Protein 5OJR (pdb70)

Nearest PDB structures (foldseek):
  5ojr-assembly3_C  TM=1.003E+00  e=9.804E-60  Thermosynechococcus vestitus
  5ojr-assembly4_D  TM=1.002E+00  e=8.645E-57  Thermosynechococcus vestitus
  5ojp-assembly2_B  TM=9.975E-01  e=1.237E-54  Thermosynechococcus vestitus
  5ojr-assembly2_B  TM=9.931E-01  e=8.410E-54  Thermosynechococcus vestitus
  5ojp-assembly3_C  TM=9.902E-01  e=1.138E-52  Thermosynechococcus vestitus

Secondary structure (DSSP, 8-state):
-----TTSSPBPS---EEEEE-SS-SPEEEEEESSSS-EEEEETTTEEEEESSTTSS-EE-----S-S--EEEEEEEETTEEEEEEETTEEEEESSTTSS-EE-PPPTT--S-EEEEEEEETTEEEEEETT--EEEESSTTSEEEES--EEES-EEEEEE-TTS-EEEEETTSSEEEEE-TT-SB-EEEE-SSSSPEEEEEE-TTS-EEEEETTTEEEEEETTEEEEE-PPB-TT---EEEEEESSSS-EEEEESTT-EEEESSTTSS-EE--GGGGS-S---EEEEEETTEEEEE-STTEEEEE---/------TTSSPBPS---EEEEE-SS-SPEEEEEESSSS-EEEEETTTEEEEESSTTSS-EE-----S-S--EEEEEEEETTEEEEEEETTEEEEESSTTSS-EE-PPPTT--S-EEEEEEEETTEEEEEETT--EEEESSTTSEEEES--EEES-EEEEEE-TTS-EEEEETTSSEEEEE-TT-SB-EEEE-SSSSPEEEEEE-TTS-EEEEETTTEEEEEETTEEEEE-PPB-TT---PPEEEEEESSSS-EEEEESTT-EEEESSTTSS-EE-GGGGGS-S---EEEEEETTEEEEE-STTEEEEE--/--PBPS---EEEEE-S--SPEEEEEESSSS-EEEEETTTEEEEESSTTSS-EE-----S-S--EEEEEEEETTEEEEEEETTEEEEESSTTSS-EE----TT-SS-EEEEEEEETTEEEEEETT--EEEESSTTSS-EEEE-S----EEEEEE-TTS-EEEEETTSSEEEEE-TT-SS-EEEE-SSSSPEEEEEE-TTS-EEEEETTTEEEEEETTEEEEE---B-TT----EEEEEESSSS-EEEEESTT-EEEESSTTSS-EE--GGGGS-S---EEEEEETTEEEEE-STTEEEEE--/-PPBPS---EEEEE-S--SPEEEEEESSSS-EEEEETTTEEEEESSTTSS-EE-----S-S--EEEEEEEETTEEEEEEETTEEEEESSTTSS-EE----TT-SS-EEEEEEEETTEEEEEETT--EEEESSTTS--EEEESS----EEEEEE-TTS-EEEEETTSSEEEEE-TT-SS-EEEE-SSSSPEEEEEE-TTS-EEEEETTTEEEEEETTEEEEE---B-TTS-SSSPEEEEEESSSS-EEEEESTT-EEEESSSSSS-EE-GGGGGS-S---EEEEEETTEEEEE-STTEEEEE--/-EEE--SEEE-PPPEE--/-EEE--SEEEGGGG---

Foldseek 3Di:
DQDDDPPWAAADPDDQKDKDFAPFQFFWAEKEAQDQAWIWTAAAQGWIWITRGNPPHIHTDDDDDPGRGWGFQEWEDHHLWIWIATPPTWIWITNGNPPDIDTDDDDPPDPAGWHYKYDPDDQWIWTAHQQGWIWMTRHNRPDTDTQAADEDAGWDAWEADPQGKIKTAHPFQQWIWIDDGPYNYIHIAGDDDPFGWQYKYAAPPGEMKTFGPPQWIWIADPVDNNHIDDIDRAGCAGWADKDDLDNQWIWIFHAQQWIWIGRGNPPHIHTPSVSSPPGWGFHDWDHPHSAWIWTTTGRRMIMTRHRD/DFQDDDPPWAAADPDDQWDKDFAPFQFFWAEKEAQDQAWIWTFFAQGWIWITRGRPPHIHTDDDDDPGRRWGFQEKEDHHLWIWIATPPTWIWITNGNVPDIDTQDDDPPPPAGWHYKYDPDQQWIWTAHQQGWIWITRHNRPDTDTQAAEEDAGWPQWEADPQGKIKTAHPFQQWIWIDDGPYNYIHIDGDPDPFGWQHKYAAPVGWMKTFTAFQWIWIADPVDRNHIDDIHHQRVGHWGWADKDDLDNQWIWIFTFQQWIWIGRGNPPHIHTHSVSNRPGWGFHDKDHPHSQWIWTTTGRRMIITRND/DAAADPDDQWDKDFAPFQFFWAEKEAQDQAWIWTFFFQGFIWIGRGNPPYIDTDHDDDPDRRWTWQEKEDHHLWIWIATPPTWIWITNHNSPDIDTQDDDPPPDAHWHYKYDPDDQKIWTAHQQGWIWMTRHNRPDIDTLEDDGHAGFLEWEADPQGKMKTAHDFQQWIWIDHPPDHYTHIAGDPDPFGWQYKYDAPQQWIKTFGPPQWIWIADNVHNRHIDDIDHAVVPWGWADKDDLDNQWIWTFFQQQWIWIGRGNPHYIHTHVVSSVPHWGFHDKDDPHSAWIWTTTGRRMMIIRHD/DFAADPDDQKDKDFAPFQFFWAEKEALDQQWIWTFFFQGFIWIGRGRPPYIDTPHDDDPDRRWTWQEWEDHHLWIWIATPPTWIWITNHNSPDIDTADDDPPPDAHWHYKYDPDPQKIWTAHQQGWIWITRHNRPDIDTQEPDGRAGFLEKEADPQGKMKTAHDFQQWIWIDHPPDHHIDIAGDPDPFGWRYKYDAPQQWIKTFGQQQWIWIADNVDRRHIDDIDHAVVGSPWGWADKDDLDNQWIWIFTPQQWIWIGRGNPPHIHTHVVSSPPRWGFHDKAHPHSAWIWTTTGRRMMIIRHD/DDDDDDPDDDDDDDDDDD/DDDDDDPDDDPCVVVDD

Solvent-accessible surface area: 52480 Å² total; per-residue (Å²): 185,24,166,48,102,246,76,50,22,98,57,16,150,65,42,0,5,76,59,31,116,5,91,38,106,12,35,3,32,14,5,12,21,36,77,64,117,33,0,0,0,0,0,28,98,18,19,5,3,11,1,89,46,11,0,84,91,16,115,83,36,113,30,80,34,117,74,72,108,13,117,0,20,5,5,13,13,98,36,64,14,0,0,0,0,0,58,66,71,2,0,0,16,3,83,38,2,0,28,31,2,32,43,8,51,28,13,138,118,18,22,36,10,0,80,31,5,76,2,31,6,103,3,2,0,9,0,0,0,23,18,0,0,0,0,22,0,57,40,44,0,133,62,2,85,22,39,2,74,84,5,85,18,60,3,68,66,23,44,63,5,37,23,6,14,1,0,0,0,8,60,152,0,30,49,5,3,24,5,58,34,52,50,88,34,13,67,74,26,121,60,80,25,103,94,96,0,59,7,1,1,44,6,21,52,36,52,13,9,0,0,1,73,36,6,42,0,2,21,2,30,109,132,70,58,95,76,25,39,122,61,34,14,8,50,206,105,39,2,61,14,5,17,31,55,41,94,88,14,0,0,0,0,0,18,67,0,2,0,0,0,0,96,49,22,2,138,86,16,42,12,2,46,69,5,57,108,24,113,4,44,0,90,60,6,33,39,70,43,58,79,30,0,1,0,1,1,48,128,0,19,0,1,41,13,32,86,110,138,119,23,152,47,103,245,76,46,23,96,58,13,143,87,47,14,8,63,57,27,119,4,84,41,102,15,44,0,41,14,6,13,20,31,77,107,98,23,0,0,0,0,0,39,95,19,17,4,2,22,1,144,41,12,0,43,53,15,109,84,18,82,27,42,39,120,71,75,109,14,91,0,18,6,4,11,13,92,37,58,16,0,0,1,0,0,35,71,67,2,0,5,15,2,79,20,2,0,50,30,35,65,97,24,45,27,6,101,97,20,22,36,14,0,63,31,5,72,1,35,7,101,4,3,0,10,0,0,0,24,20,0,0,0,0,20,0,55,22,32,0,110,71,6,89,23,40,4,74,78,3,80,15,61,2,102,52,24,44,63,6,38,10,7,21,1,0,0,0,7,61,191,4,34,44,4,4,25,5,80,33,54,40,98,32,12,67,68,24,131,68,93,29,107,97,111,1,57,6,0,1,44,7,24,50,31,52,11,9,1,0,1,75,31,1,34,0,1,24,2,33,108,133,78,66,94,74,27,43,160,53,57,27,4,7,180,158,119,31,36,2,64,15,5,17,30,55,41,100,89,12,0,0,0,0,0,19,69,0,1,0,0,0,0,97,67,22,1,137,80,13,37,12,1,46,66,4,57,114,21,104,4,60,0,54,55,7,33,41,70,38,65,42,13,0,0,0,0,1,62,129,0,19,0,1,13,24,62,88,148,34,90,52,17,82,64,52,9,8,77,57,23,117,4,86,39,112,12,45,4,33,16,6,13,22,34,76,174,88,22,0,1,0,0,0,28,104,9,16,4,5,6,2,140,50,11,0,95,83,12,96,79,77,104,52,154,39,115,74,80,115,10,97,2,19,5,4,9,13,99,36,66,18,0,0,0,0,0,64,68,68,2,0,2,13,3,88,46,1,7,137,67,38,68,87,19,123,34,97,139,85,27,38,32,23,0,56,31,5,70,2,38,6,104,4,3,0,12,5,0,0,39,28,0,0,0,24,22,2,66,25,37,5,166,100,67,99,41,44,3,120,149,59,41,51,71,14,89,41,19,42,68,6,36,18,2,24,0,2,2,2,14,61,187,0,41,79,1,2,5,2,45,40,40,56,117,52,16,61,100,20,120,45,94,17,103,79,97,0,47,8,1,1,38,5,24,50,26,50,11,7,2,0,0,80,38,7,54,0,2,16,4,28,84,119,89,62,92,82,21,42,160,62,52,54,7,34,110,151,43,38,1,52,11,6,16,29,53,36,95,82,6,0,0,0,0,0,19,88,0,5,0,0,0,1,63,66,15,0,108,91,15,60,23,1,67,86,5,114,158,10,94,5,47,1,87,60,6,38,39,68,43,53,89,24,0,0,0,2,1,36,131,0,18,0,0,37,20,53,132,169,35,84,52,18,120,80,56,11,8,70,62,25,117,3,81,34,112,8,50,6,49,17,5,13,22,30,76,168,89,15,0,3,0,0,0,38,109,11,12,3,6,10,1,140,47,12,0,93,87,12,92,74,82,101,54,154,41,114,72,86,118,10,109,2,25,5,5,8,13,90,36,62,18,0,0,0,0,0,41,64,64,2,0,2,16,2,91,47,1,7,137,67,40,66,88,17,122,34,96,132,178,27,52,32,23,0,65,30,4,69,1,37,7,106,4,3,0,2,3,0,0,42,27,0,5,0,40,24,1,70,21,38,5,154,98,67,112,39,39,6,146,149,58,52,34,79,14,84,43,15,42,66,6,35,15,3,25,0,1,2,1,13,62,184,0,44,74,2,3,6,2,50,25,45,55,116,48,15,62,101,17,128,49,88,19,101,75,100,0,45,7,1,1,38,6,25,42,34,49,13,8,2,0,1,75,12,0,29,0,2,21,5,39,86,132,77,70,106,75,22,45,157,66,54,44,8,30,84,44,75,100,42,33,2,54,12,5,17,28,55,40,95,91,14,0,0,0,0,0,19,89,0,4,0,0,0,1,92,52,17,1,130,91,17,45,23,2,65,76,4,111,172,22,110,5,42,0,96,61,7,36,41,69,44,54,92,23,0,0,0,2,3,43,135,1,19,0,1,40,17,60,122,142,90,58,109,5,38,99,90,6,58,9,71,163,52,52,62,5,19,144,84,56,96,7,39,101,92,5,17,15,76,100,42,82,75,196

Organism: Thermosynechococcus vestitus (strain NIES-2133 / IAM M-273 / BP-1) (NCBI:txid197221)

Radius of gyration: 33.88 Å; Cα contacts (8 Å, |Δi|>4): 3562; chains: 6; bounding box: 84×61×96 Å

Structure (mmCIF, N/CA/C/O backbone):
data_5OJR
#
_entry.id   5OJR
#
_cell.length_a   97.320
_cell.length_b   60.460
_cell.length_c   103.460
_cell.angle_alpha   90.00
_cell.angle_beta   96.78
_cell.angle_gamma   90.00
#
_symmetry.space_group_name_H-M   'P 1 21 1'
#
loop_
_entity.id
_entity.type
_entity.pdbx_description
1 polymer 'Ycf48-like protein'
2 polymer 'Photosystem II protein D1 3'
3 water water
#
loop_
_atom_site.group_PDB
_atom_site.id
_atom_site.type_symbol
_atom_site.label_atom_id
_atom_site.label_alt_id
_atom_site.label_comp_id
_atom_site.label_asym_id
_atom_site.label_entity_id
_atom_site.label_seq_id
_atom_site.pdbx_PDB_ins_code
_atom_site.Cartn_x
_atom_site.Cartn_y
_atom_site.Cartn_z
_atom_site.occupancy
_atom_site.B_iso_or_equiv
_atom_site.auth_seq_id
_atom_site.auth_comp_id
_atom_site.auth_asym_id
_atom_site.auth_atom_id
_atom_site.pdbx_PDB_model_num
ATOM 1 N N . HIS A 1 10 ? 80.316 -12.531 9.875 1.00 46.05 31 HIS A N 1
ATOM 2 C CA . HIS A 1 10 ? 81.364 -11.963 9.031 1.00 47.65 31 HIS A CA 1
ATOM 3 C C . HIS A 1 10 ? 81.863 -12.950 7.966 1.00 42.09 31 HIS A C 1
ATOM 4 O O . HIS A 1 10 ? 81.963 -14.154 8.218 1.00 40.04 31 HIS A O 1
ATOM 11 N N . GLY A 1 11 ? 82.152 -12.433 6.775 1.00 38.00 32 GLY A N 1
ATOM 12 C CA . GLY A 1 11 ? 82.743 -13.229 5.711 1.00 36.03 32 GLY A CA 1
ATOM 13 C C . GLY A 1 11 ? 81.874 -14.284 5.057 1.00 35.67 32 GLY A C 1
ATOM 14 O O . GLY A 1 11 ? 82.371 -15.361 4.731 1.00 36.53 32 GLY A O 1
ATOM 15 N N . LEU A 1 12 ? 80.590 -14.005 4.846 1.00 33.30 33 LEU A N 1
ATOM 16 C CA . LEU A 1 12 ? 79.721 -14.928 4.124 1.00 32.10 33 LEU A CA 1
ATOM 17 C C . LEU A 1 12 ? 79.903 -14.769 2.617 1.00 31.98 33 LEU A C 1
ATOM 18 O O . LEU A 1 12 ? 79.703 -13.677 2.069 1.00 31.23 33 LEU A O 1
ATOM 23 N N . VAL A 1 13 ? 80.228 -15.864 1.947 1.00 29.93 34 VAL A N 1
ATOM 24 C CA . VAL A 1 13 ? 80.546 -15.860 0.522 1.00 29.64 34 VAL A CA 1
ATOM 25 C C . VAL A 1 13 ? 79.354 -16.444 -0.234 1.00 33.52 34 VAL A C 1
ATOM 26 O O . VAL A 1 13 ? 78.890 -17.535 0.113 1.00 35.18 34 VAL A O 1
ATOM 30 N N . PRO A 1 14 ? 78.819 -15.747 -1.228 1.00 35.61 35 PRO A N 1
ATOM 31 C CA . PRO A 1 14 ? 77.608 -16.219 -1.908 1.00 36.70 35 PRO A CA 1
ATOM 32 C C . PRO A 1 14 ? 77.873 -17.361 -2.885 1.00 33.69 35 PRO A C 1
ATOM 33 O O . PRO A 1 14 ? 79.001 -17.599 -3.324 1.00 29.37 35 PRO A O 1
ATOM 37 N N . ARG A 1 15 ? 76.779 -18.056 -3.232 1.00 33.34 36 ARG A N 1
ATOM 38 C CA . ARG A 1 15 ? 76.822 -19.093 -4.258 1.00 33.11 36 ARG A CA 1
ATOM 39 C C . ARG A 1 15 ? 77.333 -18.518 -5.578 1.00 33.06 36 ARG A C 1
ATOM 40 O O . ARG A 1 15 ? 77.043 -17.371 -5.931 1.00 31.94 36 ARG A O 1
ATOM 48 N N . GLY A 1 16 ? 78.098 -19.333 -6.315 1.00 30.67 37 GLY A N 1
ATOM 49 C CA . GLY A 1 16 ? 78.603 -18.983 -7.626 1.00 27.47 37 GLY A CA 1
ATOM 50 C C . GLY A 1 16 ? 80.029 -18.501 -7.611 1.00 28.92 37 GLY A C 1
ATOM 51 O O . GLY A 1 16 ? 80.598 -18.240 -8.676 1.00 28.85 37 GLY A O 1
ATOM 52 N N . SER A 1 17 ? 80.599 -18.353 -6.426 1.00 28.72 38 SER A N 1
ATOM 53 C CA . SER A 1 17 ? 81.995 -18.024 -6.220 1.00 29.28 38 SER A CA 1
ATOM 54 C C . SER A 1 17 ? 82.854 -19.164 -6.742 1.00 26.52 38 SER A C 1
ATOM 55 O O . SER A 1 17 ? 82.327 -20.218 -7.121 1.00 26.09 38 SER A O 1
ATOM 58 N N . ILE A 1 18 ? 84.166 -19.013 -6.658 1.00 25.33 39 ILE A N 1
ATOM 59 C CA . ILE A 1 18 ? 85.071 -20.065 -7.106 1.00 27.99 39 ILE A CA 1
ATOM 60 C C . ILE A 1 18 ? 84.993 -21.163 -6.054 1.00 26.83 39 ILE A C 1
ATOM 61 O O . ILE A 1 18 ? 84.541 -20.903 -4.924 1.00 25.26 39 ILE A O 1
ATOM 66 N N . PRO A 1 19 ? 85.307 -22.408 -6.396 1.00 27.51 40 PRO A N 1
ATOM 67 C CA . PRO A 1 19 ? 85.200 -23.480 -5.396 1.00 27.53 40 PRO A CA 1
ATOM 68 C C . PRO A 1 19 ? 85.995 -23.156 -4.130 1.00 29.21 40 PRO A C 1
ATOM 69 O O . PRO A 1 19 ? 87.040 -22.498 -4.169 1.00 29.95 40 PRO A O 1
ATOM 73 N N . ALA A 1 20 ? 85.454 -23.588 -2.994 1.00 29.30 41 ALA A N 1
ATOM 74 C CA . ALA A 1 20 ? 86.061 -23.355 -1.690 1.00 30.09 41 ALA A CA 1
ATOM 75 C C . ALA A 1 20 ? 86.960 -24.516 -1.276 1.00 32.11 41 ALA A C 1
ATOM 76 O O . ALA A 1 20 ? 86.705 -25.681 -1.593 1.00 33.82 41 ALA A O 1
ATOM 78 N N . LEU A 1 21 ? 88.031 -24.175 -0.575 1.00 30.71 42 LEU A N 1
ATOM 79 C CA . LEU A 1 21 ? 88.916 -25.160 0.028 1.00 33.41 42 LEU A CA 1
ATOM 80 C C . LEU A 1 21 ? 88.193 -25.917 1.140 1.00 35.53 42 LEU A C 1
ATOM 81 O O . LEU A 1 21 ? 87.497 -25.304 1.956 1.00 33.78 42 LEU A O 1
ATOM 86 N N . ASP A 1 22 ? 88.368 -27.260 1.202 1.00 40.46 43 ASP A N 1
ATOM 87 C CA . ASP A 1 22 ? 87.625 -28.006 2.232 1.00 45.78 43 ASP A CA 1
ATOM 88 C C . ASP A 1 22 ? 88.115 -27.666 3.623 1.00 42.88 43 ASP A C 1
ATOM 89 O O . ASP A 1 22 ? 87.386 -27.888 4.594 1.00 43.05 43 ASP A O 1
ATOM 94 N N . TYR A 1 23 ? 89.329 -27.136 3.745 1.00 39.43 44 TYR A N 1
ATOM 95 C CA . TYR A 1 23 ? 89.967 -27.033 5.043 1.00 39.77 44 TYR A CA 1
ATOM 96 C C . TYR A 1 23 ? 90.583 -25.655 5.157 1.00 38.19 44 TYR A C 1
ATOM 97 O O . TYR A 1 23 ? 90.982 -25.063 4.154 1.00 40.84 44 TYR A O 1
ATOM 106 N N . ASN A 1 24 ? 90.626 -25.138 6.373 1.00 34.06 45 ASN A N 1
ATOM 107 C CA . ASN A 1 24 ? 91.356 -23.904 6.604 1.00 33.09 45 ASN A CA 1
ATOM 108 C C . ASN A 1 24 ? 92.541 -24.192 7.508 1.00 33.29 45 ASN A C 1
ATOM 109 O O . ASN A 1 24 ? 92.348 -24.493 8.695 1.00 33.51 45 ASN A O 1
ATOM 114 N N . PRO A 1 25 ? 93.773 -24.127 7.006 1.00 29.46 46 PRO A N 1
ATOM 115 C CA . PRO A 1 25 ? 94.936 -24.356 7.866 1.00 27.66 46 PRO A CA 1
ATOM 116 C C . PRO A 1 25 ? 95.468 -23.112 8.566 1.00 28.62 46 PRO A C 1
ATOM 117 O O . PRO A 1 25 ? 96.498 -23.207 9.227 1.00 30.28 46 PRO A O 1
ATOM 121 N N . TRP A 1 26 ? 94.808 -21.964 8.453 1.00 27.29 47 TRP A N 1
ATOM 122 C CA . TRP A 1 26 ? 95.296 -20.699 8.977 1.00 26.32 47 TRP A CA 1
ATOM 123 C C . TRP A 1 26 ? 94.488 -20.279 10.198 1.00 28.80 47 TRP A C 1
ATOM 124 O O . TRP A 1 26 ? 93.255 -20.374 10.193 1.00 30.76 47 TRP A O 1
ATOM 135 N N . GLU A 1 27 ? 95.184 -19.889 11.264 1.00 27.87 48 GLU A N 1
ATOM 136 C CA . GLU A 1 27 ? 94.564 -19.346 12.465 1.00 30.97 48 GLU A CA 1
ATOM 137 C C . GLU A 1 27 ? 94.968 -17.891 12.630 1.00 29.04 48 GLU A C 1
ATOM 138 O O . GLU A 1 27 ? 96.152 -17.557 12.538 1.00 29.15 48 GLU A O 1
ATOM 144 N N . ALA A 1 28 ? 93.986 -17.035 12.873 1.00 28.63 49 ALA A N 1
ATOM 145 C CA . ALA A 1 28 ? 94.256 -15.621 13.063 1.00 28.76 49 ALA A CA 1
ATOM 146 C C . ALA A 1 28 ? 94.771 -15.375 14.475 1.00 32.52 49 ALA A C 1
ATOM 147 O O . ALA A 1 28 ? 94.259 -15.937 15.445 1.00 33.98 49 ALA A O 1
ATOM 149 N N . ILE A 1 29 ? 95.803 -14.546 14.580 1.00 32.26 50 ILE A N 1
ATOM 150 C CA . ILE A 1 29 ? 96.383 -14.150 15.854 1.00 34.33 50 ILE A CA 1
ATOM 151 C C . ILE A 1 29 ? 96.336 -12.636 15.917 1.00 34.19 50 ILE A C 1
ATOM 152 O O . ILE A 1 29 ? 96.621 -11.960 14.924 1.00 32.70 50 ILE A O 1
ATOM 157 N N . GLN A 1 30 ? 95.960 -12.109 17.079 1.00 35.84 51 GLN A N 1
ATOM 158 C CA . GLN A 1 30 ? 96.035 -10.685 17.379 1.00 34.99 51 GLN A CA 1
ATOM 159 C C . GLN A 1 30 ? 97.290 -10.439 18.213 1.00 32.78 51 GLN A C 1
ATOM 160 O O . GLN A 1 30 ? 97.423 -10.987 19.311 1.00 32.07 51 GLN A O 1
ATOM 166 N N . LEU A 1 31 ? 98.236 -9.682 17.662 1.00 31.42 52 LEU A N 1
ATOM 167 C CA . LEU A 1 31 ? 99.411 -9.281 18.417 1.00 30.97 52 LEU A CA 1
ATOM 168 C C . LEU A 1 31 ? 99.041 -8.215 19.440 1.00 33.40 52 LEU A C 1
ATOM 169 O O . LEU A 1 31 ? 98.047 -7.514 19.277 1.00 31.87 52 LEU A O 1
ATOM 174 N N . PRO A 1 32 ? 99.852 -8.051 20.520 1.00 36.08 53 PRO A N 1
ATOM 175 C CA . PRO A 1 32 ? 99.584 -6.999 21.510 1.00 37.98 53 PRO A CA 1
ATOM 176 C C . PRO A 1 32 ? 99.967 -5.608 21.012 1.00 40.16 53 PRO A C 1
ATOM 177 O O . PRO A 1 32 ? 100.677 -4.861 21.683 1.00 43.80 53 PRO A O 1
ATOM 181 N N . THR A 1 33 ? 99.513 -5.270 19.812 1.00 38.55 54 THR A N 1
ATOM 182 C CA . THR A 1 33 ? 99.819 -3.998 19.169 1.00 36.56 54 THR A CA 1
ATOM 183 C C . THR A 1 33 ? 98.854 -3.799 18.016 1.00 36.46 54 THR A C 1
ATOM 184 O O . THR A 1 33 ? 98.326 -4.765 17.458 1.00 37.41 54 THR A O 1
ATOM 188 N N . THR A 1 34 ? 98.666 -2.541 17.631 1.00 36.10 55 THR A N 1
ATOM 189 C CA . THR A 1 34 ? 97.997 -2.231 16.373 1.00 35.92 55 THR A CA 1
ATOM 190 C C . THR A 1 34 ? 98.992 -1.855 15.280 1.00 32.37 55 THR A C 1
ATOM 191 O O . THR A 1 34 ? 98.584 -1.366 14.220 1.00 32.60 55 THR A O 1
ATOM 195 N N . ALA A 1 35 ? 100.288 -2.024 15.529 1.00 29.05 56 ALA A N 1
ATOM 196 C CA . ALA A 1 35 ? 101.268 -1.693 14.506 1.00 27.63 56 ALA A CA 1
ATOM 197 C C . ALA A 1 35 ? 101.175 -2.700 13.365 1.00 26.80 56 ALA A C 1
ATOM 198 O O . ALA A 1 35 ? 100.964 -3.895 13.592 1.00 27.13 56 ALA A O 1
ATOM 200 N N . THR A 1 36 ? 101.342 -2.215 12.132 1.00 25.68 57 THR A N 1
ATOM 201 C CA . THR A 1 36 ? 101.453 -3.104 10.981 1.00 25.15 57 THR A CA 1
ATOM 202 C C . THR A 1 36 ? 102.791 -3.834 11.025 1.00 23.45 57 THR A C 1
ATOM 203 O O . THR A 1 36 ? 103.838 -3.217 11.250 1.00 21.91 57 THR A O 1
ATOM 207 N N . ILE A 1 37 ? 102.749 -5.141 10.836 1.00 21.46 58 ILE A N 1
ATOM 208 C CA . ILE A 1 37 ? 103.947 -5.973 10.820 1.00 21.47 58 ILE A CA 1
ATOM 209 C C . ILE A 1 37 ? 104.452 -6.085 9.394 1.00 21.23 58 ILE A C 1
ATOM 210 O O . ILE A 1 37 ? 103.649 -6.253 8.465 1.00 21.51 58 ILE A O 1
ATOM 215 N N . LEU A 1 38 ? 105.783 -5.967 9.210 1.00 17.70 59 LEU A N 1
ATOM 216 C CA . LEU A 1 38 ? 106.362 -5.924 7.869 1.00 18.19 59 LEU A CA 1
ATOM 217 C C . LEU A 1 38 ? 107.239 -7.122 7.516 1.00 17.83 59 LEU A C 1
ATOM 218 O O . LEU A 1 38 ? 107.363 -7.442 6.330 1.00 18.70 59 LEU A O 1
ATOM 223 N N . ASP A 1 39 ? 107.821 -7.815 8.485 1.00 15.94 60 ASP A N 1
ATOM 224 C CA . ASP A 1 39 ? 108.678 -8.941 8.140 1.00 16.59 60 ASP A CA 1
ATOM 225 C C . ASP A 1 39 ? 108.839 -9.822 9.373 1.00 15.86 60 ASP A C 1
ATOM 226 O O . ASP A 1 39 ? 108.502 -9.433 10.495 1.00 16.79 60 ASP A O 1
ATOM 231 N N . MET A 1 40 ? 109.334 -11.026 9.134 1.00 15.82 61 MET A N 1
ATOM 232 C CA . MET A 1 40 ? 109.496 -12.041 10.162 1.00 17.71 61 MET A CA 1
ATOM 233 C C . MET A 1 40 ? 110.643 -12.941 9.726 1.00 15.98 61 MET A C 1
ATOM 234 O O . MET A 1 40 ? 110.881 -13.102 8.526 1.00 18.28 61 MET A O 1
ATOM 239 N N . SER A 1 41 ? 111.373 -13.497 10.703 1.00 16.19 62 SER A N 1
ATOM 240 C CA . SER A 1 41 ? 112.427 -14.465 10.423 1.00 18.26 62 SER A CA 1
ATOM 241 C C . SER A 1 41 ? 112.598 -15.395 11.620 1.00 20.69 62 SER A C 1
ATOM 242 O O . SER A 1 41 ? 112.426 -14.977 12.771 1.00 22.38 62 SER A O 1
ATOM 245 N N . PHE A 1 42 ? 112.954 -16.655 11.355 1.00 20.46 63 PHE A N 1
ATOM 246 C CA . PHE A 1 42 ? 113.118 -17.649 12.415 1.00 21.75 63 PHE A CA 1
ATOM 247 C C . PHE A 1 42 ? 114.572 -18.089 12.557 1.00 23.17 63 PHE A C 1
ATOM 248 O O . PHE A 1 42 ? 115.319 -18.135 11.576 1.00 24.57 63 PHE A O 1
ATOM 256 N N . ILE A 1 43 ? 114.994 -18.331 13.797 1.00 23.52 64 ILE A N 1
ATOM 257 C CA . ILE A 1 43 ? 116.297 -18.952 14.054 1.00 24.65 64 ILE A CA 1
ATOM 258 C C . ILE A 1 43 ? 116.224 -20.462 13.860 1.00 28.08 64 ILE A C 1
ATOM 259 O O . ILE A 1 43 ? 117.117 -21.075 13.261 1.00 28.80 64 ILE A O 1
ATOM 264 N N . ASP A 1 44 ? 115.208 -21.087 14.442 1.00 27.77 65 ASP A N 1
ATOM 265 C CA . ASP A 1 44 ? 114.958 -22.514 14.321 1.00 26.75 65 ASP A CA 1
ATOM 266 C C . ASP A 1 44 ? 113.442 -22.694 14.286 1.00 25.99 65 ASP A C 1
ATOM 267 O O . ASP A 1 44 ? 112.704 -21.733 14.055 1.00 23.32 65 ASP A O 1
ATOM 272 N N . ARG A 1 45 ? 112.961 -23.906 14.563 1.00 27.61 66 ARG A N 1
ATOM 273 C CA . ARG A 1 45 ? 111.524 -24.127 14.441 1.00 30.92 66 ARG A CA 1
ATOM 274 C C . ARG A 1 45 ? 110.729 -23.351 15.493 1.00 31.72 66 ARG A C 1
ATOM 275 O O . ARG A 1 45 ? 109.571 -23.023 15.243 1.00 30.91 66 ARG A O 1
ATOM 277 N N . HIS A 1 46 ? 111.327 -23.015 16.641 1.00 31.35 67 HIS A N 1
ATOM 278 C CA . HIS A 1 46 ? 110.578 -22.395 17.732 1.00 33.36 67 HIS A CA 1
ATOM 279 C C . HIS A 1 46 ? 110.872 -20.921 17.973 1.00 28.37 67 HIS A C 1
ATOM 280 O O . HIS A 1 46 ? 109.979 -20.198 18.429 1.00 27.77 67 HIS A O 1
ATOM 287 N N . HIS A 1 47 ? 112.093 -20.471 17.724 1.00 22.96 68 HIS A N 1
ATOM 288 C CA . HIS A 1 47 ? 112.561 -19.157 18.150 1.00 22.59 68 HIS A CA 1
ATOM 289 C C . HIS A 1 47 ? 112.605 -18.255 16.934 1.00 21.50 68 HIS A C 1
ATOM 290 O O . HIS A 1 47 ? 113.390 -18.501 16.008 1.00 20.36 68 HIS A O 1
ATOM 297 N N . GLY A 1 48 ? 111.795 -17.193 16.958 1.00 21.21 69 GLY A N 1
ATOM 298 C CA . GLY A 1 48 ? 111.683 -16.300 15.822 1.00 20.70 69 GLY A CA 1
ATOM 299 C C . GLY A 1 48 ? 111.424 -14.866 16.239 1.00 19.92 69 GLY A C 1
ATOM 300 O O . GLY A 1 48 ? 111.204 -14.561 17.417 1.00 22.57 69 GLY A O 1
ATOM 301 N N . TRP A 1 49 ? 111.465 -13.977 15.243 1.00 19.90 70 TRP A N 1
ATOM 302 C CA . TRP A 1 49 ? 111.354 -12.544 15.462 1.00 19.25 70 TRP A CA 1
ATOM 303 C C . TRP A 1 49 ? 110.498 -11.916 14.369 1.00 18.88 70 TRP A C 1
ATOM 304 O O . TRP A 1 49 ? 110.533 -12.343 13.214 1.00 19.72 70 TRP A O 1
ATOM 315 N N . LEU A 1 50 ? 109.772 -10.861 14.726 1.00 18.80 71 LEU A N 1
ATOM 316 C CA . LEU A 1 50 ? 109.010 -10.106 13.740 1.00 16.79 71 LEU A CA 1
ATOM 317 C C . LEU A 1 50 ? 109.240 -8.618 13.966 1.00 16.78 71 LEU A C 1
ATOM 318 O O . LEU A 1 50 ? 109.529 -8.193 15.084 1.00 17.87 71 LEU A O 1
ATOM 323 N N . VAL A 1 51 ? 109.095 -7.818 12.899 1.00 19.42 72 VAL A N 1
ATOM 324 C CA . VAL A 1 51 ? 109.359 -6.384 12.961 1.00 19.40 72 VAL A CA 1
ATOM 325 C C . VAL A 1 51 ? 108.259 -5.649 12.214 1.00 16.63 72 VAL A C 1
ATOM 326 O O . VAL A 1 51 ? 107.602 -6.200 11.320 1.00 18.76 72 VAL A O 1
ATOM 330 N N . GLY A 1 52 ? 108.085 -4.387 12.555 1.00 16.89 73 GLY A N 1
ATOM 331 C CA . GLY A 1 52 ? 107.113 -3.598 11.835 1.00 21.42 73 GLY A CA 1
ATOM 332 C C . GLY A 1 52 ? 107.227 -2.111 12.015 1.00 21.48 73 GLY A C 1
ATOM 333 O O . GLY A 1 52 ? 108.289 -1.579 12.365 1.00 19.65 73 GLY A O 1
ATOM 334 N N . VAL A 1 53 ? 106.096 -1.428 11.771 1.00 21.36 74 VAL A N 1
ATOM 335 C CA . VAL A 1 53 ? 106.097 0.034 11.848 1.00 22.84 74 VAL A CA 1
ATOM 336 C C . VAL A 1 53 ? 106.233 0.484 13.301 1.00 22.30 74 VAL A C 1
ATOM 337 O O . VAL A 1 53 ? 105.986 -0.275 14.251 1.00 20.81 74 VAL A O 1
ATOM 341 N N . ASN A 1 54 ? 106.617 1.753 13.468 1.00 23.39 75 ASN A N 1
ATOM 342 C CA . ASN A 1 54 ? 106.867 2.349 14.791 1.00 27.46 75 ASN A CA 1
ATOM 343 C C . ASN A 1 54 ? 107.861 1.520 15.598 1.00 25.26 75 ASN A C 1
ATOM 344 O O . ASN A 1 54 ? 107.716 1.342 16.808 1.00 22.76 75 ASN A O 1
ATOM 349 N N . ALA A 1 55 ? 108.900 1.039 14.918 1.00 24.28 76 ALA A N 1
ATOM 350 C CA . ALA A 1 55 ? 110.007 0.314 15.553 1.00 22.75 76 ALA A CA 1
ATOM 351 C C . ALA A 1 55 ? 109.500 -0.875 16.368 1.00 23.17 76 ALA A C 1
ATOM 352 O O . ALA A 1 55 ? 110.051 -1.212 17.423 1.00 22.99 76 ALA A O 1
ATOM 354 N N . THR A 1 56 ? 108.456 -1.530 15.861 1.00 21.24 77 THR A N 1
ATOM 355 C CA . THR A 1 56 ? 107.914 -2.704 16.531 1.00 21.26 77 THR A CA 1
ATOM 356 C C . THR A 1 56 ? 108.881 -3.883 16.379 1.00 21.88 77 THR A C 1
ATOM 357 O O . THR A 1 56 ? 109.374 -4.176 15.285 1.00 22.62 77 THR A O 1
ATOM 361 N N . LEU A 1 57 ? 109.168 -4.544 17.489 1.00 20.23 78 LEU A N 1
ATOM 362 C CA . LEU A 1 57 ? 110.054 -5.695 17.520 1.00 19.05 78 LEU A CA 1
ATOM 363 C C . LEU A 1 57 ? 109.493 -6.690 18.520 1.00 19.57 78 LEU A C 1
ATOM 364 O O . LEU A 1 57 ? 109.274 -6.343 19.684 1.00 23.47 78 LEU A O 1
ATOM 369 N N . MET A 1 58 ? 109.207 -7.906 18.070 1.00 18.52 79 MET A N 1
ATOM 370 C CA . MET A 1 58 ? 108.627 -8.902 18.957 1.00 20.43 79 MET A CA 1
ATOM 371 C C . MET A 1 58 ? 109.304 -10.250 18.759 1.00 20.65 79 MET A C 1
ATOM 372 O O . MET A 1 58 ? 109.788 -10.576 17.667 1.00 19.07 79 MET A O 1
ATOM 377 N N . GLU A 1 59 ? 109.311 -11.041 19.833 1.00 19.72 80 GLU A N 1
ATOM 378 C CA . GLU A 1 59 ? 110.012 -12.316 19.860 1.00 19.73 80 GLU A CA 1
ATOM 379 C C . GLU A 1 59 ? 109.048 -13.449 20.177 1.00 21.17 80 GLU A C 1
ATOM 380 O O . GLU A 1 59 ? 108.208 -13.318 21.071 1.00 24.07 80 GLU A O 1
ATOM 386 N N . THR A 1 60 ? 109.200 -14.579 19.477 1.00 20.25 81 THR A N 1
ATOM 387 C CA . THR A 1 60 ? 108.523 -15.809 19.857 1.00 22.25 81 THR A CA 1
ATOM 388 C C . THR A 1 60 ? 109.533 -16.900 20.235 1.00 24.49 81 THR A C 1
ATOM 389 O O . THR A 1 60 ? 110.648 -16.975 19.704 1.00 23.69 81 THR A O 1
ATOM 393 N N . ARG A 1 61 ? 109.125 -17.755 21.166 1.00 26.66 82 ARG A N 1
ATOM 394 C CA . ARG A 1 61 ? 109.905 -18.937 21.512 1.00 28.26 82 ARG A CA 1
ATOM 395 C C . ARG A 1 61 ? 109.058 -20.208 21.459 1.00 27.90 82 ARG A C 1
ATOM 396 O O . ARG A 1 61 ? 109.556 -21.287 21.800 1.00 29.75 82 ARG A O 1
ATOM 404 N N . ASP A 1 62 ? 107.799 -20.115 21.024 1.00 25.54 83 ASP A N 1
ATOM 405 C CA . ASP A 1 62 ? 106.948 -21.285 20.833 1.00 28.73 83 ASP A CA 1
ATOM 406 C C . ASP A 1 62 ? 106.519 -21.433 19.367 1.00 29.42 83 ASP A C 1
ATOM 407 O O . ASP A 1 62 ? 105.416 -21.879 19.080 1.00 31.45 83 ASP A O 1
ATOM 412 N N . GLY A 1 63 ? 107.375 -21.052 18.425 1.00 29.35 84 GLY A N 1
ATOM 413 C CA . GLY A 1 63 ? 107.020 -21.197 17.032 1.00 29.16 84 GLY A CA 1
ATOM 414 C C . GLY A 1 63 ? 106.013 -20.197 16.505 1.00 31.28 84 GLY A C 1
ATOM 415 O O . GLY A 1 63 ? 105.399 -20.450 15.468 1.00 33.46 84 GLY A O 1
ATOM 416 N N . GLY A 1 64 ? 105.798 -19.078 17.196 1.00 30.60 85 GLY A N 1
ATOM 417 C CA . GLY A 1 64 ? 104.879 -18.057 16.717 1.00 30.49 85 GLY A CA 1
ATOM 418 C C . GLY A 1 64 ? 103.459 -18.166 17.232 1.00 31.14 85 GLY A C 1
ATOM 419 O O . GLY A 1 64 ? 102.578 -17.459 16.729 1.00 26.90 85 GLY A O 1
ATOM 420 N N . GLN A 1 65 ? 103.196 -19.063 18.189 1.00 32.72 86 GLN A N 1
ATOM 421 C CA . GLN A 1 65 ? 101.890 -19.064 18.831 1.00 34.20 86 GLN A CA 1
ATOM 422 C C . GLN A 1 65 ? 101.735 -17.828 19.713 1.00 33.45 86 GLN A C 1
ATOM 423 O O . GLN A 1 65 ? 100.662 -17.215 19.747 1.00 32.89 86 GLN A O 1
ATOM 429 N N . THR A 1 66 ? 102.801 -17.426 20.423 1.00 32.83 87 THR A N 1
ATOM 430 C CA . THR A 1 66 ? 102.752 -16.232 21.260 1.00 32.24 87 THR A CA 1
ATOM 431 C C . THR A 1 66 ? 103.974 -15.368 20.989 1.00 30.06 87 THR A C 1
ATOM 432 O O . THR A 1 66 ? 105.054 -15.872 20.657 1.00 29.98 87 THR A O 1
ATOM 436 N N . TRP A 1 67 ? 103.784 -14.053 21.107 1.00 28.86 88 TRP A N 1
ATOM 437 C CA . TRP A 1 67 ? 104.832 -13.095 20.800 1.00 28.48 88 TRP A CA 1
ATOM 438 C C . TRP A 1 67 ? 105.003 -12.102 21.932 1.00 31.20 88 TRP A C 1
ATOM 439 O O . TRP A 1 67 ? 104.005 -11.655 22.500 1.00 31.74 88 TRP A O 1
ATOM 450 N N . GLU A 1 68 ? 106.258 -11.760 22.282 1.00 32.19 89 GLU A N 1
ATOM 451 C CA . GLU A 1 68 ? 106.431 -10.707 23.304 1.00 36.24 89 GLU A CA 1
ATOM 452 C C . GLU A 1 68 ? 107.246 -9.538 22.752 1.00 32.44 89 GLU A C 1
ATOM 453 O O . GLU A 1 68 ? 108.294 -9.738 22.129 1.00 30.78 89 GLU A O 1
ATOM 459 N N . PRO A 1 69 ? 106.803 -8.326 23.022 1.00 32.96 90 PRO A N 1
ATOM 460 C CA . PRO A 1 69 ? 107.554 -7.132 22.628 1.00 31.29 90 PRO A CA 1
ATOM 461 C C . PRO A 1 69 ? 108.905 -7.134 23.306 1.00 30.00 90 PRO A C 1
ATOM 462 O O . PRO A 1 69 ? 109.046 -7.631 24.427 1.00 30.10 90 PRO A O 1
ATOM 466 N N . ARG A 1 70 ? 109.900 -6.612 22.598 1.00 26.40 91 ARG A N 1
ATOM 467 C CA . ARG A 1 70 ? 111.231 -6.408 23.135 1.00 27.70 91 ARG A CA 1
ATOM 468 C C . ARG A 1 70 ? 111.552 -4.921 23.075 1.00 31.08 91 ARG A C 1
ATOM 469 O O . ARG A 1 70 ? 111.330 -4.270 22.049 1.00 29.99 91 ARG A O 1
ATOM 477 N N . THR A 1 71 ? 112.061 -4.391 24.187 1.00 33.99 92 THR A N 1
ATOM 478 C CA . THR A 1 71 ? 112.376 -2.976 24.324 1.00 34.19 92 THR A CA 1
ATOM 479 C C . THR A 1 71 ? 113.670 -2.635 23.604 1.00 32.33 92 THR A C 1
ATOM 480 O O . THR A 1 71 ? 114.681 -3.322 23.777 1.00 32.46 92 THR A O 1
ATOM 484 N N . LEU A 1 72 ? 113.643 -1.571 22.801 1.00 30.94 93 LEU A N 1
ATOM 485 C CA . LEU A 1 72 ? 114.846 -1.002 22.219 1.00 29.32 93 LEU A CA 1
ATOM 486 C C . LEU A 1 72 ? 114.955 0.449 22.651 1.00 30.33 93 LEU A C 1
ATOM 487 O O . LEU A 1 72 ? 113.947 1.152 22.772 1.00 31.59 93 LEU A O 1
ATOM 492 N N . VAL A 1 73 ? 116.180 0.904 22.860 1.00 27.89 94 VAL A N 1
ATOM 493 C CA . VAL A 1 73 ? 116.441 2.290 23.202 1.00 27.99 94 VAL A CA 1
ATOM 494 C C . VAL A 1 73 ? 116.987 2.961 21.955 1.00 25.93 94 VAL A C 1
ATOM 495 O O . VAL A 1 73 ? 118.173 2.849 21.653 1.00 22.84 94 VAL A O 1
ATOM 499 N N . LEU A 1 74 ? 116.138 3.647 21.209 1.00 27.13 95 LEU A N 1
ATOM 500 C CA . LEU A 1 74 ? 116.598 4.317 20.004 1.00 27.27 95 LEU A CA 1
ATOM 501 C C . LEU A 1 74 ? 116.446 5.811 20.211 1.00 30.99 95 LEU A C 1
ATOM 502 O O . LEU A 1 74 ? 115.823 6.246 21.174 1.00 32.02 95 LEU A O 1
ATOM 507 N N . ASP A 1 75 ? 116.936 6.591 19.248 1.00 31.90 96 ASP A N 1
ATOM 508 C CA . ASP A 1 75 ? 116.795 8.036 19.357 1.00 35.09 96 ASP A CA 1
ATOM 509 C C . ASP A 1 75 ? 115.360 8.493 19.082 1.00 35.67 96 ASP A C 1
ATOM 510 O O . ASP A 1 75 ? 114.976 9.584 19.520 1.00 36.06 96 ASP A O 1
ATOM 515 N N . HIS A 1 76 ? 114.569 7.694 18.369 1.00 34.79 97 HIS A N 1
ATOM 516 C CA . HIS A 1 76 ? 113.131 7.916 18.283 1.00 35.76 97 HIS A CA 1
ATOM 517 C C . HIS A 1 76 ? 112.465 6.602 17.903 1.00 33.90 97 HIS A C 1
ATOM 518 O O . HIS A 1 76 ? 113.123 5.620 17.570 1.00 32.89 97 HIS A O 1
ATOM 525 N N . SER A 1 77 ? 111.140 6.596 17.949 1.00 36.42 98 SER A N 1
ATOM 526 C CA . SER A 1 77 ? 110.385 5.375 17.714 1.00 37.47 98 SER A CA 1
ATOM 527 C C . SER A 1 77 ? 109.600 5.425 16.417 1.00 36.14 98 SER A C 1
ATOM 528 O O . SER A 1 77 ? 108.658 4.647 16.251 1.00 36.40 98 SER A O 1
ATOM 531 N N . ASP A 1 78 ? 109.951 6.335 15.507 1.00 35.92 99 ASP A N 1
ATOM 532 C CA . ASP A 1 78 ? 109.232 6.479 14.246 1.00 36.36 99 ASP A CA 1
ATOM 533 C C . ASP A 1 78 ? 109.748 5.578 13.136 1.00 32.67 99 ASP A C 1
ATOM 534 O O . ASP A 1 78 ? 109.239 5.656 12.014 1.00 32.53 99 ASP A O 1
ATOM 539 N N . TYR A 1 79 ? 110.702 4.701 13.418 1.00 27.35 100 TYR A N 1
ATOM 540 C CA . TYR A 1 79 ? 111.289 3.894 12.362 1.00 22.44 100 TYR A CA 1
ATOM 541 C C . TYR A 1 79 ? 110.314 2.853 11.820 1.00 21.02 100 TYR A C 1
ATOM 542 O O . TYR A 1 79 ? 109.566 2.205 12.557 1.00 22.78 100 TYR A O 1
ATOM 551 N N . ARG A 1 80 ? 110.343 2.674 10.515 1.00 19.44 101 ARG A N 1
ATOM 552 C CA . ARG A 1 80 ? 109.642 1.582 9.872 1.00 22.09 101 ARG A CA 1
ATOM 553 C C . ARG A 1 80 ? 110.648 0.446 9.657 1.00 22.29 101 ARG A C 1
ATOM 554 O O . ARG A 1 80 ? 111.529 0.548 8.793 1.00 21.71 101 ARG A O 1
ATOM 562 N N . PHE A 1 81 ? 110.545 -0.623 10.456 1.00 18.38 102 PHE A N 1
ATOM 563 C CA . PHE A 1 81 ? 111.443 -1.763 10.290 1.00 16.68 102 PHE A CA 1
ATOM 564 C C . PHE A 1 81 ? 110.938 -2.607 9.121 1.00 20.69 102 PHE A C 1
ATOM 565 O O . PHE A 1 81 ? 109.921 -3.299 9.247 1.00 23.24 102 PHE A O 1
ATOM 573 N N . ASN A 1 82 ? 111.681 -2.588 8.013 1.00 21.22 103 ASN A N 1
ATOM 574 C CA . ASN A 1 82 ? 111.301 -3.169 6.725 1.00 25.90 103 ASN A CA 1
ATOM 575 C C . ASN A 1 82 ? 111.612 -4.653 6.592 1.00 24.96 103 ASN A C 1
ATOM 576 O O . ASN A 1 82 ? 110.917 -5.376 5.864 1.00 15.58 103 ASN A O 1
ATOM 581 N N . SER A 1 83 ? 112.676 -5.120 7.240 1.00 21.68 104 SER A N 1
ATOM 582 C CA . SER A 1 83 ? 113.188 -6.438 6.939 1.00 18.76 104 SER A CA 1
ATOM 583 C C . SER A 1 83 ? 113.990 -6.936 8.133 1.00 18.96 104 SER A C 1
ATOM 584 O O . SER A 1 83 ? 114.737 -6.170 8.762 1.00 15.36 104 SER A O 1
ATOM 587 N N . VAL A 1 84 ? 113.795 -8.211 8.460 1.00 17.57 105 VAL A N 1
ATOM 588 C CA . VAL A 1 84 ? 114.558 -8.896 9.496 1.00 15.46 105 VAL A CA 1
ATOM 589 C C . VAL A 1 84 ? 114.985 -10.256 8.957 1.00 18.04 105 VAL A C 1
ATOM 590 O O . VAL A 1 84 ? 114.238 -10.924 8.224 1.00 17.45 105 VAL A O 1
ATOM 594 N N . SER A 1 85 ? 116.202 -10.658 9.297 1.00 15.65 106 SER A N 1
ATOM 595 C CA . SER A 1 85 ? 116.742 -11.894 8.758 1.00 19.30 106 SER A CA 1
ATOM 596 C C . SER A 1 85 ? 117.691 -12.501 9.778 1.00 18.94 106 SER A C 1
ATOM 597 O O . SER A 1 85 ? 118.604 -11.812 10.260 1.00 21.76 106 SER A O 1
ATOM 600 N N . PHE A 1 86 ? 117.478 -13.777 10.121 1.00 18.15 107 PHE A N 1
ATOM 601 C CA . PHE A 1 86 ? 118.407 -14.509 10.976 1.00 18.42 107 PHE A CA 1
ATOM 602 C C . PHE A 1 86 ? 119.003 -15.690 10.233 1.00 22.23 107 PHE A C 1
ATOM 603 O O . PHE A 1 86 ? 118.296 -16.416 9.523 1.00 22.87 107 PHE A O 1
ATOM 611 N N . GLN A 1 87 ? 120.292 -15.918 10.450 1.00 17.50 108 GLN A N 1
ATOM 612 C CA . GLN A 1 87 ? 120.938 -17.161 10.046 1.00 18.66 108 GLN A CA 1
ATOM 613 C C . GLN A 1 87 ? 121.622 -17.690 11.296 1.00 23.55 108 GLN A C 1
ATOM 614 O O . GLN A 1 87 ? 122.622 -17.116 11.737 1.00 26.73 108 GLN A O 1
ATOM 620 N N . GLY A 1 88 ? 121.059 -18.735 11.895 1.00 24.16 109 GLY A N 1
ATOM 621 C CA . GLY A 1 88 ? 121.528 -19.132 13.212 1.00 26.59 109 GLY A CA 1
ATOM 622 C C . GLY A 1 88 ? 121.235 -18.030 14.206 1.00 25.97 109 GLY A C 1
ATOM 623 O O . GLY A 1 88 ? 120.185 -17.381 14.144 1.00 21.93 109 GLY A O 1
ATOM 624 N N . ASN A 1 89 ? 122.188 -17.789 15.119 1.00 25.68 110 ASN A N 1
ATOM 625 C CA . ASN A 1 89 ? 122.034 -16.771 16.158 1.00 25.94 110 ASN A CA 1
ATOM 626 C C . ASN A 1 89 ? 122.347 -15.353 15.678 1.00 25.26 110 ASN A C 1
ATOM 627 O O . ASN A 1 89 ? 122.193 -14.389 16.447 1.00 24.90 110 ASN A O 1
ATOM 632 N N . GLU A 1 90 ? 122.765 -15.180 14.436 1.00 23.56 111 GLU A N 1
ATOM 633 C CA . GLU A 1 90 ? 123.078 -13.853 13.938 1.00 22.59 111 GLU A CA 1
ATOM 634 C C . GLU A 1 90 ? 121.853 -13.273 13.236 1.00 21.84 111 GLU A C 1
ATOM 635 O O . GLU A 1 90 ? 121.307 -13.880 12.306 1.00 22.29 111 GLU A O 1
ATOM 641 N N . GLY A 1 91 ? 121.414 -12.110 13.686 1.00 19.43 112 GLY A N 1
ATOM 642 C CA . GLY A 1 91 ? 120.226 -11.491 13.135 1.00 16.73 112 GLY A CA 1
ATOM 643 C C . GLY A 1 91 ? 120.495 -10.042 12.793 1.00 16.42 112 GLY A C 1
ATOM 644 O O . GLY A 1 91 ? 121.334 -9.383 13.406 1.00 18.26 112 GLY A O 1
ATOM 645 N N . TRP A 1 92 ? 119.749 -9.552 11.807 1.00 16.10 113 TRP A N 1
ATOM 646 C CA . TRP A 1 92 ? 119.883 -8.206 11.254 1.00 23.12 113 TRP A CA 1
ATOM 647 C C . TRP A 1 92 ? 118.491 -7.636 11.038 1.00 22.97 113 TRP A C 1
ATOM 648 O O . TRP A 1 92 ? 117.573 -8.379 10.666 1.00 21.93 113 TRP A O 1
ATOM 659 N N . ILE A 1 93 ? 118.346 -6.334 11.259 1.00 15.63 114 ILE A N 1
ATOM 660 C CA . ILE A 1 93 ? 117.125 -5.586 10.950 1.00 15.54 114 ILE A CA 1
ATOM 661 C C . ILE A 1 93 ? 117.524 -4.314 10.198 1.00 18.89 114 ILE A C 1
ATOM 662 O O . ILE A 1 93 ? 118.497 -3.645 10.573 1.00 20.32 114 ILE A O 1
ATOM 667 N N . VAL A 1 94 ? 116.790 -3.980 9.122 1.00 17.01 115 VAL A N 1
ATOM 668 C CA . VAL A 1 94 ? 116.956 -2.677 8.500 1.00 15.54 115 VAL A CA 1
ATOM 669 C C . VAL A 1 94 ? 115.611 -1.989 8.406 1.00 17.92 115 VAL A C 1
ATOM 670 O O . VAL A 1 94 ? 114.544 -2.617 8.397 1.00 17.60 115 VAL A O 1
ATOM 674 N N . GLY A 1 95 ? 115.681 -0.673 8.330 1.00 18.91 116 GLY A N 1
ATOM 675 C CA . GLY A 1 95 ? 114.465 0.110 8.332 1.00 22.70 116 GLY A CA 1
ATOM 676 C C . GLY A 1 95 ? 114.707 1.488 7.757 1.00 24.48 116 GLY A C 1
ATOM 677 O O . GLY A 1 95 ? 115.815 1.824 7.329 1.00 16.38 116 GLY A O 1
ATOM 678 N N . GLU A 1 96 ? 113.631 2.281 7.751 1.00 24.10 117 GLU A N 1
ATOM 679 C CA . GLU A 1 96 ? 113.627 3.625 7.205 1.00 24.51 117 GLU A CA 1
ATOM 680 C C . GLU A 1 96 ? 112.988 4.573 8.212 1.00 22.07 117 GLU A C 1
ATOM 681 O O . GLU A 1 96 ? 112.005 4.200 8.860 1.00 20.69 117 GLU A O 1
ATOM 687 N N . PRO A 1 97 ? 113.545 5.792 8.408 1.00 21.64 118 PRO A N 1
ATOM 688 C CA . PRO A 1 97 ? 114.800 6.321 7.833 1.00 22.16 118 PRO A CA 1
ATOM 689 C C . PRO A 1 97 ? 115.990 5.428 8.229 1.00 22.78 118 PRO A C 1
ATOM 690 O O . PRO A 1 97 ? 115.844 4.665 9.194 1.00 19.07 118 PRO A O 1
ATOM 694 N N . PRO A 1 98 ? 117.102 5.482 7.467 1.00 23.01 119 PRO A N 1
ATOM 695 C CA . PRO A 1 98 ? 118.091 4.400 7.524 1.00 22.53 119 PRO A CA 1
ATOM 696 C C . PRO A 1 98 ? 118.449 3.977 8.924 1.00 22.18 119 PRO A C 1
ATOM 697 O O . PRO A 1 98 ? 118.943 4.777 9.714 1.00 22.44 119 PRO A O 1
ATOM 701 N N . ILE A 1 99 ? 118.209 2.703 9.238 1.00 21.38 120 ILE A N 1
ATOM 702 C CA . ILE A 1 99 ? 118.633 2.145 10.517 1.00 19.28 120 ILE A CA 1
ATOM 703 C C . ILE A 1 99 ? 119.018 0.689 10.296 1.00 17.08 120 ILE A C 1
ATOM 704 O O . ILE A 1 99 ? 118.450 -0.011 9.438 1.00 16.41 120 ILE A O 1
ATOM 709 N N . MET A 1 100 ? 120.021 0.244 11.042 1.00 16.40 121 MET A N 1
ATOM 710 C CA . MET A 1 100 ? 120.425 -1.150 11.019 1.00 17.63 121 MET A CA 1
ATOM 711 C C . MET A 1 100 ? 120.754 -1.614 12.427 1.00 17.83 121 MET A C 1
ATOM 712 O O . MET A 1 100 ? 121.551 -0.990 13.133 1.00 19.01 121 MET A O 1
ATOM 717 N N . LEU A 1 101 ? 120.159 -2.734 12.807 1.00 15.94 122 LEU A N 1
ATOM 718 C CA . LEU A 1 101 ? 120.378 -3.380 14.081 1.00 16.14 122 LEU A CA 1
ATOM 719 C C . LEU A 1 101 ? 120.923 -4.777 13.822 1.00 17.00 122 LEU A C 1
ATOM 720 O O . LEU A 1 101 ? 120.635 -5.399 12.790 1.00 16.59 122 LEU A O 1
ATOM 725 N N . HIS A 1 102 ? 121.721 -5.247 14.763 1.00 16.41 123 HIS A N 1
ATOM 726 C CA . HIS A 1 102 ? 122.461 -6.487 14.610 1.00 18.23 123 HIS A CA 1
ATOM 727 C C . HIS A 1 102 ? 122.564 -7.201 15.952 1.00 22.37 123 HIS A C 1
ATOM 728 O O . HIS A 1 102 ? 122.736 -6.558 16.998 1.00 24.10 123 HIS A O 1
ATOM 735 N N . THR A 1 103 ? 122.442 -8.530 15.916 1.00 23.07 124 THR A N 1
ATOM 736 C CA . THR A 1 103 ? 122.636 -9.368 17.089 1.00 22.36 124 THR A CA 1
ATOM 737 C C . THR A 1 103 ? 123.466 -10.580 16.693 1.00 21.85 124 THR A C 1
ATOM 738 O O . THR A 1 103 ? 123.434 -11.042 15.541 1.00 20.58 124 THR A O 1
ATOM 742 N N . THR A 1 104 ? 124.249 -11.074 17.647 1.00 23.52 125 THR A N 1
ATOM 743 C CA . THR A 1 104 ? 124.995 -12.305 17.449 1.00 22.88 125 THR A CA 1
ATOM 744 C C . THR A 1 104 ? 124.627 -13.361 18.468 1.00 24.32 125 THR A C 1
ATOM 745 O O . THR A 1 104 ? 125.272 -14.415 18.498 1.00 23.08 125 THR A O 1
ATOM 749 N N . ASP A 1 105 ? 123.628 -13.100 19.317 1.00 23.41 126 ASP A N 1
ATOM 750 C CA . ASP A 1 105 ? 123.268 -14.036 20.380 1.00 24.79 126 ASP A CA 1
ATOM 751 C C . ASP A 1 105 ? 121.778 -14.388 20.336 1.00 25.28 126 ASP A C 1
ATOM 752 O O . ASP A 1 105 ? 121.142 -14.620 21.380 1.00 24.76 126 ASP A O 1
ATOM 757 N N . GLY A 1 106 ? 121.211 -14.449 19.131 1.00 22.54 127 GLY A N 1
ATOM 758 C CA . GLY A 1 106 ? 119.820 -14.805 18.982 1.00 21.36 127 GLY A CA 1
ATOM 759 C C . GLY A 1 106 ? 118.851 -13.704 19.356 1.00 21.93 127 GLY A C 1
ATOM 760 O O . GLY A 1 106 ? 117.670 -13.982 19.554 1.00 24.68 127 GLY A O 1
ATOM 761 N N . GLY A 1 107 ? 119.307 -12.457 19.442 1.00 20.34 128 GLY A N 1
ATOM 762 C CA . GLY A 1 107 ? 118.433 -11.377 19.842 1.00 20.90 128 GLY A CA 1
ATOM 763 C C . GLY A 1 107 ? 118.369 -11.103 21.331 1.00 23.51 128 GLY A C 1
ATOM 764 O O . GLY A 1 107 ? 117.496 -10.340 21.761 1.00 20.74 128 GLY A O 1
ATOM 765 N N . GLN A 1 108 ? 119.254 -11.703 22.136 1.00 19.90 129 GLN A N 1
ATOM 766 C CA . GLN A 1 108 ? 119.345 -11.311 23.538 1.00 21.85 129 GLN A CA 1
ATOM 767 C C . GLN A 1 108 ? 119.757 -9.852 23.655 1.00 23.67 129 GLN A C 1
ATOM 768 O O . GLN A 1 108 ? 119.125 -9.068 24.371 1.00 24.97 129 GLN A O 1
ATOM 774 N N . SER A 1 109 ? 120.828 -9.478 22.962 1.00 23.17 130 SER A N 1
ATOM 775 C CA . SER A 1 109 ? 121.328 -8.117 22.930 1.00 24.86 130 SER A CA 1
ATOM 776 C C . SER A 1 109 ? 121.385 -7.647 21.486 1.00 25.34 130 SER A C 1
ATOM 777 O O . SER A 1 109 ? 121.623 -8.441 20.570 1.00 25.00 130 SER A O 1
ATOM 780 N N . TRP A 1 110 ? 121.127 -6.356 21.288 1.00 24.22 131 TRP A N 1
ATOM 781 C CA . TRP A 1 110 ? 121.120 -5.740 19.966 1.00 22.17 131 TRP A CA 1
ATOM 782 C C . TRP A 1 110 ? 122.008 -4.504 19.970 1.00 22.82 131 TRP A C 1
ATOM 783 O O . TRP A 1 110 ? 122.022 -3.737 20.935 1.00 23.63 131 TRP A O 1
ATOM 794 N N . SER A 1 111 ? 122.672 -4.271 18.853 1.00 24.54 132 SER A N 1
ATOM 795 C CA . SER A 1 111 ? 123.475 -3.086 18.628 1.00 24.47 132 SER A CA 1
ATOM 796 C C . SER A 1 111 ? 122.968 -2.377 17.392 1.00 22.62 132 SER A C 1
ATOM 797 O O . 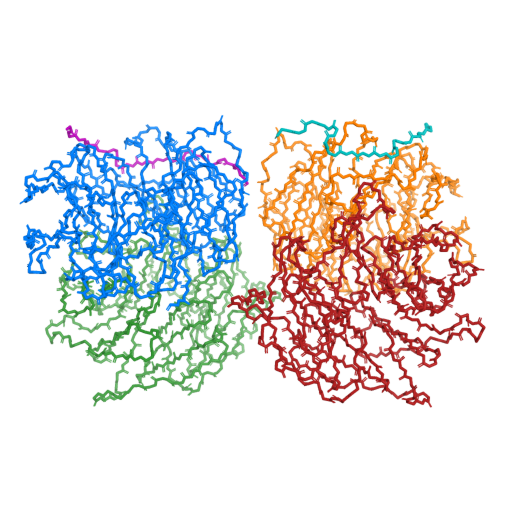SER A 1 111 ? 122.504 -3.029 16.445 1.00 19.01 132 SER A O 1
ATOM 800 N N . GLN A 1 112 ? 123.050 -1.045 17.407 1.00 17.13 133 GLN A N 1
ATOM 801 C CA . GLN A 1 112 ? 122.788 -0.264 16.210 1.00 22.14 133 GLN A CA 1
ATOM 802 C C . GLN A 1 112 ? 124.096 -0.090 15.473 1.00 23.54 133 GLN A C 1
ATOM 803 O O . GLN A 1 112 ? 125.098 0.304 16.074 1.00 25.38 133 GLN A O 1
ATOM 809 N N . ILE A 1 113 ? 124.089 -0.395 14.185 1.00 20.50 134 ILE A N 1
ATOM 810 C CA . ILE A 1 113 ? 125.251 -0.170 13.335 1.00 19.44 134 ILE A CA 1
ATOM 811 C C . ILE A 1 113 ? 124.969 1.124 12.579 1.00 22.00 134 ILE A C 1
ATOM 812 O O . ILE A 1 113 ? 124.057 1.144 11.743 1.00 21.10 134 ILE A O 1
ATOM 817 N N . PRO A 1 114 ? 125.665 2.222 12.876 1.00 23.07 135 PRO A N 1
ATOM 818 C CA . PRO A 1 114 ? 125.421 3.453 12.123 1.00 23.28 135 PRO A CA 1
ATOM 819 C C . PRO A 1 114 ? 125.732 3.189 10.669 1.00 23.36 135 PRO A C 1
ATOM 820 O O . PRO A 1 114 ? 126.787 2.643 10.328 1.00 25.55 135 PRO A O 1
ATOM 824 N N . LEU A 1 115 ? 124.828 3.607 9.809 1.00 22.48 136 LEU A N 1
ATOM 825 C CA . LEU A 1 115 ? 125.005 3.373 8.395 1.00 24.81 136 LEU A CA 1
ATOM 826 C C . LEU A 1 115 ? 125.743 4.553 7.791 1.00 26.65 136 LEU A C 1
ATOM 827 O O . LEU A 1 115 ? 125.447 5.713 8.095 1.00 27.16 136 LEU A O 1
ATOM 832 N N . ASP A 1 116 ? 126.714 4.230 6.950 1.00 23.46 137 ASP A N 1
ATOM 833 C CA . ASP A 1 116 ? 127.510 5.226 6.256 1.00 23.87 137 ASP A CA 1
ATOM 834 C C . ASP A 1 116 ? 126.582 6.260 5.616 1.00 24.16 137 ASP A C 1
ATOM 835 O O . ASP A 1 116 ? 125.603 5.885 4.947 1.00 21.10 137 ASP A O 1
ATOM 840 N N . PRO A 1 117 ? 126.812 7.555 5.839 1.00 26.67 138 PRO A N 1
ATOM 841 C CA . PRO A 1 117 ? 125.921 8.555 5.250 1.00 26.11 138 PRO A CA 1
ATOM 842 C C . PRO A 1 117 ? 125.947 8.555 3.732 1.00 26.69 138 PRO A C 1
ATOM 843 O O . PRO A 1 117 ? 125.037 9.150 3.138 1.00 26.06 138 PRO A O 1
ATOM 847 N N . LYS A 1 118 ? 126.934 7.893 3.096 1.00 24.22 139 LYS A N 1
ATOM 848 C CA . LYS A 1 118 ? 126.961 7.708 1.644 1.00 23.57 139 LYS A CA 1
ATOM 849 C C . LYS A 1 118 ? 125.996 6.627 1.151 1.00 20.83 139 LYS A C 1
ATOM 850 O O . LYS A 1 118 ? 125.857 6.448 -0.067 1.00 20.12 139 LYS A O 1
ATOM 856 N N . LEU A 1 119 ? 125.391 5.859 2.040 1.00 20.88 140 LEU A N 1
ATOM 857 C CA . LEU A 1 119 ? 124.437 4.842 1.609 1.00 22.06 140 LEU A CA 1
ATOM 858 C C . LEU A 1 119 ? 123.434 5.445 0.630 1.00 22.40 140 LEU A C 1
ATOM 859 O O . LEU A 1 119 ? 122.843 6.491 0.932 1.00 24.38 140 LEU A O 1
ATOM 864 N N . PRO A 1 120 ? 123.253 4.852 -0.567 1.00 21.84 141 PRO A N 1
ATOM 865 C CA . PRO A 1 120 ? 122.298 5.374 -1.557 1.00 23.81 141 PRO A CA 1
ATOM 866 C C . PRO A 1 120 ? 120.884 4.874 -1.284 1.00 21.61 141 PRO A C 1
ATOM 867 O O . PRO A 1 120 ? 120.603 3.684 -1.413 1.00 19.67 141 PRO A O 1
ATOM 871 N N . GLY A 1 121 ? 119.995 5.783 -0.939 1.00 24.35 142 GLY A N 1
ATOM 872 C CA . GLY A 1 121 ? 118.612 5.383 -0.712 1.00 26.01 142 GLY A CA 1
ATOM 873 C C . GLY A 1 121 ? 118.404 4.761 0.657 1.00 24.05 142 GLY A C 1
ATOM 874 O O . GLY A 1 121 ? 119.254 4.823 1.550 1.00 23.26 142 GLY A O 1
ATOM 875 N N . SER A 1 122 ? 117.245 4.180 0.828 1.00 24.41 143 SER A N 1
ATOM 876 C CA . SER A 1 122 ? 117.067 3.637 2.166 1.00 25.69 143 SER A CA 1
ATOM 877 C C . SER A 1 122 ? 116.963 2.112 2.132 1.00 22.30 143 SER A C 1
ATOM 878 O O . SER A 1 122 ? 116.549 1.532 1.119 1.00 19.75 143 SER A O 1
ATOM 881 N N . PRO A 1 123 ? 117.382 1.437 3.205 1.00 21.65 144 PRO A N 1
ATOM 882 C CA . PRO A 1 123 ? 117.403 -0.029 3.188 1.00 22.72 144 PRO A CA 1
ATOM 883 C C . PRO A 1 123 ? 116.001 -0.589 3.045 1.00 25.34 144 PRO A C 1
ATOM 884 O O . PRO A 1 123 ? 115.051 -0.097 3.662 1.00 28.05 144 PRO A O 1
ATOM 888 N N . ARG A 1 124 ? 115.864 -1.591 2.181 1.00 21.99 145 ARG A N 1
ATOM 889 C CA . ARG A 1 124 ? 114.587 -2.276 2.028 1.00 21.08 145 ARG A CA 1
ATOM 890 C C . ARG A 1 124 ? 114.653 -3.739 2.391 1.00 19.84 145 ARG A C 1
ATOM 891 O O . ARG A 1 124 ? 113.629 -4.314 2.755 1.00 20.72 145 ARG A O 1
ATOM 899 N N . LEU A 1 125 ? 115.821 -4.362 2.309 1.00 16.83 146 LEU A N 1
ATOM 900 C CA . LEU A 1 125 ? 115.909 -5.785 2.555 1.00 18.95 146 LEU A CA 1
ATOM 901 C C . LEU A 1 125 ? 117.294 -6.067 3.107 1.00 17.28 146 LEU A C 1
ATOM 902 O O . LEU A 1 125 ? 118.275 -5.507 2.614 1.00 18.57 146 LEU A O 1
ATOM 907 N N . ILE A 1 126 ? 117.376 -6.933 4.105 1.00 16.91 147 ILE A N 1
ATOM 908 C CA . ILE A 1 126 ? 118.659 -7.475 4.544 1.00 17.75 147 ILE A CA 1
ATOM 909 C C . ILE A 1 126 ? 118.533 -8.992 4.569 1.00 18.23 147 ILE A C 1
ATOM 910 O O . ILE A 1 126 ? 117.450 -9.536 4.834 1.00 18.67 147 ILE A O 1
ATOM 915 N N . LYS A 1 127 ? 119.613 -9.669 4.184 1.00 16.01 148 LYS A N 1
ATOM 916 C CA . LYS A 1 127 ? 119.672 -11.120 4.129 1.00 16.21 148 LYS A CA 1
ATOM 917 C C . LYS A 1 127 ? 120.864 -11.595 4.955 1.00 18.24 148 LYS A C 1
ATOM 918 O O . LYS A 1 127 ? 122.013 -11.309 4.613 1.00 17.18 148 LYS A O 1
ATOM 924 N N . ALA A 1 128 ? 120.588 -12.322 6.030 1.00 17.43 149 ALA A N 1
ATOM 925 C CA . ALA A 1 128 ? 121.646 -12.882 6.856 1.00 17.86 149 ALA A CA 1
ATOM 926 C C . ALA A 1 128 ? 122.262 -14.081 6.134 1.00 20.01 149 ALA A C 1
ATOM 927 O O . ALA A 1 128 ? 121.544 -14.964 5.656 1.00 20.37 149 ALA A O 1
ATOM 929 N N . LEU A 1 129 ? 123.587 -14.085 5.986 1.00 22.33 150 LEU A N 1
ATOM 930 C CA . LEU A 1 129 ? 124.274 -15.241 5.400 1.00 22.62 150 LEU A CA 1
ATOM 931 C C . LEU A 1 129 ? 124.978 -16.097 6.446 1.00 23.03 150 LEU A C 1
ATOM 932 O O . LEU A 1 129 ? 125.567 -17.123 6.101 1.00 23.12 150 LEU A O 1
ATOM 937 N N . GLY A 1 130 ? 124.961 -15.684 7.702 1.00 24.60 151 GLY A N 1
ATOM 938 C CA . GLY A 1 130 ? 125.633 -16.421 8.751 1.00 26.13 151 GLY A CA 1
ATOM 939 C C . GLY A 1 130 ? 127.102 -16.048 8.891 1.00 25.95 151 GLY A C 1
ATOM 940 O O . GLY A 1 130 ? 127.744 -15.547 7.967 1.00 24.15 151 GLY A O 1
ATOM 941 N N . ASN A 1 131 ? 127.627 -16.312 10.093 1.00 24.66 152 ASN A N 1
ATOM 942 C CA . ASN A 1 131 ? 129.047 -16.194 10.403 1.00 27.62 152 ASN A CA 1
ATOM 943 C C . ASN A 1 131 ? 129.645 -14.856 9.940 1.00 25.32 152 ASN A C 1
ATOM 944 O O . ASN A 1 131 ? 130.721 -14.805 9.342 1.00 26.31 152 ASN A O 1
ATOM 949 N N . GLY A 1 132 ? 128.932 -13.758 10.228 1.00 23.04 153 GLY A N 1
ATOM 950 C CA . GLY A 1 132 ? 129.428 -12.415 9.972 1.00 22.01 153 GLY A CA 1
ATOM 951 C C . GLY A 1 132 ? 129.127 -11.820 8.607 1.00 23.54 153 GLY A C 1
ATOM 952 O O . GLY A 1 132 ? 129.489 -10.662 8.363 1.00 20.77 153 GLY A O 1
ATOM 953 N N . SER A 1 133 ? 128.473 -12.554 7.708 1.00 18.79 154 SER A N 1
ATOM 954 C CA . SER A 1 133 ? 128.170 -12.019 6.389 1.00 18.61 154 SER A CA 1
ATOM 955 C C . SER A 1 133 ? 126.675 -11.753 6.236 1.00 20.06 154 SER A C 1
ATOM 956 O O . SER A 1 133 ? 125.839 -12.424 6.847 1.00 21.99 154 SER A O 1
ATOM 959 N N . ALA A 1 134 ? 126.365 -10.754 5.413 1.00 17.74 155 ALA A N 1
ATOM 960 C CA . ALA A 1 134 ? 125.002 -10.344 5.087 1.00 17.69 155 ALA A CA 1
ATOM 961 C C . ALA A 1 134 ? 125.039 -9.500 3.821 1.00 20.07 155 ALA A C 1
ATOM 962 O O . ALA A 1 134 ? 126.063 -8.886 3.490 1.00 21.59 155 ALA A O 1
ATOM 964 N N . GLU A 1 135 ? 123.906 -9.433 3.126 1.00 18.82 156 GLU A N 1
ATOM 965 C CA . GLU A 1 135 ? 123.772 -8.458 2.060 1.00 21.12 156 GLU A CA 1
ATOM 966 C C . GLU A 1 135 ? 122.502 -7.634 2.250 1.00 19.86 156 GLU A C 1
ATOM 967 O O . GLU A 1 135 ? 121.471 -8.111 2.749 1.00 19.50 156 GLU A O 1
ATOM 973 N N . MET A 1 136 ? 122.593 -6.392 1.835 1.00 19.21 157 MET A N 1
ATOM 974 C CA . MET A 1 136 ? 121.546 -5.411 2.039 1.00 20.18 157 MET A CA 1
ATOM 975 C C . MET A 1 136 ? 121.229 -4.762 0.700 1.00 19.52 157 MET A C 1
ATOM 976 O O . MET A 1 136 ? 122.129 -4.546 -0.117 1.00 18.76 157 MET A O 1
ATOM 981 N N . ILE A 1 137 ? 119.943 -4.486 0.453 1.00 18.60 158 ILE A N 1
ATOM 982 C CA . ILE A 1 137 ? 119.508 -3.810 -0.766 1.00 18.51 158 ILE A CA 1
ATOM 983 C C . ILE A 1 137 ? 118.698 -2.589 -0.382 1.00 19.72 158 ILE A C 1
ATOM 984 O O . ILE A 1 137 ? 117.875 -2.655 0.536 1.00 19.95 158 ILE A O 1
ATOM 989 N N . THR A 1 138 ? 118.926 -1.484 -1.084 1.00 17.33 159 THR A N 1
ATOM 990 C CA . THR A 1 138 ? 118.169 -0.252 -0.876 1.00 18.81 159 THR A CA 1
ATOM 991 C C . THR A 1 138 ? 117.065 -0.069 -1.920 1.00 17.76 159 THR A C 1
ATOM 992 O O . THR A 1 138 ? 117.002 -0.772 -2.929 1.00 17.98 159 THR A O 1
ATOM 996 N N . ASN A 1 139 ? 116.220 0.940 -1.690 1.00 17.89 160 ASN A N 1
ATOM 997 C CA . ASN A 1 139 ? 115.063 1.126 -2.570 1.00 18.26 160 ASN A CA 1
ATOM 998 C C . ASN A 1 139 ? 115.478 1.565 -3.965 1.00 23.11 160 ASN A C 1
ATOM 999 O O . ASN A 1 139 ? 114.690 1.401 -4.910 1.00 24.59 160 ASN A O 1
ATOM 1004 N N . VAL A 1 140 ? 116.708 2.064 -4.139 1.00 19.20 161 VAL A N 1
ATOM 1005 C CA . VAL A 1 140 ? 117.188 2.412 -5.473 1.00 19.95 161 VAL A CA 1
ATOM 1006 C C . VAL A 1 140 ? 118.038 1.296 -6.076 1.00 20.76 161 VAL A C 1
ATOM 1007 O O . VAL A 1 140 ? 118.662 1.489 -7.121 1.00 22.07 161 VAL A O 1
ATOM 1011 N N . GLY A 1 141 ? 118.024 0.111 -5.470 1.00 21.09 162 GLY A N 1
ATOM 1012 C CA . GLY A 1 141 ? 118.658 -1.045 -6.073 1.00 19.50 162 GLY A CA 1
ATOM 1013 C C . GLY A 1 141 ? 120.135 -1.197 -5.786 1.00 19.54 162 GLY A C 1
ATOM 1014 O O . GLY A 1 141 ? 120.805 -1.955 -6.507 1.00 19.92 162 GLY A O 1
ATOM 1015 N N . ALA A 1 142 ? 120.685 -0.416 -4.849 1.00 19.31 163 ALA A N 1
ATOM 1016 C CA . ALA A 1 142 ? 122.065 -0.606 -4.419 1.00 19.31 163 ALA A CA 1
ATOM 1017 C C . ALA A 1 142 ? 122.144 -1.867 -3.579 1.00 22.34 163 ALA A C 1
ATOM 1018 O O . ALA A 1 142 ? 121.279 -2.106 -2.730 1.00 20.62 163 ALA A O 1
ATOM 1020 N N . ILE A 1 143 ? 123.191 -2.665 -3.808 1.00 19.00 164 ILE A N 1
ATOM 1021 C CA . ILE A 1 143 ? 123.378 -3.949 -3.144 1.00 20.55 164 ILE A CA 1
ATOM 1022 C C . ILE A 1 143 ? 124.759 -3.938 -2.510 1.00 21.59 164 ILE A C 1
ATOM 1023 O O . ILE A 1 143 ? 125.757 -3.667 -3.194 1.00 19.36 164 ILE A O 1
ATOM 1028 N N . TYR A 1 144 ? 124.817 -4.215 -1.210 1.00 19.37 165 TYR A N 1
ATOM 1029 C CA . TYR A 1 144 ? 126.057 -4.204 -0.450 1.00 19.37 165 TYR A CA 1
ATOM 1030 C C . TYR A 1 144 ? 126.173 -5.494 0.342 1.00 21.84 165 TYR A C 1
ATOM 1031 O O . TYR A 1 144 ? 125.183 -5.983 0.898 1.00 20.49 165 TYR A O 1
ATOM 1040 N N . ARG A 1 145 ? 127.389 -6.042 0.372 1.00 21.26 166 ARG A N 1
ATOM 1041 C CA . ARG A 1 145 ? 127.703 -7.220 1.161 1.00 22.26 166 ARG A CA 1
ATOM 1042 C C . ARG A 1 145 ? 128.710 -6.893 2.250 1.00 20.36 166 ARG A C 1
ATOM 1043 O O . ARG A 1 145 ? 129.709 -6.208 1.990 1.00 20.56 166 ARG A O 1
ATOM 1051 N N . THR A 1 146 ? 128.481 -7.412 3.455 1.00 18.23 167 THR A N 1
ATOM 1052 C CA . THR A 1 146 ? 129.504 -7.368 4.492 1.00 19.65 167 THR A CA 1
ATOM 1053 C C . THR A 1 146 ? 129.973 -8.785 4.798 1.00 20.87 167 THR A C 1
ATOM 1054 O O . THR A 1 146 ? 129.212 -9.749 4.680 1.00 19.76 167 THR A O 1
ATOM 1058 N N . LYS A 1 147 ? 131.247 -8.903 5.183 1.00 21.33 168 LYS A N 1
ATOM 1059 C CA . LYS A 1 147 ? 131.777 -10.162 5.691 1.00 19.90 168 LYS A CA 1
ATOM 1060 C C . LYS A 1 147 ? 132.308 -10.056 7.113 1.00 20.86 168 LYS A C 1
ATOM 1061 O O . LYS A 1 147 ? 132.807 -11.052 7.648 1.00 22.88 168 LYS A O 1
ATOM 1067 N N . ASP A 1 148 ? 132.253 -8.883 7.724 1.00 23.08 169 ASP A N 1
ATOM 1068 C CA . ASP A 1 148 ? 132.845 -8.651 9.039 1.00 22.95 169 ASP A CA 1
ATOM 1069 C C . ASP A 1 148 ? 131.827 -7.985 9.957 1.00 22.01 169 ASP A C 1
ATOM 1070 O O . ASP A 1 148 ? 132.089 -6.978 10.619 1.00 22.02 169 ASP A O 1
ATOM 1075 N N . SER A 1 149 ? 130.635 -8.575 9.998 1.00 19.68 170 SER A N 1
ATOM 1076 C CA . SER A 1 149 ? 129.578 -8.203 10.927 1.00 21.62 170 SER A CA 1
ATOM 1077 C C . SER A 1 149 ? 129.172 -6.742 10.764 1.00 21.30 170 SER A C 1
ATOM 1078 O O . SER A 1 149 ? 128.772 -6.081 11.719 1.00 22.00 170 SER A O 1
ATOM 1081 N N . GLY A 1 150 ? 129.261 -6.237 9.545 1.00 22.22 171 GLY A N 1
ATOM 1082 C CA . GLY A 1 150 ? 128.727 -4.939 9.218 1.00 20.53 171 GLY A CA 1
ATOM 1083 C C . GLY A 1 150 ? 129.671 -3.780 9.388 1.00 21.97 171 GLY A C 1
ATOM 1084 O O . GLY A 1 150 ? 129.232 -2.633 9.243 1.00 21.00 171 GLY A O 1
ATOM 1085 N N . LYS A 1 151 ? 130.949 -4.031 9.685 1.00 22.75 172 LYS A N 1
ATOM 1086 C CA . LYS A 1 151 ? 131.899 -2.928 9.785 1.00 23.41 172 LYS A CA 1
ATOM 1087 C C . LYS A 1 151 ? 132.196 -2.342 8.410 1.00 23.95 172 LYS A C 1
ATOM 1088 O O . LYS A 1 151 ? 132.268 -1.119 8.254 1.00 25.04 172 LYS A O 1
ATOM 1094 N N . ASN A 1 152 ? 132.383 -3.194 7.405 1.00 18.54 173 ASN A N 1
ATOM 1095 C CA . ASN A 1 152 ? 132.657 -2.763 6.043 1.00 22.13 173 ASN A CA 1
ATOM 1096 C C . ASN A 1 152 ? 131.661 -3.390 5.062 1.00 21.49 173 ASN A C 1
ATOM 1097 O O . ASN A 1 152 ? 131.269 -4.559 5.199 1.00 20.83 173 ASN A O 1
ATOM 1102 N N . TRP A 1 153 ? 131.268 -2.612 4.058 1.00 19.85 174 TRP A N 1
ATOM 1103 C CA . TRP A 1 153 ? 130.352 -3.079 3.020 1.00 20.00 174 TRP A CA 1
ATOM 1104 C C . TRP A 1 153 ? 130.975 -2.837 1.653 1.00 20.19 174 TRP A C 1
ATOM 1105 O O . TRP A 1 153 ? 131.583 -1.788 1.427 1.00 21.08 174 TRP A O 1
ATOM 1116 N N . GLN A 1 154 ? 130.801 -3.787 0.737 1.00 19.57 175 GLN A N 1
ATOM 1117 C CA . GLN A 1 154 ? 131.262 -3.658 -0.644 1.00 27.28 175 GLN A CA 1
ATOM 1118 C C . GLN A 1 154 ? 130.076 -3.687 -1.595 1.00 24.23 175 GLN A C 1
ATOM 1119 O O . GLN A 1 154 ? 129.145 -4.482 -1.413 1.00 19.77 175 GLN A O 1
ATOM 1125 N N . ALA A 1 155 ? 130.108 -2.829 -2.611 1.00 22.24 176 ALA A N 1
ATOM 1126 C CA . ALA A 1 155 ? 129.023 -2.831 -3.582 1.00 23.36 176 ALA A CA 1
ATOM 1127 C C . ALA A 1 155 ? 129.117 -4.060 -4.482 1.00 27.54 176 ALA A C 1
ATOM 1128 O O . ALA A 1 155 ? 130.202 -4.439 -4.942 1.00 21.89 176 ALA A O 1
ATOM 1130 N N . LEU A 1 156 ? 127.977 -4.727 -4.665 1.00 20.83 177 LEU A N 1
ATOM 1131 C CA . LEU A 1 156 ? 127.844 -5.848 -5.581 1.00 21.30 177 LEU A CA 1
ATOM 1132 C C . LEU A 1 156 ? 127.267 -5.426 -6.923 1.00 21.81 177 LEU A C 1
ATOM 1133 O O . LEU A 1 156 ? 127.281 -6.223 -7.871 1.00 22.41 177 LEU A O 1
ATOM 1138 N N . VAL A 1 157 ? 126.702 -4.225 -7.006 1.00 22.67 178 VAL A N 1
ATOM 1139 C CA . VAL A 1 157 ? 126.212 -3.678 -8.260 1.00 22.94 178 VAL A CA 1
ATOM 1140 C C . VAL A 1 157 ? 126.592 -2.206 -8.234 1.00 23.34 178 VAL A C 1
ATOM 1141 O O . VAL A 1 157 ? 126.648 -1.590 -7.169 1.00 23.06 178 VAL A O 1
ATOM 1145 N N . GLN A 1 158 ? 126.829 -1.640 -9.410 1.00 24.17 179 GLN A N 1
ATOM 1146 C CA . GLN A 1 158 ? 127.302 -0.269 -9.532 1.00 29.59 179 GLN A CA 1
ATOM 1147 C C . GLN A 1 158 ? 126.255 0.734 -10.002 1.00 28.71 179 GLN A C 1
ATOM 1148 O O . GLN A 1 158 ? 126.440 1.938 -9.779 1.00 28.91 179 GLN A O 1
ATOM 1154 N N . GLU A 1 159 ? 125.188 0.283 -10.656 1.00 25.97 180 GLU A N 1
ATOM 1155 C CA . GLU A 1 159 ? 124.307 1.164 -11.412 1.00 29.93 180 GLU A CA 1
ATOM 1156 C C . GLU A 1 159 ? 122.886 0.628 -11.422 1.00 28.46 180 GLU A C 1
ATOM 1157 O O . GLU A 1 159 ? 122.675 -0.589 -11.449 1.00 31.92 180 GLU A O 1
ATOM 1163 N N . ALA A 1 160 ? 121.916 1.532 -11.334 1.00 26.27 181 ALA A N 1
ATOM 1164 C CA . ALA A 1 160 ? 120.518 1.132 -11.444 1.00 27.14 181 ALA A CA 1
ATOM 1165 C C . ALA A 1 160 ? 119.706 2.328 -11.920 1.00 31.28 181 ALA A C 1
ATOM 1166 O O . ALA A 1 160 ? 120.208 3.457 -11.985 1.00 32.38 181 ALA A O 1
ATOM 1168 N N . ILE A 1 161 ? 118.438 2.064 -12.249 1.00 32.45 182 ILE A N 1
ATOM 1169 C CA . ILE A 1 161 ? 117.506 3.077 -12.741 1.00 33.29 182 ILE A CA 1
ATOM 1170 C C . ILE A 1 161 ? 116.271 3.089 -11.853 1.00 31.86 182 ILE A C 1
ATOM 1171 O O . ILE A 1 161 ? 115.630 2.051 -11.662 1.00 34.05 182 ILE A O 1
ATOM 1176 N N . GLY A 1 162 ? 115.922 4.262 -11.328 1.00 31.66 183 GLY A N 1
ATOM 1177 C CA . GLY A 1 162 ? 114.632 4.431 -10.692 1.00 33.62 183 GLY A CA 1
ATOM 1178 C C . GLY A 1 162 ? 114.537 3.751 -9.342 1.00 32.24 183 GLY A C 1
ATOM 1179 O O . GLY A 1 162 ? 115.500 3.212 -8.802 1.00 32.91 183 GLY A O 1
ATOM 1180 N N . VAL A 1 163 ? 113.368 3.898 -8.745 1.00 29.62 184 VAL A N 1
ATOM 1181 C CA . VAL A 1 163 ? 113.051 3.324 -7.445 1.00 31.61 184 VAL A CA 1
ATOM 1182 C C . VAL A 1 163 ? 112.441 1.940 -7.639 1.00 34.95 184 VAL A C 1
ATOM 1183 O O . VAL A 1 163 ? 111.534 1.771 -8.464 1.00 35.23 184 VAL A O 1
ATOM 1187 N N . MET A 1 164 ? 112.923 0.967 -6.868 1.00 37.88 185 MET A N 1
ATOM 1188 C CA . MET A 1 164 ? 112.482 -0.424 -6.895 1.00 42.21 185 MET A CA 1
ATOM 1189 C C . MET A 1 164 ? 111.382 -0.645 -5.862 1.00 44.70 185 MET A C 1
ATOM 1190 O O . MET A 1 164 ? 111.295 0.043 -4.841 1.00 46.02 185 MET A O 1
ATOM 1195 N N . ARG A 1 165 ? 110.576 -1.665 -6.108 1.00 44.16 186 ARG A N 1
ATOM 1196 C CA . ARG A 1 165 ? 109.494 -2.013 -5.207 1.00 41.82 186 ARG A CA 1
ATOM 1197 C C . ARG A 1 165 ? 109.381 -3.532 -5.110 1.00 35.87 186 ARG A C 1
ATOM 1198 O O . ARG A 1 165 ? 109.683 -4.261 -6.058 1.00 35.21 186 ARG A O 1
ATOM 1206 N N . ASN A 1 166 ? 108.997 -4.009 -3.932 1.00 32.82 187 ASN A N 1
ATOM 1207 C CA . ASN A 1 166 ? 108.708 -5.423 -3.728 1.00 33.54 187 ASN A CA 1
ATOM 1208 C C . ASN A 1 166 ? 109.901 -6.320 -4.102 1.00 31.56 187 ASN A C 1
ATOM 1209 O O . ASN A 1 166 ? 109.760 -7.318 -4.807 1.00 33.36 187 ASN A O 1
ATOM 1214 N N . LEU A 1 167 ? 111.083 -5.959 -3.620 1.00 31.20 188 LEU A N 1
ATOM 1215 C CA . LEU A 1 167 ? 112.282 -6.760 -3.873 1.00 31.25 188 LEU A CA 1
ATOM 1216 C C . LEU A 1 167 ? 112.059 -8.214 -3.478 1.00 29.24 188 LEU A C 1
ATOM 1217 O O . LEU A 1 167 ? 111.421 -8.505 -2.463 1.00 29.61 188 LEU A O 1
ATOM 1222 N N . ASN A 1 168 ? 112.539 -9.130 -4.318 1.00 26.26 189 ASN A N 1
ATOM 1223 C CA . ASN A 1 168 ? 112.513 -10.552 -3.987 1.00 24.04 189 ASN A CA 1
ATOM 1224 C C . ASN A 1 168 ? 113.850 -11.182 -4.368 1.00 22.21 189 ASN A C 1
ATOM 1225 O O . ASN A 1 168 ? 114.431 -10.853 -5.404 1.00 18.62 189 ASN A O 1
ATOM 1230 N N . ARG A 1 169 ? 114.310 -12.120 -3.545 1.00 20.49 190 ARG A N 1
ATOM 1231 C CA . ARG A 1 169 ? 115.604 -12.764 -3.724 1.00 21.14 190 ARG A CA 1
ATOM 1232 C C . ARG A 1 169 ? 115.387 -14.233 -4.057 1.00 24.02 190 ARG A C 1
ATOM 1233 O O . ARG A 1 169 ? 114.506 -14.882 -3.487 1.00 24.80 190 ARG A O 1
ATOM 1241 N N . SER A 1 170 ? 116.166 -14.748 -4.992 1.00 20.11 191 SER A N 1
ATOM 1242 C CA . SER A 1 170 ? 116.106 -16.161 -5.351 1.00 22.04 191 SER A CA 1
ATOM 1243 C C . SER A 1 170 ? 116.990 -16.981 -4.427 1.00 23.86 191 SER A C 1
ATOM 1244 O O . SER A 1 170 ? 117.809 -16.435 -3.688 1.00 25.44 191 SER A O 1
ATOM 1247 N N . PRO A 1 171 ? 116.844 -18.316 -4.442 1.00 25.20 192 PRO A N 1
ATOM 1248 C CA . PRO A 1 171 ? 117.762 -19.158 -3.645 1.00 26.06 192 PRO A CA 1
ATOM 1249 C C . PRO A 1 171 ? 119.228 -18.989 -4.026 1.00 26.70 192 PRO A C 1
ATOM 1250 O O . PRO A 1 171 ? 120.101 -19.098 -3.164 1.00 24.87 192 PRO A O 1
ATOM 1254 N N . SER A 1 172 ? 119.539 -18.691 -5.287 1.00 25.91 193 SER A N 1
ATOM 1255 C CA . SER A 1 172 ? 120.933 -18.502 -5.651 1.00 28.37 193 SER A CA 1
ATOM 1256 C C . SER A 1 172 ? 121.388 -17.035 -5.560 1.00 27.41 193 SER A C 1
ATOM 1257 O O . SER A 1 172 ? 122.426 -16.684 -6.129 1.00 29.94 193 SER A O 1
ATOM 1260 N N . GLY A 1 173 ? 120.632 -16.171 -4.888 1.00 23.41 194 GLY A N 1
ATOM 1261 C CA . GLY A 1 173 ? 121.109 -14.821 -4.660 1.00 24.89 194 GLY A CA 1
ATOM 1262 C C . GLY A 1 173 ? 120.804 -13.846 -5.776 1.00 27.02 194 GLY A C 1
ATOM 1263 O O . GLY A 1 173 ? 121.448 -12.794 -5.851 1.00 27.51 194 GLY A O 1
ATOM 1264 N N . GLU A 1 174 ? 119.886 -14.184 -6.678 1.00 21.59 195 GLU A N 1
ATOM 1265 C CA . GLU A 1 174 ? 119.410 -13.256 -7.691 1.00 23.60 195 GLU A CA 1
ATOM 1266 C C . GLU A 1 174 ? 118.321 -12.350 -7.109 1.00 20.25 195 GLU A C 1
ATOM 1267 O O . GLU A 1 174 ? 117.662 -12.685 -6.129 1.00 19.89 195 GLU A O 1
ATOM 1273 N N . TYR A 1 175 ? 118.119 -11.193 -7.731 1.00 20.03 196 TYR A N 1
ATOM 1274 C CA . TYR A 1 175 ? 117.048 -10.311 -7.294 1.00 21.87 196 TYR A CA 1
ATOM 1275 C C . TYR A 1 175 ? 116.165 -9.949 -8.469 1.00 21.85 196 TYR A C 1
ATOM 1276 O O . TYR A 1 175 ? 116.634 -9.843 -9.605 1.00 20.22 196 TYR A O 1
ATOM 1285 N N . VAL A 1 176 ? 114.880 -9.751 -8.175 1.00 21.13 197 VAL A N 1
ATOM 1286 C CA . VAL A 1 176 ? 113.923 -9.193 -9.120 1.00 19.67 197 VAL A CA 1
ATOM 1287 C C . VAL A 1 176 ? 113.150 -8.101 -8.387 1.00 25.41 197 VAL A C 1
ATOM 1288 O O . VAL A 1 176 ? 112.939 -8.185 -7.167 1.00 18.99 197 VAL A O 1
ATOM 1292 N N . ALA A 1 177 ? 112.864 -7.011 -9.101 1.00 26.17 198 ALA A N 1
ATOM 1293 C CA . ALA A 1 177 ? 112.159 -5.874 -8.528 1.00 26.42 198 ALA A CA 1
ATOM 1294 C C . ALA A 1 177 ? 111.249 -5.238 -9.565 1.00 24.07 198 ALA A C 1
ATOM 1295 O O . ALA A 1 177 ? 111.613 -5.157 -10.743 1.00 23.71 198 ALA A O 1
ATOM 1297 N N . VAL A 1 178 ? 110.045 -4.841 -9.122 1.00 21.22 199 VAL A N 1
ATOM 1298 C CA . VAL A 1 178 ? 109.102 -4.075 -9.931 1.00 25.22 199 VAL A CA 1
ATOM 1299 C C . VAL A 1 178 ? 109.401 -2.591 -9.743 1.00 27.93 199 VAL A C 1
ATOM 1300 O O . VAL A 1 178 ? 109.747 -2.166 -8.636 1.00 22.59 199 VAL A O 1
ATOM 1304 N N . SER A 1 179 ? 109.319 -1.798 -10.817 1.00 29.29 200 SER A N 1
ATOM 1305 C CA . SER A 1 179 ? 109.542 -0.360 -10.659 1.00 31.72 200 SER A CA 1
ATOM 1306 C C . SER A 1 179 ? 108.431 0.293 -9.826 1.00 30.94 200 SER A C 1
ATOM 1307 O O . SER A 1 179 ? 107.336 -0.256 -9.649 1.00 28.37 200 SER A O 1
ATOM 1310 N N . SER A 1 180 ? 108.734 1.492 -9.306 1.00 32.30 201 SER A N 1
ATOM 1311 C CA . SER A 1 180 ? 107.843 2.181 -8.369 1.00 32.40 201 SER A CA 1
ATOM 1312 C C . SER A 1 180 ? 106.468 2.482 -8.964 1.00 31.75 201 SER A C 1
ATOM 1313 O O . SER A 1 180 ? 105.511 2.699 -8.216 1.00 32.86 201 SER A O 1
ATOM 1316 N N . ARG A 1 181 ? 106.351 2.518 -10.279 1.00 32.22 202 ARG A N 1
ATOM 1317 C CA . ARG A 1 181 ? 105.071 2.747 -10.926 1.00 37.69 202 ARG A CA 1
ATOM 1318 C C . ARG A 1 181 ? 104.561 1.511 -11.645 1.00 38.54 202 ARG A C 1
ATOM 1319 O O . ARG A 1 181 ? 103.553 1.596 -12.363 1.00 42.65 202 ARG A O 1
ATOM 1327 N N . GLY A 1 182 ? 105.230 0.368 -11.470 1.00 34.42 203 GLY A N 1
ATOM 1328 C CA . GLY A 1 182 ? 104.837 -0.873 -12.113 1.00 34.06 203 GLY A CA 1
ATOM 1329 C C . GLY A 1 182 ? 104.915 -0.863 -13.622 1.00 35.12 203 GLY A C 1
ATOM 1330 O O . GLY A 1 182 ? 104.295 -1.709 -14.271 1.00 36.47 203 GLY A O 1
ATOM 1331 N N . SER A 1 183 ? 105.663 0.074 -14.211 1.00 34.61 204 SER A N 1
ATOM 1332 C CA . SER A 1 183 ? 105.720 0.155 -15.665 1.00 36.91 204 SER A CA 1
ATOM 1333 C C . SER A 1 183 ? 106.671 -0.863 -16.272 1.00 33.00 204 SER A C 1
ATOM 1334 O O . SER A 1 183 ? 106.527 -1.204 -17.451 1.00 33.00 204 SER A O 1
ATOM 1337 N N . PHE A 1 184 ? 107.634 -1.345 -15.500 1.00 28.88 205 PHE A N 1
ATOM 1338 C CA . PHE A 1 184 ? 108.605 -2.328 -15.950 1.00 31.32 205 PHE A CA 1
ATOM 1339 C C . PHE A 1 184 ? 109.171 -3.033 -14.710 1.00 28.35 205 PHE A C 1
ATOM 1340 O O . PHE A 1 184 ? 108.782 -2.742 -13.576 1.00 29.10 205 PHE A O 1
ATOM 1348 N N . TYR A 1 185 ? 110.075 -3.982 -14.927 1.00 25.58 206 TYR A N 1
ATOM 1349 C CA . TYR A 1 185 ? 110.729 -4.652 -13.812 1.00 25.93 206 TYR A CA 1
ATOM 1350 C C . TYR A 1 185 ? 112.217 -4.817 -14.131 1.00 25.66 206 TYR A C 1
ATOM 1351 O O . TYR A 1 185 ? 112.623 -4.717 -15.287 1.00 26.09 206 TYR A O 1
ATOM 1360 N N . SER A 1 186 ? 113.032 -5.103 -13.104 1.00 24.13 207 SER A N 1
ATOM 1361 C CA . SER A 1 186 ? 114.471 -5.295 -13.311 1.00 24.45 207 SER A CA 1
ATOM 1362 C C . SER A 1 186 ? 114.976 -6.545 -12.599 1.00 22.03 207 SER A C 1
ATOM 1363 O O . SER A 1 186 ? 114.436 -6.961 -11.573 1.00 23.85 207 SER A O 1
ATOM 1366 N N . THR A 1 187 ? 116.041 -7.125 -13.147 1.00 23.80 208 THR A N 1
ATOM 1367 C CA . THR A 1 187 ? 116.691 -8.303 -12.591 1.00 21.99 208 THR A CA 1
ATOM 1368 C C . THR A 1 187 ? 118.174 -8.039 -12.403 1.00 24.79 208 THR A C 1
ATOM 1369 O O . THR A 1 187 ? 118.784 -7.247 -13.129 1.00 25.06 208 THR A O 1
ATOM 1373 N N . TRP A 1 188 ? 118.753 -8.756 -11.451 1.00 23.54 209 TRP A N 1
ATOM 1374 C CA . TRP A 1 188 ? 120.183 -8.689 -11.196 1.00 21.95 209 TRP A CA 1
ATOM 1375 C C . TRP A 1 188 ? 120.655 -10.038 -10.687 1.00 22.05 209 TRP A C 1
ATOM 1376 O O . TRP A 1 188 ? 119.962 -10.705 -9.916 1.00 21.51 209 TRP A O 1
ATOM 1387 N N . GLU A 1 189 ? 121.855 -10.417 -11.087 1.00 26.84 210 GLU A N 1
ATOM 1388 C CA . GLU A 1 189 ? 122.467 -11.607 -10.523 1.00 30.55 210 GLU A CA 1
ATOM 1389 C C . GLU A 1 189 ? 123.947 -11.333 -10.325 1.00 30.32 210 GLU A C 1
ATOM 1390 O O . GLU A 1 189 ? 124.507 -10.435 -10.964 1.00 24.33 210 GLU A O 1
ATOM 1396 N N . PRO A 1 190 ? 124.602 -12.064 -9.425 1.00 30.96 211 PRO A N 1
ATOM 1397 C CA . PRO A 1 190 ? 126.004 -11.758 -9.117 1.00 29.59 211 PRO A CA 1
ATOM 1398 C C . PRO A 1 190 ? 126.862 -11.680 -10.378 1.00 28.32 211 PRO A C 1
ATOM 1399 O O . PRO A 1 190 ? 126.696 -12.460 -11.320 1.00 27.31 211 PRO A O 1
ATOM 1403 N N . GLY A 1 191 ? 127.763 -10.683 -10.406 1.00 27.33 212 GLY A N 1
ATOM 1404 C CA . GLY A 1 191 ? 128.622 -10.428 -11.544 1.00 28.89 212 GLY A CA 1
ATOM 1405 C C . GLY A 1 191 ? 128.124 -9.350 -12.485 1.00 31.19 212 GLY A C 1
ATOM 1406 O O . GLY A 1 191 ? 128.881 -8.932 -13.378 1.00 33.07 212 GLY A O 1
ATOM 1407 N N . GLN A 1 192 ? 126.886 -8.889 -12.319 1.00 26.31 213 GLN A N 1
ATOM 1408 C CA . GLN A 1 192 ? 126.346 -7.843 -13.172 1.00 30.61 213 GLN A CA 1
ATOM 1409 C C . GLN A 1 192 ? 126.694 -6.478 -12.585 1.00 28.58 213 GLN A C 1
ATOM 1410 O O . GLN A 1 192 ? 126.507 -6.242 -11.386 1.00 26.90 213 GLN A O 1
ATOM 1416 N N . THR A 1 193 ? 127.188 -5.579 -13.432 1.00 27.36 214 THR A N 1
ATOM 1417 C CA . THR A 1 193 ? 127.549 -4.262 -12.933 1.00 29.23 214 THR A CA 1
ATOM 1418 C C . THR A 1 193 ? 126.329 -3.369 -12.816 1.00 27.69 214 THR A C 1
ATOM 1419 O O . THR A 1 193 ? 126.368 -2.388 -12.070 1.00 27.62 214 THR A O 1
ATOM 1423 N N . ALA A 1 194 ? 125.230 -3.739 -13.476 1.00 25.77 215 ALA A N 1
ATOM 1424 C CA . ALA A 1 194 ? 124.009 -2.962 -13.447 1.00 27.77 215 ALA A CA 1
ATOM 1425 C C . ALA A 1 194 ? 122.829 -3.919 -13.413 1.00 30.16 215 ALA A C 1
ATOM 1426 O O . ALA A 1 194 ? 122.909 -5.052 -13.903 1.00 24.94 215 ALA A O 1
ATOM 1428 N N . TRP A 1 195 ? 121.740 -3.463 -12.812 1.00 23.94 216 TRP A N 1
ATOM 1429 C CA . TRP A 1 195 ? 120.476 -4.149 -13.017 1.00 24.75 216 TRP A CA 1
ATOM 1430 C C . TRP A 1 195 ? 120.144 -4.130 -14.502 1.00 26.11 216 TRP A C 1
ATOM 1431 O O . TRP A 1 195 ? 120.561 -3.231 -15.238 1.00 27.32 216 TRP A O 1
ATOM 1442 N N . GLU A 1 196 ? 119.431 -5.145 -14.956 1.00 27.53 217 GLU A N 1
ATOM 1443 C CA . GLU A 1 196 ? 118.917 -5.128 -16.326 1.00 34.06 217 GLU A CA 1
ATOM 1444 C C . GLU A 1 196 ? 117.409 -4.923 -16.317 1.00 33.84 217 GLU A C 1
ATOM 1445 O O . GLU A 1 196 ? 116.672 -5.777 -15.803 1.00 32.15 217 GLU A O 1
ATOM 1451 N N . PRO A 1 197 ? 116.914 -3.813 -16.843 1.00 35.72 218 PRO A N 1
ATOM 1452 C CA . PRO A 1 197 ? 115.472 -3.602 -16.892 1.00 36.46 218 PRO A CA 1
ATOM 1453 C C . PRO A 1 197 ? 114.811 -4.411 -17.997 1.00 36.09 218 PRO A C 1
ATOM 1454 O O . PRO A 1 197 ? 115.403 -4.710 -19.037 1.00 34.50 218 PRO A O 1
ATOM 1458 N N . HIS A 1 198 ? 113.564 -4.798 -17.736 1.00 35.97 219 HIS A N 1
ATOM 1459 C CA . HIS A 1 198 ? 112.760 -5.547 -18.684 1.00 37.18 219 HIS A CA 1
ATOM 1460 C C . HIS A 1 198 ? 111.439 -4.819 -18.843 1.00 39.26 219 HIS A C 1
ATOM 1461 O O . HIS A 1 198 ? 110.890 -4.299 -17.867 1.00 39.28 219 HIS A O 1
ATOM 1468 N N . ASN A 1 199 ? 110.947 -4.746 -20.072 1.00 38.83 220 ASN A N 1
ATOM 1469 C CA . ASN A 1 199 ? 109.622 -4.194 -20.285 1.00 40.24 220 ASN A CA 1
ATOM 1470 C C . ASN A 1 199 ? 108.590 -5.222 -19.836 1.00 36.40 220 ASN A C 1
ATOM 1471 O O . ASN A 1 199 ? 108.808 -6.429 -19.958 1.00 33.19 220 ASN A O 1
ATOM 1476 N N . ARG A 1 200 ? 107.498 -4.747 -19.241 1.00 37.45 221 ARG A N 1
ATOM 1477 C CA . ARG A 1 200 ? 106.373 -5.631 -18.942 1.00 34.53 221 ARG A CA 1
ATOM 1478 C C . ARG A 1 200 ? 105.655 -6.070 -20.212 1.00 35.24 221 ARG A C 1
ATOM 1479 O O . ARG A 1 200 ? 105.744 -5.427 -21.262 1.00 34.90 221 ARG A O 1
ATOM 1487 N N . THR A 1 201 ? 104.975 -7.218 -20.110 1.00 36.78 222 THR A N 1
ATOM 1488 C CA . THR A 1 201 ? 104.282 -7.870 -21.216 1.00 40.18 222 THR A CA 1
ATOM 1489 C C . THR A 1 201 ? 102.752 -7.735 -21.179 1.00 41.61 222 THR A C 1
ATOM 1490 O O . THR A 1 201 ? 102.085 -8.333 -22.029 1.00 44.51 222 THR A O 1
ATOM 1494 N N . THR A 1 202 ? 102.174 -7.093 -20.153 1.00 40.67 223 THR A N 1
ATOM 1495 C CA . THR A 1 202 ? 100.745 -6.768 -20.062 1.00 40.59 223 THR A CA 1
ATOM 1496 C C . THR A 1 202 ? 100.535 -5.255 -20.007 1.00 39.14 223 THR A C 1
ATOM 1497 O O . THR A 1 202 ? 101.399 -4.514 -19.513 1.00 35.36 223 THR A O 1
ATOM 1501 N N . SER A 1 203 ? 99.368 -4.799 -20.497 1.00 41.30 224 SER A N 1
ATOM 1502 C CA . SER A 1 203 ? 98.954 -3.406 -20.294 1.00 43.91 224 SER A CA 1
ATOM 1503 C C . SER A 1 203 ? 98.832 -3.076 -18.837 1.00 39.41 224 SER A C 1
ATOM 1504 O O . SER A 1 203 ? 99.179 -1.972 -18.403 1.00 38.98 224 SER A O 1
ATOM 1507 N N . ARG A 1 204 ? 98.428 -4.061 -18.068 1.00 35.76 225 ARG A N 1
ATOM 1508 C CA . ARG A 1 204 ? 98.184 -3.838 -16.667 1.00 34.73 225 ARG A CA 1
ATOM 1509 C C . ARG A 1 204 ? 99.511 -3.644 -15.969 1.00 33.02 225 ARG A C 1
ATOM 1510 O O . ARG A 1 204 ? 100.474 -4.358 -16.256 1.00 34.03 225 ARG A O 1
ATOM 1518 N N . ARG A 1 205 ? 99.535 -2.698 -15.031 1.00 32.99 226 ARG A N 1
ATOM 1519 C CA . ARG A 1 205 ? 100.739 -2.361 -14.284 1.00 33.63 226 ARG A CA 1
ATOM 1520 C C . ARG A 1 205 ? 101.141 -3.533 -13.406 1.00 29.96 226 ARG A C 1
ATOM 1521 O O . ARG A 1 205 ? 100.292 -4.282 -12.900 1.00 29.28 226 ARG A O 1
ATOM 1529 N N . LEU A 1 206 ? 102.454 -3.691 -13.238 1.00 27.92 227 LEU A N 1
ATOM 1530 C CA . LEU A 1 206 ? 103.002 -4.747 -12.395 1.00 30.47 227 LEU A CA 1
ATOM 1531 C C . LEU A 1 206 ? 102.887 -4.357 -10.927 1.00 26.55 227 LEU A C 1
ATOM 1532 O O . LEU A 1 206 ? 103.229 -3.233 -10.558 1.00 28.24 227 LEU A O 1
ATOM 1537 N N . HIS A 1 207 ? 102.421 -5.278 -10.092 1.00 24.11 228 HIS A N 1
ATOM 1538 C CA . HIS A 1 207 ? 102.368 -5.028 -8.652 1.00 24.90 228 HIS A CA 1
ATOM 1539 C C . HIS A 1 207 ? 103.429 -5.779 -7.854 1.00 24.28 228 HIS A C 1
ATOM 1540 O O . HIS A 1 207 ? 103.985 -5.218 -6.900 1.00 23.63 228 HIS A O 1
ATOM 1547 N N . ASN A 1 208 ? 103.739 -7.025 -8.210 1.00 20.23 229 ASN A N 1
ATOM 1548 C CA . ASN A 1 208 ? 104.738 -7.800 -7.481 1.00 19.28 229 ASN A CA 1
ATOM 1549 C C . ASN A 1 208 ? 105.295 -8.893 -8.390 1.00 22.20 229 ASN A C 1
ATOM 1550 O O . ASN A 1 208 ? 104.617 -9.351 -9.318 1.00 21.61 229 ASN A O 1
ATOM 1555 N N . MET A 1 209 ? 106.538 -9.304 -8.119 1.00 20.73 230 MET A N 1
ATOM 1556 C CA . MET A 1 209 ? 107.164 -10.423 -8.822 1.00 20.61 230 MET A CA 1
ATOM 1557 C C . MET A 1 209 ? 108.093 -11.174 -7.881 1.00 21.42 230 MET A C 1
ATOM 1558 O O . MET A 1 209 ? 108.689 -10.586 -6.980 1.00 21.00 230 MET A O 1
ATOM 1563 N N . GLY A 1 210 ? 108.223 -12.475 -8.122 1.00 18.80 231 GLY A N 1
ATOM 1564 C CA . GLY A 1 210 ? 109.147 -13.315 -7.384 1.00 18.02 231 GLY A CA 1
ATOM 1565 C C . GLY A 1 210 ? 109.473 -14.582 -8.151 1.00 19.07 231 GLY A C 1
ATOM 1566 O O . GLY A 1 210 ? 109.172 -14.710 -9.343 1.00 21.88 231 GLY A O 1
ATOM 1567 N N . PHE A 1 211 ? 110.107 -15.521 -7.444 1.00 18.09 232 PHE A N 1
ATOM 1568 C CA . PHE A 1 211 ? 110.656 -16.733 -8.030 1.00 18.41 232 PHE A CA 1
ATOM 1569 C C . PHE A 1 211 ? 109.824 -17.958 -7.657 1.00 19.34 232 PHE A C 1
ATOM 1570 O O . PHE A 1 211 ? 109.264 -18.036 -6.558 1.00 21.43 232 PHE A O 1
ATOM 1578 N N . THR A 1 212 ? 109.721 -18.897 -8.574 1.00 20.56 233 THR A N 1
ATOM 1579 C CA . THR A 1 212 ? 109.082 -20.177 -8.286 1.00 21.36 233 THR A CA 1
ATOM 1580 C C . THR A 1 212 ? 110.118 -21.160 -7.761 1.00 23.99 233 THR A C 1
ATOM 1581 O O . THR A 1 212 ? 111.319 -20.925 -7.865 1.00 27.18 233 THR A O 1
ATOM 1585 N N . PRO A 1 213 ? 109.696 -22.307 -7.194 1.00 25.25 234 PRO A N 1
ATOM 1586 C CA . PRO A 1 213 ? 110.692 -23.299 -6.755 1.00 27.94 234 PRO A CA 1
ATOM 1587 C C . PRO A 1 213 ? 111.307 -24.075 -7.899 1.00 27.56 234 PRO A C 1
ATOM 1588 O O . PRO A 1 213 ? 112.059 -25.014 -7.642 1.00 27.46 234 PRO A O 1
ATOM 1592 N N . ASP A 1 214 ? 111.065 -23.670 -9.147 1.00 27.77 235 ASP A N 1
ATOM 1593 C CA . ASP A 1 214 ? 111.582 -24.420 -10.287 1.00 31.23 235 ASP A CA 1
ATOM 1594 C C . ASP A 1 214 ? 112.289 -23.521 -11.296 1.00 31.06 235 ASP A C 1
ATOM 1595 O O . ASP A 1 214 ? 112.390 -23.884 -12.472 1.00 34.39 235 ASP A O 1
ATOM 1600 N N . GLY A 1 215 ? 112.745 -22.344 -10.878 1.00 28.95 236 GLY A N 1
ATOM 1601 C CA . GLY A 1 215 ? 113.581 -21.514 -11.724 1.00 30.10 236 GLY A CA 1
ATOM 1602 C C . GLY A 1 215 ? 112.849 -20.548 -12.627 1.00 31.86 236 GLY A C 1
ATOM 1603 O O . GLY A 1 215 ? 113.469 -20.005 -13.551 1.00 37.51 236 GLY A O 1
ATOM 1604 N N . ARG A 1 216 ? 111.564 -20.314 -12.395 1.00 27.30 237 ARG A N 1
ATOM 1605 C CA . ARG A 1 216 ? 110.780 -19.362 -13.174 1.00 28.23 237 ARG A CA 1
ATOM 1606 C C . ARG A 1 216 ? 110.486 -18.118 -12.336 1.00 25.41 237 ARG A C 1
ATOM 1607 O O . ARG A 1 216 ? 110.801 -18.052 -11.143 1.00 24.19 237 ARG A O 1
ATOM 1615 N N . LEU A 1 217 ? 109.923 -17.103 -12.985 1.00 23.80 238 LEU A N 1
ATOM 1616 C CA . LEU A 1 217 ? 109.379 -15.952 -12.279 1.00 22.75 238 LEU A CA 1
ATOM 1617 C C . LEU A 1 217 ? 107.856 -16.034 -12.263 1.00 21.79 238 LEU A C 1
ATOM 1618 O O . LEU A 1 217 ? 107.241 -16.590 -13.178 1.00 23.08 238 LEU A O 1
ATOM 1623 N N . TRP A 1 218 ? 107.251 -15.468 -11.224 1.00 20.22 239 TRP A N 1
ATOM 1624 C CA . TRP A 1 218 ? 105.810 -15.238 -11.202 1.00 21.06 239 TRP A CA 1
ATOM 1625 C C . TRP A 1 218 ? 105.590 -13.732 -11.121 1.00 20.82 239 TRP A C 1
ATOM 1626 O O . TRP A 1 218 ? 106.468 -12.987 -10.677 1.00 19.32 239 TRP A O 1
ATOM 1637 N N . MET A 1 219 ? 104.422 -13.278 -11.577 1.00 18.09 240 MET A N 1
ATOM 1638 C CA . MET A 1 219 ? 104.075 -11.866 -11.471 1.00 20.49 240 MET A CA 1
ATOM 1639 C C . MET A 1 219 ? 102.597 -11.703 -11.141 1.00 21.03 240 MET A C 1
ATOM 1640 O O . MET A 1 219 ? 101.752 -12.490 -11.589 1.00 20.00 240 MET A O 1
ATOM 1645 N N . ILE A 1 220 ? 102.320 -10.706 -10.303 1.00 20.68 241 ILE A N 1
ATOM 1646 C CA . ILE A 1 220 ? 100.976 -10.221 -10.020 1.00 19.52 241 ILE A CA 1
ATOM 1647 C C . ILE A 1 220 ? 100.828 -8.888 -10.726 1.00 21.33 241 ILE A C 1
ATOM 1648 O O . ILE A 1 220 ? 101.666 -8.000 -10.555 1.00 23.23 241 ILE A O 1
ATOM 1653 N N . VAL A 1 221 ? 99.762 -8.741 -11.515 1.00 24.56 242 VAL A N 1
ATOM 1654 C CA . VAL A 1 221 ? 99.512 -7.498 -12.224 1.00 25.07 242 VAL A CA 1
ATOM 1655 C C . VAL A 1 221 ? 98.153 -6.980 -11.767 1.00 26.73 242 VAL A C 1
ATOM 1656 O O . VAL A 1 221 ? 97.329 -7.715 -11.211 1.00 26.61 242 VAL A O 1
ATOM 1660 N N . ASN A 1 222 ? 97.929 -5.694 -12.033 1.00 29.77 243 ASN A N 1
ATOM 1661 C CA . ASN A 1 222 ? 96.721 -4.993 -11.633 1.00 33.68 243 ASN A CA 1
ATOM 1662 C C . ASN A 1 222 ? 95.469 -5.670 -12.168 1.00 32.96 243 ASN A C 1
ATOM 1663 O O . ASN A 1 222 ? 95.406 -6.087 -13.329 1.00 32.03 243 ASN A O 1
ATOM 1668 N N . GLY A 1 223 ? 94.444 -5.722 -11.331 1.00 34.58 244 GLY A N 1
ATOM 1669 C CA . GLY A 1 223 ? 93.191 -6.318 -11.744 1.00 35.96 244 GLY A CA 1
ATOM 1670 C C . GLY A 1 223 ? 93.054 -7.779 -11.400 1.00 33.95 244 GLY A C 1
ATOM 1671 O O . GLY A 1 223 ? 92.245 -8.476 -12.024 1.00 34.46 244 GLY A O 1
ATOM 1672 N N . GLY A 1 224 ? 93.837 -8.272 -10.448 1.00 30.31 245 GLY A N 1
ATOM 1673 C CA . GLY A 1 224 ? 93.678 -9.636 -9.979 1.00 31.07 245 GLY A CA 1
ATOM 1674 C C . GLY A 1 224 ? 94.159 -10.684 -10.955 1.00 30.78 245 GLY A C 1
ATOM 1675 O O . GLY A 1 224 ? 93.542 -11.755 -11.064 1.00 33.31 245 GLY A O 1
ATOM 1676 N N . LYS A 1 225 ? 95.240 -10.410 -11.675 1.00 25.65 246 LYS A N 1
ATOM 1677 C CA . LYS A 1 225 ? 95.737 -11.356 -12.656 1.00 24.64 246 LYS A CA 1
ATOM 1678 C C . LYS A 1 225 ? 97.176 -11.732 -12.313 1.00 22.55 246 LYS A C 1
ATOM 1679 O O . LYS A 1 225 ? 97.914 -10.950 -11.709 1.00 21.71 246 LYS A O 1
ATOM 1685 N N . ILE A 1 226 ? 97.556 -12.951 -12.685 1.00 22.12 247 ILE A N 1
ATOM 1686 C CA . ILE A 1 226 ? 98.891 -13.480 -12.464 1.00 23.97 247 ILE A CA 1
ATOM 1687 C C . ILE A 1 226 ? 99.352 -14.164 -13.735 1.00 22.92 247 ILE A C 1
ATOM 1688 O O . ILE A 1 226 ? 98.569 -14.423 -14.655 1.00 26.81 247 ILE A O 1
ATOM 1693 N N . ALA A 1 227 ? 100.648 -14.446 -13.775 1.00 20.94 248 ALA A N 1
ATOM 1694 C CA . ALA A 1 227 ? 101.261 -15.138 -14.893 1.00 26.19 248 ALA A CA 1
ATOM 1695 C C . ALA A 1 227 ? 102.588 -15.717 -14.422 1.00 26.69 248 ALA A C 1
ATOM 1696 O O . ALA A 1 227 ? 103.142 -15.300 -13.398 1.00 23.37 248 ALA A O 1
ATOM 1698 N N . PHE A 1 228 ? 103.080 -16.696 -15.177 1.00 27.75 249 PHE A N 1
ATOM 1699 C CA . PHE A 1 228 ? 104.340 -17.363 -14.891 1.00 27.61 249 PHE A CA 1
ATOM 1700 C C . PHE A 1 228 ? 105.229 -17.317 -16.124 1.00 31.21 249 PHE A C 1
ATOM 1701 O O . PHE A 1 228 ? 104.733 -17.392 -17.248 1.00 33.40 249 PHE A O 1
ATOM 1709 N N . SER A 1 229 ? 106.545 -17.198 -15.917 1.00 31.48 250 SER A N 1
ATOM 1710 C CA . SER A 1 229 ? 107.444 -17.107 -17.061 1.00 34.21 250 SER A CA 1
ATOM 1711 C C . SER A 1 229 ? 107.671 -18.493 -17.674 1.00 38.49 250 SER A C 1
ATOM 1712 O O . SER A 1 229 ? 107.423 -19.531 -17.055 1.00 36.39 250 SER A O 1
ATOM 1715 N N . ASP A 1 230 ? 108.150 -18.491 -18.904 1.00 46.34 251 ASP A N 1
ATOM 1716 C CA . ASP A 1 230 ? 108.420 -19.712 -19.668 1.00 52.98 251 ASP A CA 1
ATOM 1717 C C . ASP A 1 230 ? 109.687 -20.396 -19.156 1.00 56.63 251 ASP A C 1
ATOM 1718 O O . ASP A 1 230 ? 110.718 -19.734 -18.991 1.00 55.46 251 ASP A O 1
ATOM 1723 N N . PRO A 1 231 ? 109.635 -21.698 -18.841 1.00 62.68 252 PRO A N 1
ATOM 1724 C CA . PRO A 1 231 ? 110.871 -22.405 -18.466 1.00 66.66 252 PRO A CA 1
ATOM 1725 C C . PRO A 1 231 ? 111.922 -22.381 -19.562 1.00 75.46 252 PRO A C 1
ATOM 1726 O O . PRO A 1 231 ? 113.119 -22.441 -19.254 1.00 77.42 252 PRO A O 1
ATOM 1730 N N . ASP A 1 232 ? 111.520 -22.266 -20.835 1.00 82.80 253 ASP A N 1
ATOM 1731 C CA . ASP A 1 232 ? 112.505 -22.218 -21.910 1.00 88.98 253 ASP A CA 1
ATOM 1732 C C . ASP A 1 232 ? 113.232 -20.885 -21.925 1.00 88.12 253 ASP A C 1
ATOM 1733 O O . ASP A 1 232 ? 114.363 -20.803 -22.419 1.00 92.03 253 ASP A O 1
ATOM 1738 N N . ASN A 1 233 ? 112.601 -19.849 -21.373 1.00 81.26 254 ASN A N 1
ATOM 1739 C CA . ASN A 1 233 ? 112.992 -18.471 -21.638 1.00 77.85 254 ASN A CA 1
ATOM 1740 C C . ASN A 1 233 ? 112.374 -17.637 -20.520 1.00 72.83 254 ASN A C 1
ATOM 1741 O O . ASN A 1 233 ? 111.164 -17.388 -20.529 1.00 70.51 254 ASN A O 1
ATOM 1746 N N . SER A 1 234 ? 113.201 -17.235 -19.562 1.00 71.10 255 SER A N 1
ATOM 1747 C CA . SER A 1 234 ? 112.692 -16.493 -18.420 1.00 68.16 255 SER A CA 1
ATOM 1748 C C . SER A 1 234 ? 112.133 -15.141 -18.840 1.00 68.57 255 SER A C 1
ATOM 1749 O O . SER A 1 234 ? 111.635 -14.396 -17.991 1.00 66.68 255 SER A O 1
ATOM 1752 N N . GLU A 1 235 ? 112.206 -14.790 -20.131 1.00 71.72 256 GLU A N 1
ATOM 1753 C CA . GLU A 1 235 ? 111.722 -13.475 -20.516 1.00 72.51 256 GLU A CA 1
ATOM 1754 C C . GLU A 1 235 ? 110.430 -13.571 -21.339 1.00 71.03 256 GLU A C 1
ATOM 1755 O O . GLU A 1 235 ? 109.870 -12.535 -21.730 1.00 70.38 256 GLU A O 1
ATOM 1761 N N . ASN A 1 236 ? 109.963 -14.793 -21.624 1.00 69.57 257 ASN A N 1
ATOM 1762 C CA . ASN A 1 236 ? 108.654 -15.051 -22.201 1.00 66.94 257 ASN A CA 1
ATOM 1763 C C . ASN A 1 236 ? 107.702 -15.435 -21.085 1.00 59.48 257 ASN A C 1
ATOM 1764 O O . ASN A 1 236 ? 108.054 -16.219 -20.199 1.00 55.44 257 ASN A O 1
ATOM 1769 N N . TRP A 1 237 ? 106.483 -14.914 -21.156 1.00 56.64 258 TRP A N 1
ATOM 1770 C CA . TRP A 1 237 ? 105.498 -15.074 -20.102 1.00 50.96 258 TRP A CA 1
ATOM 1771 C C . TRP A 1 237 ? 104.295 -15.817 -20.652 1.00 52.07 258 TRP A C 1
ATOM 1772 O O . TRP A 1 237 ? 103.853 -15.552 -21.772 1.00 55.91 258 TRP A O 1
ATOM 1783 N N . GLY A 1 238 ? 103.759 -16.727 -19.851 1.00 51.03 259 GLY A N 1
ATOM 1784 C CA . GLY A 1 238 ? 102.555 -17.442 -20.207 1.00 52.52 259 GLY A CA 1
ATOM 1785 C C . GLY A 1 238 ? 101.333 -16.553 -20.188 1.00 53.81 259 GLY A C 1
ATOM 1786 O O . GLY A 1 238 ? 101.386 -15.347 -19.942 1.00 54.89 259 GLY A O 1
ATOM 1787 N N . GLU A 1 239 ? 100.198 -17.179 -20.470 1.00 55.96 260 GLU A N 1
ATOM 1788 C CA . GLU A 1 239 ? 98.942 -16.450 -20.553 1.00 56.85 260 GLU A CA 1
ATOM 1789 C C . GLU A 1 239 ? 98.555 -15.902 -19.185 1.00 45.93 260 GLU A C 1
ATOM 1790 O O . GLU A 1 239 ? 98.847 -16.491 -18.145 1.00 41.53 260 GLU A O 1
ATOM 1796 N N . LEU A 1 240 ? 97.920 -14.739 -19.195 1.00 42.90 261 LEU A N 1
ATOM 1797 C CA . LEU A 1 240 ? 97.417 -14.160 -17.963 1.00 39.09 261 LEU A CA 1
ATOM 1798 C C . LEU A 1 240 ? 96.327 -15.043 -17.360 1.00 39.35 261 LEU A C 1
ATOM 1799 O O . LEU A 1 240 ? 95.356 -15.397 -18.036 1.00 41.70 261 LEU A O 1
ATOM 1804 N N . LEU A 1 241 ? 96.458 -15.362 -16.074 1.00 35.80 262 LEU A N 1
ATOM 1805 C CA . LEU A 1 241 ? 95.442 -16.142 -15.380 1.00 35.63 262 LEU A CA 1
ATOM 1806 C C . LEU A 1 241 ? 94.596 -15.249 -14.496 1.00 32.34 262 LEU A C 1
ATOM 1807 O O . LEU A 1 241 ? 95.043 -14.195 -14.037 1.00 32.58 262 LEU A O 1
ATOM 1812 N N . SER A 1 242 ? 93.366 -15.687 -14.257 1.00 31.22 263 SER A N 1
ATOM 1813 C CA . SER A 1 242 ? 92.400 -14.921 -13.481 1.00 29.38 263 SER A CA 1
ATOM 1814 C C . SER A 1 242 ? 91.891 -15.835 -12.370 1.00 30.42 263 SER A C 1
ATOM 1815 O O . SER A 1 242 ? 90.830 -16.456 -12.497 1.00 31.35 263 SER A O 1
ATOM 1818 N N . PRO A 1 243 ? 92.618 -15.920 -11.250 1.00 28.60 264 PRO A N 1
ATOM 1819 C CA . PRO A 1 243 ? 92.262 -16.915 -10.209 1.00 29.76 264 PRO A CA 1
ATOM 1820 C C . PRO A 1 243 ? 90.857 -16.759 -9.645 1.00 32.02 264 PRO A C 1
ATOM 1821 O O . PRO A 1 243 ? 90.168 -17.762 -9.382 1.00 32.75 264 PRO A O 1
ATOM 1825 N N . LEU A 1 244 ? 90.397 -15.525 -9.469 1.00 32.96 265 LEU A N 1
ATOM 1826 C CA . LEU A 1 244 ? 89.073 -15.255 -8.926 1.00 39.71 265 LEU A CA 1
ATOM 1827 C C . LEU A 1 244 ? 88.025 -14.966 -9.991 1.00 47.13 265 LEU A C 1
ATOM 1828 O O . LEU A 1 244 ? 86.879 -14.685 -9.633 1.00 53.76 265 LEU A O 1
ATOM 1833 N N . ARG A 1 245 ? 88.355 -15.105 -11.275 1.00 49.30 266 ARG A N 1
ATOM 1834 C CA . ARG A 1 245 ? 87.433 -14.750 -12.371 1.00 57.35 266 ARG A CA 1
ATOM 1835 C C . ARG A 1 245 ? 87.118 -13.247 -12.381 1.00 59.01 266 ARG A C 1
ATOM 1836 O O . ARG A 1 245 ? 86.029 -12.827 -12.795 1.00 63.28 266 ARG A O 1
ATOM 1844 N N . VAL A 1 249 ? 89.228 -7.971 -7.494 1.00 55.34 270 VAL A N 1
ATOM 1845 C CA . VAL A 1 249 ? 90.096 -8.065 -6.324 1.00 52.15 270 VAL A CA 1
ATOM 1846 C C . VAL A 1 249 ? 91.574 -7.956 -6.711 1.00 45.00 270 VAL A C 1
ATOM 1847 O O . VAL A 1 249 ? 92.020 -8.594 -7.660 1.00 44.45 270 VAL A O 1
ATOM 1851 N N . GLY A 1 250 ? 92.340 -7.177 -5.950 1.00 37.91 271 GLY A N 1
ATOM 1852 C CA . GLY A 1 250 ? 93.773 -7.075 -6.168 1.00 35.85 271 GLY A CA 1
ATOM 1853 C C . GLY A 1 250 ? 94.561 -8.017 -5.266 1.00 33.43 271 GLY A C 1
ATOM 1854 O O . GLY A 1 250 ? 94.284 -8.135 -4.071 1.00 33.44 271 GLY A O 1
ATOM 1855 N N . PHE A 1 251 ? 95.546 -8.690 -5.853 1.00 29.73 272 PHE A N 1
ATOM 1856 C CA . PHE A 1 251 ? 96.409 -9.566 -5.077 1.00 26.72 272 PHE A CA 1
ATOM 1857 C C . PHE A 1 251 ? 97.705 -8.865 -4.690 1.00 27.72 272 PHE A C 1
ATOM 1858 O O . PHE A 1 251 ? 98.229 -8.010 -5.410 1.00 21.98 272 PHE A O 1
ATOM 1866 N N . LEU A 1 252 ? 98.247 -9.296 -3.572 1.00 21.63 273 LEU A N 1
ATOM 1867 C CA . LEU A 1 252 ? 99.342 -8.601 -2.943 1.00 23.99 273 LEU A CA 1
ATOM 1868 C C . LEU A 1 252 ? 100.591 -9.452 -2.823 1.00 22.86 273 LEU A C 1
ATOM 1869 O O . LEU A 1 252 ? 101.696 -8.911 -2.927 1.00 20.25 273 LEU A O 1
ATOM 1874 N N . ASP A 1 253 ? 100.455 -10.768 -2.640 1.00 22.27 274 ASP A N 1
ATOM 1875 C CA . ASP A 1 253 ? 101.628 -11.626 -2.566 1.00 20.82 274 ASP A CA 1
ATOM 1876 C C . ASP A 1 253 ? 101.247 -13.030 -3.005 1.00 19.66 274 ASP A C 1
ATOM 1877 O O . ASP A 1 253 ? 100.079 -13.417 -2.972 1.00 19.63 274 ASP A O 1
ATOM 1882 N N . LEU A 1 254 ? 102.260 -13.794 -3.401 1.00 18.10 275 LEU A N 1
ATOM 1883 C CA . LEU A 1 254 ? 102.119 -15.184 -3.815 1.00 16.12 275 LEU A CA 1
ATOM 1884 C C . LEU A 1 254 ? 103.294 -15.919 -3.196 1.00 18.66 275 LEU A C 1
ATOM 1885 O O . LEU A 1 254 ? 104.400 -15.377 -3.156 1.00 18.62 275 LEU A O 1
ATOM 1890 N N . ALA A 1 255 ? 103.047 -17.111 -2.653 1.00 19.19 276 ALA A N 1
ATOM 1891 C CA . ALA A 1 255 ? 104.133 -17.886 -2.067 1.00 19.09 276 ALA A CA 1
ATOM 1892 C C . ALA A 1 255 ? 103.804 -19.367 -2.144 1.00 22.78 276 ALA A C 1
ATOM 1893 O O . ALA A 1 255 ? 102.643 -19.768 -1.969 1.00 24.79 276 ALA A O 1
ATOM 1895 N N . TYR A 1 256 ? 104.847 -20.165 -2.392 1.00 20.18 277 TYR A N 1
ATOM 1896 C CA . TYR A 1 256 ? 104.766 -21.613 -2.478 1.00 21.63 277 TYR A CA 1
ATOM 1897 C C . TYR A 1 256 ? 104.991 -22.231 -1.110 1.00 24.13 277 TYR A C 1
ATOM 1898 O O . TYR A 1 256 ? 105.900 -21.837 -0.380 1.00 23.53 277 TYR A O 1
ATOM 1907 N N . ARG A 1 257 ? 104.159 -23.200 -0.761 1.00 20.27 278 ARG A N 1
ATOM 1908 C CA . ARG A 1 257 ? 104.452 -24.024 0.405 1.00 22.72 278 ARG A CA 1
ATOM 1909 C C . ARG A 1 257 ? 105.214 -25.296 0.028 1.00 24.91 278 ARG A C 1
ATOM 1910 O O . ARG A 1 257 ? 106.030 -25.790 0.815 1.00 22.87 278 ARG A O 1
ATOM 1918 N N . THR A 1 258 ? 104.909 -25.866 -1.144 1.00 23.95 279 THR A N 1
ATOM 1919 C CA . THR A 1 258 ? 105.523 -27.050 -1.734 1.00 24.53 279 THR A CA 1
ATOM 1920 C C . THR A 1 258 ? 105.686 -26.772 -3.226 1.00 26.27 279 THR A C 1
ATOM 1921 O O . THR A 1 258 ? 105.214 -25.732 -3.700 1.00 25.35 279 THR A O 1
ATOM 1925 N N . PRO A 1 259 ? 106.303 -27.658 -4.011 1.00 28.10 280 PRO A N 1
ATOM 1926 C CA . PRO A 1 259 ? 106.382 -27.385 -5.453 1.00 28.71 280 PRO A CA 1
ATOM 1927 C C . PRO A 1 259 ? 105.029 -27.154 -6.100 1.00 28.63 280 PRO A C 1
ATOM 1928 O O . PRO A 1 259 ? 104.942 -26.404 -7.080 1.00 28.20 280 PRO A O 1
ATOM 1932 N N . ASN A 1 260 ? 103.959 -27.766 -5.587 1.00 26.79 281 ASN A N 1
ATOM 1933 C CA . ASN A 1 260 ? 102.662 -27.655 -6.240 1.00 27.06 281 ASN A CA 1
ATOM 1934 C C . ASN A 1 260 ? 101.624 -26.850 -5.476 1.00 26.32 281 ASN A C 1
ATOM 1935 O O . ASN A 1 260 ? 100.605 -26.485 -6.069 1.00 28.42 281 ASN A O 1
ATOM 1940 N N . GLU A 1 261 ? 101.818 -26.572 -4.196 1.00 24.96 282 GLU A N 1
ATOM 1941 C CA . GLU A 1 261 ? 100.809 -25.846 -3.440 1.00 25.76 282 GLU A CA 1
ATOM 1942 C C . GLU A 1 261 ? 101.218 -24.382 -3.326 1.00 24.40 282 GLU A C 1
ATOM 1943 O O . GLU A 1 261 ? 102.253 -24.066 -2.718 1.00 22.25 282 GLU A O 1
ATOM 1949 N N . VAL A 1 262 ? 100.383 -23.497 -3.882 1.00 21.19 283 VAL A N 1
ATOM 1950 C CA . VAL A 1 262 ? 100.639 -22.063 -3.970 1.00 18.62 283 VAL A CA 1
ATOM 1951 C C . VAL A 1 262 ? 99.509 -21.325 -3.260 1.00 18.88 283 VAL A C 1
ATOM 1952 O O . VAL A 1 262 ? 98.325 -21.635 -3.468 1.00 16.59 283 VAL A O 1
ATOM 1956 N N . TRP A 1 263 ? 99.870 -20.303 -2.488 1.00 18.96 284 TRP A N 1
ATOM 1957 C CA . TRP A 1 263 ? 98.920 -19.445 -1.796 1.00 18.95 284 TRP A CA 1
ATOM 1958 C C . TRP A 1 263 ? 98.980 -18.044 -2.377 1.00 19.93 284 TRP A C 1
ATOM 1959 O O . TRP A 1 263 ? 100.045 -17.564 -2.764 1.00 20.70 284 TRP A O 1
ATOM 1970 N N . LEU A 1 264 ? 97.826 -17.402 -2.471 1.00 19.94 285 LEU A N 1
ATOM 1971 C CA . LEU A 1 264 ? 97.726 -16.100 -3.108 1.00 20.07 285 LEU A CA 1
ATOM 1972 C C . LEU A 1 264 ? 96.878 -15.211 -2.210 1.00 21.79 285 LEU A C 1
ATOM 1973 O O . LEU A 1 264 ? 95.690 -15.486 -2.001 1.00 23.04 285 LEU A O 1
ATOM 1978 N N . ALA A 1 265 ? 97.492 -14.151 -1.685 1.00 19.35 286 ALA A N 1
ATOM 1979 C CA . ALA A 1 265 ? 96.887 -13.290 -0.686 1.00 22.96 286 ALA A CA 1
ATOM 1980 C C . ALA A 1 265 ? 96.570 -11.947 -1.320 1.00 24.77 286 ALA A C 1
ATOM 1981 O O . ALA A 1 265 ? 97.327 -11.463 -2.162 1.00 26.35 286 ALA A O 1
ATOM 1983 N N . GLY A 1 266 ? 95.447 -11.363 -0.921 1.00 24.63 287 GLY A N 1
ATOM 1984 C CA . GLY A 1 266 ? 94.989 -10.104 -1.481 1.00 27.33 287 GLY A CA 1
ATOM 1985 C C . GLY A 1 266 ? 94.213 -9.255 -0.491 1.00 27.98 287 GLY A C 1
ATOM 1986 O O . GLY A 1 266 ? 94.300 -9.447 0.727 1.00 26.03 287 GLY A O 1
ATOM 1987 N N . GLY A 1 267 ? 93.488 -8.284 -0.991 1.00 31.64 288 GLY A N 1
ATOM 1988 C CA . GLY A 1 267 ? 92.805 -7.370 -0.112 1.00 37.09 288 GLY A CA 1
ATOM 1989 C C . GLY A 1 267 ? 91.560 -7.972 0.509 1.00 39.49 288 GLY A C 1
ATOM 1990 O O . GLY A 1 267 ? 90.960 -8.919 -0.018 1.00 37.12 288 GLY A O 1
ATOM 1991 N N . ALA A 1 268 ? 91.181 -7.401 1.660 1.00 40.20 289 ALA A N 1
ATOM 1992 C CA . ALA A 1 268 ? 89.880 -7.677 2.273 1.00 38.64 289 ALA A CA 1
ATOM 1993 C C . ALA A 1 268 ? 89.671 -9.175 2.499 1.00 35.09 289 ALA A C 1
ATOM 1994 O O . ALA A 1 268 ? 88.658 -9.748 2.098 1.00 32.81 289 ALA A O 1
ATOM 1996 N N . GLY A 1 269 ? 90.648 -9.811 3.140 1.00 32.69 290 GLY A N 1
ATOM 1997 C CA . GLY A 1 269 ? 90.494 -11.200 3.503 1.00 30.80 290 GLY A CA 1
ATOM 1998 C C . GLY A 1 269 ? 90.582 -12.184 2.361 1.00 29.88 290 GLY A C 1
ATOM 1999 O O . GLY A 1 269 ? 90.289 -13.366 2.560 1.00 28.37 290 GLY A O 1
ATOM 2000 N N . ALA A 1 270 ? 90.993 -11.748 1.176 1.00 30.57 291 ALA A N 1
ATOM 2001 C CA . ALA A 1 270 ? 91.113 -12.658 0.045 1.00 27.07 291 ALA A CA 1
ATOM 2002 C C . ALA A 1 270 ? 92.334 -13.567 0.231 1.00 25.70 291 ALA A C 1
ATOM 2003 O O . ALA A 1 270 ? 93.460 -13.098 0.413 1.00 21.91 291 ALA A O 1
ATOM 2005 N N . LEU A 1 271 ? 92.109 -14.876 0.217 1.00 20.84 292 LEU A N 1
ATOM 2006 C CA . LEU A 1 271 ? 93.206 -15.823 0.283 1.00 19.08 292 LEU A CA 1
ATOM 2007 C C . LEU A 1 271 ? 92.839 -17.075 -0.491 1.00 19.02 292 LEU A C 1
ATOM 2008 O O . LEU A 1 271 ? 91.867 -17.759 -0.158 1.00 20.01 292 LEU A O 1
ATOM 2013 N N . LEU A 1 272 ? 93.617 -17.364 -1.526 1.00 19.79 293 LEU A N 1
ATOM 2014 C CA . LEU A 1 272 ? 93.373 -18.487 -2.410 1.00 18.80 293 LEU A CA 1
ATOM 2015 C C . LEU A 1 272 ? 94.542 -19.459 -2.314 1.00 17.66 293 LEU A C 1
ATOM 2016 O O . LEU A 1 272 ? 95.667 -19.082 -1.960 1.00 16.07 293 LEU A O 1
ATOM 2021 N N . CYS A 1 273 ? 94.253 -20.719 -2.628 1.00 17.28 294 CYS A N 1
ATOM 2022 C CA . CYS A 1 273 ? 95.239 -21.783 -2.651 1.00 18.12 294 CYS A CA 1
ATOM 2023 C C . CYS A 1 273 ? 95.064 -22.564 -3.935 1.00 22.00 294 CYS A C 1
ATOM 2024 O O . CYS A 1 273 ? 93.935 -22.896 -4.338 1.00 22.61 294 CYS A O 1
ATOM 2027 N N . SER A 1 274 ? 96.184 -22.896 -4.559 1.00 21.37 295 SER A N 1
ATOM 2028 C CA . SER A 1 274 ? 96.178 -23.783 -5.709 1.00 21.43 295 SER A CA 1
ATOM 2029 C C . SER A 1 274 ? 96.991 -25.016 -5.355 1.00 22.50 295 SER A C 1
ATOM 2030 O O . SER A 1 274 ? 98.103 -24.898 -4.820 1.00 20.75 295 SER A O 1
ATOM 2033 N N . GLN A 1 275 ? 96.439 -26.196 -5.654 1.00 21.26 296 GLN A N 1
ATOM 2034 C CA . GLN A 1 275 ? 97.134 -27.446 -5.381 1.00 25.71 296 GLN A CA 1
ATOM 2035 C C . GLN A 1 275 ? 97.717 -28.060 -6.642 1.00 25.99 296 GLN A C 1
ATOM 2036 O O . GLN A 1 275 ? 98.231 -29.179 -6.590 1.00 27.49 296 GLN A O 1
ATOM 2042 N N . ASP A 1 276 ? 97.661 -27.350 -7.771 1.00 24.49 297 ASP A N 1
ATOM 2043 C CA . ASP A 1 276 ? 98.176 -27.860 -9.028 1.00 28.28 297 ASP A CA 1
ATOM 2044 C C . ASP A 1 276 ? 99.164 -26.880 -9.631 1.00 29.88 297 ASP A C 1
ATOM 2045 O O . ASP A 1 276 ? 99.168 -26.635 -10.842 1.00 32.00 297 ASP A O 1
ATOM 2050 N N . GLY A 1 277 ? 99.976 -26.256 -8.773 1.00 28.16 298 GLY A N 1
ATOM 2051 C CA . GLY A 1 277 ? 101.043 -25.415 -9.253 1.00 31.60 298 GLY A CA 1
ATOM 2052 C C . GLY A 1 277 ? 100.588 -24.103 -9.840 1.00 35.02 298 GLY A C 1
ATOM 2053 O O . GLY A 1 277 ? 101.360 -23.453 -10.559 1.00 36.24 298 GLY A O 1
ATOM 2054 N N . GLY A 1 278 ? 99.367 -23.681 -9.536 1.00 34.07 299 GLY A N 1
ATOM 2055 C CA . GLY A 1 278 ? 98.832 -22.441 -10.049 1.00 35.73 299 GLY A CA 1
ATOM 2056 C C . GLY A 1 278 ? 97.827 -22.578 -11.173 1.00 38.95 299 GLY A C 1
ATOM 2057 O O . GLY A 1 278 ? 97.415 -21.557 -11.728 1.00 41.87 299 GLY A O 1
ATOM 2058 N N . GLN A 1 279 ? 97.408 -23.798 -11.518 1.00 39.46 300 GLN A N 1
ATOM 2059 C CA . GLN A 1 279 ? 96.479 -23.965 -12.628 1.00 43.25 300 GLN A CA 1
ATOM 2060 C C . GLN A 1 279 ? 95.070 -23.564 -12.226 1.00 41.46 300 GLN A C 1
ATOM 2061 O O . GLN A 1 279 ? 94.423 -22.759 -12.905 1.00 44.56 300 GLN A O 1
ATOM 2067 N N . THR A 1 280 ? 94.550 -24.167 -11.163 1.00 35.76 301 THR A N 1
ATOM 2068 C CA . THR A 1 280 ? 93.209 -23.882 -10.670 1.00 33.90 301 THR A CA 1
ATOM 2069 C C . THR A 1 280 ? 93.309 -23.395 -9.232 1.00 29.60 301 THR A C 1
ATOM 2070 O O . THR A 1 280 ? 94.216 -23.767 -8.494 1.00 27.08 301 THR A O 1
ATOM 2074 N N . TRP A 1 281 ? 92.376 -22.561 -8.832 1.00 28.97 302 TRP A N 1
ATOM 2075 C CA . TRP A 1 281 ? 92.466 -21.918 -7.537 1.00 24.32 302 TRP A CA 1
ATOM 2076 C C . TRP A 1 281 ? 91.203 -22.181 -6.741 1.00 24.23 302 TRP A C 1
ATOM 2077 O O . TRP A 1 281 ? 90.108 -22.257 -7.287 1.00 25.39 302 TRP A O 1
ATOM 2088 N N . GLN A 1 282 ? 91.381 -22.318 -5.433 1.00 25.30 303 GLN A N 1
ATOM 2089 C CA . GLN A 1 282 ? 90.297 -22.435 -4.475 1.00 26.25 303 GLN A CA 1
ATOM 2090 C C . GLN A 1 282 ? 90.442 -21.351 -3.414 1.00 26.04 303 GLN A C 1
ATOM 2091 O O . GLN A 1 282 ? 91.555 -20.936 -3.082 1.00 24.53 303 GLN A O 1
ATOM 2097 N N . GLN A 1 283 ? 89.307 -20.899 -2.880 1.00 26.28 304 GLN A N 1
ATOM 2098 C CA . GLN A 1 283 ? 89.272 -19.812 -1.908 1.00 25.73 304 GLN A CA 1
ATOM 2099 C C . GLN A 1 283 ? 89.231 -20.382 -0.498 1.00 26.75 304 GLN A C 1
ATOM 2100 O O . GLN A 1 283 ? 88.401 -21.253 -0.198 1.00 27.16 304 GLN A O 1
ATOM 2106 N N . ASP A 1 284 ? 90.093 -19.864 0.375 1.00 24.62 305 ASP A N 1
ATOM 2107 C CA . ASP A 1 284 ? 90.005 -20.181 1.795 1.00 21.12 305 ASP A CA 1
ATOM 2108 C C . ASP A 1 284 ? 88.931 -19.235 2.328 1.00 24.77 305 ASP A C 1
ATOM 2109 O O . ASP A 1 284 ? 89.172 -18.045 2.574 1.00 23.01 305 ASP A O 1
ATOM 2114 N N . VAL A 1 285 ? 87.719 -19.763 2.463 1.00 24.68 306 VAL A N 1
ATOM 2115 C CA . VAL A 1 285 ? 86.577 -18.916 2.772 1.00 29.58 306 VAL A CA 1
ATOM 2116 C C . VAL A 1 285 ? 86.611 -18.539 4.250 1.00 32.37 306 VAL A C 1
ATOM 2117 O O . VAL A 1 285 ? 86.201 -17.434 4.635 1.00 29.29 306 VAL A O 1
ATOM 2121 N N . ASP A 1 286 ? 87.189 -19.416 5.080 1.00 28.77 307 ASP A N 1
ATOM 2122 C CA . ASP A 1 286 ? 87.160 -19.225 6.523 1.00 31.57 307 ASP A CA 1
ATOM 2123 C C . ASP A 1 286 ? 87.894 -17.945 6.935 1.00 30.71 307 ASP A C 1
ATOM 2124 O O . ASP A 1 286 ? 87.465 -17.265 7.866 1.00 34.74 307 ASP A O 1
ATOM 2129 N N . VAL A 1 287 ? 88.968 -17.567 6.230 1.00 28.41 308 VAL A N 1
ATOM 2130 C CA . VAL A 1 287 ? 89.714 -16.372 6.629 1.00 30.86 308 VAL A CA 1
ATOM 2131 C C . VAL A 1 287 ? 89.071 -15.092 6.124 1.00 33.83 308 VAL A C 1
ATOM 2132 O O . VAL A 1 287 ? 89.552 -13.998 6.454 1.00 35.83 308 VAL A O 1
ATOM 2136 N N . LYS A 1 288 ? 87.981 -15.186 5.357 1.00 33.14 309 LYS A N 1
ATOM 2137 C CA . LYS A 1 288 ? 87.291 -13.977 4.919 1.00 37.52 309 LYS A CA 1
ATOM 2138 C C . LYS A 1 288 ? 86.672 -13.226 6.088 1.00 39.38 309 LYS A C 1
ATOM 2139 O O . LYS A 1 288 ? 86.429 -12.025 5.970 1.00 41.90 309 LYS A O 1
ATOM 2145 N N . LYS A 1 289 ? 86.439 -13.904 7.214 1.00 40.43 310 LYS A N 1
ATOM 2146 C CA . LYS A 1 289 ? 85.962 -13.230 8.418 1.00 47.47 310 LYS A CA 1
ATOM 2147 C C . LYS A 1 289 ? 86.928 -12.140 8.880 1.00 48.31 310 LYS A C 1
ATOM 2148 O O . LYS A 1 289 ? 86.504 -11.107 9.414 1.00 51.17 310 LYS A O 1
ATOM 2154 N N . VAL A 1 290 ? 88.225 -12.357 8.697 1.00 45.17 311 VAL A N 1
ATOM 2155 C CA . VAL A 1 290 ? 89.235 -11.493 9.298 1.00 44.92 311 VAL A CA 1
ATOM 2156 C C . VAL A 1 290 ? 89.290 -10.187 8.516 1.00 46.17 311 VAL A C 1
ATOM 2157 O O . VAL A 1 290 ? 89.486 -10.201 7.294 1.00 42.79 311 VAL A O 1
ATOM 2161 N N . PRO A 1 291 ? 89.062 -9.048 9.171 1.00 52.87 312 PRO A N 1
ATOM 2162 C CA . PRO A 1 291 ? 89.007 -7.728 8.513 1.00 55.61 312 PRO A CA 1
ATOM 2163 C C . PRO A 1 291 ? 90.391 -7.118 8.302 1.00 55.62 312 PRO A C 1
ATOM 2164 O O . PRO A 1 291 ? 90.843 -6.217 9.020 1.00 58.97 312 PRO A O 1
ATOM 2168 N N . SER A 1 292 ? 91.098 -7.623 7.292 1.00 50.74 313 SER A N 1
ATOM 2169 C CA . SER A 1 292 ? 92.463 -7.183 7.044 1.00 47.46 313 SER A CA 1
ATOM 2170 C C . SER A 1 292 ? 92.848 -7.539 5.616 1.00 42.83 313 SER A C 1
ATOM 2171 O O . SER A 1 292 ? 92.483 -8.608 5.115 1.00 40.35 313 SER A O 1
ATOM 2174 N N . ASN A 1 293 ? 93.615 -6.658 4.980 1.00 40.89 314 ASN A N 1
ATOM 2175 C CA . ASN A 1 293 ? 94.363 -7.074 3.803 1.00 37.56 314 ASN A CA 1
ATOM 2176 C C . ASN A 1 293 ? 95.474 -8.042 4.205 1.00 34.08 314 ASN A C 1
ATOM 2177 O O . ASN A 1 293 ? 96.005 -7.997 5.320 1.00 35.15 314 ASN A O 1
ATOM 2182 N N . PHE A 1 294 ? 95.808 -8.937 3.297 1.00 30.28 315 PHE A N 1
ATOM 2183 C CA . PHE A 1 294 ? 96.864 -9.919 3.523 1.00 28.11 315 PHE A CA 1
ATOM 2184 C C . PHE A 1 294 ? 98.019 -9.519 2.614 1.00 27.60 315 PHE A C 1
ATOM 2185 O O . PHE A 1 294 ? 97.967 -9.706 1.394 1.00 28.88 315 PHE A O 1
ATOM 2193 N N . TYR A 1 295 ? 99.050 -8.949 3.214 1.00 27.83 316 TYR A N 1
ATOM 2194 C CA . TYR A 1 295 ? 100.097 -8.271 2.469 1.00 30.76 316 TYR A CA 1
ATOM 2195 C C . TYR A 1 295 ? 101.214 -9.191 2.037 1.00 27.62 316 TYR A C 1
ATOM 2196 O O . TYR A 1 295 ? 101.835 -8.957 0.993 1.00 26.57 316 TYR A O 1
ATOM 2205 N N . LYS A 1 296 ? 101.489 -10.227 2.822 1.00 24.81 317 LYS A N 1
ATOM 2206 C CA . LYS A 1 296 ? 102.740 -10.945 2.693 1.00 25.11 317 LYS A CA 1
ATOM 2207 C C . LYS A 1 296 ? 102.540 -12.334 3.254 1.00 23.97 317 LYS A C 1
ATOM 2208 O O . LYS A 1 296 ? 101.968 -12.481 4.339 1.00 23.61 317 LYS A O 1
ATOM 2214 N N . ILE A 1 297 ? 102.983 -13.329 2.492 1.00 20.56 318 ILE A N 1
ATOM 2215 C CA . ILE A 1 297 ? 102.983 -14.730 2.878 1.00 20.87 318 ILE A CA 1
ATOM 2216 C C . ILE A 1 297 ? 104.436 -15.145 3.061 1.00 22.30 318 ILE A C 1
ATOM 2217 O O . ILE A 1 297 ? 105.260 -14.940 2.159 1.00 22.76 318 ILE A O 1
ATOM 2222 N N . LEU A 1 298 ? 104.743 -15.758 4.203 1.00 20.96 319 LEU A N 1
ATOM 2223 C CA . LEU A 1 298 ? 106.087 -16.253 4.496 1.00 22.78 319 LEU A CA 1
ATOM 2224 C C . LEU A 1 298 ? 105.965 -17.700 4.924 1.00 22.50 319 LEU A C 1
ATOM 2225 O O . LEU A 1 298 ? 105.366 -17.987 5.963 1.00 22.86 319 LEU A O 1
ATOM 2230 N N . PHE A 1 299 ? 106.541 -18.606 4.148 1.00 23.01 320 PHE A N 1
ATOM 2231 C CA . PHE A 1 299 ? 106.652 -19.993 4.554 1.00 21.75 320 PHE A CA 1
ATOM 2232 C C . PHE A 1 299 ? 108.100 -20.235 4.944 1.00 24.78 320 PHE A C 1
ATOM 2233 O O . PHE A 1 299 ? 109.008 -19.980 4.146 1.00 28.39 320 PHE A O 1
ATOM 2241 N N . PHE A 1 300 ? 108.320 -20.718 6.165 1.00 23.76 321 PHE A N 1
ATOM 2242 C CA . PHE A 1 300 ? 109.679 -21.013 6.601 1.00 24.67 321 PHE A CA 1
ATOM 2243 C C . PHE A 1 300 ? 110.008 -22.487 6.462 1.00 25.11 321 PHE A C 1
ATOM 2244 O O . PHE A 1 300 ? 111.181 -22.854 6.455 1.00 28.68 321 PHE A O 1
ATOM 2252 N N . SER A 1 301 ? 108.986 -23.308 6.301 1.00 24.24 322 SER A N 1
ATOM 2253 C CA . SER A 1 301 ? 109.088 -24.735 6.040 1.00 26.02 322 SER A CA 1
ATOM 2254 C C . SER A 1 301 ? 107.731 -25.165 5.515 1.00 28.02 322 SER A C 1
ATOM 2255 O O . SER A 1 301 ? 106.788 -24.362 5.524 1.00 27.39 322 SER A O 1
ATOM 2258 N N . PRO A 1 302 ? 107.588 -26.414 5.050 1.00 29.51 323 PRO A N 1
ATOM 2259 C CA . PRO A 1 302 ? 106.253 -26.872 4.612 1.00 30.04 323 PRO A CA 1
ATOM 2260 C C . PRO A 1 302 ? 105.210 -26.839 5.727 1.00 30.28 323 PRO A C 1
ATOM 2261 O O . PRO A 1 302 ? 104.008 -26.928 5.440 1.00 29.87 323 PRO A O 1
ATOM 2265 N N . ASP A 1 303 ? 105.645 -26.726 6.984 1.00 31.49 324 ASP A N 1
ATOM 2266 C CA . ASP A 1 303 ? 104.815 -26.835 8.176 1.00 36.21 324 ASP A CA 1
ATOM 2267 C C . ASP A 1 303 ? 104.610 -25.524 8.916 1.00 33.11 324 ASP A C 1
ATOM 2268 O O . ASP A 1 303 ? 103.773 -25.475 9.827 1.00 33.04 324 ASP A O 1
ATOM 2273 N N . GLN A 1 304 ? 105.375 -24.485 8.584 1.00 29.05 325 GLN A N 1
ATOM 2274 C CA . GLN A 1 304 ? 105.501 -23.283 9.402 1.00 27.08 325 GLN A CA 1
ATOM 2275 C C . GLN A 1 304 ? 105.400 -22.085 8.478 1.00 26.86 325 GLN A C 1
ATOM 2276 O O . GLN A 1 304 ? 106.214 -21.942 7.559 1.00 25.07 325 GLN A O 1
ATOM 2282 N N . GLY A 1 305 ? 104.381 -21.254 8.692 1.00 26.12 326 GLY A N 1
ATOM 2283 C CA . GLY A 1 305 ? 104.103 -20.159 7.785 1.00 23.00 326 GLY A CA 1
ATOM 2284 C C . GLY A 1 305 ? 103.269 -19.111 8.473 1.00 20.84 326 GLY A C 1
ATOM 2285 O O . GLY A 1 305 ? 102.536 -19.404 9.423 1.00 21.30 326 GLY A O 1
ATOM 2286 N N . PHE A 1 306 ? 103.385 -17.875 7.991 1.00 19.87 327 PHE A N 1
ATOM 2287 C CA . PHE A 1 306 ? 102.643 -16.740 8.526 1.00 18.43 327 PHE A CA 1
ATOM 2288 C C . PHE A 1 306 ? 102.195 -15.855 7.389 1.00 23.09 327 PHE A C 1
ATOM 2289 O O . PHE A 1 306 ? 102.892 -15.713 6.384 1.00 23.55 327 PHE A O 1
ATOM 2297 N N . ILE A 1 307 ? 101.066 -15.190 7.597 1.00 18.65 328 ILE A N 1
ATOM 2298 C CA . ILE A 1 307 ? 100.584 -14.175 6.686 1.00 18.89 328 ILE A CA 1
ATOM 2299 C C . ILE A 1 307 ? 100.475 -12.883 7.472 1.00 20.69 328 ILE A C 1
ATOM 2300 O O . ILE A 1 307 ? 99.924 -12.862 8.579 1.00 24.41 328 ILE A O 1
ATOM 2305 N N . LEU A 1 308 ? 101.038 -11.814 6.927 1.00 22.84 329 LEU A N 1
ATOM 2306 C CA . LEU A 1 308 ? 101.047 -10.530 7.610 1.00 26.24 329 LEU A CA 1
ATOM 2307 C C . LEU A 1 308 ? 99.820 -9.717 7.208 1.00 31.60 329 LEU A C 1
ATOM 2308 O O . LEU A 1 308 ? 99.554 -9.523 6.015 1.00 33.39 329 LEU A O 1
ATOM 2313 N N . GLY A 1 309 ? 99.039 -9.298 8.209 1.00 33.15 330 GLY A N 1
ATOM 2314 C CA . GLY A 1 309 ? 97.908 -8.429 8.022 1.00 34.83 330 GLY A CA 1
ATOM 2315 C C . GLY A 1 309 ? 98.163 -7.037 8.572 1.00 38.10 330 GLY A C 1
ATOM 2316 O O . GLY A 1 309 ? 99.310 -6.607 8.749 1.00 39.20 330 GLY A O 1
ATOM 2317 N N . GLN A 1 310 ? 97.073 -6.313 8.828 1.00 40.95 331 GLN A N 1
ATOM 2318 C CA . GLN A 1 310 ? 97.123 -4.975 9.406 1.00 44.67 331 GLN A CA 1
ATOM 2319 C C . GLN A 1 310 ? 96.668 -5.005 10.859 1.00 44.56 331 GLN A C 1
ATOM 2320 O O . GLN A 1 310 ? 96.026 -5.952 11.311 1.00 44.39 331 GLN A O 1
ATOM 2326 N N . LYS A 1 311 ? 96.983 -3.939 11.586 1.00 49.20 332 LYS A N 1
ATOM 2327 C CA . LYS A 1 311 ? 96.458 -3.738 12.933 1.00 53.01 332 LYS A CA 1
ATOM 2328 C C . LYS A 1 311 ? 96.948 -4.827 13.882 1.00 49.60 332 LYS A C 1
ATOM 2329 O O . LYS A 1 311 ? 96.224 -5.237 14.796 1.00 50.83 332 LYS A O 1
ATOM 2335 N N . GLY A 1 312 ? 98.148 -5.354 13.646 1.00 45.26 333 GLY A N 1
ATOM 2336 C CA . GLY A 1 312 ? 98.667 -6.387 14.518 1.00 42.07 333 GLY A CA 1
ATOM 2337 C C . GLY A 1 312 ? 98.087 -7.763 14.293 1.00 39.39 333 GLY A C 1
ATOM 2338 O O . GLY A 1 312 ? 98.248 -8.636 15.151 1.00 39.52 333 GLY A O 1
ATOM 2339 N N . ILE A 1 313 ? 97.424 -7.985 13.159 1.00 36.85 334 ILE A N 1
ATOM 2340 C CA . ILE A 1 313 ? 96.818 -9.269 12.822 1.00 34.55 334 ILE A CA 1
ATOM 2341 C C . ILE A 1 313 ? 97.824 -10.101 12.048 1.00 31.43 334 ILE A C 1
ATOM 2342 O O . ILE A 1 313 ? 98.469 -9.604 11.123 1.00 31.50 334 ILE A O 1
ATOM 2347 N N . LEU A 1 314 ? 97.983 -11.357 12.444 1.00 30.33 335 LEU A N 1
ATOM 2348 C CA . LEU A 1 314 ? 98.746 -12.345 11.696 1.00 26.42 335 LEU A CA 1
ATOM 2349 C C . LEU A 1 314 ? 97.858 -13.562 11.491 1.00 26.75 335 LEU A C 1
ATOM 2350 O O . LEU A 1 314 ? 97.041 -13.893 12.349 1.00 30.60 335 LEU A O 1
ATOM 2355 N N . LEU A 1 315 ? 98.067 -14.271 10.397 1.00 24.04 336 LEU A N 1
ATOM 2356 C CA . LEU A 1 315 ? 97.586 -15.639 10.279 1.00 24.26 336 LEU A CA 1
ATOM 2357 C C . LEU A 1 315 ? 98.753 -16.595 10.474 1.00 26.67 336 LEU A C 1
ATOM 2358 O O . LEU A 1 315 ? 99.850 -16.368 9.952 1.00 24.42 336 LEU A O 1
ATOM 2363 N N . ARG A 1 316 ? 98.511 -17.668 11.222 1.00 27.38 337 ARG A N 1
ATOM 2364 C CA . ARG A 1 316 ? 99.534 -18.673 11.478 1.00 26.56 337 ARG A CA 1
ATOM 2365 C C . ARG A 1 316 ? 99.094 -20.011 10.894 1.00 28.88 337 ARG A C 1
ATOM 2366 O O . ARG A 1 316 ? 97.976 -20.484 11.168 1.00 21.53 337 ARG A O 1
ATOM 2374 N N . TYR A 1 317 ? 99.981 -20.612 10.101 1.00 27.57 338 TYR A N 1
ATOM 2375 C CA . TYR A 1 317 ? 99.733 -21.931 9.543 1.00 27.29 338 TYR A CA 1
ATOM 2376 C C . TYR A 1 317 ? 99.804 -22.959 10.654 1.00 29.79 338 TYR A C 1
ATOM 2377 O O . TYR A 1 317 ? 100.801 -23.036 11.381 1.00 27.55 338 TYR A O 1
ATOM 2386 N N . VAL A 1 318 ? 98.734 -23.716 10.829 1.00 36.63 339 VAL A N 1
ATOM 2387 C CA . VAL A 1 318 ? 98.739 -24.849 11.744 1.00 45.15 339 VAL A CA 1
ATOM 2388 C C . VAL A 1 318 ? 98.846 -26.091 10.876 1.00 54.62 339 VAL A C 1
ATOM 2389 O O . VAL A 1 318 ? 98.124 -26.215 9.876 1.00 56.93 339 VAL A O 1
ATOM 2393 N N . THR A 1 319 ? 99.769 -26.986 11.211 1.00 61.70 340 THR A N 1
ATOM 2394 C CA . THR A 1 319 ? 99.937 -28.162 10.362 1.00 69.10 340 THR A CA 1
ATOM 2395 C C . THR A 1 319 ? 98.695 -29.048 10.392 1.00 75.63 340 THR A C 1
ATOM 2396 O O . THR A 1 319 ? 98.449 -29.755 11.377 1.00 79.36 340 THR A O 1
ATOM 2400 N N . ASP A 1 320 ? 97.893 -28.982 9.327 1.00 77.79 341 ASP A N 1
ATOM 2401 C CA . ASP A 1 320 ? 96.727 -29.849 9.144 1.00 81.80 341 ASP A CA 1
ATOM 2402 C C . ASP A 1 320 ? 96.191 -29.726 7.714 1.00 81.38 341 ASP A C 1
ATOM 2403 O O . ASP A 1 320 ? 95.986 -30.730 7.023 1.00 82.63 341 ASP A O 1
ATOM 2408 N N . HIS B 1 9 ? 159.047 -15.906 40.417 1.00 52.07 30 HIS B N 1
ATOM 2409 C CA . HIS B 1 9 ? 158.615 -14.508 40.335 1.00 51.74 30 HIS B CA 1
ATOM 2410 C C . HIS B 1 9 ? 157.886 -14.043 41.610 1.00 46.82 30 HIS B C 1
ATOM 2411 O O . HIS B 1 9 ? 158.536 -13.609 42.556 1.00 45.45 30 HIS B O 1
ATOM 2413 N N . HIS B 1 10 ? 156.561 -14.144 41.648 1.00 42.81 31 HIS B N 1
ATOM 2414 C CA . HIS B 1 10 ? 155.761 -13.615 42.745 1.00 41.78 31 HIS B CA 1
ATOM 2415 C C . HIS B 1 10 ? 155.456 -14.686 43.797 1.00 35.22 31 HIS B C 1
ATOM 2416 O O . HIS B 1 10 ? 155.451 -15.887 43.520 1.00 32.99 31 HIS B O 1
ATOM 2423 N N . GLY B 1 11 ? 155.183 -14.226 45.015 1.00 30.19 32 GLY B N 1
ATOM 2424 C CA . GLY B 1 11 ? 154.607 -15.091 46.035 1.00 28.37 32 GLY B CA 1
ATOM 2425 C C . GLY B 1 11 ? 155.524 -16.116 46.673 1.00 29.62 32 GLY B C 1
ATOM 2426 O O . GLY B 1 11 ? 155.089 -17.240 46.964 1.00 33.37 32 GLY B O 1
ATOM 2427 N N . LEU B 1 12 ? 156.777 -15.766 46.907 1.00 24.33 33 LEU B N 1
ATOM 2428 C CA . LEU B 1 12 ? 157.690 -16.642 47.635 1.00 25.23 33 LEU B CA 1
ATOM 2429 C C . LEU B 1 12 ? 157.482 -16.438 49.136 1.00 24.55 33 LEU B C 1
ATOM 2430 O O . LEU B 1 12 ? 157.618 -15.320 49.643 1.00 25.11 33 LEU B O 1
ATOM 2435 N N . VAL B 1 13 ? 157.164 -17.512 49.841 1.00 23.79 34 VAL B N 1
ATOM 2436 C CA . VAL B 1 13 ? 156.859 -17.491 51.271 1.00 23.30 34 VAL B CA 1
ATOM 2437 C C . VAL B 1 13 ? 158.059 -18.058 52.032 1.00 25.62 34 VAL B C 1
ATOM 2438 O O . VAL B 1 13 ? 158.590 -19.106 51.645 1.00 22.99 34 VAL B O 1
ATOM 2442 N N . PRO B 1 14 ? 158.567 -17.370 53.054 1.00 27.15 35 PRO B N 1
ATOM 2443 C CA . PRO B 1 14 ? 159.773 -17.851 53.741 1.00 28.16 35 PRO B CA 1
ATOM 2444 C C . PRO B 1 14 ? 159.497 -19.052 54.641 1.00 26.40 35 PRO B C 1
ATOM 2445 O O . PRO B 1 14 ? 158.367 -19.311 55.070 1.00 22.41 35 PRO B O 1
ATOM 2449 N N . ARG B 1 15 ? 160.576 -19.779 54.946 1.00 25.05 36 ARG B N 1
ATOM 2450 C CA . ARG B 1 15 ? 160.523 -20.794 55.995 1.00 27.48 36 ARG B CA 1
ATOM 2451 C C . ARG B 1 15 ? 159.995 -20.199 57.304 1.00 28.28 36 ARG B C 1
ATOM 2452 O O . ARG B 1 15 ? 160.267 -19.044 57.635 1.00 27.22 36 ARG B O 1
ATOM 2460 N N . GLY B 1 16 ? 159.231 -21.006 58.051 1.00 29.81 37 GLY B N 1
ATOM 2461 C CA . GLY B 1 16 ? 158.733 -20.644 59.365 1.00 26.51 37 GLY B CA 1
ATOM 2462 C C . GLY B 1 16 ? 157.280 -20.215 59.390 1.00 23.37 37 GLY B C 1
ATOM 2463 O O . GLY B 1 16 ? 156.735 -19.987 60.479 1.00 20.70 37 GLY B O 1
ATOM 2464 N N . SER B 1 17 ? 156.658 -20.055 58.231 1.00 23.22 38 SER B N 1
ATOM 2465 C CA . SER B 1 17 ? 155.230 -19.795 58.143 1.00 26.53 38 SER B CA 1
ATOM 2466 C C . SER B 1 17 ? 154.428 -20.954 58.731 1.00 24.58 38 SER B C 1
ATOM 2467 O O . SER B 1 17 ? 154.964 -22.022 59.048 1.00 23.78 38 SER B O 1
ATOM 2470 N N . ILE B 1 18 ? 153.110 -20.778 58.734 1.00 23.11 39 ILE B N 1
ATOM 2471 C CA . ILE B 1 18 ? 152.180 -21.794 59.227 1.00 23.12 39 ILE B CA 1
ATOM 2472 C C . ILE B 1 18 ? 152.225 -22.921 58.200 1.00 22.88 39 ILE B C 1
ATOM 2473 O O . ILE B 1 18 ? 152.654 -22.693 57.055 1.00 22.56 39 ILE B O 1
ATOM 2478 N N . PRO B 1 19 ? 151.877 -24.151 58.559 1.00 23.03 40 PRO B N 1
ATOM 2479 C CA . PRO B 1 19 ? 151.940 -25.232 57.570 1.00 21.25 40 PRO B CA 1
ATOM 2480 C C . PRO B 1 19 ? 151.156 -24.876 56.312 1.00 21.71 40 PRO B C 1
ATOM 2481 O O . PRO B 1 19 ? 150.134 -24.194 56.366 1.00 20.22 40 PRO B O 1
ATOM 2485 N N . ALA B 1 20 ? 151.660 -25.339 55.171 1.00 20.57 41 ALA B N 1
ATOM 2486 C CA . ALA B 1 20 ? 151.036 -25.106 53.873 1.00 21.39 41 ALA B CA 1
ATOM 2487 C C . ALA B 1 20 ? 150.058 -26.214 53.500 1.00 19.57 41 ALA B C 1
ATOM 2488 O O . ALA B 1 20 ? 150.259 -27.382 53.837 1.00 21.52 41 ALA B O 1
ATOM 2490 N N . LEU B 1 21 ? 148.989 -25.830 52.801 1.00 16.70 42 LEU B N 1
ATOM 2491 C CA . LEU B 1 21 ? 148.115 -26.811 52.159 1.00 20.37 42 LEU B CA 1
ATOM 2492 C C . LEU B 1 21 ? 148.918 -27.493 51.063 1.00 20.36 42 LEU B C 1
ATOM 2493 O O . LEU B 1 21 ? 149.552 -26.810 50.252 1.00 21.56 42 LEU B O 1
ATOM 2498 N N . ASP B 1 22 ? 148.880 -28.831 51.008 1.00 20.23 43 ASP B N 1
ATOM 2499 C CA . ASP B 1 22 ? 149.752 -29.518 50.052 1.00 22.31 43 ASP B CA 1
ATOM 2500 C C . ASP B 1 22 ? 149.268 -29.431 48.608 1.00 23.29 43 ASP B C 1
ATOM 2501 O O . ASP B 1 22 ? 149.982 -29.897 47.703 1.00 24.88 43 ASP B O 1
ATOM 2506 N N . TYR B 1 23 ? 148.063 -28.904 48.380 1.00 21.05 44 TYR B N 1
ATOM 2507 C CA . TYR B 1 23 ? 147.448 -28.839 47.061 1.00 22.55 44 TYR B CA 1
ATOM 2508 C C . TYR B 1 23 ? 146.820 -27.460 46.937 1.00 23.94 44 TYR B C 1
ATOM 2509 O O . TYR B 1 23 ? 146.492 -26.840 47.950 1.00 28.15 44 TYR B O 1
ATOM 2518 N N . ASN B 1 24 ? 146.737 -26.948 45.710 1.00 21.78 45 ASN B N 1
ATOM 2519 C CA . ASN B 1 24 ? 145.988 -25.719 45.431 1.00 22.70 45 ASN B CA 1
ATOM 2520 C C . ASN B 1 24 ? 144.831 -26.003 44.471 1.00 22.93 45 ASN B C 1
ATOM 2521 O O . ASN B 1 24 ? 145.067 -26.277 43.277 1.00 19.75 45 ASN B O 1
ATOM 2526 N N . PRO B 1 25 ? 143.580 -25.942 44.928 1.00 21.42 46 PRO B N 1
ATOM 2527 C CA . PRO B 1 25 ? 142.430 -26.183 44.048 1.00 21.12 46 PRO B CA 1
ATOM 2528 C C . PRO B 1 25 ? 141.899 -24.950 43.329 1.00 22.59 46 PRO B C 1
ATOM 2529 O O . PRO B 1 25 ? 140.858 -25.047 42.664 1.00 22.32 46 PRO B O 1
ATOM 2533 N N . TRP B 1 26 ? 142.566 -23.807 43.450 1.00 20.79 47 TRP B N 1
ATOM 2534 C CA . TRP B 1 26 ? 142.071 -22.533 42.947 1.00 22.06 47 TRP B CA 1
ATOM 2535 C C . TRP B 1 26 ? 142.862 -22.125 41.716 1.00 25.79 47 TRP B C 1
ATOM 2536 O O . TRP B 1 26 ? 144.102 -22.152 41.734 1.00 25.84 47 TRP B O 1
ATOM 2547 N N . GLU B 1 27 ? 142.156 -21.758 40.654 1.00 24.75 48 GLU B N 1
ATOM 2548 C CA . GLU B 1 27 ? 142.787 -21.352 39.408 1.00 29.11 48 GLU B CA 1
ATOM 2549 C C . GLU B 1 27 ? 142.480 -19.880 39.160 1.00 27.48 48 GLU B C 1
ATOM 2550 O O . GLU B 1 27 ? 141.312 -19.478 39.207 1.00 23.86 48 GLU B O 1
ATOM 2556 N N . ALA B 1 28 ? 143.507 -19.079 38.878 1.00 26.89 49 ALA B N 1
ATOM 2557 C CA . ALA B 1 28 ? 143.282 -17.655 38.650 1.00 28.59 49 ALA B CA 1
ATOM 2558 C C . ALA B 1 28 ? 142.753 -17.413 37.239 1.00 29.93 49 ALA B C 1
ATOM 2559 O O . ALA B 1 28 ? 143.230 -18.015 36.274 1.00 29.86 49 ALA B O 1
ATOM 2561 N N . ILE B 1 29 ? 141.740 -16.549 37.135 1.00 30.10 50 ILE B N 1
ATOM 2562 C CA . ILE B 1 29 ? 141.122 -16.161 35.871 1.00 30.55 50 ILE B CA 1
ATOM 2563 C C . ILE B 1 29 ? 141.173 -14.648 35.737 1.00 28.28 50 ILE B C 1
ATOM 2564 O O . ILE B 1 29 ? 140.874 -13.926 36.691 1.00 25.71 50 ILE B O 1
ATOM 2569 N N . GLN B 1 30 ? 141.532 -14.167 34.540 1.00 29.59 51 GLN B N 1
ATOM 2570 C CA . GLN B 1 30 ? 141.470 -12.748 34.200 1.00 29.12 51 GLN B CA 1
ATOM 2571 C C . GLN B 1 30 ? 140.196 -12.495 33.399 1.00 25.95 51 GLN B C 1
ATOM 2572 O O . GLN B 1 30 ? 140.057 -12.986 32.275 1.00 25.33 51 GLN B O 1
ATOM 2578 N N . LEU B 1 31 ? 139.268 -11.734 33.974 1.00 23.56 52 LEU B N 1
ATOM 2579 C CA . LEU B 1 31 ? 138.066 -11.360 33.243 1.00 22.49 52 LEU B CA 1
ATOM 2580 C C . LEU B 1 31 ? 138.420 -10.359 32.150 1.00 25.01 52 LEU B C 1
ATOM 2581 O O . LEU B 1 31 ? 139.426 -9.647 32.252 1.00 25.66 52 LEU B O 1
ATOM 2586 N N . PRO B 1 32 ? 137.587 -10.269 31.071 1.00 28.56 53 PRO B N 1
ATOM 2587 C CA . PRO B 1 32 ? 137.809 -9.262 30.021 1.00 32.70 53 PRO B CA 1
ATOM 2588 C C . PRO B 1 32 ? 137.371 -7.854 30.436 1.00 36.14 53 PRO B C 1
ATOM 2589 O O . PRO B 1 32 ? 136.639 -7.169 29.723 1.00 40.96 53 PRO B O 1
ATOM 2593 N N . THR B 1 33 ? 137.793 -7.439 31.620 1.00 35.00 54 THR B N 1
ATOM 2594 C CA . THR B 1 33 ? 137.513 -6.149 32.234 1.00 33.15 54 THR B CA 1
ATOM 2595 C C . THR B 1 33 ? 138.489 -5.999 33.382 1.00 31.33 54 THR B C 1
ATOM 2596 O O . THR B 1 33 ? 138.990 -6.992 33.910 1.00 31.94 54 THR B O 1
ATOM 2600 N N . THR B 1 34 ? 138.741 -4.758 33.776 1.00 29.95 55 THR B N 1
ATOM 2601 C CA . THR B 1 34 ? 139.439 -4.480 35.024 1.00 31.65 55 THR B CA 1
ATOM 2602 C C . THR B 1 34 ? 138.499 -4.024 36.140 1.00 29.40 55 THR B C 1
ATOM 2603 O O . THR B 1 34 ? 138.975 -3.564 37.186 1.00 31.26 55 THR B O 1
ATOM 2607 N N . ALA B 1 35 ? 137.188 -4.089 35.924 1.00 22.55 56 ALA B N 1
ATOM 2608 C CA . ALA B 1 35 ? 136.234 -3.672 36.944 1.00 21.62 56 ALA B CA 1
ATOM 2609 C C . ALA B 1 35 ? 136.236 -4.632 38.124 1.00 21.78 56 ALA B C 1
ATOM 2610 O O . ALA B 1 35 ? 136.424 -5.839 37.972 1.00 18.91 56 ALA B O 1
ATOM 2612 N N . THR B 1 36 ? 136.043 -4.084 39.311 1.00 22.75 57 THR B N 1
ATOM 2613 C CA . THR B 1 36 ? 135.861 -4.902 40.506 1.00 21.89 57 THR B CA 1
ATOM 2614 C C . THR B 1 36 ? 134.526 -5.629 40.467 1.00 19.24 57 THR B C 1
ATOM 2615 O O . THR B 1 36 ? 133.486 -5.021 40.196 1.00 20.24 57 THR B O 1
ATOM 2619 N N . ILE B 1 37 ? 134.557 -6.940 40.736 1.00 17.12 58 ILE B N 1
ATOM 2620 C CA . ILE B 1 37 ? 133.365 -7.785 40.779 1.00 18.73 58 ILE B CA 1
ATOM 2621 C C . ILE B 1 37 ? 132.842 -7.878 42.207 1.00 18.54 58 ILE B C 1
ATOM 2622 O O . ILE B 1 37 ? 133.614 -8.114 43.160 1.00 18.21 58 ILE B O 1
ATOM 2627 N N . LEU B 1 38 ? 131.519 -7.741 42.359 1.00 12.51 59 LEU B N 1
ATOM 2628 C CA . LEU B 1 38 ? 130.897 -7.674 43.680 1.00 13.86 59 LEU B CA 1
ATOM 2629 C C . LEU B 1 38 ? 130.023 -8.871 44.023 1.00 14.55 59 LEU B C 1
ATOM 2630 O O . LEU B 1 38 ? 129.862 -9.184 45.214 1.00 14.27 59 LEU B O 1
ATOM 2635 N N . ASP B 1 39 ? 129.487 -9.583 43.036 1.00 14.99 60 ASP B N 1
ATOM 2636 C CA . ASP B 1 39 ? 128.617 -10.696 43.376 1.00 14.85 60 ASP B CA 1
ATOM 2637 C C . ASP B 1 39 ? 128.481 -11.628 42.179 1.00 15.09 60 ASP B C 1
ATOM 2638 O O . ASP B 1 39 ? 128.795 -11.274 41.037 1.00 14.01 60 ASP B O 1
ATOM 2643 N N . MET B 1 40 ? 127.979 -12.827 42.464 1.00 14.14 61 MET B N 1
ATOM 2644 C CA . MET B 1 40 ? 127.840 -13.868 41.451 1.00 15.25 61 MET B CA 1
ATOM 2645 C C . MET B 1 40 ? 126.687 -14.765 41.871 1.00 15.89 61 MET B C 1
ATOM 2646 O O . MET B 1 40 ? 126.481 -14.989 43.072 1.00 16.68 61 MET B O 1
ATOM 2651 N N . SER B 1 41 ? 125.957 -15.313 40.885 1.00 14.41 62 SER B N 1
ATOM 2652 C CA . SER B 1 41 ? 124.906 -16.289 41.163 1.00 14.05 62 SER B CA 1
ATOM 2653 C C . SER B 1 41 ? 124.739 -17.235 39.975 1.00 15.19 62 SER B C 1
ATOM 2654 O O . SER B 1 41 ? 124.910 -16.835 38.819 1.00 11.71 62 SER B O 1
ATOM 2657 N N . PHE B 1 42 ? 124.396 -18.499 40.257 1.00 14.15 63 PHE B N 1
ATOM 2658 C CA . PHE B 1 42 ? 124.272 -19.502 39.203 1.00 15.40 63 PHE B CA 1
ATOM 2659 C C . PHE B 1 42 ? 122.829 -19.962 39.047 1.00 19.12 63 PHE B C 1
ATOM 2660 O O . PH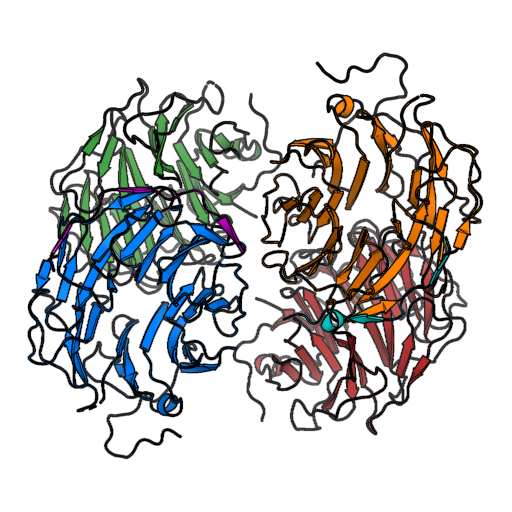E B 1 42 ? 122.099 -20.119 40.033 1.00 21.37 63 PHE B O 1
ATOM 2668 N N . ILE B 1 43 ? 122.442 -20.203 37.797 1.00 18.72 64 ILE B N 1
ATOM 2669 C CA . ILE B 1 43 ? 121.170 -20.849 37.517 1.00 17.61 64 ILE B CA 1
ATOM 2670 C C . ILE B 1 43 ? 121.271 -22.357 37.740 1.00 18.88 64 ILE B C 1
ATOM 2671 O O . ILE B 1 43 ? 120.433 -22.956 38.416 1.00 19.73 64 ILE B O 1
ATOM 2676 N N . ASP B 1 44 ? 122.284 -22.988 37.163 1.00 18.86 65 ASP B N 1
ATOM 2677 C CA . ASP B 1 44 ? 122.541 -24.420 37.315 1.00 21.40 65 ASP B CA 1
ATOM 2678 C C . ASP B 1 44 ? 124.053 -24.576 37.434 1.00 22.25 65 ASP B C 1
ATOM 2679 O O . ASP B 1 44 ? 124.768 -23.615 37.747 1.00 21.92 65 ASP B O 1
ATOM 2684 N N . ARG B 1 45 ? 124.563 -25.791 37.189 1.00 20.78 66 ARG B N 1
ATOM 2685 C CA . ARG B 1 45 ? 125.989 -26.040 37.375 1.00 22.51 66 ARG B CA 1
ATOM 2686 C C . ARG B 1 45 ? 126.851 -25.319 36.329 1.00 20.34 66 ARG B C 1
ATOM 2687 O O . ARG B 1 45 ? 127.998 -24.959 36.615 1.00 19.53 66 ARG B O 1
ATOM 2695 N N . HIS B 1 46 ? 126.309 -25.047 35.145 1.00 17.10 67 HIS B N 1
ATOM 2696 C CA . HIS B 1 46 ? 127.087 -24.482 34.046 1.00 21.96 67 HIS B CA 1
ATOM 2697 C C . HIS B 1 46 ? 126.794 -23.015 33.766 1.00 20.45 67 HIS B C 1
ATOM 2698 O O . HIS B 1 46 ? 127.671 -22.309 33.255 1.00 22.69 67 HIS B O 1
ATOM 2705 N N . HIS B 1 47 ? 125.572 -22.565 34.026 1.00 15.71 68 HIS B N 1
ATOM 2706 C CA . HIS B 1 47 ? 125.091 -21.269 33.554 1.00 19.00 68 HIS B CA 1
ATOM 2707 C C . HIS B 1 47 ? 124.982 -20.292 34.722 1.00 19.44 68 HIS B C 1
ATOM 2708 O O . HIS B 1 47 ? 124.193 -20.521 35.648 1.00 20.61 68 HIS B O 1
ATOM 2715 N N . GLY B 1 48 ? 125.756 -19.198 34.680 1.00 19.61 69 GLY B N 1
ATOM 2716 C CA . GLY B 1 48 ? 125.765 -18.266 35.792 1.00 17.03 69 GLY B CA 1
ATOM 2717 C C . GLY B 1 48 ? 126.082 -16.847 35.370 1.00 15.67 69 GLY B C 1
ATOM 2718 O O . GLY B 1 48 ? 126.471 -16.585 34.234 1.00 17.85 69 GLY B O 1
ATOM 2719 N N . TRP B 1 49 ? 125.953 -15.930 36.325 1.00 13.41 70 TRP B N 1
ATOM 2720 C CA . TRP B 1 49 ? 126.094 -14.508 36.052 1.00 14.79 70 TRP B CA 1
ATOM 2721 C C . TRP B 1 49 ? 126.868 -13.838 37.177 1.00 11.98 70 TRP B C 1
ATOM 2722 O O . TRP B 1 49 ? 126.737 -14.196 38.352 1.00 12.85 70 TRP B O 1
ATOM 2733 N N . LEU B 1 50 ? 127.598 -12.804 36.821 1.00 12.37 71 LEU B N 1
ATOM 2734 C CA . LEU B 1 50 ? 128.306 -12.007 37.816 1.00 15.48 71 LEU B CA 1
ATOM 2735 C C . LEU B 1 50 ? 128.095 -10.522 37.548 1.00 15.13 71 LEU B C 1
ATOM 2736 O O . LEU B 1 50 ? 127.842 -10.110 36.411 1.00 15.47 71 LEU B O 1
ATOM 2741 N N . VAL B 1 51 ? 128.236 -9.704 38.611 1.00 14.69 72 VAL B N 1
ATOM 2742 C CA . VAL B 1 51 ? 127.988 -8.268 38.530 1.00 16.52 72 VAL B CA 1
ATOM 2743 C C . VAL B 1 51 ? 129.070 -7.509 39.289 1.00 19.48 72 VAL B C 1
ATOM 2744 O O . VAL B 1 51 ? 129.730 -8.047 40.182 1.00 17.50 72 VAL B O 1
ATOM 2748 N N . GLY B 1 52 ? 129.234 -6.236 38.933 1.00 18.52 73 GLY B N 1
ATOM 2749 C CA . GLY B 1 52 ? 130.190 -5.415 39.640 1.00 18.79 73 GLY B CA 1
ATOM 2750 C C . GLY B 1 52 ? 130.027 -3.935 39.381 1.00 17.73 73 GLY B C 1
ATOM 2751 O O . GLY B 1 52 ? 128.947 -3.455 39.013 1.00 13.01 73 GLY B O 1
ATOM 2752 N N . VAL B 1 53 ? 131.143 -3.203 39.577 1.00 17.05 74 VAL B N 1
ATOM 2753 C CA . VAL B 1 53 ? 131.107 -1.746 39.449 1.00 17.39 74 VAL B CA 1
ATOM 2754 C C . VAL B 1 53 ? 130.908 -1.341 37.996 1.00 18.84 74 VAL B C 1
ATOM 2755 O O . VAL B 1 53 ? 131.166 -2.105 37.065 1.00 20.43 74 VAL B O 1
ATOM 2759 N N . ASN B 1 54 ? 130.460 -0.094 37.807 1.00 19.72 75 ASN B N 1
ATOM 2760 C CA . ASN B 1 54 ? 130.220 0.475 36.473 1.00 23.53 75 ASN B CA 1
ATOM 2761 C C . ASN B 1 54 ? 129.315 -0.420 35.635 1.00 22.27 75 ASN B C 1
ATOM 2762 O O . ASN B 1 54 ? 129.621 -0.725 34.481 1.00 21.09 75 ASN B O 1
ATOM 2767 N N . ALA B 1 55 ? 128.239 -0.911 36.253 1.00 20.83 76 ALA B N 1
ATOM 2768 C CA . ALA B 1 55 ? 127.207 -1.689 35.558 1.00 21.41 76 ALA B CA 1
ATOM 2769 C C . ALA B 1 55 ? 127.806 -2.895 34.842 1.00 19.88 76 ALA B C 1
ATOM 2770 O O . ALA B 1 55 ? 127.431 -3.226 33.715 1.00 18.83 76 ALA B O 1
ATOM 2772 N N . THR B 1 56 ? 128.786 -3.519 35.477 1.00 17.53 77 THR B N 1
ATOM 2773 C CA . THR B 1 56 ? 129.384 -4.726 34.931 1.00 16.75 77 THR B CA 1
ATOM 2774 C C . THR B 1 56 ? 128.431 -5.929 35.073 1.00 16.87 77 THR B C 1
ATOM 2775 O O . THR B 1 56 ? 127.890 -6.209 36.155 1.00 11.55 77 THR B O 1
ATOM 2779 N N . LEU B 1 57 ? 128.227 -6.640 33.963 1.00 14.28 78 LEU B N 1
ATOM 2780 C CA . LEU B 1 57 ? 127.380 -7.826 33.929 1.00 15.26 78 LEU B CA 1
ATOM 2781 C C . LEU B 1 57 ? 127.991 -8.809 32.947 1.00 16.95 78 LEU B C 1
ATOM 2782 O O . LEU B 1 57 ? 128.223 -8.458 31.783 1.00 16.46 78 LEU B O 1
ATOM 2787 N N . MET B 1 58 ? 128.291 -10.026 33.416 1.00 16.59 79 MET B N 1
ATOM 2788 C CA . MET B 1 58 ? 128.903 -11.026 32.552 1.00 16.10 79 MET B CA 1
ATOM 2789 C C . MET B 1 58 ? 128.252 -12.383 32.766 1.00 14.12 79 MET B C 1
ATOM 2790 O O . MET B 1 58 ? 127.801 -12.702 33.865 1.00 14.22 79 MET B O 1
ATOM 2795 N N . GLU B 1 59 ? 128.263 -13.200 31.719 1.00 14.52 80 GLU B N 1
ATOM 2796 C CA . GLU B 1 59 ? 127.598 -14.504 31.737 1.00 16.47 80 GLU B CA 1
ATOM 2797 C C . GLU B 1 59 ? 128.603 -15.625 31.466 1.00 19.00 80 GLU B C 1
ATOM 2798 O O . GLU B 1 59 ? 129.507 -15.488 30.627 1.00 18.87 80 GLU B O 1
ATOM 2804 N N . THR B 1 60 ? 128.454 -16.737 32.176 1.00 19.25 81 THR B N 1
ATOM 2805 C CA . THR B 1 60 ? 129.181 -17.948 31.839 1.00 19.27 81 THR B CA 1
ATOM 2806 C C . THR B 1 60 ? 128.187 -19.041 31.458 1.00 21.06 81 THR B C 1
ATOM 2807 O O . THR B 1 60 ? 127.055 -19.084 31.956 1.00 18.14 81 THR B O 1
ATOM 2811 N N . ARG B 1 61 ? 128.611 -19.894 30.532 1.00 22.65 82 ARG B N 1
ATOM 2812 C CA . ARG B 1 61 ? 127.843 -21.073 30.153 1.00 25.40 82 ARG B CA 1
ATOM 2813 C C . ARG B 1 61 ? 128.675 -22.340 30.278 1.00 24.26 82 ARG B C 1
ATOM 2814 O O . ARG B 1 61 ? 128.197 -23.422 29.913 1.00 27.33 82 ARG B O 1
ATOM 2822 N N . ASP B 1 62 ? 129.888 -22.246 30.813 1.00 21.27 83 ASP B N 1
ATOM 2823 C CA . ASP B 1 62 ? 130.751 -23.405 31.003 1.00 22.62 83 ASP B CA 1
ATOM 2824 C C . ASP B 1 62 ? 131.189 -23.559 32.458 1.00 22.85 83 ASP B C 1
ATOM 2825 O O . ASP B 1 62 ? 132.305 -23.996 32.736 1.00 23.99 83 ASP B O 1
ATOM 2830 N N . GLY B 1 63 ? 130.327 -23.207 33.405 1.00 21.73 84 GLY B N 1
ATOM 2831 C CA . GLY B 1 63 ? 130.672 -23.349 34.801 1.00 19.78 84 GLY B CA 1
ATOM 2832 C C . GLY B 1 63 ? 131.612 -22.304 35.362 1.00 22.63 84 GLY B C 1
ATOM 2833 O O . GLY B 1 63 ? 132.130 -22.496 36.465 1.00 26.70 84 GLY B O 1
ATOM 2834 N N . GLY B 1 64 ? 131.805 -21.180 34.680 1.00 19.38 85 GLY B N 1
ATOM 2835 C CA . GLY B 1 64 ? 132.670 -20.124 35.174 1.00 20.64 85 GLY B CA 1
ATOM 2836 C C . GLY B 1 64 ? 134.105 -20.152 34.675 1.00 24.28 85 GLY B C 1
ATOM 2837 O O . GLY B 1 64 ? 134.939 -19.393 35.195 1.00 21.77 85 GLY B O 1
ATOM 2838 N N . GLN B 1 65 ? 134.428 -21.022 33.713 1.00 24.94 86 GLN B N 1
ATOM 2839 C CA . GLN B 1 65 ? 135.747 -20.992 33.102 1.00 25.61 86 GLN B CA 1
ATOM 2840 C C . GLN B 1 65 ? 135.906 -19.778 32.206 1.00 27.01 86 GLN B C 1
ATOM 2841 O O . GLN B 1 65 ? 136.987 -19.179 32.153 1.00 27.50 86 GLN B O 1
ATOM 2847 N N . THR B 1 66 ? 134.852 -19.421 31.463 1.00 24.06 87 THR B N 1
ATOM 2848 C CA . THR B 1 66 ? 134.872 -18.274 30.570 1.00 22.89 87 THR B CA 1
ATOM 2849 C C . THR B 1 66 ? 133.629 -17.418 30.782 1.00 21.95 87 THR B C 1
ATOM 2850 O O . THR B 1 66 ? 132.525 -17.932 30.980 1.00 24.21 87 THR B O 1
ATOM 2854 N N . TRP B 1 67 ? 133.808 -16.107 30.689 1.00 21.76 88 TRP B N 1
ATOM 2855 C CA . TRP B 1 67 ? 132.752 -15.153 30.964 1.00 21.28 88 TRP B CA 1
ATOM 2856 C C . TRP B 1 67 ? 132.634 -14.189 29.806 1.00 23.07 88 TRP B C 1
ATOM 2857 O O . TRP B 1 67 ? 133.650 -13.773 29.235 1.00 23.31 88 TRP B O 1
ATOM 2868 N N . GLU B 1 68 ? 131.392 -13.817 29.478 1.00 23.73 89 GLU B N 1
ATOM 2869 C CA . GLU B 1 68 ? 131.153 -12.953 28.337 1.00 26.48 89 GLU B CA 1
ATOM 2870 C C . GLU B 1 68 ? 130.384 -11.723 28.802 1.00 24.40 89 GLU B C 1
ATOM 2871 O O . GLU B 1 68 ? 129.318 -11.854 29.450 1.00 21.37 89 GLU B O 1
ATOM 2877 N N . PRO B 1 69 ? 130.867 -10.525 28.483 1.00 22.67 90 PRO B N 1
ATOM 2878 C CA . PRO B 1 69 ? 130.157 -9.310 28.883 1.00 21.29 90 PRO B CA 1
ATOM 2879 C C . PRO B 1 69 ? 128.808 -9.173 28.203 1.00 21.88 90 PRO B C 1
ATOM 2880 O O . PRO B 1 69 ? 128.602 -9.581 27.055 1.00 23.82 90 PRO B O 1
ATOM 2884 N N . ARG B 1 70 ? 127.889 -8.587 28.948 1.00 19.04 91 ARG B N 1
ATOM 2885 C CA . ARG B 1 70 ? 126.556 -8.243 28.473 1.00 22.57 91 ARG B CA 1
ATOM 2886 C C . ARG B 1 70 ? 126.365 -6.778 28.817 1.00 24.00 91 ARG B C 1
ATOM 2887 O O . ARG B 1 70 ? 126.347 -6.418 29.994 1.00 24.17 91 ARG B O 1
ATOM 2895 N N . THR B 1 71 ? 126.246 -5.937 27.806 1.00 24.27 92 THR B N 1
ATOM 2896 C CA . THR B 1 71 ? 126.127 -4.500 28.001 1.00 25.36 92 THR B CA 1
ATOM 2897 C C . THR B 1 71 ? 124.654 -4.131 28.022 1.00 27.19 92 THR B C 1
ATOM 2898 O O . THR B 1 71 ? 123.995 -4.138 26.978 1.00 28.86 92 THR B O 1
ATOM 2902 N N . LEU B 1 72 ? 124.136 -3.809 29.201 1.00 27.77 93 LEU B N 1
ATOM 2903 C CA . LEU B 1 72 ? 122.760 -3.334 29.302 1.00 29.16 93 LEU B CA 1
ATOM 2904 C C . LEU B 1 72 ? 122.673 -1.885 28.848 1.00 26.80 93 LEU B C 1
ATOM 2905 O O . LEU B 1 72 ? 123.664 -1.149 28.860 1.00 27.85 93 LEU B O 1
ATOM 2910 N N . VAL B 1 73 ? 121.492 -1.488 28.388 1.00 23.90 94 VAL B N 1
ATOM 2911 C CA . VAL B 1 73 ? 121.269 -0.121 27.955 1.00 23.65 94 VAL B CA 1
ATOM 2912 C C . VAL B 1 73 ? 120.559 0.598 29.091 1.00 25.38 94 VAL B C 1
ATOM 2913 O O . VAL B 1 73 ? 119.345 0.475 29.270 1.00 23.84 94 VAL B O 1
ATOM 2917 N N . LEU B 1 74 ? 121.327 1.340 29.879 1.00 28.04 95 LEU B N 1
ATOM 2918 C CA . LEU B 1 74 ? 120.806 2.058 31.031 1.00 29.60 95 LEU B CA 1
ATOM 2919 C C . LEU B 1 74 ? 120.938 3.552 30.767 1.00 27.68 95 LEU B C 1
ATOM 2920 O O . LEU B 1 74 ? 121.557 3.963 29.784 1.00 25.31 95 LEU B O 1
ATOM 2925 N N . ASP B 1 75 ? 120.417 4.368 31.685 1.00 28.74 96 ASP B N 1
ATOM 2926 C CA . ASP B 1 75 ? 120.508 5.813 31.485 1.00 31.79 96 ASP B CA 1
ATOM 2927 C C . ASP B 1 75 ? 121.905 6.353 31.777 1.00 31.38 96 ASP B C 1
ATOM 2928 O O . ASP B 1 75 ? 122.246 7.433 31.284 1.00 30.88 96 ASP B O 1
ATOM 2933 N N . HIS B 1 76 ? 122.709 5.632 32.560 1.00 31.18 97 HIS B N 1
ATOM 2934 C CA . HIS B 1 76 ? 124.140 5.897 32.699 1.00 31.84 97 HIS B CA 1
ATOM 2935 C C . HIS B 1 76 ? 124.816 4.602 33.139 1.00 29.72 97 HIS B C 1
ATOM 2936 O O . HIS B 1 76 ? 124.150 3.622 33.487 1.00 24.80 97 HIS B O 1
ATOM 2943 N N . SER B 1 77 ? 126.155 4.609 33.141 1.00 31.52 98 SER B N 1
ATOM 2944 C CA . SER B 1 77 ? 126.907 3.411 33.498 1.00 31.78 98 SER B CA 1
ATOM 2945 C C . SER B 1 77 ? 127.659 3.562 34.818 1.00 29.13 98 SER B C 1
ATOM 2946 O O . SER B 1 77 ? 128.626 2.831 35.060 1.00 28.56 98 SER B O 1
ATOM 2949 N N . ASP B 1 78 ? 127.269 4.518 35.657 1.00 28.53 99 ASP B N 1
ATOM 2950 C CA . ASP B 1 78 ? 127.908 4.709 36.954 1.00 28.83 99 ASP B CA 1
ATOM 2951 C C . ASP B 1 78 ? 127.313 3.822 38.039 1.00 27.00 99 ASP B C 1
ATOM 2952 O O . ASP B 1 78 ? 127.787 3.859 39.188 1.00 25.79 99 ASP B O 1
ATOM 2957 N N . TYR B 1 79 ? 126.357 2.961 37.687 1.00 23.82 100 TYR B N 1
ATOM 2958 C CA . TYR B 1 79 ? 125.718 2.123 38.686 1.00 19.13 100 TYR B CA 1
ATOM 2959 C C . TYR B 1 79 ? 126.714 1.105 39.214 1.00 19.03 100 TYR B C 1
ATOM 2960 O O . TYR B 1 79 ? 127.515 0.536 38.466 1.00 19.69 100 TYR B O 1
ATOM 2969 N N . ARG B 1 80 ? 126.711 0.918 40.525 1.00 18.43 101 ARG B N 1
ATOM 2970 C CA . ARG B 1 80 ? 127.444 -0.172 41.141 1.00 18.71 101 ARG B CA 1
ATOM 2971 C C . ARG B 1 80 ? 126.441 -1.308 41.356 1.00 18.19 101 ARG B C 1
ATOM 2972 O O . ARG B 1 80 ? 125.464 -1.135 42.104 1.00 16.98 101 ARG B O 1
ATOM 2980 N N . PHE B 1 81 ? 126.629 -2.438 40.656 1.00 14.82 102 PHE B N 1
ATOM 2981 C CA . PHE B 1 81 ? 125.752 -3.597 40.868 1.00 12.95 102 PHE B CA 1
ATOM 2982 C C . PHE B 1 81 ? 126.264 -4.386 42.079 1.00 16.47 102 PHE B C 1
ATOM 2983 O O . PHE B 1 81 ? 127.289 -5.073 41.991 1.00 16.07 102 PHE B O 1
ATOM 2991 N N . ASN B 1 82 ? 125.508 -4.334 43.180 1.00 14.88 103 ASN B N 1
ATOM 2992 C CA . ASN B 1 82 ? 125.883 -4.851 44.485 1.00 15.27 103 ASN B CA 1
ATOM 2993 C C . ASN B 1 82 ? 125.574 -6.328 44.667 1.00 14.49 103 ASN B C 1
ATOM 2994 O O . ASN B 1 82 ? 126.262 -7.009 45.427 1.00 12.98 103 ASN B O 1
ATOM 2999 N N . SER B 1 83 ? 124.525 -6.840 44.020 1.00 13.20 104 SER B N 1
ATOM 3000 C CA . SER B 1 83 ? 124.037 -8.167 44.357 1.00 12.26 104 SER B CA 1
ATOM 3001 C C . SER B 1 83 ? 123.277 -8.727 43.167 1.00 13.36 104 SER B C 1
ATOM 3002 O O . SER B 1 83 ? 122.564 -7.982 42.488 1.00 15.61 104 SER B O 1
ATOM 3005 N N . VAL B 1 84 ? 123.471 -10.014 42.889 1.00 11.61 105 VAL B N 1
ATOM 3006 C CA . VAL B 1 84 ? 122.715 -10.724 41.852 1.00 12.32 105 VAL B CA 1
ATOM 3007 C C . VAL B 1 84 ? 122.277 -12.072 42.436 1.00 11.71 105 VAL B C 1
ATOM 3008 O O . VAL B 1 84 ? 123.017 -12.690 43.212 1.00 12.90 105 VAL B O 1
ATOM 3012 N N . SER B 1 85 ? 121.066 -12.508 42.105 1.00 9.73 106 SER B N 1
ATOM 3013 C CA . SER B 1 85 ? 120.535 -13.748 42.684 1.00 14.74 106 SER B CA 1
ATOM 3014 C C . SER B 1 85 ? 119.607 -14.380 41.668 1.00 13.91 106 SER B C 1
ATOM 3015 O O . SER B 1 85 ? 118.702 -13.700 41.176 1.00 14.02 106 SER B O 1
ATOM 3018 N N . PHE B 1 86 ? 119.842 -15.655 41.351 1.00 14.92 107 PHE B N 1
ATOM 3019 C CA . PHE B 1 86 ? 118.977 -16.466 40.497 1.00 16.30 107 PHE B CA 1
ATOM 3020 C C . PHE B 1 86 ? 118.397 -17.622 41.307 1.00 19.88 107 PHE B C 1
ATOM 3021 O O . PHE B 1 86 ? 119.092 -18.237 42.114 1.00 18.83 107 PHE B O 1
ATOM 3029 N N . GLN B 1 87 ? 117.137 -17.929 41.067 1.00 16.48 108 GLN B N 1
ATOM 3030 C CA . GLN B 1 87 ? 116.509 -19.158 41.536 1.00 17.92 108 GLN B CA 1
ATOM 3031 C C . GLN B 1 87 ? 115.981 -19.810 40.265 1.00 19.25 108 GLN B C 1
ATOM 3032 O O . GLN B 1 87 ? 114.969 -19.362 39.716 1.00 16.79 108 GLN B O 1
ATOM 3038 N N . GLY B 1 88 ? 116.680 -20.833 39.769 1.00 18.02 109 GLY B N 1
ATOM 3039 C CA . GLY B 1 88 ? 116.335 -21.298 38.427 1.00 20.50 109 GLY B CA 1
ATOM 3040 C C . GLY B 1 88 ? 116.554 -20.175 37.420 1.00 20.04 109 GLY B C 1
ATOM 3041 O O . GLY B 1 88 ? 117.479 -19.371 37.554 1.00 19.14 109 GLY B O 1
ATOM 3042 N N . ASN B 1 89 ? 115.648 -20.064 36.442 1.00 21.03 110 ASN B N 1
ATOM 3043 C CA . ASN B 1 89 ? 115.756 -19.045 35.396 1.00 23.16 110 ASN B CA 1
ATOM 3044 C C . ASN B 1 89 ? 115.313 -17.651 35.834 1.00 20.70 110 ASN B C 1
ATOM 3045 O O . ASN B 1 89 ? 115.367 -16.730 35.016 1.00 21.07 110 ASN B O 1
ATOM 3050 N N . GLU B 1 90 ? 114.832 -17.460 37.058 1.00 18.56 111 GLU B N 1
ATOM 3051 C CA . GLU B 1 90 ? 114.410 -16.135 37.486 1.00 18.32 111 GLU B CA 1
ATOM 3052 C C . GLU B 1 90 ? 115.580 -15.465 38.191 1.00 16.95 111 GLU B C 1
ATOM 3053 O O . GLU B 1 90 ? 116.142 -16.048 39.124 1.00 14.88 111 GLU B O 1
ATOM 3059 N N . GLY B 1 91 ? 115.979 -14.282 37.720 1.00 15.14 112 GLY B N 1
ATOM 3060 C CA . GLY B 1 91 ? 117.139 -13.594 38.271 1.00 13.93 112 GLY B CA 1
ATOM 3061 C C . GLY B 1 91 ? 116.862 -12.130 38.566 1.00 12.34 112 GLY B C 1
ATOM 3062 O O . GLY B 1 91 ? 116.014 -11.493 37.935 1.00 12.35 112 GLY B O 1
ATOM 3063 N N . TRP B 1 92 ? 117.619 -11.593 39.522 1.00 14.39 113 TRP B N 1
ATOM 3064 C CA . TRP B 1 92 ? 117.463 -10.219 39.979 1.00 14.56 113 TRP B CA 1
ATOM 3065 C C . TRP B 1 92 ? 118.849 -9.611 40.185 1.00 16.45 113 TRP B C 1
ATOM 3066 O O . TRP B 1 92 ? 119.756 -10.295 40.672 1.00 16.74 113 TRP B O 1
ATOM 3077 N N . ILE B 1 93 ? 118.976 -8.317 39.879 1.00 12.94 114 ILE B N 1
ATOM 3078 C CA . ILE B 1 93 ? 120.165 -7.509 40.151 1.00 13.03 114 ILE B CA 1
ATOM 3079 C C . ILE B 1 93 ? 119.714 -6.252 40.869 1.00 14.41 114 ILE B C 1
ATOM 3080 O O . ILE B 1 93 ? 118.742 -5.618 40.445 1.00 16.03 114 ILE B O 1
ATOM 3085 N N . VAL B 1 94 ? 120.431 -5.850 41.921 1.00 12.35 115 VAL B N 1
ATOM 3086 C CA . VAL B 1 94 ? 120.179 -4.539 42.501 1.00 13.87 115 VAL B CA 1
ATOM 3087 C C . VAL B 1 94 ? 121.487 -3.775 42.556 1.00 14.29 115 VAL B C 1
ATOM 3088 O O . VAL B 1 94 ? 122.586 -4.352 42.599 1.00 14.53 115 VAL B O 1
ATOM 3092 N N . GLY B 1 95 ? 121.369 -2.455 42.568 1.00 15.25 116 GLY B N 1
ATOM 3093 C CA . GLY B 1 95 ? 122.582 -1.661 42.585 1.00 16.96 116 GLY B CA 1
ATOM 3094 C C . GLY B 1 95 ? 122.323 -0.272 43.123 1.00 18.68 116 GLY B C 1
ATOM 3095 O O . GLY B 1 95 ? 121.199 0.072 43.507 1.00 15.55 116 GLY B O 1
ATOM 3096 N N . GLU B 1 96 ? 123.396 0.527 43.179 1.00 19.84 117 GLU B N 1
ATOM 3097 C CA . GLU B 1 96 ? 123.230 1.880 43.675 1.00 20.51 117 GLU B CA 1
ATOM 3098 C C . GLU B 1 96 ? 123.980 2.854 42.774 1.00 19.31 117 GLU B C 1
ATOM 3099 O O . GLU B 1 96 ? 125.028 2.504 42.207 1.00 20.23 117 GLU B O 1
ATOM 3105 N N . PRO B 1 97 ? 123.431 4.065 42.549 1.00 20.34 118 PRO B N 1
ATOM 3106 C CA . PRO B 1 97 ? 122.130 4.574 43.037 1.00 17.00 118 PRO B CA 1
ATOM 3107 C C . PRO B 1 97 ? 120.979 3.651 42.614 1.00 17.83 118 PRO B C 1
ATOM 3108 O O . PRO B 1 97 ? 121.155 2.908 41.642 1.00 17.08 118 PRO B O 1
ATOM 3112 N N . PRO B 1 98 ? 119.841 3.687 43.345 1.00 16.65 119 PRO B N 1
ATOM 3113 C CA . PRO B 1 98 ? 118.881 2.577 43.284 1.00 16.16 119 PRO B CA 1
ATOM 3114 C C . PRO B 1 98 ? 118.522 2.145 41.875 1.00 17.58 119 PRO B C 1
ATOM 3115 O O . PRO B 1 98 ? 118.089 2.948 41.044 1.00 15.44 119 PRO B O 1
ATOM 3119 N N . ILE B 1 99 ? 118.762 0.874 41.591 1.00 18.54 120 ILE B N 1
ATOM 3120 C CA . ILE B 1 99 ? 118.371 0.271 40.319 1.00 18.24 120 ILE B CA 1
ATOM 3121 C C . ILE B 1 99 ? 118.040 -1.189 40.596 1.00 17.23 120 ILE B C 1
ATOM 3122 O O . ILE B 1 99 ? 118.665 -1.835 41.458 1.00 15.10 120 ILE B O 1
ATOM 3127 N N . MET B 1 100 ? 117.048 -1.705 39.866 1.00 15.16 121 MET B N 1
ATOM 3128 C CA . MET B 1 100 ? 116.718 -3.118 39.945 1.00 16.94 121 MET B CA 1
ATOM 3129 C C . MET B 1 100 ? 116.431 -3.659 38.551 1.00 16.66 121 MET B C 1
ATOM 3130 O O . MET B 1 100 ? 115.701 -3.036 37.773 1.00 16.38 121 MET B O 1
ATOM 3135 N N . LEU B 1 101 ? 117.049 -4.794 38.234 1.00 16.54 122 LEU B N 1
ATOM 3136 C CA . LEU B 1 101 ? 116.877 -5.516 36.982 1.00 15.04 122 LEU B CA 1
ATOM 3137 C C . LEU B 1 101 ? 116.367 -6.919 37.279 1.00 15.87 122 LEU B C 1
ATOM 3138 O O . LEU B 1 101 ? 116.718 -7.521 38.307 1.00 16.67 122 LEU B O 1
ATOM 3143 N N . HIS B 1 102 ? 115.575 -7.448 36.342 1.00 16.54 123 HIS B N 1
ATOM 3144 C CA . HIS B 1 102 ? 114.860 -8.702 36.528 1.00 16.98 123 HIS B CA 1
ATOM 3145 C C . HIS B 1 102 ? 114.774 -9.489 35.221 1.00 17.70 123 HIS B C 1
ATOM 3146 O O . HIS B 1 102 ? 114.570 -8.914 34.143 1.00 18.41 123 HIS B O 1
ATOM 3153 N N . THR B 1 103 ? 114.935 -10.805 35.318 1.00 15.33 124 THR B N 1
ATOM 3154 C CA . THR B 1 103 ? 114.799 -11.693 34.180 1.00 14.12 124 THR B CA 1
ATOM 3155 C C . THR B 1 103 ? 114.020 -12.923 34.612 1.00 17.39 124 THR B C 1
ATOM 3156 O O . THR B 1 103 ? 114.108 -13.362 35.769 1.00 15.59 124 THR B O 1
ATOM 3160 N N . THR B 1 104 ? 113.254 -13.486 33.669 1.00 19.03 125 THR B N 1
ATOM 3161 C CA . THR B 1 104 ? 112.579 -14.758 33.902 1.00 21.83 125 THR B CA 1
ATOM 3162 C C . THR B 1 104 ? 113.015 -15.841 32.937 1.00 19.88 125 THR B C 1
ATOM 3163 O O . THR B 1 104 ? 112.386 -16.909 32.915 1.00 17.53 125 THR B O 1
ATOM 3167 N N . ASP B 1 105 ? 114.017 -15.572 32.104 1.00 17.63 126 ASP B N 1
ATOM 3168 C CA . ASP B 1 105 ? 114.453 -16.506 31.070 1.00 21.03 126 ASP B CA 1
ATOM 3169 C C . ASP B 1 105 ? 115.970 -16.740 31.113 1.00 21.66 126 ASP B C 1
ATOM 3170 O O . ASP B 1 105 ? 116.617 -16.915 30.079 1.00 22.44 126 ASP B O 1
ATOM 3175 N N . GLY B 1 106 ? 116.554 -16.762 32.312 1.00 18.88 127 GLY B N 1
ATOM 3176 C CA . GLY B 1 106 ? 117.972 -17.046 32.479 1.00 17.67 127 GLY B CA 1
ATOM 3177 C C . GLY B 1 106 ? 118.916 -15.918 32.100 1.00 17.44 127 GLY B C 1
ATOM 3178 O O . GLY B 1 106 ? 120.115 -16.164 31.886 1.00 16.43 127 GLY B O 1
ATOM 3179 N N . GLY B 1 107 ? 118.415 -14.689 32.002 1.00 15.33 128 GLY B N 1
ATOM 3180 C CA . GLY B 1 107 ? 119.206 -13.569 31.553 1.00 17.97 128 GLY B CA 1
ATOM 3181 C C . GLY B 1 107 ? 119.202 -13.315 30.056 1.00 19.73 128 GLY B C 1
ATOM 3182 O O . GLY B 1 107 ? 119.965 -12.450 29.593 1.00 19.13 128 GLY B O 1
ATOM 3183 N N . GLN B 1 108 ? 118.383 -14.042 29.287 1.00 17.00 129 GLN B N 1
ATOM 3184 C CA . GLN B 1 108 ? 118.252 -13.763 27.859 1.00 21.79 129 GLN B CA 1
ATOM 3185 C C . GLN B 1 108 ? 117.743 -12.353 27.630 1.00 20.35 129 GLN B C 1
ATOM 3186 O O . GLN B 1 108 ? 118.280 -11.618 26.795 1.00 20.68 129 GLN B O 1
ATOM 3192 N N . SER B 1 109 ? 116.695 -11.963 28.354 1.00 18.90 130 SER B N 1
ATOM 3193 C CA . SER B 1 109 ? 116.217 -10.591 28.346 1.00 19.28 130 SER B CA 1
ATOM 3194 C C . SER B 1 109 ? 116.085 -10.093 29.778 1.00 20.34 130 SER B C 1
ATOM 3195 O O . SER B 1 109 ? 115.678 -10.843 30.670 1.00 20.84 130 SER B O 1
ATOM 3198 N N . TRP B 1 110 ? 116.384 -8.814 29.986 1.00 20.59 131 TRP B N 1
ATOM 3199 C CA . TRP B 1 110 ? 116.285 -8.199 31.300 1.00 20.71 131 TRP B CA 1
ATOM 3200 C C . TRP B 1 110 ? 115.358 -6.997 31.200 1.00 23.12 131 TRP B C 1
ATOM 3201 O O . TRP B 1 110 ? 115.376 -6.272 30.201 1.00 25.54 131 TRP B O 1
ATOM 3212 N N . SER B 1 111 ? 114.611 -6.745 32.276 1.00 21.88 132 SER B N 1
ATOM 3213 C CA . SER B 1 111 ? 113.777 -5.561 32.421 1.00 23.79 132 SER B CA 1
ATOM 3214 C C . SER B 1 111 ? 114.208 -4.771 33.641 1.00 19.34 132 SER B C 1
ATOM 3215 O O . SER B 1 111 ? 114.594 -5.345 34.661 1.00 15.41 132 SER B O 1
ATOM 3218 N N . GLN B 1 112 ? 114.081 -3.448 33.560 1.00 19.45 133 GLN B N 1
ATOM 3219 C CA . GLN B 1 112 ? 114.314 -2.618 34.729 1.00 23.12 133 GLN B CA 1
ATOM 3220 C C . GLN B 1 112 ? 112.995 -2.499 35.484 1.00 22.53 133 GLN B C 1
ATOM 3221 O O . GLN B 1 112 ? 111.956 -2.219 34.883 1.00 24.33 133 GLN B O 1
ATOM 3227 N N . ILE B 1 113 ? 113.027 -2.739 36.784 1.00 21.18 134 ILE B N 1
ATOM 3228 C CA . ILE B 1 113 ? 111.843 -2.611 37.629 1.00 24.00 134 ILE B CA 1
ATOM 3229 C C . ILE B 1 113 ? 111.931 -1.245 38.302 1.00 22.78 134 ILE B C 1
ATOM 3230 O O . ILE B 1 113 ? 112.881 -1.001 39.047 1.00 19.16 134 ILE B O 1
ATOM 3235 N N . PRO B 1 114 ? 111.016 -0.323 38.028 1.00 26.39 135 PRO B N 1
ATOM 3236 C CA . PRO B 1 114 ? 111.053 0.974 38.715 1.00 25.78 135 PRO B CA 1
ATOM 3237 C C . PRO B 1 114 ? 110.953 0.770 40.219 1.00 21.44 135 PRO B C 1
ATOM 3238 O O . PRO B 1 114 ? 110.161 -0.050 40.695 1.00 19.52 135 PRO B O 1
ATOM 3242 N N . LEU B 1 115 ? 111.798 1.486 40.965 1.00 19.49 136 LEU B N 1
ATOM 3243 C CA . LEU B 1 115 ? 111.793 1.417 42.420 1.00 21.21 136 LEU B CA 1
ATOM 3244 C C . LEU B 1 115 ? 111.066 2.622 43.026 1.00 23.82 136 LEU B C 1
ATOM 3245 O O . LEU B 1 115 ? 111.382 3.775 42.718 1.00 29.39 136 LEU B O 1
ATOM 3250 N N . ASP B 1 116 ? 110.172 2.341 43.963 1.00 19.48 137 ASP B N 1
ATOM 3251 C CA . ASP B 1 116 ? 109.379 3.361 44.637 1.00 17.60 137 ASP B CA 1
ATOM 3252 C C . ASP B 1 116 ? 110.294 4.478 45.159 1.00 18.95 137 ASP B C 1
ATOM 3253 O O . ASP B 1 116 ? 111.348 4.186 45.747 1.00 16.64 137 ASP B O 1
ATOM 3258 N N . PRO B 1 117 ? 109.969 5.756 44.919 1.00 19.92 138 PRO B N 1
ATOM 3259 C CA . PRO B 1 117 ? 110.868 6.827 45.391 1.00 21.94 138 PRO B CA 1
ATOM 3260 C C . PRO B 1 117 ? 111.001 6.870 46.915 1.00 21.34 138 PRO B C 1
ATOM 3261 O O . PRO B 1 117 ? 111.927 7.533 47.419 1.00 19.55 138 PRO B O 1
ATOM 3265 N N . LYS B 1 118 ? 110.113 6.170 47.651 1.00 18.09 139 LYS B N 1
ATOM 3266 C CA . LYS B 1 118 ? 110.169 6.037 49.108 1.00 19.20 139 LYS B CA 1
ATOM 3267 C C . LYS B 1 118 ? 111.134 4.944 49.575 1.00 17.00 139 LYS B C 1
ATOM 3268 O O . LYS B 1 118 ? 111.314 4.775 50.788 1.00 12.90 139 LYS B O 1
ATOM 3274 N N . LEU B 1 119 ? 111.732 4.180 48.668 1.00 15.62 140 LEU B N 1
ATOM 3275 C CA . LEU B 1 119 ? 112.682 3.152 49.081 1.00 18.47 140 LEU B CA 1
ATOM 3276 C C . LEU B 1 119 ? 113.684 3.744 50.079 1.00 19.88 140 LEU B C 1
ATOM 3277 O O . LEU B 1 119 ? 114.268 4.804 49.796 1.00 22.55 140 LEU B O 1
ATOM 3282 N N . PRO B 1 120 ? 113.833 3.173 51.266 1.00 19.00 141 PRO B N 1
ATOM 3283 C CA . PRO B 1 120 ? 114.766 3.776 52.242 1.00 22.52 141 PRO B CA 1
ATOM 3284 C C . PRO B 1 120 ? 116.211 3.329 52.042 1.00 21.21 141 PRO B C 1
ATOM 3285 O O . PRO B 1 120 ? 116.545 2.171 52.290 1.00 22.07 141 PRO B O 1
ATOM 3289 N N . GLY B 1 121 ? 117.082 4.229 51.636 1.00 21.50 142 GLY B N 1
ATOM 3290 C CA . GLY B 1 121 ? 118.478 3.856 51.428 1.00 21.68 142 GLY B CA 1
ATOM 3291 C C . GLY B 1 121 ? 118.700 3.176 50.088 1.00 17.71 142 GLY B C 1
ATOM 3292 O O . GLY B 1 121 ? 117.840 3.184 49.203 1.00 15.97 142 GLY B O 1
ATOM 3293 N N . SER B 1 122 ? 119.890 2.581 49.930 1.00 19.08 143 SER B N 1
ATOM 3294 C CA . SER B 1 122 ? 120.066 2.004 48.605 1.00 21.29 143 SER B CA 1
ATOM 3295 C C . SER B 1 122 ? 120.159 0.487 48.665 1.00 17.48 143 SER B C 1
ATOM 3296 O O . SER B 1 122 ? 120.671 -0.060 49.649 1.00 17.44 143 SER B O 1
ATOM 3299 N N . PRO B 1 123 ? 119.690 -0.211 47.617 1.00 16.84 144 PRO B N 1
ATOM 3300 C CA . PRO B 1 123 ? 119.625 -1.679 47.652 1.00 17.94 144 PRO B CA 1
ATOM 3301 C C . PRO B 1 123 ? 121.017 -2.292 47.683 1.00 18.55 144 PRO B C 1
ATOM 3302 O O . PRO B 1 123 ? 121.847 -1.987 46.827 1.00 22.07 144 PRO B O 1
ATOM 3306 N N . ARG B 1 124 ? 121.251 -3.187 48.650 1.00 14.98 145 ARG B N 1
ATOM 3307 C CA . ARG B 1 124 ? 122.538 -3.863 48.811 1.00 14.17 145 ARG B CA 1
ATOM 3308 C C . ARG B 1 124 ? 122.486 -5.366 48.648 1.00 14.30 145 ARG B C 1
ATOM 3309 O O . ARG B 1 124 ? 123.505 -5.970 48.321 1.00 14.18 145 ARG B O 1
ATOM 3317 N N . LEU B 1 125 ? 121.355 -6.005 48.904 1.00 14.68 146 LEU B N 1
ATOM 3318 C CA . LEU B 1 125 ? 121.296 -7.447 48.724 1.00 16.20 146 LEU B CA 1
ATOM 3319 C C . LEU B 1 125 ? 119.928 -7.807 48.174 1.00 16.26 146 LEU B C 1
ATOM 3320 O O . LEU B 1 125 ? 118.922 -7.310 48.670 1.00 17.37 146 LEU B O 1
ATOM 3325 N N . ILE B 1 126 ? 119.885 -8.704 47.186 1.00 13.14 147 ILE B N 1
ATOM 3326 C CA . ILE B 1 126 ? 118.617 -9.272 46.733 1.00 15.11 147 ILE B CA 1
ATOM 3327 C C . ILE B 1 126 ? 118.753 -10.779 46.740 1.00 17.51 147 ILE B C 1
ATOM 3328 O O . ILE B 1 126 ? 119.830 -11.322 46.444 1.00 15.35 147 ILE B O 1
ATOM 3333 N N . LYS B 1 127 ? 117.680 -11.448 47.160 1.00 15.10 148 LYS B N 1
ATOM 3334 C CA . LYS B 1 127 ? 117.625 -12.898 47.235 1.00 14.15 148 LYS B CA 1
ATOM 3335 C C . LYS B 1 127 ? 116.422 -13.403 46.440 1.00 14.60 148 LYS B C 1
ATOM 3336 O O . LYS B 1 127 ? 115.277 -13.094 46.772 1.00 15.18 148 LYS B O 1
ATOM 3342 N N . ALA B 1 128 ? 116.674 -14.163 45.376 1.00 14.87 149 ALA B N 1
ATOM 3343 C CA . ALA B 1 128 ? 115.590 -14.708 44.571 1.00 14.27 149 ALA B CA 1
ATOM 3344 C C . ALA B 1 128 ? 114.972 -15.884 45.313 1.00 17.01 149 ALA B C 1
ATOM 3345 O O . ALA B 1 128 ? 115.692 -16.757 45.799 1.00 14.54 149 ALA B O 1
ATOM 3347 N N . LEU B 1 129 ? 113.651 -15.877 45.474 1.00 14.68 150 LEU B N 1
ATOM 3348 C CA . LEU B 1 129 ? 112.977 -17.033 46.059 1.00 17.70 150 LEU B CA 1
ATOM 3349 C C . LEU B 1 129 ? 112.283 -17.894 45.009 1.00 19.24 150 LEU B C 1
ATOM 3350 O O . LEU B 1 129 ? 111.771 -18.965 45.336 1.00 18.74 150 LEU B O 1
ATOM 3355 N N . GLY B 1 130 ? 112.300 -17.484 43.750 1.00 22.14 151 GLY B N 1
ATOM 3356 C CA . GLY B 1 130 ? 111.636 -18.228 42.698 1.00 22.65 151 GLY B CA 1
ATOM 3357 C C . GLY B 1 130 ? 110.174 -17.832 42.542 1.00 22.25 151 GLY B C 1
ATOM 3358 O O . GLY B 1 130 ? 109.557 -17.254 43.429 1.00 19.87 151 GLY B O 1
ATOM 3359 N N . ASN B 1 131 ? 109.645 -18.119 41.350 1.00 22.43 152 ASN B N 1
ATOM 3360 C CA . ASN B 1 131 ? 108.244 -17.965 41.005 1.00 24.04 152 ASN B CA 1
ATOM 3361 C C . ASN B 1 131 ? 107.684 -16.612 41.441 1.00 22.33 152 ASN B C 1
ATOM 3362 O O . ASN B 1 131 ? 106.633 -16.528 42.088 1.00 19.34 152 ASN B O 1
ATOM 3367 N N . GLY B 1 132 ? 108.439 -15.549 41.126 1.00 21.13 153 GLY B N 1
ATOM 3368 C CA . GLY B 1 132 ? 107.979 -14.196 41.317 1.00 19.08 153 GLY B CA 1
ATOM 3369 C C . GLY B 1 132 ? 108.255 -13.591 42.678 1.00 17.63 153 GLY B C 1
ATOM 3370 O O . GLY B 1 132 ? 107.869 -12.437 42.904 1.00 14.54 153 GLY B O 1
ATOM 3371 N N . SER B 1 133 ? 108.897 -14.321 43.596 1.00 15.14 154 SER B N 1
ATOM 3372 C CA . SER B 1 133 ? 109.154 -13.814 44.939 1.00 16.75 154 SER B CA 1
ATOM 3373 C C . SER B 1 133 ? 110.638 -13.513 45.144 1.00 16.94 154 SER B C 1
ATOM 3374 O O . SER B 1 133 ? 111.509 -14.222 44.634 1.00 16.83 154 SER B O 1
ATOM 3377 N N . ALA B 1 134 ? 110.915 -12.487 45.944 1.00 17.38 155 ALA B N 1
ATOM 3378 C CA . ALA B 1 134 ? 112.289 -12.087 46.254 1.00 16.95 155 ALA B CA 1
ATOM 3379 C C . ALA B 1 134 ? 112.261 -11.230 47.503 1.00 16.85 155 ALA B C 1
ATOM 3380 O O . ALA B 1 134 ? 111.239 -10.632 47.839 1.00 19.09 155 ALA B O 1
ATOM 3382 N N . GLU B 1 135 ? 113.388 -11.159 48.191 1.00 18.01 156 GLU B N 1
ATOM 3383 C CA . GLU B 1 135 ? 113.505 -10.192 49.267 1.00 20.00 156 GLU B CA 1
ATOM 3384 C C . GLU B 1 135 ? 114.723 -9.321 49.018 1.00 17.17 156 GLU B C 1
ATOM 3385 O O . GLU B 1 135 ? 115.732 -9.761 48.466 1.00 18.36 156 GLU B O 1
ATOM 3391 N N . MET B 1 136 ? 114.607 -8.075 49.402 1.00 15.13 157 MET B N 1
ATOM 3392 C CA . MET B 1 136 ? 115.649 -7.092 49.129 1.00 16.10 157 MET B CA 1
ATOM 3393 C C . MET B 1 136 ? 115.981 -6.393 50.437 1.00 16.35 157 MET B C 1
ATOM 3394 O O . MET B 1 136 ? 115.082 -6.155 51.252 1.00 13.28 157 MET B O 1
ATOM 3399 N N . ILE B 1 137 ? 117.275 -6.095 50.665 1.00 16.44 158 ILE B N 1
ATOM 3400 C CA . ILE B 1 137 ? 117.711 -5.338 51.838 1.00 16.43 158 ILE B CA 1
ATOM 3401 C C . ILE B 1 137 ? 118.541 -4.153 51.384 1.00 16.46 158 ILE B C 1
ATOM 3402 O O . ILE B 1 137 ? 119.328 -4.259 50.439 1.00 16.70 158 ILE B O 1
ATOM 3407 N N . THR B 1 138 ? 118.321 -3.016 52.022 1.00 17.12 159 THR B N 1
ATOM 3408 C CA . THR B 1 138 ? 119.062 -1.796 51.758 1.00 16.57 159 THR B CA 1
ATOM 3409 C C . THR B 1 138 ? 120.146 -1.572 52.806 1.00 14.84 159 THR B C 1
ATOM 3410 O O . THR B 1 138 ? 120.160 -2.198 53.862 1.00 14.41 159 THR B O 1
ATOM 3414 N N . ASN B 1 139 ? 120.993 -0.578 52.539 1.00 12.82 160 ASN B N 1
ATOM 3415 C CA . ASN B 1 139 ? 122.130 -0.324 53.415 1.00 14.27 160 ASN B CA 1
ATOM 3416 C C . ASN B 1 139 ? 121.716 0.158 54.798 1.00 18.61 160 ASN B C 1
ATOM 3417 O O . ASN B 1 139 ? 122.544 0.104 55.725 1.00 21.14 160 ASN B O 1
ATOM 3422 N N . VAL B 1 140 ? 120.475 0.625 54.984 1.00 16.70 161 VAL B N 1
ATOM 3423 C CA . VAL B 1 140 ? 120.035 0.989 56.328 1.00 15.96 161 VAL B CA 1
ATOM 3424 C C . VAL B 1 140 ? 119.235 -0.135 56.977 1.00 15.59 161 VAL B C 1
ATOM 3425 O O . VAL B 1 140 ? 118.660 0.061 58.050 1.00 15.40 161 VAL B O 1
ATOM 3429 N N . GLY B 1 141 ? 119.227 -1.326 56.380 1.00 15.76 162 GLY B N 1
ATOM 3430 C CA . GLY B 1 141 ? 118.613 -2.473 57.028 1.00 15.69 162 GLY B CA 1
ATOM 3431 C C . GLY B 1 141 ? 117.125 -2.642 56.775 1.00 17.86 162 GLY B C 1
ATOM 3432 O O . GLY B 1 141 ? 116.498 -3.502 57.407 1.00 18.16 162 GLY B O 1
ATOM 3433 N N . ALA B 1 142 ? 116.540 -1.869 55.870 1.00 17.73 163 ALA B N 1
ATOM 3434 C CA . ALA B 1 142 ? 115.152 -2.117 55.495 1.00 18.08 163 ALA B CA 1
ATOM 3435 C C . ALA B 1 142 ? 115.080 -3.410 54.702 1.00 16.73 163 ALA B C 1
ATOM 3436 O O . ALA B 1 142 ? 115.914 -3.669 53.841 1.00 17.50 163 ALA B O 1
ATOM 3438 N N . ILE B 1 143 ? 114.055 -4.210 54.977 1.00 14.95 164 ILE B N 1
ATOM 3439 C CA . ILE B 1 143 ? 113.895 -5.520 54.384 1.00 12.93 164 ILE B CA 1
ATOM 3440 C C . ILE B 1 143 ? 112.531 -5.549 53.733 1.00 15.35 164 ILE B C 1
ATOM 3441 O O . ILE B 1 143 ? 111.515 -5.305 54.394 1.00 17.34 164 ILE B O 1
ATOM 3446 N N . TYR B 1 144 ? 112.497 -5.863 52.448 1.00 15.16 165 TYR B N 1
ATOM 3447 C CA . TYR B 1 144 ? 111.252 -5.896 51.696 1.00 14.47 165 TYR B CA 1
ATOM 3448 C C . TYR B 1 144 ? 111.136 -7.211 50.950 1.00 17.00 165 TYR B C 1
ATOM 3449 O O . TYR B 1 144 ? 112.132 -7.726 50.437 1.00 17.31 165 TYR B O 1
ATOM 3458 N N . ARG B 1 145 ? 109.917 -7.746 50.898 1.00 15.38 166 ARG B N 1
ATOM 3459 C CA . ARG B 1 145 ? 109.605 -8.952 50.146 1.00 15.15 166 ARG B CA 1
ATOM 3460 C C . ARG B 1 145 ? 108.615 -8.595 49.046 1.00 14.56 166 ARG B C 1
ATOM 3461 O O . ARG B 1 145 ? 107.646 -7.869 49.301 1.00 13.91 166 ARG B O 1
ATOM 3469 N N . THR B 1 146 ? 108.864 -9.078 47.824 1.00 14.00 167 THR B N 1
ATOM 3470 C CA . THR B 1 146 ? 107.850 -9.071 46.770 1.00 14.34 167 THR B CA 1
ATOM 3471 C C . THR B 1 146 ? 107.390 -10.493 46.453 1.00 14.97 167 THR B C 1
ATOM 3472 O O . THR B 1 146 ? 108.118 -11.465 46.647 1.00 13.65 167 THR B O 1
ATOM 3476 N N . LYS B 1 147 ? 106.128 -10.608 46.055 1.00 16.36 168 LYS B N 1
ATOM 3477 C CA . LYS B 1 147 ? 105.566 -11.856 45.569 1.00 16.37 168 LYS B CA 1
ATOM 3478 C C . LYS B 1 147 ? 105.022 -11.732 44.157 1.00 19.06 168 LYS B C 1
ATOM 3479 O O . LYS B 1 147 ? 104.461 -12.703 43.631 1.00 22.56 168 LYS B O 1
ATOM 3485 N N . ASP B 1 148 ? 105.100 -10.555 43.553 1.00 20.29 169 ASP B N 1
ATOM 3486 C CA . ASP B 1 148 ? 104.508 -10.355 42.235 1.00 17.81 169 ASP B CA 1
ATOM 3487 C C . ASP B 1 148 ? 105.522 -9.705 41.326 1.00 17.49 169 ASP B C 1
ATOM 3488 O O . ASP B 1 148 ? 105.245 -8.717 40.638 1.00 16.10 169 ASP B O 1
ATOM 3493 N N . SER B 1 149 ? 106.730 -10.280 41.321 1.00 13.90 170 SER B N 1
ATOM 3494 C CA . SER B 1 149 ? 107.790 -9.889 40.399 1.00 17.24 170 SER B CA 1
ATOM 3495 C C . SER B 1 149 ? 108.177 -8.412 40.556 1.00 20.21 170 SER B C 1
ATOM 3496 O O . SER B 1 149 ? 108.599 -7.761 39.603 1.00 17.61 170 SER B O 1
ATOM 3499 N N . GLY B 1 150 ? 108.055 -7.871 41.765 1.00 18.91 171 GLY B N 1
ATOM 3500 C CA . GLY B 1 150 ? 108.562 -6.546 42.043 1.00 20.30 171 GLY B CA 1
ATOM 3501 C C . GLY B 1 150 ? 107.597 -5.419 41.823 1.00 19.74 171 GLY B C 1
ATOM 3502 O O . GLY B 1 150 ? 108.012 -4.256 41.909 1.00 18.97 171 GLY B O 1
ATOM 3503 N N . LYS B 1 151 ? 106.333 -5.721 41.503 1.00 19.18 172 LYS B N 1
ATOM 3504 C CA . LYS B 1 151 ? 105.325 -4.674 41.387 1.00 21.29 172 LYS B CA 1
ATOM 3505 C C . LYS B 1 151 ? 104.963 -4.102 42.755 1.00 18.06 172 LYS B C 1
ATOM 3506 O O . LYS B 1 151 ? 104.726 -2.892 42.881 1.00 15.94 172 LYS B O 1
ATOM 3512 N N . ASN B 1 152 ? 104.936 -4.948 43.794 1.00 14.35 173 ASN B N 1
ATOM 3513 C CA . ASN B 1 152 ? 104.655 -4.510 45.160 1.00 12.74 173 ASN B CA 1
ATOM 3514 C C . ASN B 1 152 ? 105.640 -5.145 46.138 1.00 17.51 173 ASN B C 1
ATOM 3515 O O . ASN B 1 152 ? 105.996 -6.326 46.004 1.00 15.76 173 ASN B O 1
ATOM 3520 N N . TRP B 1 153 ? 106.023 -4.378 47.158 1.00 17.22 174 TRP B N 1
ATOM 3521 C CA . TRP B 1 153 ? 106.923 -4.844 48.211 1.00 16.53 174 TRP B CA 1
ATOM 3522 C C . TRP B 1 153 ? 106.267 -4.582 49.555 1.00 17.64 174 TRP B C 1
ATOM 3523 O O . TRP B 1 153 ? 105.606 -3.553 49.729 1.00 16.70 174 TRP B O 1
ATOM 3534 N N . GLN B 1 154 ? 106.435 -5.516 50.499 1.00 16.05 175 GLN B N 1
ATOM 3535 C CA . GLN B 1 154 ? 105.978 -5.371 51.878 1.00 18.29 175 GLN B CA 1
ATOM 3536 C C . GLN B 1 154 ? 107.175 -5.410 52.818 1.00 17.04 175 GLN B C 1
ATOM 3537 O O . GLN B 1 154 ? 108.100 -6.227 52.643 1.00 14.53 175 GLN B O 1
ATOM 3543 N N . ALA B 1 155 ? 107.148 -4.534 53.824 1.00 15.13 176 ALA B N 1
ATOM 3544 C CA . ALA B 1 155 ? 108.248 -4.482 54.779 1.00 16.83 176 ALA B CA 1
ATOM 3545 C C . ALA B 1 155 ? 108.198 -5.694 55.703 1.00 17.92 176 ALA B C 1
ATOM 3546 O O . ALA B 1 155 ? 107.132 -6.067 56.198 1.00 16.32 176 ALA B O 1
ATOM 3548 N N . LEU B 1 156 ? 109.342 -6.346 55.897 1.00 14.64 177 LEU B N 1
ATOM 3549 C CA . LEU B 1 156 ? 109.440 -7.449 56.849 1.00 15.03 177 LEU B CA 1
ATOM 3550 C C . LEU B 1 156 ? 109.991 -7.004 58.199 1.00 17.36 177 LEU B C 1
ATOM 3551 O O . LEU B 1 156 ? 109.895 -7.748 59.186 1.00 19.92 177 LEU B O 1
ATOM 3556 N N . VAL B 1 157 ? 110.581 -5.821 58.256 1.00 14.85 178 VAL B N 1
ATOM 3557 C CA . VAL B 1 157 ? 111.045 -5.237 59.496 1.00 17.53 178 VAL B CA 1
ATOM 3558 C C . VAL B 1 157 ? 110.642 -3.764 59.430 1.00 17.80 178 VAL B C 1
ATOM 3559 O O . VAL B 1 157 ? 110.506 -3.180 58.349 1.00 16.18 178 VAL B O 1
ATOM 3563 N N . GLN B 1 158 ? 110.444 -3.173 60.589 1.00 16.76 179 GLN B N 1
ATOM 3564 C CA . GLN B 1 158 ? 109.946 -1.811 60.644 1.00 23.06 179 GLN B CA 1
ATOM 3565 C C . GLN B 1 158 ? 111.011 -0.787 61.004 1.00 21.08 179 GLN B C 1
ATOM 3566 O O . GLN B 1 158 ? 110.841 0.384 60.662 1.00 20.89 179 GLN B O 1
ATOM 3572 N N . GLU B 1 159 ? 112.101 -1.207 61.644 1.00 20.05 180 GLU B N 1
ATOM 3573 C CA . GLU B 1 159 ? 112.949 -0.332 62.448 1.00 24.78 180 GLU B CA 1
ATOM 3574 C C . GLU B 1 159 ? 114.388 -0.850 62.483 1.00 21.10 180 GLU B C 1
ATOM 3575 O O . GLU B 1 159 ? 114.601 -2.057 62.569 1.00 20.59 180 GLU B O 1
ATOM 3581 N N . ALA B 1 160 ? 115.369 0.049 62.398 1.00 20.25 181 ALA B N 1
ATOM 3582 C CA . ALA B 1 160 ? 116.772 -0.350 62.542 1.00 19.51 181 ALA B CA 1
ATOM 3583 C C . ALA B 1 160 ? 117.571 0.884 62.958 1.00 24.56 181 ALA B C 1
ATOM 3584 O O . ALA B 1 160 ? 117.029 1.992 63.018 1.00 24.61 181 ALA B O 1
ATOM 3586 N N . ILE B 1 161 ? 118.872 0.683 63.246 1.00 24.21 182 ILE B N 1
ATOM 3587 C CA . ILE B 1 161 ? 119.782 1.754 63.672 1.00 23.69 182 ILE B CA 1
ATOM 3588 C C . ILE B 1 161 ? 121.037 1.722 62.808 1.00 22.54 182 ILE B C 1
ATOM 3589 O O . ILE B 1 161 ? 121.682 0.679 62.688 1.00 25.26 182 ILE B O 1
ATOM 3594 N N . GLY B 1 162 ? 121.398 2.865 62.222 1.00 24.31 183 GLY B N 1
ATOM 3595 C CA . GLY B 1 162 ? 122.706 3.005 61.605 1.00 25.05 183 GLY B CA 1
ATOM 3596 C C . GLY B 1 162 ? 122.785 2.373 60.231 1.00 26.25 183 GLY B C 1
ATOM 3597 O O . GLY B 1 162 ? 121.800 1.908 59.657 1.00 30.92 183 GLY B O 1
ATOM 3598 N N . VAL B 1 163 ? 123.943 2.492 59.646 1.00 22.01 184 VAL B N 1
ATOM 3599 C CA . VAL B 1 163 ? 124.235 1.938 58.331 1.00 21.73 184 VAL B CA 1
ATOM 3600 C C . VAL B 1 163 ? 124.939 0.588 58.506 1.00 22.20 184 VAL B C 1
ATOM 3601 O O . VAL B 1 163 ? 125.790 0.422 59.390 1.00 20.33 184 VAL B O 1
ATOM 3605 N N . MET B 1 164 ? 124.578 -0.379 57.684 1.00 23.24 185 MET B N 1
ATOM 3606 C CA . MET B 1 164 ? 125.103 -1.726 57.813 1.00 25.89 185 MET B CA 1
ATOM 3607 C C . MET B 1 164 ? 125.905 -2.128 56.585 1.00 24.85 185 MET B C 1
ATOM 3608 O O . MET B 1 164 ? 125.685 -1.626 55.479 1.00 20.01 185 MET B O 1
ATOM 3613 N N . ARG B 1 165 ? 126.814 -3.087 56.792 1.00 23.38 186 ARG B N 1
ATOM 3614 C CA . ARG B 1 165 ? 127.608 -3.642 55.702 1.00 22.56 186 ARG B CA 1
ATOM 3615 C C . ARG B 1 165 ? 127.787 -5.137 55.901 1.00 21.73 186 ARG B C 1
ATOM 3616 O O . ARG B 1 165 ? 127.502 -5.711 56.963 1.00 24.48 186 ARG B O 1
ATOM 3624 N N . ASN B 1 166 ? 128.219 -5.765 54.831 1.00 21.04 187 ASN B N 1
ATOM 3625 C CA . ASN B 1 166 ? 128.473 -7.184 54.839 1.00 23.38 187 ASN B CA 1
ATOM 3626 C C . ASN B 1 166 ? 127.227 -7.938 55.305 1.00 23.11 187 ASN B C 1
ATOM 3627 O O . ASN B 1 166 ? 127.280 -8.813 56.172 1.00 23.86 187 ASN B O 1
ATOM 3632 N N . LEU B 1 167 ? 126.076 -7.531 54.785 1.00 24.27 188 LEU B N 1
ATOM 3633 C CA . LEU B 1 167 ? 124.850 -8.269 55.070 1.00 24.94 188 LEU B CA 1
ATOM 3634 C C . LEU B 1 167 ? 125.058 -9.733 54.718 1.00 23.36 188 LEU B C 1
ATOM 3635 O O . LEU B 1 167 ? 125.591 -10.061 53.655 1.00 24.66 188 LEU B O 1
ATOM 3640 N N . ASN B 1 168 ? 124.634 -10.608 55.613 1.00 21.73 189 ASN B N 1
ATOM 3641 C CA . ASN B 1 168 ? 124.676 -12.041 55.372 1.00 20.42 189 ASN B CA 1
ATOM 3642 C C . ASN B 1 168 ? 123.339 -12.646 55.774 1.00 19.20 189 ASN B C 1
ATOM 3643 O O . ASN B 1 168 ? 122.784 -12.302 56.824 1.00 16.48 189 ASN B O 1
ATOM 3648 N N . ARG B 1 169 ? 122.882 -13.604 54.971 1.00 18.51 190 ARG B N 1
ATOM 3649 C CA . ARG B 1 169 ? 121.587 -14.261 55.124 1.00 20.32 190 ARG B CA 1
ATOM 3650 C C . ARG B 1 169 ? 121.808 -15.728 55.468 1.00 18.48 190 ARG B C 1
ATOM 3651 O O . ARG B 1 169 ? 122.674 -16.380 54.889 1.00 19.91 190 ARG B O 1
ATOM 3659 N N . SER B 1 170 ? 121.019 -16.258 56.385 1.00 18.54 191 SER B N 1
ATOM 3660 C CA . SER B 1 170 ? 121.112 -17.665 56.736 1.00 17.70 191 SER B CA 1
ATOM 3661 C C . SER B 1 170 ? 120.208 -18.513 55.839 1.00 17.33 191 SER B C 1
ATOM 3662 O O . SER B 1 170 ? 119.356 -18.004 55.107 1.00 13.94 191 SER B O 1
ATOM 3665 N N . PRO B 1 171 ? 120.368 -19.840 55.872 1.00 19.34 192 PRO B N 1
ATOM 3666 C CA . PRO B 1 171 ? 119.444 -20.700 55.099 1.00 22.01 192 PRO B CA 1
ATOM 3667 C C . PRO B 1 171 ? 117.981 -20.529 55.493 1.00 22.14 192 PRO B C 1
ATOM 3668 O O . PRO B 1 171 ? 117.093 -20.651 54.636 1.00 21.56 192 PRO B O 1
ATOM 3672 N N . SER B 1 172 ? 117.695 -20.221 56.756 1.00 20.00 193 SER B N 1
ATOM 3673 C CA . SER B 1 172 ? 116.318 -20.022 57.173 1.00 22.95 193 SER B CA 1
ATOM 3674 C C . SER B 1 172 ? 115.868 -18.567 57.079 1.00 23.54 193 SER B C 1
ATOM 3675 O O . SER B 1 172 ? 114.859 -18.212 57.684 1.00 27.58 193 SER B O 1
ATOM 3678 N N . GLY B 1 173 ? 116.614 -17.707 56.392 1.00 20.82 194 GLY B N 1
ATOM 3679 C CA . GLY B 1 173 ? 116.126 -16.366 56.124 1.00 20.58 194 GLY B CA 1
ATOM 3680 C C . GLY B 1 173 ? 116.415 -15.329 57.189 1.00 19.47 194 GLY B C 1
ATOM 3681 O O . GLY B 1 173 ? 115.794 -14.268 57.166 1.00 16.60 194 GLY B O 1
ATOM 3682 N N . GLU B 1 174 ? 117.322 -15.613 58.126 1.00 19.69 195 GLU B N 1
ATOM 3683 C CA . GLU B 1 174 ? 117.804 -14.667 59.117 1.00 18.35 195 GLU B CA 1
ATOM 3684 C C . GLU B 1 174 ? 118.922 -13.821 58.518 1.00 19.07 195 GLU B C 1
ATOM 3685 O O . GLU B 1 174 ? 119.571 -14.213 57.546 1.00 17.51 195 GLU B O 1
ATOM 3691 N N . TYR B 1 175 ? 119.158 -12.652 59.107 1.00 19.43 196 TYR B N 1
ATOM 3692 C CA . TYR B 1 175 ? 120.241 -11.785 58.657 1.00 17.76 196 TYR B CA 1
ATOM 3693 C C . TYR B 1 175 ? 121.121 -11.376 59.821 1.00 16.91 196 TYR B C 1
ATOM 3694 O O . TYR B 1 175 ? 120.654 -11.229 60.956 1.00 17.38 196 TYR B O 1
ATOM 3703 N N . VAL B 1 176 ? 122.399 -11.187 59.512 1.00 15.78 197 VAL B N 1
ATOM 3704 C CA . VAL B 1 176 ? 123.363 -10.556 60.404 1.00 15.25 197 VAL B CA 1
ATOM 3705 C C . VAL B 1 176 ? 124.146 -9.522 59.589 1.00 16.15 197 VAL B C 1
ATOM 3706 O O . VAL B 1 176 ? 124.378 -9.710 58.388 1.00 14.06 197 VAL B O 1
ATOM 3710 N N . ALA B 1 177 ? 124.421 -8.372 60.195 1.00 20.79 198 ALA B N 1
ATOM 3711 C CA . ALA B 1 177 ? 125.149 -7.290 59.530 1.00 20.23 198 ALA B CA 1
ATOM 3712 C C . ALA B 1 177 ? 126.047 -6.576 60.536 1.00 19.88 198 ALA B C 1
ATOM 3713 O O . ALA B 1 177 ? 125.693 -6.456 61.710 1.00 20.40 198 ALA B O 1
ATOM 3715 N N . VAL B 1 178 ? 127.234 -6.185 60.092 1.00 19.53 199 VAL B N 1
ATOM 3716 C CA . VAL B 1 178 ? 128.159 -5.376 60.881 1.00 20.05 199 VAL B CA 1
ATOM 3717 C C . VAL B 1 178 ? 127.858 -3.902 60.616 1.00 17.23 199 VAL B C 1
ATOM 3718 O O . VAL B 1 178 ? 127.493 -3.537 59.499 1.00 12.56 199 VAL B O 1
ATOM 3722 N N . SER B 1 179 ? 127.917 -3.056 61.637 1.00 19.30 200 SER B N 1
ATOM 3723 C CA . SER B 1 179 ? 127.710 -1.634 61.337 1.00 21.75 200 SER B CA 1
ATOM 3724 C C . SER B 1 179 ? 128.868 -1.037 60.519 1.00 20.51 200 SER B C 1
ATOM 3725 O O . SER B 1 179 ? 129.995 -1.552 60.495 1.00 19.26 200 SER B O 1
ATOM 3728 N N . SER B 1 180 ? 128.582 0.102 59.872 1.00 21.43 201 SER B N 1
ATOM 3729 C CA . SER B 1 180 ? 129.517 0.702 58.912 1.00 21.95 201 SER B CA 1
ATOM 3730 C C . SER B 1 180 ? 130.838 1.123 59.547 1.00 21.54 201 SER B C 1
ATOM 3731 O O . SER B 1 180 ? 131.838 1.267 58.841 1.00 20.82 201 SER B O 1
ATOM 3734 N N . ARG B 1 181 ? 130.842 1.413 60.842 1.00 20.65 202 ARG B N 1
ATOM 3735 C CA . ARG B 1 181 ? 132.056 1.750 61.555 1.00 21.91 202 ARG B CA 1
ATOM 3736 C C . ARG B 1 181 ? 132.654 0.559 62.269 1.00 24.03 202 ARG B C 1
ATOM 3737 O O . ARG B 1 181 ? 133.663 0.717 62.959 1.00 26.23 202 ARG B O 1
ATOM 3745 N N . GLY B 1 182 ? 132.042 -0.617 62.141 1.00 21.07 203 GLY B N 1
ATOM 3746 C CA . GLY B 1 182 ? 132.488 -1.797 62.842 1.00 20.32 203 GLY B CA 1
ATOM 3747 C C . GLY B 1 182 ? 132.377 -1.725 64.348 1.00 20.34 203 GLY B C 1
ATOM 3748 O O . GLY B 1 182 ? 133.038 -2.492 65.039 1.00 21.75 203 GLY B O 1
ATOM 3749 N N . SER B 1 183 ? 131.571 -0.813 64.881 1.00 18.82 204 SER B N 1
ATOM 3750 C CA . SER B 1 183 ? 131.478 -0.663 66.326 1.00 20.74 204 SER B CA 1
ATOM 3751 C C . SER B 1 183 ? 130.518 -1.643 66.986 1.00 21.86 204 SER B C 1
ATOM 3752 O O . SER B 1 183 ? 130.644 -1.889 68.189 1.00 22.91 204 SER B O 1
ATOM 3755 N N . PHE B 1 184 ? 129.552 -2.183 66.247 1.00 22.16 205 PHE B N 1
ATOM 3756 C CA . PHE B 1 184 ? 128.593 -3.151 66.782 1.00 20.91 205 PHE B CA 1
ATOM 3757 C C . PHE B 1 184 ? 128.037 -3.964 65.614 1.00 18.60 205 PHE B C 1
ATOM 3758 O O . PHE B 1 184 ? 128.424 -3.766 64.458 1.00 19.48 205 PHE B O 1
ATOM 3766 N N . TYR B 1 185 ? 127.163 -4.922 65.925 1.00 15.71 206 TYR B N 1
ATOM 3767 C CA . TYR B 1 185 ? 126.520 -5.701 64.872 1.00 14.78 206 TYR B CA 1
ATOM 3768 C C . TYR B 1 185 ? 125.044 -5.869 65.206 1.00 15.35 206 TYR B C 1
ATOM 3769 O O . TYR B 1 185 ? 124.620 -5.688 66.351 1.00 18.34 206 TYR B O 1
ATOM 3778 N N . SER B 1 186 ? 124.257 -6.234 64.196 1.00 16.65 207 SER B N 1
ATOM 3779 C CA . SER B 1 186 ? 122.819 -6.423 64.386 1.00 16.40 207 SER B CA 1
ATOM 3780 C C . SER B 1 186 ? 122.370 -7.740 63.769 1.00 16.49 207 SER B C 1
ATOM 3781 O O . SER B 1 186 ? 122.958 -8.227 62.799 1.00 16.82 207 SER B O 1
ATOM 3784 N N . THR B 1 187 ? 121.306 -8.294 64.335 1.00 15.80 208 THR B N 1
ATOM 3785 C CA . THR B 1 187 ? 120.698 -9.517 63.839 1.00 16.15 208 THR B CA 1
ATOM 3786 C C . THR B 1 187 ? 119.208 -9.285 63.620 1.00 17.34 208 THR B C 1
ATOM 3787 O O . THR B 1 187 ? 118.583 -8.424 64.256 1.00 17.09 208 THR B O 1
ATOM 3791 N N . TRP B 1 188 ? 118.632 -10.070 62.720 1.00 16.15 209 TRP B N 1
ATOM 3792 C CA . TRP B 1 188 ? 117.196 -10.008 62.505 1.00 15.27 209 TRP B CA 1
ATOM 3793 C C . TRP B 1 188 ? 116.716 -11.370 62.039 1.00 17.91 209 TRP B C 1
ATOM 3794 O O . TRP B 1 188 ? 117.420 -12.057 61.282 1.00 14.56 209 TRP B O 1
ATOM 3805 N N . GLU B 1 189 ? 115.516 -11.735 62.469 1.00 16.30 210 GLU B N 1
ATOM 3806 C CA . GLU B 1 189 ? 114.869 -12.947 61.996 1.00 20.48 210 GLU B CA 1
ATOM 3807 C C . GLU B 1 189 ? 113.391 -12.658 61.777 1.00 19.93 210 GLU B C 1
ATOM 3808 O O . GLU B 1 189 ? 112.842 -11.728 62.377 1.00 18.47 210 GLU B O 1
ATOM 3814 N N . PRO B 1 190 ? 112.722 -13.435 60.916 1.00 22.45 211 PRO B N 1
ATOM 3815 C CA . PRO B 1 190 ? 111.319 -13.147 60.592 1.00 21.80 211 PRO B CA 1
ATOM 3816 C C . PRO B 1 190 ? 110.462 -13.059 61.844 1.00 19.90 211 PRO B C 1
ATOM 3817 O O . PRO B 1 190 ? 110.624 -13.840 62.784 1.00 19.64 211 PRO B O 1
ATOM 3821 N N . GLY B 1 191 ? 109.553 -12.079 61.855 1.00 20.65 212 GLY B N 1
ATOM 3822 C CA . GLY B 1 191 ? 108.683 -11.809 62.988 1.00 21.61 212 GLY B CA 1
ATOM 3823 C C . GLY B 1 191 ? 109.174 -10.706 63.906 1.00 21.56 212 GLY B C 1
ATOM 3824 O O . GLY B 1 191 ? 108.462 -10.323 64.848 1.00 19.53 212 GLY B O 1
ATOM 3825 N N . GLN B 1 192 ? 110.396 -10.232 63.704 1.00 22.35 213 GLN B N 1
ATOM 3826 C CA . GLN B 1 192 ? 110.938 -9.163 64.523 1.00 20.90 213 GLN B CA 1
ATOM 3827 C C . GLN B 1 192 ? 110.553 -7.830 63.906 1.00 18.31 213 GLN B C 1
ATOM 3828 O O . GLN B 1 192 ? 110.725 -7.625 62.707 1.00 16.23 213 GLN B O 1
ATOM 3834 N N . THR B 1 193 ? 110.075 -6.914 64.727 1.00 19.99 214 THR B N 1
ATOM 3835 C CA . THR B 1 193 ? 109.694 -5.630 64.179 1.00 21.70 214 THR B CA 1
ATOM 3836 C C . THR B 1 193 ? 110.899 -4.722 64.010 1.00 19.61 214 THR B C 1
ATOM 3837 O O . THR B 1 193 ? 110.847 -3.806 63.181 1.00 19.05 214 THR B O 1
ATOM 3841 N N . ALA B 1 194 ? 112.017 -5.050 64.671 1.00 16.24 215 ALA B N 1
ATOM 3842 C CA . ALA B 1 194 ? 113.241 -4.267 64.609 1.00 17.12 215 ALA B CA 1
ATOM 3843 C C . ALA B 1 194 ? 114.425 -5.221 64.582 1.00 19.96 215 ALA B C 1
ATOM 3844 O O . ALA B 1 194 ? 114.365 -6.317 65.143 1.00 20.88 215 ALA B O 1
ATOM 3846 N N . TRP B 1 195 ? 115.504 -4.793 63.930 1.00 19.09 216 TRP B N 1
ATOM 3847 C CA . TRP B 1 195 ? 116.775 -5.471 64.133 1.00 18.68 216 TRP B CA 1
ATOM 3848 C C . TRP B 1 195 ? 117.160 -5.354 65.601 1.00 21.28 216 TRP B C 1
ATOM 3849 O O . TRP B 1 195 ? 116.793 -4.399 66.286 1.00 18.84 216 TRP B O 1
ATOM 3860 N N . GLU B 1 196 ? 117.918 -6.326 66.091 1.00 23.50 217 GLU B N 1
ATOM 3861 C CA . GLU B 1 196 ? 118.444 -6.238 67.444 1.00 28.87 217 GLU B CA 1
ATOM 3862 C C . GLU B 1 196 ? 119.939 -5.957 67.366 1.00 26.34 217 GLU B C 1
ATOM 3863 O O . GLU B 1 196 ? 120.689 -6.772 66.810 1.00 22.68 217 GLU B O 1
ATOM 3869 N N . PRO B 1 197 ? 120.402 -4.819 67.876 1.00 26.70 218 PRO B N 1
ATOM 3870 C CA . PRO B 1 197 ? 121.834 -4.524 67.880 1.00 26.16 218 PRO B CA 1
ATOM 3871 C C . PRO B 1 197 ? 122.522 -5.181 69.069 1.00 23.49 218 PRO B C 1
ATOM 3872 O O . PRO B 1 197 ? 121.911 -5.433 70.103 1.00 22.71 218 PRO B O 1
ATOM 3876 N N . HIS B 1 198 ? 123.795 -5.534 68.878 1.00 22.63 219 HIS B N 1
ATOM 3877 C CA . HIS B 1 198 ? 124.580 -6.189 69.904 1.00 23.01 219 HIS B CA 1
ATOM 3878 C C . HIS B 1 198 ? 125.904 -5.452 70.045 1.00 25.60 219 HIS B C 1
ATOM 3879 O O . HIS B 1 198 ? 126.507 -5.083 69.039 1.00 22.91 219 HIS B O 1
ATOM 3886 N N . ASN B 1 199 ? 126.379 -5.287 71.275 1.00 27.60 220 ASN B N 1
ATOM 3887 C CA . ASN B 1 199 ? 127.721 -4.748 71.481 1.00 31.94 220 ASN B CA 1
ATOM 3888 C C . ASN B 1 199 ? 128.776 -5.730 70.986 1.00 29.96 220 ASN B C 1
ATOM 3889 O O . ASN B 1 199 ? 128.619 -6.947 71.098 1.00 28.49 220 ASN B O 1
ATOM 3894 N N . ARG B 1 200 ? 129.846 -5.203 70.393 1.00 28.28 221 ARG B N 1
ATOM 3895 C CA . ARG B 1 200 ? 130.986 -6.074 70.155 1.00 27.08 221 ARG B CA 1
ATOM 3896 C C . ARG B 1 200 ? 131.625 -6.440 71.485 1.00 27.94 221 ARG B C 1
ATOM 3897 O O . ARG B 1 200 ? 131.437 -5.760 72.495 1.00 25.24 221 ARG B O 1
ATOM 3905 N N . THR B 1 201 ? 132.318 -7.580 71.492 1.00 30.39 222 THR B N 1
ATOM 3906 C CA . THR B 1 201 ? 132.972 -8.104 72.686 1.00 31.66 222 THR B CA 1
ATOM 3907 C C . THR B 1 201 ? 134.483 -7.867 72.703 1.00 29.51 222 THR B C 1
ATOM 3908 O O . THR B 1 201 ? 135.133 -8.199 73.702 1.00 30.55 222 THR B O 1
ATOM 3912 N N . THR B 1 202 ? 135.056 -7.353 71.614 1.00 27.91 223 THR B N 1
ATOM 3913 C CA . THR B 1 202 ? 136.469 -7.001 71.496 1.00 29.27 223 THR B CA 1
ATOM 3914 C C . THR B 1 202 ? 136.630 -5.499 71.310 1.00 27.29 223 THR B C 1
ATOM 3915 O O . THR B 1 202 ? 135.749 -4.838 70.753 1.00 26.41 223 THR B O 1
ATOM 3919 N N . SER B 1 203 ? 137.772 -4.969 71.769 1.00 25.82 224 SER B N 1
ATOM 3920 C CA . SER B 1 203 ? 138.172 -3.621 71.367 1.00 26.86 224 SER B CA 1
ATOM 3921 C C . SER B 1 203 ? 138.363 -3.527 69.867 1.00 24.18 224 SER B C 1
ATOM 3922 O O . SER B 1 203 ? 138.147 -2.463 69.281 1.00 24.64 224 SER B O 1
ATOM 3925 N N . ARG B 1 204 ? 138.739 -4.624 69.225 1.00 25.81 225 ARG B N 1
ATOM 3926 C CA . ARG B 1 204 ? 138.983 -4.578 67.792 1.00 24.90 225 ARG B CA 1
ATOM 3927 C C . ARG B 1 204 ? 137.665 -4.399 67.060 1.00 20.81 225 ARG B C 1
ATOM 3928 O O . ARG B 1 204 ? 136.663 -5.017 67.409 1.00 20.91 225 ARG B O 1
ATOM 3936 N N . ARG B 1 205 ? 137.687 -3.592 66.008 1.00 20.43 226 ARG B N 1
ATOM 3937 C CA . ARG B 1 205 ? 136.479 -3.323 65.228 1.00 19.14 226 ARG B CA 1
ATOM 3938 C C . ARG B 1 205 ? 136.062 -4.555 64.431 1.00 17.93 226 ARG B C 1
ATOM 3939 O O . ARG B 1 205 ? 136.901 -5.343 63.950 1.00 17.76 226 ARG B O 1
ATOM 3947 N N . LEU B 1 206 ? 134.744 -4.720 64.302 1.00 20.45 227 LEU B N 1
ATOM 3948 C CA . LEU B 1 206 ? 134.177 -5.837 63.567 1.00 19.76 227 LEU B CA 1
ATOM 3949 C C . LEU B 1 206 ? 134.255 -5.528 62.076 1.00 19.19 227 LEU B C 1
ATOM 3950 O O . LEU B 1 206 ? 133.831 -4.456 61.637 1.00 22.70 227 LEU B O 1
ATOM 3955 N N . HIS B 1 207 ? 134.762 -6.463 61.291 1.00 16.32 228 HIS B N 1
ATOM 3956 C CA . HIS B 1 207 ? 134.813 -6.289 59.841 1.00 17.38 228 HIS B CA 1
ATOM 3957 C C . HIS B 1 207 ? 133.798 -7.119 59.071 1.00 16.67 228 HIS B C 1
ATOM 3958 O O . HIS B 1 207 ? 133.264 -6.650 58.051 1.00 17.25 228 HIS B O 1
ATOM 3965 N N . ASN B 1 208 ? 133.531 -8.349 59.490 1.00 16.84 229 ASN B N 1
ATOM 3966 C CA . ASN B 1 208 ? 132.567 -9.170 58.761 1.00 17.39 229 ASN B CA 1
ATOM 3967 C C . ASN B 1 208 ? 131.987 -10.227 59.700 1.00 18.56 229 ASN B C 1
ATOM 3968 O O . ASN B 1 208 ? 132.638 -10.623 60.677 1.00 18.34 229 ASN B O 1
ATOM 3973 N N . MET B 1 209 ? 130.743 -10.661 59.416 1.00 16.58 230 MET B N 1
ATOM 3974 C CA . MET B 1 209 ? 130.089 -11.707 60.200 1.00 18.18 230 MET B CA 1
ATOM 3975 C C . MET B 1 209 ? 129.124 -12.512 59.337 1.00 18.43 230 MET B C 1
ATOM 3976 O O . MET B 1 209 ? 128.459 -11.964 58.455 1.00 19.45 230 MET B O 1
ATOM 3981 N N . GLY B 1 210 ? 128.998 -13.795 59.650 1.00 17.06 231 GLY B N 1
ATOM 3982 C CA . GLY B 1 210 ? 128.068 -14.642 58.935 1.00 16.50 231 GLY B CA 1
ATOM 3983 C C . GLY B 1 210 ? 127.738 -15.903 59.705 1.00 18.35 231 GLY B C 1
ATOM 3984 O O . GLY B 1 210 ? 128.077 -16.043 60.881 1.00 17.86 231 GLY B O 1
ATOM 3985 N N . PHE B 1 211 ? 127.084 -16.837 59.015 1.00 15.52 232 PHE B N 1
ATOM 3986 C CA . PHE B 1 211 ? 126.541 -18.032 59.648 1.00 16.18 232 PHE B CA 1
ATOM 3987 C C . PHE B 1 211 ? 127.377 -19.274 59.326 1.00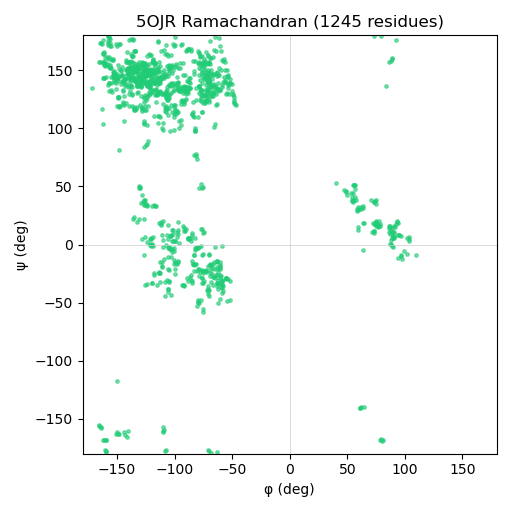 15.79 232 PHE B C 1
ATOM 3988 O O . PHE B 1 211 ? 127.967 -19.398 58.249 1.00 16.55 232 PHE B O 1
ATOM 3996 N N . THR B 1 212 ? 127.476 -20.178 60.291 1.00 17.64 233 THR B N 1
ATOM 3997 C CA . THR B 1 212 ? 128.122 -21.468 60.045 1.00 16.23 233 THR B CA 1
ATOM 3998 C C . THR B 1 212 ? 127.098 -22.480 59.549 1.00 18.74 233 THR B C 1
ATOM 3999 O O . THR B 1 212 ? 125.898 -22.272 59.668 1.00 21.09 233 THR B O 1
ATOM 4003 N N . PRO B 1 213 ? 127.551 -23.646 59.024 1.00 20.77 234 PRO B N 1
ATOM 4004 C CA . PRO B 1 213 ? 126.601 -24.680 58.596 1.00 23.11 234 PRO B CA 1
ATOM 4005 C C . PRO B 1 213 ? 125.946 -25.434 59.721 1.00 24.79 234 PRO B C 1
ATOM 4006 O O . PRO B 1 213 ? 125.258 -26.418 59.455 1.00 26.77 234 PRO B O 1
ATOM 4010 N N . ASP B 1 214 ? 126.107 -24.976 60.960 1.00 25.54 235 ASP B N 1
ATOM 4011 C CA . ASP B 1 214 ? 125.519 -25.659 62.100 1.00 28.10 235 ASP B CA 1
ATOM 4012 C C . ASP B 1 214 ? 124.800 -24.681 63.015 1.00 27.46 235 ASP B C 1
ATOM 4013 O O . ASP B 1 214 ? 124.572 -25.007 64.176 1.00 30.57 235 ASP B O 1
ATOM 4018 N N . GLY B 1 215 ? 124.445 -23.491 62.519 1.00 24.99 236 GLY B N 1
ATOM 4019 C CA . GLY B 1 215 ? 123.618 -22.567 63.269 1.00 27.03 236 GLY B CA 1
ATOM 4020 C C . GLY B 1 215 ? 124.352 -21.611 6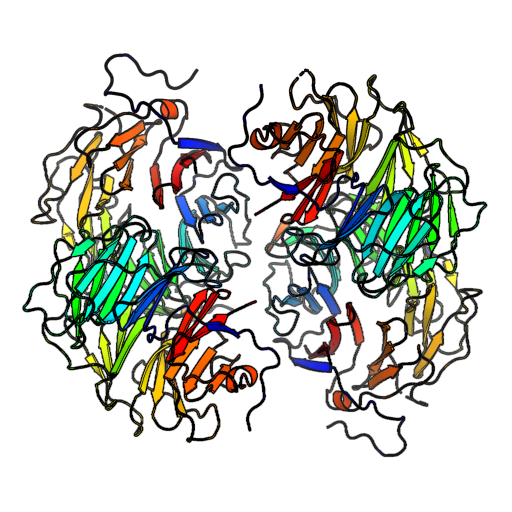4.194 1.00 28.31 236 GLY B C 1
ATOM 4021 O O . GLY B 1 215 ? 123.702 -20.902 64.970 1.00 30.84 236 GLY B O 1
ATOM 4022 N N . ARG B 1 216 ? 125.661 -21.507 64.089 1.00 26.81 237 ARG B N 1
ATOM 4023 C CA . ARG B 1 216 ? 126.416 -20.562 64.888 1.00 27.93 237 ARG B CA 1
ATOM 4024 C C . ARG B 1 216 ? 126.744 -19.376 63.995 1.00 25.46 237 ARG B C 1
ATOM 4025 O O . ARG B 1 216 ? 126.441 -19.382 62.797 1.00 23.79 237 ARG B O 1
ATOM 4033 N N . LEU B 1 217 ? 127.302 -18.327 64.599 1.00 20.53 238 LEU B N 1
ATOM 4034 C CA . LEU B 1 217 ? 127.853 -17.199 63.868 1.00 18.48 238 LEU B CA 1
ATOM 4035 C C . LEU B 1 217 ? 129.374 -17.251 63.880 1.00 17.25 238 LEU B C 1
ATOM 4036 O O . LEU B 1 217 ? 129.980 -17.803 64.802 1.00 17.67 238 LEU B O 1
ATOM 4041 N N . TRP B 1 218 ? 129.992 -16.677 62.846 1.00 16.49 239 TRP B N 1
ATOM 4042 C CA . TRP B 1 218 ? 131.423 -16.427 62.847 1.00 17.62 239 TRP B CA 1
ATOM 4043 C C . TRP B 1 218 ? 131.638 -14.925 62.711 1.00 17.17 239 TRP B C 1
ATOM 4044 O O . TRP B 1 218 ? 130.752 -14.204 62.251 1.00 18.02 239 TRP B O 1
ATOM 4055 N N . MET B 1 219 ? 132.793 -14.443 63.155 1.00 14.35 240 MET B N 1
ATOM 4056 C CA . MET B 1 219 ? 133.122 -13.028 62.988 1.00 15.40 240 MET B CA 1
ATOM 4057 C C . MET B 1 219 ? 134.596 -12.860 62.671 1.00 18.25 240 MET B C 1
ATOM 4058 O O . MET B 1 219 ? 135.431 -13.638 63.145 1.00 18.81 240 MET B O 1
ATOM 4063 N N . ILE B 1 220 ? 134.891 -11.867 61.828 1.00 17.90 241 ILE B N 1
ATOM 4064 C CA . ILE B 1 220 ? 136.242 -11.390 61.542 1.00 16.93 241 ILE B CA 1
ATOM 4065 C C . ILE B 1 220 ? 136.408 -10.018 62.165 1.00 17.26 241 ILE B C 1
ATOM 4066 O O . ILE B 1 220 ? 135.562 -9.136 61.974 1.00 15.41 241 ILE B O 1
ATOM 4071 N N . VAL B 1 221 ? 137.500 -9.829 62.910 1.00 21.15 242 VAL B N 1
ATOM 4072 C CA . VAL B 1 221 ? 137.766 -8.543 63.525 1.00 21.55 242 VAL B CA 1
ATOM 4073 C C . VAL B 1 221 ? 139.118 -8.035 63.029 1.00 23.57 242 VAL B C 1
ATOM 4074 O O . VAL B 1 221 ? 139.937 -8.779 62.474 1.00 23.47 242 VAL B O 1
ATOM 4078 N N . ASN B 1 222 ? 139.320 -6.736 63.224 1.00 23.50 243 ASN B N 1
ATOM 4079 C CA . ASN B 1 222 ? 140.525 -6.049 62.797 1.00 24.63 243 ASN B CA 1
ATOM 4080 C C . ASN B 1 222 ? 141.758 -6.691 63.423 1.00 25.08 243 ASN B C 1
ATOM 4081 O O . ASN B 1 222 ? 141.739 -7.099 64.585 1.00 25.47 243 ASN B O 1
ATOM 4086 N N . GLY B 1 223 ? 142.828 -6.811 62.635 1.00 25.48 244 GLY B N 1
ATOM 4087 C CA . GLY B 1 223 ? 144.077 -7.379 63.121 1.00 26.14 244 GLY B CA 1
ATOM 4088 C C . GLY B 1 223 ? 144.214 -8.867 62.885 1.00 26.82 244 GLY B C 1
ATOM 4089 O O . GLY B 1 223 ? 144.987 -9.519 63.593 1.00 28.90 244 GLY B O 1
ATOM 4090 N N . GLY B 1 224 ? 143.441 -9.433 61.962 1.00 23.16 245 GLY B N 1
ATOM 4091 C CA . GLY B 1 224 ? 143.595 -10.833 61.585 1.00 23.21 245 GLY B CA 1
ATOM 4092 C C . GLY B 1 224 ? 143.114 -11.855 62.596 1.00 23.95 245 GLY B C 1
ATOM 4093 O O . GLY B 1 224 ? 143.728 -12.927 62.725 1.00 25.98 245 GLY B O 1
ATOM 4094 N N . LYS B 1 225 ? 142.015 -11.573 63.301 1.00 21.87 246 LYS B N 1
ATOM 4095 C CA . LYS B 1 225 ? 141.503 -12.484 64.315 1.00 20.45 246 LYS B CA 1
ATOM 4096 C C . LYS B 1 225 ? 140.075 -12.893 63.955 1.00 20.48 246 LYS B C 1
ATOM 4097 O O . LYS B 1 225 ? 139.322 -12.120 63.367 1.00 19.22 246 LYS B O 1
ATOM 4103 N N . ILE B 1 226 ? 139.683 -14.108 64.338 1.00 20.81 247 ILE B N 1
ATOM 4104 C CA . ILE B 1 226 ? 138.332 -14.602 64.091 1.00 20.78 247 ILE B CA 1
ATOM 4105 C C . ILE B 1 226 ? 137.825 -15.256 65.366 1.00 20.22 247 ILE B C 1
ATOM 4106 O O . ILE B 1 226 ? 138.585 -15.479 66.319 1.00 21.44 247 ILE B O 1
ATOM 4111 N N . ALA B 1 227 ? 136.515 -15.507 65.387 1.00 17.02 248 ALA B N 1
ATOM 4112 C CA . ALA B 1 227 ? 135.849 -16.170 66.498 1.00 18.72 248 ALA B CA 1
ATOM 4113 C C . ALA B 1 227 ? 134.526 -16.759 66.027 1.00 21.20 248 ALA B C 1
ATOM 4114 O O . ALA B 1 227 ? 133.956 -16.360 65.002 1.00 20.74 248 ALA B O 1
ATOM 4116 N N . PHE B 1 228 ? 134.037 -17.690 66.820 1.00 20.40 249 PHE B N 1
ATOM 4117 C CA . PHE B 1 228 ? 132.796 -18.397 66.564 1.00 22.04 249 PHE B CA 1
ATOM 4118 C C . PHE B 1 228 ? 131.882 -18.278 67.768 1.00 23.81 249 PHE B C 1
ATOM 4119 O O . PHE B 1 228 ? 132.338 -18.257 68.915 1.00 25.89 249 PHE B O 1
ATOM 4127 N N . SER B 1 229 ? 130.582 -18.224 67.505 1.00 25.11 250 SER B N 1
ATOM 4128 C CA . SER B 1 229 ? 129.673 -18.037 68.613 1.00 25.94 250 SER B CA 1
ATOM 4129 C C . SER B 1 229 ? 129.485 -19.352 69.359 1.00 31.73 250 SER B C 1
ATOM 4130 O O . SER B 1 229 ? 129.720 -20.442 68.829 1.00 31.86 250 SER B O 1
ATOM 4133 N N . ASP B 1 230 ? 129.004 -19.226 70.578 1.00 36.66 251 ASP B N 1
ATOM 4134 C CA . ASP B 1 230 ? 128.778 -20.374 71.435 1.00 44.61 251 ASP B CA 1
ATOM 4135 C C . ASP B 1 230 ? 127.560 -21.151 70.937 1.00 47.62 251 ASP B C 1
ATOM 4136 O O . ASP B 1 230 ? 126.489 -20.560 70.759 1.00 45.84 251 ASP B O 1
ATOM 4141 N N . PRO B 1 231 ? 127.690 -22.455 70.659 1.00 52.77 252 PRO B N 1
ATOM 4142 C CA . PRO B 1 231 ? 126.516 -23.226 70.201 1.00 56.50 252 PRO B CA 1
ATOM 4143 C C . PRO B 1 231 ? 125.393 -23.243 71.218 1.00 63.10 252 PRO B C 1
ATOM 4144 O O . PRO B 1 231 ? 124.221 -23.377 70.844 1.00 64.69 252 PRO B O 1
ATOM 4148 N N . ASP B 1 232 ? 125.722 -23.086 72.501 1.00 69.33 253 ASP B N 1
ATOM 4149 C CA . ASP B 1 232 ? 124.714 -23.067 73.552 1.00 76.32 253 ASP B CA 1
ATOM 4150 C C . ASP B 1 232 ? 123.951 -21.748 73.581 1.00 75.89 253 ASP B C 1
ATOM 4151 O O . ASP B 1 232 ? 122.818 -21.707 74.075 1.00 77.92 253 ASP B O 1
ATOM 4156 N N . ASN B 1 233 ? 124.547 -20.681 73.050 1.00 72.49 254 ASN B N 1
ATOM 4157 C CA . ASN B 1 233 ? 124.020 -19.325 73.176 1.00 71.52 254 ASN B CA 1
ATOM 4158 C C . ASN B 1 233 ? 124.699 -18.474 72.117 1.00 69.22 254 ASN B C 1
ATOM 4159 O O . ASN B 1 233 ? 125.918 -18.288 72.170 1.00 68.53 254 ASN B O 1
ATOM 4164 N N . SER B 1 234 ? 123.922 -17.943 71.170 1.00 67.91 255 SER B N 1
ATOM 4165 C CA . SER B 1 234 ? 124.526 -17.263 70.026 1.00 63.89 255 SER B CA 1
ATOM 4166 C C . SER B 1 234 ? 125.042 -15.867 70.348 1.00 61.33 255 SER B C 1
ATOM 4167 O O . SER B 1 234 ? 125.591 -15.219 69.451 1.00 60.22 255 SER B O 1
ATOM 4170 N N . GLU B 1 235 ? 124.898 -15.363 71.568 1.00 60.95 256 GLU B N 1
ATOM 4171 C CA . GLU B 1 235 ? 125.461 -14.055 71.874 1.00 58.53 256 GLU B CA 1
ATOM 4172 C C . GLU B 1 235 ? 126.725 -14.138 72.723 1.00 54.42 256 GLU B C 1
ATOM 4173 O O . GLU B 1 235 ? 127.383 -13.115 72.948 1.00 51.85 256 GLU B O 1
ATOM 4179 N N . ASN B 1 236 ? 127.133 -15.338 73.105 1.00 53.23 257 ASN B N 1
ATOM 4180 C CA . ASN B 1 236 ? 128.430 -15.571 73.715 1.00 50.65 257 ASN B CA 1
ATOM 4181 C C . ASN B 1 236 ? 129.390 -16.049 72.643 1.00 43.00 257 ASN B C 1
ATOM 4182 O O . ASN B 1 236 ? 129.016 -16.813 71.751 1.00 41.32 257 ASN B O 1
ATOM 4187 N N . TRP B 1 237 ? 130.615 -15.562 72.721 1.00 40.95 258 TRP B N 1
ATOM 4188 C CA . TRP B 1 237 ? 131.633 -15.784 71.714 1.00 36.88 258 TRP B CA 1
ATOM 4189 C C . TRP B 1 237 ? 132.798 -16.523 72.340 1.00 36.80 258 TRP B C 1
ATOM 4190 O O . TRP B 1 237 ? 133.175 -16.244 73.483 1.00 36.96 258 TRP B O 1
ATOM 4201 N N . GLY B 1 238 ? 133.368 -17.452 71.585 1.00 35.78 259 GLY B N 1
ATOM 4202 C CA . GLY B 1 238 ? 134.592 -18.101 71.998 1.00 39.96 259 GLY B CA 1
ATOM 4203 C C . GLY B 1 238 ? 135.762 -17.128 71.966 1.00 40.75 259 GLY B C 1
ATOM 4204 O O . GLY B 1 238 ? 135.640 -15.949 71.629 1.00 40.56 259 GLY B O 1
ATOM 4205 N N . GLU B 1 239 ? 136.929 -17.637 72.326 1.00 43.37 260 GLU B N 1
ATOM 4206 C CA . GLU B 1 239 ? 138.075 -16.750 72.366 1.00 45.05 260 GLU B CA 1
ATOM 4207 C C . GLU B 1 239 ? 138.542 -16.435 70.953 1.00 36.63 260 GLU B C 1
ATOM 4208 O O . GLU B 1 239 ? 138.299 -17.191 70.002 1.00 34.58 260 GLU B O 1
ATOM 4214 N N . LEU B 1 240 ? 139.162 -15.272 70.821 1.00 31.75 261 LEU B N 1
ATOM 4215 C CA . LEU B 1 240 ? 139.630 -14.806 69.534 1.00 30.93 261 LEU B CA 1
ATOM 4216 C C . LEU B 1 240 ? 140.739 -15.727 69.029 1.00 31.72 261 LEU B C 1
ATOM 4217 O O . LEU B 1 240 ? 141.689 -16.014 69.758 1.00 33.31 261 LEU B O 1
ATOM 4222 N N . LEU B 1 241 ? 140.637 -16.179 67.776 1.00 27.27 262 LEU B N 1
ATOM 4223 C CA . LEU B 1 241 ? 141.655 -17.036 67.175 1.00 26.18 262 LEU B CA 1
ATOM 4224 C C . LEU B 1 241 ? 142.541 -16.253 66.223 1.00 23.90 262 LEU B C 1
ATOM 4225 O O . LEU B 1 241 ? 142.109 -15.277 65.615 1.00 18.90 262 LEU B O 1
ATOM 4230 N N . SER B 1 242 ? 143.779 -16.718 66.057 1.00 25.13 263 SER B N 1
ATOM 4231 C CA . SER B 1 242 ? 144.767 -16.033 65.226 1.00 27.05 263 SER B CA 1
ATOM 4232 C C . SER B 1 242 ? 145.293 -17.005 64.169 1.00 28.64 263 SER B C 1
ATOM 4233 O O . SER B 1 242 ? 146.337 -17.647 64.363 1.00 32.80 263 SER B O 1
ATOM 4236 N N . PRO B 1 243 ? 144.608 -17.138 63.031 1.00 27.51 264 PRO B N 1
ATOM 4237 C CA . PRO B 1 243 ? 144.998 -18.163 62.036 1.00 28.91 264 PRO B CA 1
ATOM 4238 C C . PRO B 1 243 ? 146.414 -18.031 61.490 1.00 32.10 264 PRO B C 1
ATOM 4239 O O . PRO B 1 243 ? 147.057 -19.050 61.210 1.00 32.39 264 PRO B O 1
ATOM 4243 N N . LEU B 1 244 ? 146.910 -16.810 61.290 1.00 34.19 265 LEU B N 1
ATOM 4244 C CA . LEU B 1 244 ? 148.254 -16.604 60.762 1.00 37.96 265 LEU B CA 1
ATOM 4245 C C . LEU B 1 244 ? 149.298 -16.350 61.841 1.00 44.03 265 LEU B C 1
ATOM 4246 O O . LEU B 1 244 ? 150.422 -15.954 61.515 1.00 48.98 265 LEU B O 1
ATOM 4251 N N . ARG B 1 245 ? 148.950 -16.522 63.115 1.00 46.78 266 ARG B N 1
ATOM 4252 C CA . ARG B 1 245 ? 149.886 -16.357 64.225 1.00 53.59 266 ARG B CA 1
ATOM 4253 C C . ARG B 1 245 ? 150.484 -14.950 64.291 1.00 58.87 266 ARG B C 1
ATOM 4254 O O . ARG B 1 245 ? 151.502 -14.736 64.953 1.00 61.05 266 ARG B O 1
ATOM 4262 N N . ARG B 1 246 ? 149.886 -13.996 63.584 1.00 62.50 267 ARG B N 1
ATOM 4263 C CA . ARG B 1 246 ? 150.284 -12.589 63.630 1.00 68.25 267 ARG B CA 1
ATOM 4264 C C . ARG B 1 246 ? 149.041 -11.746 63.365 1.00 66.59 267 ARG B C 1
ATOM 4265 O O . ARG B 1 246 ? 148.013 -12.275 62.937 1.00 63.65 267 ARG B O 1
ATOM 4273 N N . SER B 1 248 ? 149.981 -10.156 60.383 1.00 68.72 269 SER B N 1
ATOM 4274 C CA . SER B 1 248 ? 149.545 -8.779 60.163 1.00 67.64 269 SER B CA 1
ATOM 4275 C C . SER B 1 248 ? 148.482 -8.696 59.054 1.00 63.05 269 SER B C 1
ATOM 4276 O O . SER B 1 248 ? 148.032 -7.610 58.678 1.00 65.54 269 SER B O 1
ATOM 4279 N N . VAL B 1 249 ? 148.084 -9.856 58.541 1.00 53.43 270 VAL B N 1
ATOM 4280 C CA . VAL B 1 249 ? 147.063 -9.918 57.504 1.00 47.67 270 VAL B CA 1
ATOM 4281 C C . VAL B 1 249 ? 145.710 -9.515 58.076 1.00 39.75 270 VAL B C 1
ATOM 4282 O O . VAL B 1 249 ? 145.361 -9.884 59.202 1.00 42.78 270 VAL B O 1
ATOM 4286 N N . GLY B 1 250 ? 144.949 -8.729 57.323 1.00 31.69 271 GLY B N 1
ATOM 4287 C CA . GLY B 1 250 ? 143.544 -8.500 57.630 1.00 28.80 271 GLY B CA 1
ATOM 4288 C C . GLY B 1 250 ? 142.715 -9.467 56.806 1.00 25.61 271 GLY B C 1
ATOM 4289 O O . GLY B 1 250 ? 142.929 -9.609 55.597 1.00 25.72 271 GLY B O 1
ATOM 4290 N N . PHE B 1 251 ? 141.748 -10.113 57.452 1.00 22.37 272 PHE B N 1
ATOM 4291 C CA . PHE B 1 251 ? 140.889 -11.015 56.694 1.00 20.83 272 PHE B CA 1
ATOM 4292 C C . PHE B 1 251 ? 139.612 -10.310 56.248 1.00 19.16 272 PHE B C 1
ATOM 4293 O O . PHE B 1 251 ? 139.110 -9.393 56.902 1.00 20.24 272 PHE B O 1
ATOM 4301 N N . LEU B 1 252 ? 139.075 -10.780 55.143 1.00 16.64 273 LEU B N 1
ATOM 4302 C CA . LEU B 1 252 ? 137.990 -10.098 54.472 1.00 19.59 273 LEU B CA 1
ATOM 4303 C C . LEU B 1 252 ? 136.729 -10.937 54.364 1.00 18.59 273 LEU B C 1
ATOM 4304 O O . LEU B 1 252 ? 135.633 -10.384 54.454 1.00 18.63 273 LEU B O 1
ATOM 4309 N N . ASP B 1 253 ? 136.849 -12.254 54.225 1.00 16.30 274 ASP B N 1
ATOM 4310 C CA . ASP B 1 253 ? 135.658 -13.089 54.141 1.00 17.37 274 ASP B CA 1
ATOM 4311 C C . ASP B 1 253 ? 136.017 -14.489 54.615 1.00 18.55 274 ASP B C 1
ATOM 4312 O O . ASP B 1 253 ? 137.186 -14.884 54.615 1.00 18.46 274 ASP B O 1
ATOM 4317 N N . LEU B 1 254 ? 134.995 -15.236 55.006 1.00 17.37 275 LEU B N 1
ATOM 4318 C CA . LEU B 1 254 ? 135.125 -16.607 55.472 1.00 19.34 275 LEU B CA 1
ATOM 4319 C C . LEU B 1 254 ? 133.974 -17.388 54.871 1.00 16.78 275 LEU B C 1
ATOM 4320 O O . LEU B 1 254 ? 132.846 -16.889 54.858 1.00 14.83 275 LEU B O 1
ATOM 4325 N N . ALA B 1 255 ? 134.242 -18.597 54.374 1.00 16.25 276 ALA B N 1
ATOM 4326 C CA . ALA B 1 255 ? 133.151 -19.383 53.812 1.00 16.81 276 ALA B CA 1
ATOM 4327 C C . ALA B 1 255 ? 133.450 -20.876 53.947 1.00 19.80 276 ALA B C 1
ATOM 4328 O O . ALA B 1 255 ? 134.607 -21.309 53.845 1.00 20.43 276 ALA B O 1
ATOM 4330 N N . TYR B 1 256 ? 132.391 -21.653 54.203 1.00 17.22 277 TYR B N 1
ATOM 4331 C CA . TYR B 1 256 ? 132.487 -23.102 54.329 1.00 19.22 277 TYR B CA 1
ATOM 4332 C C . TYR B 1 256 ? 132.270 -23.765 52.975 1.00 19.52 277 TYR B C 1
ATOM 4333 O O . TYR B 1 256 ? 131.323 -23.418 52.266 1.00 18.94 277 TYR B O 1
ATOM 4342 N N . ARG B 1 257 ? 133.128 -24.730 52.633 1.00 20.52 278 ARG B N 1
ATOM 4343 C CA . ARG B 1 257 ? 132.869 -25.603 51.486 1.00 21.88 278 ARG B CA 1
ATOM 4344 C C . ARG B 1 257 ? 132.114 -26.872 51.892 1.00 19.04 278 ARG B C 1
ATOM 4345 O O . ARG B 1 257 ? 131.317 -27.403 51.104 1.00 18.57 278 ARG B O 1
ATOM 4353 N N . THR B 1 258 ? 132.402 -27.400 53.090 1.00 17.05 279 THR B N 1
ATOM 4354 C CA . THR B 1 258 ? 131.757 -28.575 53.683 1.00 21.87 279 THR B CA 1
ATOM 4355 C C . THR B 1 258 ? 131.518 -28.279 55.163 1.00 20.82 279 THR B C 1
ATOM 4356 O O . THR B 1 258 ? 131.955 -27.232 55.644 1.00 21.76 279 THR B O 1
ATOM 4360 N N . PRO B 1 259 ? 130.874 -29.162 55.932 1.00 21.93 280 PRO B N 1
ATOM 4361 C CA . PRO B 1 259 ? 130.752 -28.875 57.367 1.00 21.23 280 PRO B CA 1
ATOM 4362 C C . PRO B 1 259 ? 132.095 -28.630 58.035 1.00 22.12 280 PRO B C 1
ATOM 4363 O O . PRO B 1 259 ? 132.171 -27.863 58.997 1.00 20.92 280 PRO B O 1
ATOM 4367 N N . ASN B 1 260 ? 133.175 -29.227 57.534 1.00 21.20 281 ASN B N 1
ATOM 4368 C CA . ASN B 1 260 ? 134.446 -29.152 58.244 1.00 22.95 281 ASN B CA 1
ATOM 4369 C C . ASN B 1 260 ? 135.530 -28.343 57.552 1.00 21.96 281 ASN B C 1
ATOM 4370 O O . ASN B 1 260 ? 136.556 -28.062 58.189 1.00 25.65 281 ASN B O 1
ATOM 4375 N N . GLU B 1 261 ? 135.382 -28.035 56.269 1.00 16.65 282 GLU B N 1
ATOM 4376 C CA . GLU B 1 261 ? 136.404 -27.308 55.524 1.00 16.51 282 GLU B CA 1
ATOM 4377 C C . GLU B 1 261 ? 136.007 -25.842 55.339 1.00 19.53 282 GLU B C 1
ATOM 4378 O O . GLU B 1 261 ? 134.985 -25.538 54.709 1.00 17.51 282 GLU B O 1
ATOM 4384 N N . VAL B 1 262 ? 136.843 -24.944 55.859 1.00 19.48 283 VAL B N 1
ATOM 4385 C CA . VAL B 1 262 ? 136.579 -23.512 55.878 1.00 19.71 283 VAL B CA 1
ATOM 4386 C C . VAL B 1 262 ? 137.704 -22.808 55.138 1.00 20.42 283 VAL B C 1
ATOM 4387 O O . VAL B 1 262 ? 138.885 -23.155 55.306 1.00 18.03 283 VAL B O 1
ATOM 4391 N N . TRP B 1 263 ? 137.339 -21.804 54.345 1.00 18.54 284 TRP B N 1
ATOM 4392 C CA . TRP B 1 263 ? 138.297 -20.964 53.650 1.00 16.44 284 TRP B CA 1
ATOM 4393 C C . TRP B 1 263 ? 138.216 -19.561 54.212 1.00 15.43 284 TRP B C 1
ATOM 4394 O O . TRP B 1 263 ? 137.135 -19.087 54.561 1.00 12.41 284 TRP B O 1
ATOM 4405 N N . LEU B 1 264 ? 139.368 -18.924 54.340 1.00 17.67 285 LEU B N 1
ATOM 4406 C CA . LEU B 1 264 ? 139.468 -17.607 54.948 1.00 18.01 285 LEU B CA 1
ATOM 4407 C C . LEU B 1 264 ? 140.334 -16.788 54.012 1.00 15.87 285 LEU B C 1
ATOM 4408 O O . LEU B 1 264 ? 141.467 -17.181 53.729 1.00 13.39 285 LEU B O 1
ATOM 4413 N N . ALA B 1 265 ? 139.772 -15.712 53.466 1.00 14.97 286 ALA B N 1
ATOM 4414 C CA . ALA B 1 265 ? 140.431 -14.921 52.440 1.00 17.20 286 ALA B CA 1
ATOM 4415 C C . ALA B 1 265 ? 140.803 -13.559 53.000 1.00 18.12 286 ALA B C 1
ATOM 4416 O O . ALA B 1 265 ? 140.064 -13.005 53.809 1.00 16.82 286 ALA B O 1
ATOM 4418 N N . GLY B 1 266 ? 141.944 -13.023 52.567 1.00 17.93 287 GLY B N 1
ATOM 4419 C CA . GLY B 1 266 ? 142.353 -11.720 53.056 1.00 18.99 287 GLY B CA 1
ATOM 4420 C C . GLY B 1 266 ? 143.155 -10.894 52.076 1.00 22.16 287 GLY B C 1
ATOM 4421 O O . GLY B 1 266 ? 143.167 -11.148 50.868 1.00 23.87 287 GLY B O 1
ATOM 4422 N N . GLY B 1 267 ? 143.838 -9.877 52.584 1.00 25.66 288 GLY B N 1
ATOM 4423 C CA . GLY B 1 267 ? 144.531 -8.962 51.705 1.00 28.52 288 GLY B CA 1
ATOM 4424 C C . GLY B 1 267 ? 145.804 -9.562 51.146 1.00 28.09 288 GLY B C 1
ATOM 4425 O O . GLY B 1 267 ? 146.407 -10.458 51.735 1.00 27.72 288 GLY B O 1
ATOM 4426 N N . ALA B 1 268 ? 146.192 -9.060 49.972 1.00 29.47 289 ALA B N 1
ATOM 4427 C CA . ALA B 1 268 ? 147.494 -9.348 49.373 1.00 30.46 289 ALA B CA 1
ATOM 4428 C C . ALA B 1 268 ? 147.713 -10.852 49.222 1.00 28.14 289 ALA B C 1
ATOM 4429 O O . ALA B 1 268 ? 148.733 -11.399 49.654 1.00 27.45 289 ALA B O 1
ATOM 4431 N N . GLY B 1 269 ? 146.729 -11.520 48.622 1.00 26.26 290 GLY B N 1
ATOM 4432 C CA . GLY B 1 269 ? 146.848 -12.923 48.290 1.00 26.18 290 GLY B CA 1
ATOM 4433 C C . GLY B 1 269 ? 146.781 -13.904 49.445 1.00 23.79 290 GLY B C 1
ATOM 4434 O O . GLY B 1 269 ? 147.096 -15.076 49.243 1.00 21.66 290 GLY B O 1
ATOM 4435 N N . ALA B 1 270 ? 146.390 -13.470 50.644 1.00 22.19 291 ALA B N 1
ATOM 4436 C CA . ALA B 1 270 ? 146.251 -14.383 51.776 1.00 19.94 291 ALA B CA 1
ATOM 4437 C C . ALA B 1 270 ? 145.022 -15.266 51.572 1.00 18.19 291 ALA B C 1
ATOM 4438 O O . ALA B 1 270 ? 143.916 -14.768 51.328 1.00 16.27 291 ALA B O 1
ATOM 4440 N N . LEU B 1 271 ? 145.224 -16.577 51.614 1.00 15.02 292 LEU B N 1
ATOM 4441 C CA . LEU B 1 271 ? 144.101 -17.496 51.552 1.00 13.90 292 LEU B CA 1
ATOM 4442 C C . LEU B 1 271 ? 144.468 -18.717 52.378 1.00 15.97 292 LEU B C 1
ATOM 4443 O O . LEU B 1 271 ? 145.483 -19.371 52.115 1.00 18.89 292 LEU B O 1
ATOM 4448 N N . LEU B 1 272 ? 143.676 -18.976 53.411 1.00 14.07 293 LEU B N 1
ATOM 4449 C CA . LEU B 1 272 ? 143.909 -20.067 54.326 1.00 12.71 293 LEU B CA 1
ATOM 4450 C C . LEU B 1 272 ? 142.744 -21.035 54.261 1.00 15.19 293 LEU B C 1
ATOM 4451 O O . LEU B 1 272 ? 141.612 -20.666 53.924 1.00 16.59 293 LEU B O 1
ATOM 4456 N N . CYS B 1 273 ? 143.032 -22.272 54.619 1.00 15.59 294 CYS B N 1
ATOM 4457 C CA . CYS B 1 273 ? 142.037 -23.330 54.640 1.00 15.12 294 CYS B CA 1
ATOM 4458 C C . CYS B 1 273 ? 142.168 -24.070 55.951 1.00 16.66 294 CYS B C 1
ATOM 4459 O O . CYS B 1 273 ? 143.285 -24.333 56.414 1.00 18.64 294 CYS B O 1
ATOM 4462 N N . SER B 1 274 ? 141.023 -24.404 56.549 1.00 16.46 295 SER B N 1
ATOM 4463 C CA . SER B 1 274 ? 140.986 -25.260 57.719 1.00 19.85 295 SER B CA 1
ATOM 4464 C C . SER B 1 274 ? 140.173 -26.492 57.367 1.00 23.02 295 SER B C 1
ATOM 4465 O O . SER B 1 274 ? 139.055 -26.382 56.845 1.00 22.88 295 SER B O 1
ATOM 4468 N N . GLN B 1 275 ? 140.710 -27.662 57.675 1.00 24.26 296 GLN B N 1
ATOM 4469 C CA . GLN B 1 275 ? 139.997 -28.895 57.394 1.00 26.76 296 GLN B CA 1
ATOM 4470 C C . GLN B 1 275 ? 139.385 -29.492 58.647 1.00 24.92 296 GLN B C 1
ATOM 4471 O O . GLN B 1 275 ? 138.854 -30.608 58.585 1.00 29.12 296 GLN B O 1
ATOM 4477 N N . ASP B 1 276 ? 139.430 -28.773 59.775 1.00 22.42 297 ASP B N 1
ATOM 4478 C CA . ASP B 1 276 ? 138.885 -29.251 61.045 1.00 29.39 297 ASP B CA 1
ATOM 4479 C C . ASP B 1 276 ? 137.917 -28.246 61.655 1.00 31.06 297 ASP B C 1
ATOM 4480 O O . ASP B 1 276 ? 137.869 -28.055 62.883 1.00 33.64 297 ASP B O 1
ATOM 4485 N N . GLY B 1 277 ? 137.143 -27.575 60.811 1.00 30.21 298 GLY B N 1
ATOM 4486 C CA . GLY B 1 277 ? 136.112 -26.685 61.296 1.00 31.77 298 GLY B CA 1
ATOM 4487 C C . GLY B 1 277 ? 136.621 -25.380 61.846 1.00 34.39 298 GLY B C 1
ATOM 4488 O O . GLY B 1 277 ? 135.881 -24.697 62.557 1.00 36.01 298 GLY B O 1
ATOM 4489 N N . GLY B 1 278 ? 137.852 -24.998 61.529 1.00 34.49 299 GLY B N 1
ATOM 4490 C CA . GLY B 1 278 ? 138.365 -23.721 61.970 1.00 37.47 299 GLY B CA 1
ATOM 4491 C C . GLY B 1 278 ? 139.331 -23.735 63.128 1.00 42.49 299 GLY B C 1
ATOM 4492 O O . GLY B 1 278 ? 139.680 -22.660 63.632 1.00 45.09 299 GLY B O 1
ATOM 4493 N N . GLN B 1 279 ? 139.728 -24.902 63.612 1.00 45.67 300 GLN B N 1
ATOM 4494 C CA . GLN B 1 279 ? 140.691 -24.919 64.697 1.00 51.07 300 GLN B CA 1
ATOM 4495 C C . GLN B 1 279 ? 142.090 -24.707 64.186 1.00 50.15 300 GLN B C 1
ATOM 4496 O O . GLN B 1 279 ? 142.837 -23.878 64.711 1.00 53.09 300 GLN B O 1
ATOM 4502 N N . THR B 1 280 ? 142.460 -25.460 63.175 1.00 44.74 301 THR B N 1
ATOM 4503 C CA . THR B 1 280 ? 143.793 -25.391 62.632 1.00 40.71 301 THR B CA 1
ATOM 4504 C C . THR B 1 280 ? 143.729 -24.824 61.230 1.00 31.77 301 THR B C 1
ATOM 4505 O O . THR B 1 280 ? 142.795 -25.102 60.487 1.00 29.87 301 THR B O 1
ATOM 4509 N N . TRP B 1 281 ? 144.731 -24.034 60.869 1.00 26.21 302 TRP B N 1
ATOM 4510 C CA . TRP B 1 281 ? 144.700 -23.326 59.600 1.00 23.90 302 TRP B CA 1
ATOM 4511 C C . TRP B 1 281 ? 145.978 -23.617 58.835 1.00 20.85 302 TRP B C 1
ATOM 4512 O O . TRP B 1 281 ? 147.061 -23.663 59.416 1.00 20.89 302 TRP B O 1
ATOM 4523 N N . GLN B 1 282 ? 145.830 -23.752 57.521 1.00 20.52 303 GLN B N 1
ATOM 4524 C CA . GLN B 1 282 ? 146.921 -23.930 56.580 1.00 20.27 303 GLN B CA 1
ATOM 4525 C C . GLN B 1 282 ? 146.878 -22.869 55.492 1.00 20.49 303 GLN B C 1
ATOM 4526 O O . GLN B 1 282 ? 145.804 -22.439 55.061 1.00 18.35 303 GLN B O 1
ATOM 4532 N N . GLN B 1 283 ? 148.042 -22.496 54.981 1.00 18.95 304 GLN B N 1
ATOM 4533 C CA . GLN B 1 283 ? 148.083 -21.443 53.977 1.00 18.59 304 GLN B CA 1
ATOM 4534 C C . GLN B 1 283 ? 148.091 -22.061 52.589 1.00 19.04 304 GLN B C 1
ATOM 4535 O O . GLN B 1 283 ? 148.903 -22.949 52.300 1.00 19.65 304 GLN B O 1
ATOM 4541 N N . ASP B 1 284 ? 147.233 -21.544 51.714 1.00 20.35 305 ASP B N 1
ATOM 4542 C CA . ASP B 1 284 ? 147.316 -21.891 50.301 1.00 21.01 305 ASP B CA 1
ATOM 4543 C C . ASP B 1 284 ? 148.391 -20.981 49.714 1.00 19.68 305 ASP B C 1
ATOM 4544 O O . ASP B 1 284 ? 148.126 -19.830 49.338 1.00 17.22 305 ASP B O 1
ATOM 4549 N N . VAL B 1 285 ? 149.613 -21.511 49.595 1.00 17.49 306 VAL B N 1
ATOM 4550 C CA . VAL B 1 285 ? 150.722 -20.647 49.223 1.00 18.53 306 VAL B CA 1
ATOM 4551 C C . VAL B 1 285 ? 150.695 -20.316 47.737 1.00 25.93 306 VAL B C 1
ATOM 4552 O O . VAL B 1 285 ? 151.123 -19.217 47.324 1.00 27.66 306 VAL B O 1
ATOM 4556 N N . ASP B 1 286 ? 150.141 -21.215 46.918 1.00 23.04 307 ASP B N 1
ATOM 4557 C CA . ASP B 1 286 ? 150.198 -21.040 45.471 1.00 23.12 307 ASP B CA 1
ATOM 4558 C C . ASP B 1 286 ? 149.479 -19.774 45.024 1.00 22.93 307 ASP B C 1
ATOM 4559 O O . ASP B 1 286 ? 149.875 -19.157 44.030 1.00 27.72 307 ASP B O 1
ATOM 4564 N N . VAL B 1 287 ? 148.408 -19.373 45.716 1.00 21.09 308 VAL B N 1
ATOM 4565 C CA . VAL B 1 287 ? 147.684 -18.192 45.248 1.00 24.13 308 VAL B CA 1
ATOM 4566 C C . VAL B 1 287 ? 148.332 -16.896 45.696 1.00 26.39 308 VAL B C 1
ATOM 4567 O O . VAL B 1 287 ? 147.856 -15.820 45.309 1.00 28.83 308 VAL B O 1
ATOM 4571 N N . LYS B 1 288 ? 149.405 -16.956 46.494 1.00 25.89 309 LYS B N 1
ATOM 4572 C CA . LYS B 1 288 ? 150.173 -15.747 46.788 1.00 29.06 309 LYS B CA 1
ATOM 4573 C C . LYS B 1 288 ? 150.857 -15.185 45.554 1.00 32.10 309 LYS B C 1
ATOM 4574 O O . LYS B 1 288 ? 151.301 -14.034 45.578 1.00 36.82 309 LYS B O 1
ATOM 4580 N N . LYS B 1 289 ? 150.958 -15.966 44.481 1.00 31.62 310 LYS B N 1
ATOM 4581 C CA . LYS B 1 289 ? 151.459 -15.449 43.214 1.00 32.59 310 LYS B CA 1
ATOM 4582 C C . LYS B 1 289 ? 150.556 -14.361 42.637 1.00 35.42 310 LYS B C 1
ATOM 4583 O O . LYS B 1 289 ? 151.014 -13.558 41.816 1.00 37.76 310 LYS B O 1
ATOM 4589 N N . VAL B 1 290 ? 149.297 -14.312 43.059 1.00 34.05 311 VAL B N 1
ATOM 4590 C CA . VAL B 1 290 ? 148.280 -13.491 42.409 1.00 35.72 311 VAL B CA 1
ATOM 4591 C C . VAL B 1 290 ? 148.218 -12.156 43.141 1.00 39.09 311 VAL B C 1
ATOM 4592 O O . VAL B 1 290 ? 147.911 -12.136 44.344 1.00 38.90 311 VAL B O 1
ATOM 4596 N N . PRO B 1 291 ? 148.457 -11.028 42.461 1.00 42.74 312 PRO B N 1
ATOM 4597 C CA . PRO B 1 291 ? 148.541 -9.699 43.101 1.00 42.46 312 PRO B CA 1
ATOM 4598 C C . PRO B 1 291 ? 147.170 -9.082 43.343 1.00 39.24 312 PRO B C 1
ATOM 4599 O O . PRO B 1 291 ? 146.692 -8.215 42.602 1.00 40.10 312 PRO B O 1
ATOM 4603 N N . SER B 1 292 ? 146.487 -9.550 44.387 1.00 34.78 313 SER B N 1
ATOM 4604 C CA . SER B 1 292 ? 145.121 -9.091 44.598 1.00 32.50 313 SER B CA 1
ATOM 4605 C C . SER B 1 292 ? 144.667 -9.346 46.032 1.00 28.52 313 SER B C 1
ATOM 4606 O O . SER B 1 292 ? 145.001 -10.372 46.622 1.00 24.28 313 SER B O 1
ATOM 4609 N N . ASN B 1 293 ? 143.880 -8.416 46.570 1.00 28.51 314 ASN B N 1
ATOM 4610 C CA . ASN B 1 293 ? 143.071 -8.747 47.730 1.00 24.87 314 ASN B CA 1
ATOM 4611 C C . ASN B 1 293 ? 141.982 -9.724 47.306 1.00 24.34 314 ASN B C 1
ATOM 4612 O O . ASN B 1 293 ? 141.503 -9.702 46.171 1.00 28.95 314 ASN B O 1
ATOM 4617 N N . PHE B 1 294 ? 141.618 -10.605 48.213 1.00 23.66 315 PHE B N 1
ATOM 4618 C CA . PHE B 1 294 ? 140.561 -11.590 47.992 1.00 23.14 315 PHE B CA 1
ATOM 4619 C C . PHE B 1 294 ? 139.471 -11.201 48.974 1.00 22.20 315 PHE B C 1
ATOM 4620 O O . PHE B 1 294 ? 139.620 -11.445 50.170 1.00 20.06 315 PHE B O 1
ATOM 4628 N N . TYR B 1 295 ? 138.381 -10.594 48.496 1.00 21.55 316 TYR B N 1
ATOM 4629 C CA . TYR B 1 295 ? 137.449 -10.002 49.442 1.00 25.50 316 TYR B CA 1
ATOM 4630 C C . TYR B 1 295 ? 136.155 -10.782 49.626 1.00 22.72 316 TYR B C 1
ATOM 4631 O O . TYR B 1 295 ? 135.431 -10.508 50.586 1.00 23.06 316 TYR B O 1
ATOM 4640 N N . LYS B 1 296 ? 135.875 -11.780 48.792 1.00 19.11 317 LYS B N 1
ATOM 4641 C CA . LYS B 1 296 ? 134.609 -12.496 48.881 1.00 17.55 317 LYS B CA 1
ATOM 4642 C C . LYS B 1 296 ? 134.799 -13.922 48.398 1.00 16.61 317 LYS B C 1
ATOM 4643 O O . LYS B 1 296 ? 135.413 -14.134 47.352 1.00 17.57 317 LYS B O 1
ATOM 4649 N N . ILE B 1 297 ? 134.275 -14.886 49.154 1.00 14.86 318 ILE B N 1
ATOM 4650 C CA . ILE B 1 297 ? 134.307 -16.302 48.797 1.00 14.88 318 ILE B CA 1
ATOM 4651 C C . ILE B 1 297 ? 132.875 -16.744 48.586 1.00 17.01 318 ILE B C 1
ATOM 4652 O O . ILE B 1 297 ? 132.033 -16.540 49.465 1.00 19.52 318 ILE B O 1
ATOM 4657 N N . LEU B 1 298 ? 132.604 -17.385 47.456 1.00 15.87 319 LEU B N 1
ATOM 4658 C CA . LEU B 1 298 ? 131.266 -17.890 47.166 1.00 17.72 319 LEU B CA 1
ATOM 4659 C C . LEU B 1 298 ? 131.376 -19.351 46.780 1.00 19.63 319 LEU B C 1
ATOM 4660 O O . LEU B 1 298 ? 132.022 -19.669 45.781 1.00 22.05 319 LEU B O 1
ATOM 4665 N N . PHE B 1 299 ? 130.752 -20.239 47.559 1.00 19.58 320 PHE B N 1
ATOM 4666 C CA . PHE B 1 299 ? 130.638 -21.655 47.200 1.00 21.19 320 PHE B CA 1
ATOM 4667 C C . PHE B 1 299 ? 129.206 -21.950 46.770 1.00 23.24 320 PHE B C 1
ATOM 4668 O O . PHE B 1 299 ? 128.274 -21.694 47.535 1.00 24.63 320 PHE B O 1
ATOM 4676 N N . PHE B 1 300 ? 129.028 -22.504 45.557 1.00 20.74 321 PHE B N 1
ATOM 4677 C CA . PHE B 1 300 ? 127.696 -22.866 45.087 1.00 20.08 321 PHE B CA 1
ATOM 4678 C C . PHE B 1 300 ? 127.376 -24.355 45.236 1.00 23.15 321 PHE B C 1
ATOM 4679 O O . PHE B 1 300 ? 126.202 -24.735 45.173 1.00 25.35 321 PHE B O 1
ATOM 4687 N N . SER B 1 301 ? 128.376 -25.185 45.460 1.00 25.54 322 SER B N 1
ATOM 4688 C CA . SER B 1 301 ? 128.240 -26.613 45.732 1.00 25.11 322 SER B CA 1
ATOM 4689 C C . SER B 1 301 ? 129.566 -27.046 46.351 1.00 26.38 322 SER B C 1
ATOM 4690 O O . SER B 1 301 ? 130.459 -26.198 46.511 1.00 21.94 322 SER B O 1
ATOM 4693 N N . PRO B 1 302 ? 129.726 -28.303 46.793 1.00 31.54 323 PRO B N 1
ATOM 4694 C CA . PRO B 1 302 ? 131.036 -28.711 47.340 1.00 29.32 323 PRO B CA 1
ATOM 4695 C C . PRO B 1 302 ? 132.172 -28.601 46.347 1.00 27.01 323 PRO B C 1
ATOM 4696 O O . PRO B 1 302 ? 133.336 -28.588 46.763 1.00 24.95 323 PRO B O 1
ATOM 4700 N N . ASP B 1 303 ? 131.906 -28.568 45.038 1.00 25.32 324 ASP B N 1
ATOM 4701 C CA . ASP B 1 303 ? 133.044 -28.476 44.131 1.00 28.61 324 ASP B CA 1
ATOM 4702 C C . ASP B 1 303 ? 132.914 -27.310 43.159 1.00 26.31 324 ASP B C 1
ATOM 4703 O O . ASP B 1 303 ? 133.583 -27.299 42.124 1.00 25.29 324 ASP B O 1
ATOM 4708 N N . GLN B 1 304 ? 132.109 -26.301 43.490 1.00 25.44 325 GLN B N 1
ATOM 4709 C CA . GLN B 1 304 ? 131.972 -25.134 42.634 1.00 24.21 325 GLN B CA 1
ATOM 4710 C C . GLN B 1 304 ? 132.018 -23.888 43.507 1.00 21.78 325 GLN B C 1
ATOM 4711 O O . GLN B 1 304 ? 131.117 -23.652 44.321 1.00 17.90 325 GLN B O 1
ATOM 4717 N N . GLY B 1 305 ? 133.046 -23.075 43.293 1.00 18.78 326 GLY B N 1
ATOM 4718 C CA . GLY B 1 305 ? 133.319 -21.956 44.162 1.00 16.98 326 GLY B CA 1
ATOM 4719 C C . GLY B 1 305 ? 134.140 -20.933 43.423 1.00 17.26 326 GLY B C 1
ATOM 4720 O O . GLY B 1 305 ? 134.803 -21.245 42.423 1.00 16.05 326 GLY B O 1
ATOM 4721 N N . PHE B 1 306 ? 134.032 -19.684 43.873 1.00 16.85 327 PHE B N 1
ATOM 4722 C CA . PHE B 1 306 ? 134.744 -18.560 43.278 1.00 16.31 327 PHE B CA 1
ATOM 4723 C C . PHE B 1 306 ? 135.185 -17.617 44.379 1.00 16.42 327 PHE B C 1
ATOM 4724 O O . PHE B 1 306 ? 134.526 -17.492 45.426 1.00 15.03 327 PHE B O 1
ATOM 4732 N N . ILE B 1 307 ? 136.304 -16.942 44.119 1.00 17.11 328 ILE B N 1
ATOM 4733 C CA . ILE B 1 307 ? 136.827 -15.891 44.978 1.00 17.51 328 ILE B CA 1
ATOM 4734 C C . ILE B 1 307 ? 136.951 -14.621 44.140 1.00 19.16 328 ILE B C 1
ATOM 4735 O O . ILE B 1 307 ? 137.443 -14.659 43.005 1.00 19.74 328 ILE B O 1
ATOM 4740 N N . LEU B 1 308 ? 136.448 -13.513 44.671 1.00 16.72 329 LEU B N 1
ATOM 4741 C CA . LEU B 1 308 ? 136.462 -12.242 43.962 1.00 19.22 329 LEU B CA 1
ATOM 4742 C C . LEU B 1 308 ? 137.715 -11.466 44.349 1.00 24.04 329 LEU B C 1
ATOM 4743 O O . LEU B 1 308 ? 137.944 -11.204 45.537 1.00 25.44 329 LEU B O 1
ATOM 4748 N N . GLY B 1 309 ? 138.519 -11.095 43.341 1.00 25.97 330 GLY B N 1
ATOM 4749 C CA . GLY B 1 309 ? 139.692 -10.268 43.511 1.00 27.69 330 GLY B CA 1
ATOM 4750 C C . GLY B 1 309 ? 139.507 -8.880 42.925 1.00 31.75 330 GLY B C 1
ATOM 4751 O O . GLY B 1 309 ? 138.385 -8.430 42.657 1.00 32.86 330 GLY B O 1
ATOM 4752 N N . GLN B 1 310 ? 140.628 -8.203 42.677 1.00 33.70 331 GLN B N 1
ATOM 4753 C CA . GLN B 1 310 ? 140.595 -6.863 42.092 1.00 33.13 331 GLN B CA 1
ATOM 4754 C C . GLN B 1 310 ? 140.964 -6.925 40.617 1.00 31.94 331 GLN B C 1
ATOM 4755 O O . GLN B 1 310 ? 141.517 -7.914 40.143 1.00 30.62 331 GLN B O 1
ATOM 4761 N N . LYS B 1 311 ? 140.647 -5.855 39.886 1.00 34.58 332 LYS B N 1
ATOM 4762 C CA . LYS B 1 311 ? 141.114 -5.725 38.505 1.00 39.99 332 LYS B CA 1
ATOM 4763 C C . LYS B 1 311 ? 140.581 -6.844 37.621 1.00 37.10 332 LYS B C 1
ATOM 4764 O O . LYS B 1 311 ? 141.257 -7.267 36.674 1.00 38.94 332 LYS B O 1
ATOM 4770 N N . GLY B 1 312 ? 139.387 -7.359 37.925 1.00 33.36 333 GLY B N 1
ATOM 4771 C CA . GLY B 1 312 ? 138.842 -8.412 37.091 1.00 31.24 333 GLY B CA 1
ATOM 4772 C C . GLY B 1 312 ? 139.441 -9.769 37.350 1.00 28.81 333 GLY B C 1
ATOM 4773 O O . GLY B 1 312 ? 139.310 -10.667 36.511 1.00 28.78 333 GLY B O 1
ATOM 4774 N N . ILE B 1 313 ? 140.101 -9.955 38.485 1.00 25.83 334 ILE B N 1
ATOM 4775 C CA . ILE B 1 313 ? 140.698 -11.243 38.822 1.00 26.00 334 ILE B CA 1
ATOM 4776 C C . ILE B 1 313 ? 139.673 -12.073 39.583 1.00 22.44 334 ILE B C 1
ATOM 4777 O O . ILE B 1 313 ? 139.002 -11.572 40.487 1.00 22.99 334 ILE B O 1
ATOM 4782 N N . LEU B 1 314 ? 139.502 -13.323 39.177 1.00 21.20 335 LEU B N 1
ATOM 4783 C CA . LEU B 1 314 ? 138.734 -14.293 39.939 1.00 20.13 335 LEU B CA 1
ATOM 4784 C C . LEU B 1 314 ? 139.624 -15.504 40.179 1.00 21.05 335 LEU B C 1
ATOM 4785 O O . LEU B 1 314 ? 140.453 -15.846 39.334 1.00 25.67 335 LEU B O 1
ATOM 4790 N N . LEU B 1 315 ? 139.428 -16.178 41.306 1.00 16.87 336 LEU B N 1
ATOM 4791 C CA . LEU B 1 315 ? 139.897 -17.546 41.450 1.00 16.77 336 LEU B CA 1
ATOM 4792 C C . LEU B 1 315 ? 138.698 -18.456 41.269 1.00 18.24 336 LEU B C 1
ATOM 4793 O O . LEU B 1 315 ? 137.611 -18.173 41.779 1.00 17.82 336 LEU B O 1
ATOM 4798 N N . ARG B 1 316 ? 138.895 -19.532 40.530 1.00 17.59 337 ARG B N 1
ATOM 4799 C CA . ARG B 1 316 ? 137.845 -20.512 40.294 1.00 18.81 337 ARG B CA 1
ATOM 4800 C C . ARG B 1 316 ? 138.262 -21.829 40.931 1.00 19.13 337 ARG B C 1
ATOM 4801 O O . ARG B 1 316 ? 139.372 -22.307 40.666 1.00 19.14 337 ARG B O 1
ATOM 4809 N N . TYR B 1 317 ? 137.372 -22.427 41.731 1.00 17.89 338 TYR B N 1
ATOM 4810 C CA . TYR B 1 317 ? 137.638 -23.752 42.291 1.00 20.60 338 TYR B CA 1
ATOM 4811 C C . TYR B 1 317 ? 137.604 -24.762 41.152 1.00 25.70 338 TYR B C 1
ATOM 4812 O O . TYR B 1 317 ? 136.644 -24.801 40.368 1.00 26.64 338 TYR B O 1
ATOM 4821 N N . VAL B 1 318 ? 138.652 -25.573 41.036 1.00 28.26 339 VAL B N 1
ATOM 4822 C CA . VAL B 1 318 ? 138.748 -26.480 39.900 1.00 33.11 339 VAL B CA 1
ATOM 4823 C C . VAL B 1 318 ? 137.665 -27.555 39.914 1.00 39.63 339 VAL B C 1
ATOM 4824 O O . VAL B 1 318 ? 137.736 -28.532 40.673 1.00 40.19 339 VAL B O 1
ATOM 4828 N N . THR B 1 319 ? 136.638 -27.315 39.091 1.00 45.25 340 THR B N 1
ATOM 4829 C CA . THR B 1 319 ? 135.566 -28.222 38.666 1.00 51.11 340 THR B CA 1
ATOM 4830 C C . THR B 1 319 ? 134.379 -28.207 39.599 1.00 52.09 340 THR B C 1
ATOM 4831 O O . THR B 1 319 ? 133.277 -27.854 39.178 1.00 53.36 340 THR B O 1
ATOM 4835 N N . SER C 1 17 ? 153.938 -29.647 26.599 1.00 76.78 38 SER C N 1
ATOM 4836 C CA . SER C 1 17 ? 154.350 -28.497 25.797 1.00 76.53 38 SER C CA 1
ATOM 4837 C C . SER C 1 17 ? 153.402 -27.310 25.987 1.00 69.07 38 SER C C 1
ATOM 4838 O O . SER C 1 17 ? 153.830 -26.231 26.399 1.00 69.30 38 SER C O 1
ATOM 4841 N N . ILE C 1 18 ? 152.124 -27.501 25.669 1.00 58.39 39 ILE C N 1
ATOM 4842 C CA . ILE C 1 18 ? 151.118 -26.467 25.894 1.00 49.13 39 ILE C CA 1
ATOM 4843 C C . ILE C 1 18 ? 150.160 -26.987 26.964 1.00 43.85 39 ILE C C 1
ATOM 4844 O O . ILE C 1 18 ? 150.098 -28.202 27.199 1.00 40.24 39 ILE C O 1
ATOM 4849 N N . PRO C 1 19 ? 149.451 -26.110 27.674 1.00 44.33 40 PRO C N 1
ATOM 4850 C CA . PRO C 1 19 ? 148.529 -26.568 28.719 1.00 43.93 40 PRO C CA 1
ATOM 4851 C C . PRO C 1 19 ? 147.505 -27.576 28.220 1.00 41.04 40 PRO C C 1
ATOM 4852 O O . PRO C 1 19 ? 147.064 -27.540 27.067 1.00 40.80 40 PRO C O 1
ATOM 4856 N N . ALA C 1 20 ? 147.092 -28.457 29.125 1.00 39.18 41 ALA C N 1
ATOM 4857 C CA . ALA C 1 20 ? 146.030 -29.400 28.823 1.00 36.47 41 ALA C CA 1
ATOM 4858 C C . ALA C 1 20 ? 144.694 -28.735 29.114 1.00 34.84 41 ALA C C 1
ATOM 4859 O O . ALA C 1 20 ? 144.556 -27.969 30.072 1.00 36.22 41 ALA C O 1
ATOM 4861 N N . LEU C 1 21 ? 143.705 -29.034 28.288 1.00 32.68 42 LEU C N 1
ATOM 4862 C CA . LEU C 1 21 ? 142.360 -28.538 28.534 1.00 33.96 42 LEU C CA 1
ATOM 4863 C C . LEU C 1 21 ? 141.763 -29.170 29.803 1.00 35.63 42 LEU C C 1
ATOM 4864 O O . LEU C 1 21 ? 141.905 -30.372 30.039 1.00 34.66 42 LEU C O 1
ATOM 4869 N N . ASP C 1 22 ? 141.119 -28.349 30.653 1.00 37.87 43 ASP C N 1
ATOM 4870 C CA . ASP C 1 22 ? 140.544 -28.906 31.879 1.00 41.57 43 ASP C CA 1
ATOM 4871 C C . ASP C 1 22 ? 139.329 -29.783 31.616 1.00 43.27 43 ASP C C 1
ATOM 4872 O O . ASP C 1 22 ? 138.972 -30.590 32.480 1.00 44.49 43 ASP C O 1
ATOM 4877 N N . TYR C 1 23 ? 138.698 -29.659 30.453 1.00 44.29 44 TYR C N 1
ATOM 4878 C CA . TYR C 1 23 ? 137.475 -30.387 30.142 1.00 48.94 44 TYR C CA 1
ATOM 4879 C C . TYR C 1 23 ? 137.583 -30.904 28.716 1.00 42.17 44 TYR C C 1
ATOM 4880 O O . TYR C 1 23 ? 138.134 -30.235 27.845 1.00 43.35 44 TYR C O 1
ATOM 4889 N N . ASN C 1 24 ? 137.021 -32.076 28.467 1.00 38.52 45 ASN C N 1
ATOM 4890 C CA . ASN C 1 24 ? 136.949 -32.597 27.106 1.00 35.05 45 ASN C CA 1
ATOM 4891 C C . ASN C 1 24 ? 135.494 -32.619 26.672 1.00 32.50 45 ASN C C 1
ATOM 4892 O O . ASN C 1 24 ? 134.729 -33.459 27.165 1.00 28.86 45 ASN C O 1
ATOM 4897 N N . PRO C 1 25 ? 135.069 -31.763 25.748 1.00 29.93 46 PRO C N 1
ATOM 4898 C CA . PRO C 1 25 ? 133.679 -31.803 25.264 1.00 29.58 46 PRO C CA 1
ATOM 4899 C C . PRO C 1 25 ? 133.434 -32.784 24.131 1.00 29.46 46 PRO C C 1
ATOM 4900 O O . PRO C 1 25 ? 132.315 -32.817 23.601 1.00 30.31 46 PRO C O 1
ATOM 4904 N N . TRP C 1 26 ? 134.423 -33.595 23.756 1.00 27.09 47 TRP C N 1
ATOM 4905 C CA . TRP C 1 26 ? 134.285 -34.465 22.597 1.00 26.18 47 TRP C CA 1
ATOM 4906 C C . TRP C 1 26 ? 134.068 -35.904 23.050 1.00 28.87 47 TRP C C 1
ATOM 4907 O O . TRP C 1 26 ? 134.874 -36.454 23.808 1.00 30.37 47 TRP C O 1
ATOM 4918 N N . GLU C 1 27 ? 133.022 -36.519 22.515 1.00 30.84 48 GLU C N 1
ATOM 4919 C CA . GLU C 1 27 ? 132.644 -37.894 22.801 1.00 35.97 48 GLU C CA 1
ATOM 4920 C C . GLU C 1 27 ? 132.957 -38.747 21.581 1.00 33.92 48 GLU C C 1
ATOM 4921 O O . GLU C 1 27 ? 132.511 -38.420 20.476 1.00 32.23 48 GLU C O 1
ATOM 4927 N N . ALA C 1 28 ? 133.684 -39.851 21.767 1.00 34.77 49 ALA C N 1
ATOM 4928 C CA . ALA C 1 28 ? 133.980 -40.722 20.632 1.00 32.42 49 ALA C CA 1
ATOM 4929 C C . ALA C 1 28 ? 132.794 -41.628 20.358 1.00 34.57 49 ALA C C 1
ATOM 4930 O O . ALA C 1 28 ? 132.215 -42.197 21.277 1.00 37.70 49 ALA C O 1
ATOM 4932 N N . ILE C 1 29 ? 132.428 -41.762 19.093 1.00 34.28 50 ILE C N 1
ATOM 4933 C CA . ILE C 1 29 ? 131.346 -42.649 18.687 1.00 34.17 50 ILE C CA 1
ATOM 4934 C C . ILE C 1 29 ? 131.901 -43.628 17.663 1.00 31.22 50 ILE C C 1
ATOM 4935 O O . ILE C 1 29 ? 132.698 -43.250 16.796 1.00 28.15 50 ILE C O 1
ATOM 4940 N N . GLN C 1 30 ? 131.524 -44.897 17.797 1.00 31.53 51 GLN C N 1
ATOM 4941 C CA . GLN C 1 30 ? 131.864 -45.908 16.803 1.00 32.80 51 GLN C CA 1
ATOM 4942 C C . GLN C 1 30 ? 130.651 -46.090 15.900 1.00 32.52 51 GLN C C 1
ATOM 4943 O O . GLN C 1 30 ? 129.621 -46.600 16.346 1.00 30.97 51 GLN C O 1
ATOM 4949 N N . LEU C 1 31 ? 130.773 -45.682 14.633 1.00 30.36 52 LEU C N 1
ATOM 4950 C CA . LEU C 1 31 ? 129.720 -45.960 13.675 1.00 31.30 52 LEU C CA 1
ATOM 4951 C C . LEU C 1 31 ? 129.706 -47.452 13.361 1.00 35.27 52 LEU C C 1
ATOM 4952 O O . LEU C 1 31 ? 130.701 -48.150 13.578 1.00 35.44 52 LEU C O 1
ATOM 4957 N N . PRO C 1 32 ? 128.561 -47.990 12.901 1.00 38.66 53 PRO C N 1
ATOM 4958 C CA . PRO C 1 32 ? 128.495 -49.402 12.504 1.00 40.08 53 PRO C CA 1
ATOM 4959 C C . PRO C 1 32 ? 129.095 -49.675 11.120 1.00 39.66 53 PRO C C 1
ATOM 4960 O O . PRO C 1 32 ? 128.500 -50.367 10.286 1.00 42.23 53 PRO C O 1
ATOM 4964 N N . THR C 1 33 ? 130.301 -49.159 10.895 1.00 34.90 54 THR C N 1
ATOM 4965 C CA . THR C 1 33 ? 131.038 -49.299 9.647 1.00 32.15 54 THR C CA 1
ATOM 4966 C C . THR C 1 33 ? 132.501 -48.980 9.907 1.00 31.57 54 THR C C 1
ATOM 4967 O O . THR C 1 33 ? 132.837 -48.247 10.843 1.00 31.63 54 THR C O 1
ATOM 4971 N N . THR C 1 34 ? 133.367 -49.509 9.045 1.00 31.32 55 THR C N 1
ATOM 4972 C CA . THR C 1 34 ? 134.774 -49.120 9.021 1.00 32.68 55 THR C CA 1
ATOM 4973 C C . THR C 1 34 ? 135.120 -48.136 7.906 1.00 30.36 55 THR C C 1
ATOM 4974 O O . THR C 1 34 ? 136.292 -47.745 7.783 1.00 28.44 55 THR C O 1
ATOM 4978 N N . ALA C 1 35 ? 134.131 -47.697 7.129 1.00 27.72 56 ALA C N 1
ATOM 4979 C CA . ALA C 1 35 ? 134.364 -46.818 5.994 1.00 28.03 56 ALA C CA 1
ATOM 4980 C C . ALA C 1 35 ? 134.732 -45.413 6.442 1.00 25.99 56 ALA C C 1
ATOM 4981 O O . ALA C 1 35 ? 134.225 -44.905 7.444 1.00 27.76 56 ALA C O 1
ATOM 4983 N N . THR C 1 36 ? 135.599 -44.773 5.668 1.00 25.42 57 THR C N 1
ATOM 4984 C CA . THR C 1 36 ? 135.941 -43.380 5.927 1.00 27.30 57 THR C CA 1
ATOM 4985 C C . THR C 1 36 ? 134.752 -42.474 5.621 1.00 26.92 57 THR C C 1
ATOM 4986 O O . THR C 1 36 ? 134.148 -42.559 4.545 1.00 27.28 57 THR C O 1
ATOM 4990 N N . ILE C 1 37 ? 134.425 -41.608 6.567 1.00 24.75 58 ILE C N 1
ATOM 4991 C CA . ILE C 1 37 ? 133.328 -40.661 6.414 1.00 24.00 58 ILE C CA 1
ATOM 4992 C C . ILE C 1 37 ? 133.896 -39.387 5.809 1.00 23.05 58 ILE C C 1
ATOM 4993 O O . ILE C 1 37 ? 134.964 -38.922 6.216 1.00 24.19 58 ILE C O 1
ATOM 4998 N N . LEU C 1 38 ? 133.197 -38.827 4.820 1.00 19.21 59 LEU C N 1
ATOM 4999 C CA . LEU C 1 38 ? 133.722 -37.694 4.090 1.00 19.00 59 LEU C CA 1
ATOM 5000 C C . LEU C 1 38 ? 132.947 -36.407 4.296 1.00 18.37 59 LEU C C 1
ATOM 5001 O O . LEU C 1 38 ? 133.518 -35.336 4.067 1.00 19.57 59 LEU C O 1
ATOM 5006 N N . ASP C 1 39 ? 131.670 -36.475 4.678 1.00 16.90 60 ASP C N 1
ATOM 5007 C CA . ASP C 1 39 ? 130.892 -35.250 4.821 1.00 17.28 60 ASP C CA 1
ATOM 5008 C C . ASP C 1 39 ? 129.655 -35.529 5.654 1.00 18.07 60 ASP C C 1
ATOM 5009 O O . ASP C 1 39 ? 129.240 -36.678 5.838 1.00 16.30 60 ASP C O 1
ATOM 5014 N N . MET C 1 40 ? 129.055 -34.447 6.131 1.00 18.41 61 MET C N 1
ATOM 5015 C CA . MET C 1 40 ? 127.891 -34.524 6.994 1.00 17.65 61 MET C CA 1
ATOM 5016 C C . MET C 1 40 ? 127.088 -33.245 6.821 1.00 16.60 61 MET C C 1
ATOM 5017 O O . MET C 1 40 ? 127.656 -32.174 6.599 1.00 18.56 61 MET C O 1
ATOM 5022 N N . SER C 1 41 ? 125.765 -33.353 6.965 1.00 17.30 62 SER C N 1
ATOM 5023 C CA . SER C 1 41 ? 124.898 -32.185 6.877 1.00 17.81 62 SER C CA 1
ATOM 5024 C C . SER C 1 41 ? 123.650 -32.448 7.695 1.00 19.74 62 SER C C 1
ATOM 5025 O O . SER C 1 41 ? 123.155 -33.583 7.746 1.00 19.89 62 SER C O 1
ATOM 5028 N N . PHE C 1 42 ? 123.154 -31.399 8.328 1.00 22.08 63 PHE C N 1
ATOM 5029 C CA . PHE C 1 42 ? 121.990 -31.487 9.190 1.00 24.83 63 PHE C CA 1
ATOM 5030 C C . PHE C 1 42 ? 120.797 -30.734 8.632 1.00 25.86 63 PHE C C 1
ATOM 5031 O O . PHE C 1 42 ? 120.931 -29.631 8.082 1.00 27.30 63 PHE C O 1
ATOM 5039 N N . ILE C 1 43 ? 119.629 -31.360 8.782 1.00 23.83 64 ILE C N 1
ATOM 5040 C CA . ILE C 1 43 ? 118.364 -30.696 8.489 1.00 28.88 64 ILE C CA 1
ATOM 5041 C C . ILE C 1 43 ? 117.945 -29.794 9.647 1.00 32.00 64 ILE C C 1
ATOM 5042 O O . ILE C 1 43 ? 117.624 -28.619 9.449 1.00 35.28 64 ILE C O 1
ATOM 5047 N N . ASP C 1 44 ? 117.968 -30.307 10.877 1.00 32.38 65 ASP C N 1
ATOM 5048 C CA . ASP C 1 44 ? 117.624 -29.506 12.057 1.00 34.78 65 ASP C CA 1
ATOM 5049 C C . ASP C 1 44 ? 118.574 -29.926 13.168 1.00 32.77 65 ASP C C 1
ATOM 5050 O O . ASP C 1 44 ? 119.568 -30.594 12.891 1.00 31.94 65 ASP C O 1
ATOM 5055 N N . ARG C 1 45 ? 118.300 -29.574 14.436 1.00 34.48 66 ARG C N 1
ATOM 5056 C CA . ARG C 1 45 ? 119.296 -29.951 15.444 1.00 38.32 66 ARG C CA 1
ATOM 5057 C C . ARG C 1 45 ? 119.340 -31.461 15.654 1.00 37.96 66 ARG C C 1
ATOM 5058 O O . ARG C 1 45 ? 120.363 -31.970 16.118 1.00 37.66 66 ARG C O 1
ATOM 5066 N N . HIS C 1 46 ? 118.274 -32.192 15.310 1.00 37.85 67 HIS C N 1
ATOM 5067 C CA . HIS C 1 46 ? 118.204 -33.621 15.595 1.00 36.36 67 HIS C CA 1
ATOM 5068 C C . HIS C 1 46 ? 118.413 -34.510 14.386 1.00 30.52 67 HIS C C 1
ATOM 5069 O O . HIS C 1 46 ? 118.966 -35.600 14.546 1.00 27.85 67 HIS C O 1
ATOM 5076 N N . HIS C 1 47 ? 118.014 -34.072 13.188 1.00 26.33 68 HIS C N 1
ATOM 5077 C CA . HIS C 1 47 ? 117.926 -34.924 12.004 1.00 26.59 68 HIS C CA 1
ATOM 5078 C C . HIS C 1 47 ? 119.055 -34.582 11.041 1.00 25.82 68 HIS C C 1
ATOM 5079 O O . HIS C 1 47 ? 119.119 -33.452 10.542 1.00 27.19 68 HIS C O 1
ATOM 5086 N N . GLY C 1 48 ? 119.946 -35.550 10.787 1.00 22.99 69 GLY C N 1
ATOM 5087 C CA . GLY C 1 48 ? 121.119 -35.296 9.976 1.00 23.52 69 GLY C CA 1
ATOM 5088 C C . GLY C 1 48 ? 121.584 -36.523 9.213 1.00 24.09 69 GLY C C 1
ATOM 5089 O O . GLY C 1 48 ? 121.133 -37.653 9.453 1.00 24.08 69 GLY C O 1
ATOM 5090 N N . TRP C 1 49 ? 122.539 -36.276 8.305 1.00 19.26 70 TRP C N 1
ATOM 5091 C CA . TRP C 1 49 ? 123.026 -37.267 7.352 1.00 18.12 70 TRP C CA 1
ATOM 5092 C C . TRP C 1 49 ? 124.537 -37.150 7.202 1.00 17.20 70 TRP C C 1
ATOM 5093 O O . TRP C 1 49 ? 125.109 -36.055 7.307 1.00 17.96 70 TRP C O 1
ATOM 5104 N N . LEU C 1 50 ? 125.173 -38.301 6.952 1.00 14.77 71 LEU C N 1
ATOM 5105 C CA . LEU C 1 50 ? 126.606 -38.367 6.666 1.00 17.47 71 LEU C CA 1
ATOM 5106 C C . LEU C 1 50 ? 126.836 -39.342 5.522 1.00 16.08 71 LEU C C 1
ATOM 5107 O O . LEU C 1 50 ? 126.015 -40.234 5.290 1.00 16.10 71 LEU C O 1
ATOM 5112 N N . VAL C 1 51 ? 127.930 -39.139 4.779 1.00 16.88 72 VAL C N 1
ATOM 5113 C CA . VAL C 1 51 ? 128.252 -39.962 3.616 1.00 17.52 72 VAL C CA 1
ATOM 5114 C C . VAL C 1 51 ? 129.761 -40.189 3.560 1.00 21.58 72 VAL C C 1
ATOM 5115 O O . VAL C 1 51 ? 130.555 -39.417 4.118 1.00 23.61 72 VAL C O 1
ATOM 5119 N N . GLY C 1 52 ? 130.162 -41.246 2.855 1.00 19.11 73 GLY C N 1
ATOM 5120 C CA . GLY C 1 52 ? 131.583 -41.512 2.687 1.00 18.38 73 GLY C CA 1
ATOM 5121 C C . GLY C 1 52 ? 131.866 -42.517 1.595 1.00 21.16 73 GLY C C 1
ATOM 5122 O O . GLY C 1 52 ? 131.083 -42.682 0.656 1.00 21.69 73 GLY C O 1
ATOM 5123 N N . VAL C 1 53 ? 133.016 -43.179 1.728 1.00 23.53 74 VAL C N 1
ATOM 5124 C CA . VAL C 1 53 ? 133.435 -44.142 0.713 1.00 26.97 74 VAL C CA 1
ATOM 5125 C C . VAL C 1 53 ? 132.553 -45.381 0.778 1.00 27.29 74 VAL C C 1
ATOM 5126 O O . VAL C 1 53 ? 131.878 -45.648 1.776 1.00 25.05 74 VAL C O 1
ATOM 5130 N N . ASN C 1 54 ? 132.606 -46.166 -0.294 1.00 31.04 75 ASN C N 1
ATOM 5131 C CA . ASN C 1 54 ? 131.808 -47.381 -0.446 1.00 37.84 75 ASN C CA 1
ATOM 5132 C C . ASN C 1 54 ? 130.322 -47.079 -0.315 1.00 34.05 75 ASN C C 1
ATOM 5133 O O . ASN C 1 54 ? 129.573 -47.840 0.300 1.00 32.20 75 ASN C O 1
ATOM 5138 N N . ALA C 1 55 ? 129.898 -45.967 -0.910 1.00 30.80 76 ALA C N 1
ATOM 5139 C CA . ALA C 1 55 ? 128.490 -45.589 -0.953 1.00 30.37 76 ALA C CA 1
ATOM 5140 C C . ALA C 1 55 ? 127.897 -45.563 0.447 1.00 29.31 76 ALA C C 1
ATOM 5141 O O . ALA C 1 55 ? 126.762 -45.981 0.666 1.00 31.14 76 ALA C O 1
ATOM 5143 N N . THR C 1 56 ? 128.695 -45.107 1.412 1.00 27.24 77 THR C N 1
ATOM 5144 C CA . THR C 1 56 ? 128.234 -45.011 2.789 1.00 23.52 77 THR C CA 1
ATOM 5145 C C . THR C 1 56 ? 127.232 -43.878 2.925 1.00 22.68 77 THR C C 1
ATOM 5146 O O . THR C 1 56 ? 127.504 -42.736 2.529 1.00 15.75 77 THR C O 1
ATOM 5150 N N . LEU C 1 57 ? 126.076 -44.201 3.496 1.00 20.52 78 LEU C N 1
ATOM 5151 C CA . LEU C 1 57 ? 125.009 -43.235 3.705 1.00 20.25 78 LEU C CA 1
ATOM 5152 C C . LEU C 1 57 ? 124.329 -43.609 5.011 1.00 19.89 78 LEU C C 1
ATOM 5153 O O . LEU C 1 57 ? 123.863 -44.746 5.156 1.00 21.33 78 LEU C O 1
ATOM 5158 N N . MET C 1 58 ? 124.324 -42.689 5.975 1.00 18.31 79 MET C N 1
ATOM 5159 C CA . MET C 1 58 ? 123.732 -42.963 7.279 1.00 17.75 79 MET C CA 1
ATOM 5160 C C . MET C 1 58 ? 122.960 -41.746 7.760 1.00 20.23 79 MET C C 1
ATOM 5161 O O . MET C 1 58 ? 123.315 -40.606 7.449 1.00 22.30 79 MET C O 1
ATOM 5166 N N . GLU C 1 59 ? 121.935 -42.007 8.574 1.00 21.85 80 GLU C N 1
ATOM 5167 C CA . GLU C 1 59 ? 121.010 -41.008 9.088 1.00 24.66 80 GLU C CA 1
ATOM 5168 C C . GLU C 1 59 ? 121.007 -41.019 10.619 1.00 25.35 80 GLU C C 1
ATOM 5169 O O . GLU C 1 59 ? 121.069 -42.088 11.240 1.00 24.88 80 GLU C O 1
ATOM 5175 N N . THR C 1 60 ? 120.934 -39.834 11.228 1.00 25.00 81 THR C N 1
ATOM 5176 C CA . THR C 1 60 ? 120.673 -39.712 12.659 1.00 24.60 81 THR C CA 1
ATOM 5177 C C . THR C 1 60 ? 119.382 -38.945 12.894 1.00 26.07 81 THR C C 1
ATOM 5178 O O . THR C 1 60 ? 119.050 -38.022 12.145 1.00 26.18 81 THR C O 1
ATOM 5182 N N . ARG C 1 61 ? 118.665 -39.335 13.949 1.00 27.06 82 ARG C N 1
ATOM 5183 C CA . ARG C 1 61 ? 117.476 -38.632 14.399 1.00 29.07 82 ARG C CA 1
ATOM 5184 C C . ARG C 1 61 ? 117.601 -38.120 15.824 1.00 28.60 82 ARG C C 1
ATOM 5185 O O . ARG C 1 61 ? 116.665 -37.486 16.315 1.00 26.88 82 ARG C O 1
ATOM 5193 N N . ASP C 1 62 ? 118.725 -38.365 16.506 1.00 29.86 83 ASP C N 1
ATOM 5194 C CA . ASP C 1 62 ? 118.915 -37.905 17.879 1.00 31.24 83 ASP C CA 1
ATOM 5195 C C . ASP C 1 62 ? 120.072 -36.912 17.981 1.00 32.70 83 ASP C C 1
ATOM 5196 O O . ASP C 1 62 ? 120.786 -36.862 18.989 1.00 32.05 83 ASP C O 1
ATOM 5201 N N . GLY C 1 63 ? 120.271 -36.122 16.930 1.00 33.00 84 GLY C N 1
ATOM 5202 C CA . GLY C 1 63 ? 121.311 -35.119 16.969 1.00 32.39 84 GLY C CA 1
ATOM 5203 C C . GLY C 1 63 ? 122.702 -35.675 16.829 1.00 31.08 84 GLY C C 1
ATOM 5204 O O . GLY C 1 63 ? 123.665 -35.007 17.228 1.00 30.95 84 GLY C O 1
ATOM 5205 N N . GLY C 1 64 ? 122.833 -36.900 16.322 1.00 30.11 85 GLY C N 1
ATOM 5206 C CA . GLY C 1 64 ? 124.126 -37.507 16.076 1.00 29.91 85 GLY C CA 1
ATOM 5207 C C . GLY C 1 64 ? 124.685 -38.412 17.157 1.00 30.80 85 GLY C C 1
ATOM 5208 O O . GLY C 1 64 ? 125.849 -38.805 17.055 1.00 30.38 85 GLY C O 1
ATOM 5209 N N . GLN C 1 65 ? 123.912 -38.743 18.193 1.00 33.22 86 GLN C N 1
ATOM 5210 C CA . GLN C 1 65 ? 124.398 -39.719 19.169 1.00 35.80 86 GLN C CA 1
ATOM 5211 C C . GLN C 1 65 ? 124.431 -41.120 18.574 1.00 33.08 86 GLN C C 1
ATOM 5212 O O . GLN C 1 65 ? 125.339 -41.903 18.873 1.00 32.81 86 GLN C O 1
ATOM 5218 N N . THR C 1 66 ? 123.435 -41.461 17.761 1.00 30.79 87 THR C N 1
ATOM 5219 C CA . THR C 1 66 ? 123.370 -42.754 17.099 1.00 32.99 87 THR C CA 1
ATOM 5220 C C . THR C 1 66 ? 123.116 -42.539 15.616 1.00 31.27 87 THR C C 1
ATOM 5221 O O . THR C 1 66 ? 122.384 -41.624 15.231 1.00 32.74 87 THR C O 1
ATOM 5225 N N . TRP C 1 67 ? 123.722 -43.391 14.793 1.00 29.02 88 TRP C N 1
ATOM 5226 C CA . TRP C 1 67 ? 123.634 -43.327 13.343 1.00 25.50 88 TRP C CA 1
ATOM 5227 C C . TRP C 1 67 ? 123.266 -44.696 12.787 1.00 26.89 88 TRP C C 1
ATOM 5228 O O . TRP C 1 67 ? 123.801 -45.713 13.239 1.00 26.04 88 TRP C O 1
ATOM 5239 N N . GLU C 1 68 ? 122.400 -44.709 11.765 1.00 26.48 89 GLU C N 1
ATOM 5240 C CA . GLU C 1 68 ? 121.870 -45.940 11.180 1.00 28.71 89 GLU C CA 1
ATOM 5241 C C . GLU C 1 68 ? 122.149 -46.004 9.685 1.00 24.87 89 GLU C C 1
ATOM 5242 O O . GLU C 1 68 ? 121.991 -45.005 8.980 1.00 21.06 89 GLU C O 1
ATOM 5248 N N . PRO C 1 69 ? 122.563 -47.164 9.174 1.00 26.08 90 PRO C N 1
ATOM 5249 C CA . PRO C 1 69 ? 122.872 -47.273 7.743 1.00 23.95 90 PRO C CA 1
ATOM 5250 C C . PRO C 1 69 ? 121.629 -47.071 6.898 1.00 22.44 90 PRO C C 1
ATOM 5251 O O . PRO C 1 69 ? 120.566 -47.624 7.189 1.00 25.45 90 PRO C O 1
ATOM 5255 N N . ARG C 1 70 ? 121.774 -46.292 5.833 1.00 19.11 91 ARG C N 1
ATOM 5256 C CA . ARG C 1 70 ? 120.661 -45.960 4.956 1.00 22.13 91 ARG C CA 1
ATOM 5257 C C . ARG C 1 70 ? 120.994 -46.297 3.515 1.00 22.68 91 ARG C C 1
ATOM 5258 O O . ARG C 1 70 ? 120.612 -45.579 2.581 1.00 22.92 91 ARG C O 1
ATOM 5266 N N . THR C 1 71 ? 121.686 -47.408 3.320 1.00 28.70 92 THR C N 1
ATOM 5267 C CA . THR C 1 71 ? 122.111 -47.830 1.994 1.00 28.98 92 THR C CA 1
ATOM 5268 C C . THR C 1 71 ? 120.973 -47.835 0.979 1.00 26.76 92 THR C C 1
ATOM 5269 O O . THR C 1 71 ? 119.865 -48.293 1.262 1.00 27.02 92 THR C O 1
ATOM 5273 N N . LEU C 1 72 ? 121.287 -47.348 -0.213 1.00 25.39 93 LEU C N 1
ATOM 5274 C CA . LEU C 1 72 ? 120.413 -47.325 -1.377 1.00 26.85 93 LEU C CA 1
ATOM 5275 C C . LEU C 1 72 ? 120.823 -48.437 -2.335 1.00 27.70 93 LEU C C 1
ATOM 5276 O O . LEU C 1 72 ? 121.986 -48.837 -2.371 1.00 24.80 93 LEU C O 1
ATOM 5281 N N . VAL C 1 73 ? 119.879 -48.904 -3.145 1.00 28.46 94 VAL C N 1
ATOM 5282 C CA . VAL C 1 73 ? 120.159 -49.930 -4.145 1.00 29.93 94 VAL C CA 1
ATOM 5283 C C . VAL C 1 73 ? 120.414 -49.220 -5.470 1.00 29.92 94 VAL C C 1
ATOM 5284 O O . VAL C 1 73 ? 119.484 -48.844 -6.183 1.00 31.96 94 VAL C O 1
ATOM 5288 N N . LEU C 1 74 ? 121.685 -49.079 -5.820 1.00 28.94 95 LEU C N 1
ATOM 5289 C CA . LEU C 1 74 ? 122.158 -48.378 -7.001 1.00 28.15 95 LEU C CA 1
ATOM 5290 C C . LEU C 1 74 ? 122.665 -49.406 -7.998 1.00 29.68 95 LEU C C 1
ATOM 5291 O O . LEU C 1 74 ? 122.578 -50.615 -7.763 1.00 33.84 95 LEU C O 1
ATOM 5296 N N . ASP C 1 75 ? 123.185 -48.930 -9.132 1.00 29.66 96 ASP C N 1
ATOM 5297 C CA . ASP C 1 75 ? 123.636 -49.881 -10.144 1.00 36.02 96 ASP C CA 1
ATOM 5298 C C . ASP C 1 75 ? 124.928 -50.601 -9.746 1.00 34.46 96 ASP C C 1
ATOM 5299 O O . ASP C 1 75 ? 125.172 -51.707 -10.238 1.00 33.71 96 ASP C O 1
ATOM 5304 N N . HIS C 1 76 ? 125.729 -50.031 -8.845 1.00 31.81 97 HIS C N 1
ATOM 5305 C CA . HIS C 1 76 ? 126.821 -50.755 -8.200 1.00 33.41 97 HIS C CA 1
ATOM 5306 C C . HIS C 1 76 ? 127.135 -50.035 -6.898 1.00 33.55 97 HIS C C 1
ATOM 5307 O O . HIS C 1 76 ? 126.587 -48.972 -6.618 1.00 30.49 97 HIS C O 1
ATOM 5314 N N . SER C 1 77 ? 128.014 -50.623 -6.085 1.00 36.47 98 SER C N 1
ATOM 5315 C CA . SER C 1 77 ? 128.302 -50.026 -4.783 1.00 38.40 98 SER C CA 1
ATOM 5316 C C . SER C 1 77 ? 129.733 -49.500 -4.660 1.00 37.75 98 SER C C 1
ATOM 5317 O O . SER C 1 77 ? 130.196 -49.214 -3.545 1.00 36.10 98 SER C O 1
ATOM 5320 N N . ASP C 1 78 ? 130.412 -49.290 -5.788 1.00 36.69 99 ASP C N 1
ATOM 5321 C CA . ASP C 1 78 ? 131.785 -48.800 -5.806 1.00 37.42 99 ASP C CA 1
ATOM 5322 C C . ASP C 1 78 ? 131.871 -47.272 -5.668 1.00 38.59 99 ASP C C 1
ATOM 5323 O O . ASP C 1 78 ? 132.973 -46.714 -5.738 1.00 43.34 99 ASP C O 1
ATOM 5328 N N . TYR C 1 79 ? 130.754 -46.581 -5.444 1.00 35.68 100 TYR C N 1
ATOM 5329 C CA . TYR C 1 79 ? 130.771 -45.123 -5.371 1.00 30.37 100 TYR C CA 1
ATOM 5330 C C . TYR C 1 79 ? 131.429 -44.618 -4.088 1.00 28.44 100 TYR C C 1
ATOM 5331 O O . TYR C 1 79 ? 131.269 -45.198 -3.008 1.00 26.92 100 TYR C O 1
ATOM 5340 N N . ARG C 1 80 ? 132.152 -43.506 -4.218 1.00 26.81 101 ARG C N 1
ATOM 5341 C CA . ARG C 1 80 ? 132.632 -42.717 -3.083 1.00 26.94 101 ARG C CA 1
ATOM 5342 C C . ARG C 1 80 ? 131.779 -41.447 -2.984 1.00 24.16 101 ARG C C 1
ATOM 5343 O O . ARG C 1 80 ? 131.857 -40.579 -3.857 1.00 23.10 101 ARG C O 1
ATOM 5351 N N . PHE C 1 81 ? 130.965 -41.331 -1.940 1.00 19.87 102 PHE C N 1
ATOM 5352 C CA . PHE C 1 81 ? 130.113 -40.148 -1.778 1.00 19.48 102 PHE C CA 1
ATOM 5353 C C . PHE C 1 81 ? 130.940 -39.053 -1.106 1.00 19.62 102 PHE C C 1
ATOM 5354 O O . PHE C 1 81 ? 131.279 -39.160 0.078 1.00 19.95 102 PHE C O 1
ATOM 5362 N N . ASN C 1 82 ? 131.259 -38.007 -1.858 1.00 21.34 103 ASN C N 1
ATOM 5363 C CA . ASN C 1 82 ? 132.173 -36.946 -1.444 1.00 22.74 103 ASN C CA 1
ATOM 5364 C C . ASN C 1 82 ? 131.495 -35.840 -0.655 1.00 21.33 103 ASN C C 1
ATOM 5365 O O . ASN C 1 82 ? 132.160 -35.160 0.134 1.00 22.33 103 ASN C O 1
ATOM 5370 N N . SER C 1 83 ? 130.196 -35.628 -0.865 1.00 19.57 104 SER C N 1
ATOM 5371 C CA . SER C 1 83 ? 129.576 -34.430 -0.333 1.00 21.14 104 SER C CA 1
ATOM 5372 C C . SER C 1 83 ? 128.084 -34.678 -0.155 1.00 20.05 104 SER C C 1
ATOM 5373 O O . SER C 1 83 ? 127.449 -35.314 -1.002 1.00 20.21 104 SER C O 1
ATOM 5376 N N . VAL C 1 84 ? 127.535 -34.189 0.951 1.00 17.34 105 VAL C N 1
ATOM 5377 C CA . VAL C 1 84 ? 126.099 -34.216 1.187 1.00 17.17 105 VAL C CA 1
ATOM 5378 C C . VAL C 1 84 ? 125.680 -32.826 1.674 1.00 22.78 105 VAL C C 1
ATOM 5379 O O . VAL C 1 84 ? 126.418 -32.167 2.409 1.00 18.17 105 VAL C O 1
ATOM 5383 N N . SER C 1 85 ? 124.525 -32.345 1.229 1.00 17.61 106 SER C N 1
ATOM 5384 C CA . SER C 1 85 ? 124.104 -31.016 1.659 1.00 18.32 106 SER C CA 1
ATOM 5385 C C . SER C 1 85 ? 122.591 -30.965 1.734 1.00 19.59 106 SER C C 1
ATOM 5386 O O . SER C 1 85 ? 121.916 -31.277 0.749 1.00 19.50 106 SER C O 1
ATOM 5389 N N . PHE C 1 86 ? 122.067 -30.548 2.888 1.00 19.67 107 PHE C N 1
ATOM 5390 C CA . PHE C 1 86 ? 120.633 -30.345 3.060 1.00 21.90 107 PHE C CA 1
ATOM 5391 C C . PHE C 1 86 ? 120.331 -28.873 3.332 1.00 22.28 107 PHE C C 1
ATOM 5392 O O . PHE C 1 86 ? 121.077 -28.174 4.033 1.00 23.04 107 PHE C O 1
ATOM 5400 N N . GLN C 1 87 ? 119.231 -28.412 2.766 1.00 22.97 108 GLN C N 1
ATOM 5401 C CA . GLN C 1 87 ? 118.624 -27.141 3.127 1.00 24.03 108 GLN C CA 1
ATOM 5402 C C . GLN C 1 87 ? 117.179 -27.484 3.450 1.00 27.59 108 GLN C C 1
ATOM 5403 O O . GLN C 1 87 ? 116.395 -27.787 2.543 1.00 26.51 108 GLN C O 1
ATOM 5409 N N . GLY C 1 88 ? 116.849 -27.507 4.736 1.00 28.35 109 GLY C N 1
ATOM 5410 C CA . GLY C 1 88 ? 115.558 -28.064 5.118 1.00 29.94 109 GLY C CA 1
ATOM 5411 C C . GLY C 1 88 ? 115.474 -29.527 4.721 1.00 28.81 109 GLY C C 1
ATOM 5412 O O . GLY C 1 88 ? 116.444 -30.277 4.832 1.00 28.73 109 GLY C O 1
ATOM 5413 N N . ASN C 1 89 ? 114.302 -29.942 4.229 1.00 27.75 110 ASN C N 1
ATOM 5414 C CA . ASN C 1 89 ? 114.092 -31.327 3.828 1.00 30.87 110 ASN C CA 1
ATOM 5415 C C . ASN C 1 89 ? 114.668 -31.661 2.454 1.00 30.16 110 ASN C C 1
ATOM 5416 O O . ASN C 1 89 ? 114.588 -32.826 2.044 1.00 30.83 110 ASN C O 1
ATOM 5421 N N . GLU C 1 90 ? 115.228 -30.696 1.731 1.00 29.07 111 GLU C N 1
ATOM 5422 C CA . GLU C 1 90 ? 115.822 -30.958 0.423 1.00 28.20 111 GLU C CA 1
ATOM 5423 C C . GLU C 1 90 ? 117.314 -31.266 0.569 1.00 25.83 111 GLU C C 1
ATOM 5424 O O . GLU C 1 90 ? 118.094 -30.423 1.050 1.00 27.53 111 GLU C O 1
ATOM 5430 N N . GLY C 1 91 ? 117.723 -32.432 0.090 1.00 24.16 112 GLY C N 1
ATOM 5431 C CA . GLY C 1 91 ? 119.093 -32.882 0.257 1.00 20.50 112 GLY C CA 1
ATOM 5432 C C . GLY C 1 91 ? 119.705 -33.353 -1.045 1.00 21.79 112 GLY C C 1
ATOM 5433 O O . GLY C 1 91 ? 119.011 -33.777 -1.964 1.00 23.01 112 GLY C O 1
ATOM 5434 N N . TRP C 1 92 ? 121.038 -33.268 -1.111 1.00 21.15 113 TRP C N 1
ATOM 5435 C CA . TRP C 1 92 ? 121.790 -33.648 -2.300 1.00 18.80 113 TRP C CA 1
ATOM 5436 C C . TRP C 1 92 ? 123.035 -34.422 -1.887 1.00 20.48 113 TRP C C 1
ATOM 5437 O O . TRP C 1 92 ? 123.636 -34.127 -0.856 1.00 20.73 113 TRP C O 1
ATOM 5448 N N . ILE C 1 93 ? 123.409 -35.413 -2.689 1.00 22.18 114 ILE C N 1
ATOM 5449 C CA . ILE C 1 93 ? 124.662 -36.153 -2.535 1.00 20.10 114 ILE C CA 1
ATOM 5450 C C . ILE C 1 93 ? 125.350 -36.223 -3.892 1.00 20.34 114 ILE C C 1
ATOM 5451 O O . ILE C 1 93 ? 124.699 -36.514 -4.903 1.00 19.74 114 ILE C O 1
ATOM 5456 N N . VAL C 1 94 ? 126.667 -35.992 -3.926 1.00 19.25 115 VAL C N 1
ATOM 5457 C CA . VAL C 1 94 ? 127.428 -36.260 -5.142 1.00 20.72 115 VAL C CA 1
ATOM 5458 C C . VAL C 1 94 ? 128.622 -37.143 -4.818 1.00 20.10 115 VAL C C 1
ATOM 5459 O O . VAL C 1 94 ? 129.120 -37.184 -3.687 1.00 19.19 115 VAL C O 1
ATOM 5463 N N . GLY C 1 95 ? 129.089 -37.849 -5.841 1.00 19.97 116 GLY C N 1
ATOM 5464 C CA . GLY C 1 95 ? 130.190 -38.764 -5.624 1.00 20.85 116 GLY C CA 1
ATOM 5465 C C . GLY C 1 95 ? 130.881 -39.103 -6.927 1.00 23.14 116 GLY C C 1
ATOM 5466 O O . GLY C 1 95 ? 130.517 -38.609 -7.996 1.00 20.49 116 GLY C O 1
ATOM 5467 N N . GLU C 1 96 ? 131.870 -39.995 -6.815 1.00 23.78 117 GLU C N 1
ATOM 5468 C CA . GLU C 1 96 ? 132.659 -40.502 -7.919 1.00 27.98 117 GLU C CA 1
ATOM 5469 C C . GLU C 1 96 ? 132.737 -42.024 -7.866 1.00 29.03 117 GLU C C 1
ATOM 5470 O O . GLU C 1 96 ? 132.787 -42.607 -6.771 1.00 29.38 117 GLU C O 1
ATOM 5476 N N . PRO C 1 97 ? 132.674 -42.709 -9.028 1.00 29.05 118 PRO C N 1
ATOM 5477 C CA . PRO C 1 97 ? 132.444 -42.152 -10.378 1.00 28.88 118 PRO C CA 1
ATOM 5478 C C . PRO C 1 97 ? 131.111 -41.370 -10.457 1.00 26.31 118 PRO C C 1
ATOM 5479 O O . PRO C 1 97 ? 130.271 -41.568 -9.587 1.00 22.65 118 PRO C O 1
ATOM 5483 N N . PRO C 1 98 ? 130.962 -40.440 -11.435 1.00 25.39 119 PRO C N 1
ATOM 5484 C CA . PRO C 1 98 ? 129.926 -39.401 -11.306 1.00 24.76 119 PRO C CA 1
ATOM 5485 C C . PRO C 1 98 ? 128.561 -39.941 -10.916 1.00 24.48 119 PRO C C 1
ATOM 5486 O O . PRO C 1 98 ? 127.997 -40.821 -11.582 1.00 24.12 119 PRO C O 1
ATOM 5490 N N . ILE C 1 99 ? 128.059 -39.444 -9.787 1.00 21.76 120 ILE C N 1
ATOM 5491 C CA . ILE C 1 99 ? 126.710 -39.745 -9.328 1.00 22.63 120 ILE C CA 1
ATOM 5492 C C . ILE C 1 99 ? 126.162 -38.514 -8.618 1.00 24.32 120 ILE C C 1
ATOM 5493 O O . ILE C 1 99 ? 126.900 -37.772 -7.962 1.00 24.83 120 ILE C O 1
ATOM 5498 N N . MET C 1 100 ? 124.853 -38.297 -8.758 1.00 21.28 121 MET C N 1
ATOM 5499 C CA . MET C 1 100 ? 124.159 -37.269 -7.999 1.00 22.66 121 MET C CA 1
ATOM 5500 C C . MET C 1 100 ? 122.842 -37.850 -7.515 1.00 21.31 121 MET C C 1
ATOM 5501 O O . MET C 1 100 ? 122.113 -38.457 -8.303 1.00 23.18 121 MET C O 1
ATOM 5506 N N . LEU C 1 101 ? 122.562 -37.707 -6.220 1.00 20.46 122 LEU C N 1
ATOM 5507 C CA . LEU C 1 101 ? 121.292 -38.123 -5.622 1.00 20.34 122 LEU C CA 1
ATOM 5508 C C . LEU C 1 101 ? 120.575 -36.914 -5.021 1.00 19.06 122 LEU C C 1
ATOM 5509 O O . LEU C 1 101 ? 121.212 -35.987 -4.513 1.00 18.36 122 LEU C O 1
ATOM 5514 N N . HIS C 1 102 ? 119.241 -36.947 -5.034 1.00 18.85 123 HIS C N 1
ATOM 5515 C CA . HIS C 1 102 ? 118.440 -35.801 -4.620 1.00 21.44 123 HIS C CA 1
ATOM 5516 C C . HIS C 1 102 ? 117.232 -36.283 -3.837 1.00 23.64 123 HIS C C 1
ATOM 5517 O O . HIS C 1 102 ? 116.580 -37.265 -4.218 1.00 26.33 123 HIS C O 1
ATOM 5524 N N . THR C 1 103 ? 116.918 -35.578 -2.751 1.00 23.28 124 THR C N 1
ATOM 5525 C CA . THR C 1 103 ? 115.730 -35.875 -1.958 1.00 23.33 124 THR C CA 1
ATOM 5526 C C . THR C 1 103 ? 114.990 -34.579 -1.637 1.00 24.11 124 THR C C 1
ATOM 5527 O O . THR C 1 103 ? 115.594 -33.513 -1.520 1.00 24.54 124 THR C O 1
ATOM 5531 N N . THR C 1 104 ? 113.670 -34.679 -1.517 1.00 26.49 125 THR C N 1
ATOM 5532 C CA . THR C 1 104 ? 112.839 -33.571 -1.054 1.00 27.68 125 THR C CA 1
ATOM 5533 C C . THR C 1 104 ? 112.056 -33.930 0.206 1.00 30.19 125 THR C C 1
ATOM 5534 O O . THR C 1 104 ? 111.238 -33.127 0.671 1.00 32.36 125 THR C O 1
ATOM 5538 N N . ASP C 1 105 ? 112.276 -35.114 0.777 1.00 29.76 126 ASP C N 1
ATOM 5539 C CA . ASP C 1 105 ? 111.491 -35.543 1.927 1.00 32.33 126 ASP C CA 1
ATOM 5540 C C . ASP C 1 105 ? 112.395 -35.897 3.104 1.00 31.38 126 ASP C C 1
ATOM 5541 O O . ASP C 1 105 ? 112.066 -36.770 3.904 1.00 30.90 126 ASP C O 1
ATOM 5546 N N . GLY C 1 106 ? 113.526 -35.204 3.229 1.00 30.17 127 GLY C N 1
ATOM 5547 C CA . GLY C 1 106 ? 114.399 -35.454 4.349 1.00 30.80 127 GLY C CA 1
ATOM 5548 C C . GLY C 1 106 ? 115.189 -36.732 4.242 1.00 28.58 127 GLY C C 1
ATOM 5549 O O . GLY C 1 106 ? 115.648 -37.241 5.269 1.00 26.82 127 GLY C O 1
ATOM 5550 N N . GLY C 1 107 ? 115.328 -37.296 3.035 1.00 23.69 128 GLY C N 1
ATOM 5551 C CA . GLY C 1 107 ? 116.073 -38.539 2.872 1.00 23.73 128 GLY C CA 1
ATOM 5552 C C . GLY C 1 107 ? 115.262 -39.808 3.028 1.00 27.67 128 GLY C C 1
ATOM 5553 O O . GLY C 1 107 ? 115.838 -40.908 3.015 1.00 27.05 128 GLY C O 1
ATOM 5554 N N . GLN C 1 108 ? 113.945 -39.695 3.184 1.00 28.97 129 GLN C N 1
ATOM 5555 C CA . GLN C 1 108 ? 113.091 -40.878 3.177 1.00 30.85 129 GLN C CA 1
ATOM 5556 C C . GLN C 1 108 ? 113.066 -41.557 1.809 1.00 29.00 129 GLN C C 1
ATOM 5557 O O . GLN C 1 108 ? 112.875 -42.773 1.734 1.00 31.01 129 GLN C O 1
ATOM 5563 N N . SER C 1 109 ? 113.280 -40.805 0.730 1.00 27.93 130 SER C N 1
ATOM 5564 C CA . SER C 1 109 ? 113.349 -41.359 -0.616 1.00 28.28 130 SER C CA 1
ATOM 5565 C C . SER C 1 109 ? 114.270 -40.490 -1.457 1.00 27.73 130 SER C C 1
ATOM 5566 O O . SER C 1 109 ? 114.315 -39.267 -1.282 1.00 27.81 130 SER C O 1
ATOM 5569 N N . TRP C 1 110 ? 115.002 -41.125 -2.368 1.00 27.97 131 TRP C N 1
ATOM 5570 C CA . TRP C 1 110 ? 115.999 -40.444 -3.181 1.00 26.14 131 TRP C CA 1
ATOM 5571 C C . TRP C 1 110 ? 115.798 -40.752 -4.654 1.00 28.75 131 TRP C C 1
ATOM 5572 O O . TRP C 1 110 ? 115.250 -41.802 -5.023 1.00 32.88 131 TRP C O 1
ATOM 5583 N N . SER C 1 111 ? 116.199 -39.821 -5.504 1.00 27.63 132 SER C N 1
ATOM 5584 C CA . SER C 1 111 ? 116.300 -40.137 -6.912 1.00 28.70 132 SER C CA 1
ATOM 5585 C C . SER C 1 111 ? 117.683 -39.773 -7.429 1.00 28.31 132 SER C C 1
ATOM 5586 O O . SER C 1 111 ? 118.392 -38.911 -6.874 1.00 28.53 132 SER C O 1
ATOM 5589 N N . GLN C 1 112 ? 118.120 -40.541 -8.417 1.00 26.72 133 GLN C N 1
ATOM 5590 C CA . GLN C 1 112 ? 119.385 -40.298 -9.084 1.00 28.63 133 GLN C CA 1
ATOM 5591 C C . GLN C 1 112 ? 119.174 -39.353 -10.258 1.00 31.58 133 GLN C C 1
ATOM 5592 O O . GLN C 1 112 ? 118.236 -39.520 -11.048 1.00 32.81 133 GLN C O 1
ATOM 5598 N N . ILE C 1 113 ? 120.018 -38.327 -10.326 1.00 29.51 134 ILE C N 1
ATOM 5599 C CA . ILE C 1 113 ? 120.009 -37.344 -11.399 1.00 30.66 134 ILE C CA 1
ATOM 5600 C C . ILE C 1 113 ? 121.122 -37.697 -12.367 1.00 32.89 134 ILE C C 1
ATOM 5601 O O . ILE C 1 113 ? 122.311 -37.575 -12.012 1.00 30.11 134 ILE C O 1
ATOM 5606 N N . PRO C 1 114 ? 120.819 -38.125 -13.597 1.00 38.67 135 PRO C N 1
ATOM 5607 C CA . PRO C 1 114 ? 121.866 -38.467 -14.566 1.00 39.79 135 PRO C CA 1
ATOM 5608 C C . PRO C 1 114 ? 122.743 -37.258 -14.863 1.00 38.34 135 PRO C C 1
ATOM 5609 O O . PRO C 1 114 ? 122.244 -36.158 -15.082 1.00 39.64 135 PRO C O 1
ATOM 5613 N N . LEU C 1 115 ? 124.051 -37.458 -14.843 1.00 37.15 136 LEU C N 1
ATOM 5614 C CA . LEU C 1 115 ? 125.004 -36.403 -15.150 1.00 39.53 136 LEU C CA 1
ATOM 5615 C C . LEU C 1 115 ? 125.576 -36.612 -16.546 1.00 44.18 136 LEU C C 1
ATOM 5616 O O . LEU C 1 115 ? 125.914 -37.734 -16.930 1.00 43.19 136 LEU C O 1
ATOM 5621 N N . ASP C 1 116 ? 125.667 -35.532 -17.306 1.00 49.34 137 ASP C N 1
ATOM 5622 C CA . ASP C 1 116 ? 126.223 -35.603 -18.650 1.00 53.37 137 ASP C CA 1
ATOM 5623 C C . ASP C 1 116 ? 127.624 -36.214 -18.621 1.00 54.56 137 ASP C C 1
ATOM 5624 O O . ASP C 1 116 ? 128.484 -35.736 -17.872 1.00 52.99 137 ASP C O 1
ATOM 5629 N N . PRO C 1 117 ? 127.907 -37.228 -19.447 1.00 58.90 138 PRO C N 1
ATOM 5630 C CA . PRO C 1 117 ? 129.243 -37.851 -19.415 1.00 59.35 138 PRO C CA 1
ATOM 5631 C C . PRO C 1 117 ? 130.383 -36.915 -19.798 1.00 59.28 138 PRO C C 1
ATOM 5632 O O . PRO C 1 117 ? 131.543 -37.252 -19.534 1.00 58.51 138 PRO C O 1
ATOM 5636 N N . LYS C 1 118 ? 130.102 -35.763 -20.409 1.00 57.63 139 LYS C N 1
ATOM 5637 C CA . LYS C 1 118 ? 131.142 -34.795 -20.730 1.00 57.06 139 LYS C CA 1
ATOM 5638 C C . LYS C 1 118 ? 131.456 -33.854 -19.567 1.00 53.22 139 LYS C C 1
ATOM 5639 O O . LYS C 1 118 ? 132.204 -32.888 -19.759 1.00 53.32 139 LYS C O 1
ATOM 5641 N N . LEU C 1 119 ? 130.897 -34.109 -18.385 1.00 48.64 140 LEU C N 1
ATOM 5642 C CA . LEU C 1 119 ? 131.229 -33.324 -17.203 1.00 45.46 140 LEU C CA 1
ATOM 5643 C C . LEU C 1 119 ? 132.742 -33.325 -16.990 1.00 45.21 140 LEU C C 1
ATOM 5644 O O . LEU C 1 119 ? 133.364 -34.396 -17.016 1.00 45.44 140 LEU C O 1
ATOM 5649 N N . PRO C 1 120 ? 133.368 -32.163 -16.797 1.00 46.27 141 PRO C N 1
ATOM 5650 C CA . PRO C 1 120 ? 134.821 -32.134 -16.585 1.00 48.05 141 PRO C CA 1
ATOM 5651 C C . PRO C 1 120 ? 135.145 -32.590 -15.170 1.00 46.71 141 PRO C C 1
ATOM 5652 O O . PRO C 1 120 ? 134.765 -31.944 -14.188 1.00 46.32 141 PRO C O 1
ATOM 5656 N N . GLY C 1 121 ? 135.811 -33.740 -15.063 1.00 47.14 142 GLY C N 1
ATOM 5657 C CA . GLY C 1 121 ? 136.157 -34.294 -13.776 1.00 46.78 142 GLY C CA 1
ATOM 5658 C C . GLY C 1 121 ? 134.963 -34.976 -13.133 1.00 45.91 142 GLY C C 1
ATOM 5659 O O . GLY C 1 121 ? 133.924 -35.214 -13.754 1.00 49.26 142 GLY C O 1
ATOM 5660 N N . SER C 1 122 ? 135.120 -35.288 -11.874 1.00 42.12 143 SER C N 1
ATOM 5661 C CA . SER C 1 122 ? 134.047 -35.931 -11.138 1.00 39.80 143 SER C CA 1
ATOM 5662 C C . SER C 1 122 ? 133.520 -34.980 -10.065 1.00 33.19 143 SER C C 1
ATOM 5663 O O . SER C 1 122 ? 134.250 -34.095 -9.602 1.00 32.65 143 SER C O 1
ATOM 5666 N N . PRO C 1 123 ? 132.262 -35.130 -9.657 1.00 28.75 144 PRO C N 1
ATOM 5667 C CA . PRO C 1 123 ? 131.693 -34.210 -8.654 1.00 25.80 144 PRO C CA 1
ATOM 5668 C C . PRO C 1 123 ? 132.434 -34.304 -7.327 1.00 25.26 144 PRO C C 1
ATOM 5669 O O . PRO C 1 123 ? 132.701 -35.391 -6.814 1.00 22.97 144 PRO C O 1
ATOM 5673 N N . ARG C 1 124 ? 132.757 -33.154 -6.774 1.00 24.31 145 ARG C N 1
ATOM 5674 C CA . ARG C 1 124 ? 133.475 -33.094 -5.514 1.00 25.41 145 ARG C CA 1
ATOM 5675 C C . ARG C 1 124 ? 132.660 -32.463 -4.396 1.00 23.23 145 ARG C C 1
ATOM 5676 O O . ARG C 1 124 ? 132.770 -32.885 -3.243 1.00 24.72 145 ARG C O 1
ATOM 5684 N N . LEU C 1 125 ? 131.827 -31.475 -4.705 1.00 20.86 146 LEU C N 1
ATOM 5685 C CA . LEU C 1 125 ? 131.061 -30.774 -3.685 1.00 19.76 146 LEU C CA 1
ATOM 5686 C C . LEU C 1 125 ? 129.704 -30.401 -4.261 1.00 23.72 146 LEU C C 1
ATOM 5687 O O . LEU C 1 125 ? 129.617 -30.012 -5.430 1.00 23.31 146 LEU C O 1
ATOM 5692 N N . ILE C 1 126 ? 128.654 -30.516 -3.440 1.00 18.59 147 ILE C N 1
ATOM 5693 C CA . ILE C 1 126 ? 127.342 -29.962 -3.758 1.00 18.55 147 ILE C CA 1
ATOM 5694 C C . ILE C 1 126 ? 126.854 -29.112 -2.586 1.00 19.32 147 ILE C C 1
ATOM 5695 O O . ILE C 1 126 ? 127.102 -29.428 -1.416 1.00 19.21 147 ILE C O 1
ATOM 5700 N N . LYS C 1 127 ? 126.195 -28.009 -2.898 1.00 20.82 148 LYS C N 1
ATOM 5701 C CA . LYS C 1 127 ? 125.650 -27.113 -1.883 1.00 20.35 148 LYS C CA 1
ATOM 5702 C C . LYS C 1 127 ? 124.164 -26.911 -2.145 1.00 20.58 148 LYS C C 1
ATOM 5703 O O . LYS C 1 127 ? 123.778 -26.418 -3.208 1.00 21.35 148 LYS C O 1
ATOM 5709 N N . ALA C 1 128 ? 123.337 -27.305 -1.189 1.00 20.14 149 ALA C N 1
ATOM 5710 C CA . ALA C 1 128 ? 121.901 -27.136 -1.321 1.00 22.44 149 ALA C CA 1
ATOM 5711 C C . ALA C 1 128 ? 121.573 -25.680 -1.024 1.00 24.18 149 ALA C C 1
ATOM 5712 O O . ALA C 1 128 ? 121.942 -25.163 0.036 1.00 22.96 149 ALA C O 1
ATOM 5714 N N . LEU C 1 129 ? 120.915 -25.005 -1.959 1.00 20.50 150 LEU C N 1
ATOM 5715 C CA . LEU C 1 129 ? 120.496 -23.624 -1.728 1.00 24.15 150 LEU C CA 1
ATOM 5716 C C . LEU C 1 129 ? 119.013 -23.533 -1.407 1.00 27.72 150 LEU C C 1
ATOM 5717 O O . LEU C 1 129 ? 118.520 -22.443 -1.107 1.00 30.44 150 LEU C O 1
ATOM 5722 N N . GLY C 1 130 ? 118.298 -24.656 -1.451 1.00 28.45 151 GLY C N 1
ATOM 5723 C CA . GLY C 1 130 ? 116.889 -24.694 -1.135 1.00 28.56 151 GLY C CA 1
ATOM 5724 C C . GLY C 1 130 ? 116.001 -24.438 -2.342 1.00 28.24 151 GLY C C 1
ATOM 5725 O O . GLY C 1 130 ? 116.427 -23.906 -3.368 1.00 28.54 151 GLY C O 1
ATOM 5726 N N . ASN C 1 131 ? 114.746 -24.874 -2.206 1.00 27.21 152 ASN C N 1
ATOM 5727 C CA . ASN C 1 131 ? 113.676 -24.599 -3.168 1.00 28.83 152 ASN C CA 1
ATOM 5728 C C . ASN C 1 131 ? 114.095 -24.893 -4.607 1.00 29.41 152 ASN C C 1
ATOM 5729 O O . ASN C 1 131 ? 113.840 -24.108 -5.527 1.00 32.91 152 ASN C O 1
ATOM 5734 N N . GLY C 1 132 ? 114.738 -26.044 -4.796 1.00 24.32 153 GLY C N 1
ATOM 5735 C CA . GLY C 1 132 ? 115.103 -26.536 -6.111 1.00 25.15 153 GLY C CA 1
ATOM 5736 C C . GLY C 1 132 ? 116.457 -26.098 -6.652 1.00 23.61 153 GLY C C 1
ATOM 5737 O O . GLY C 1 132 ? 116.832 -26.523 -7.757 1.00 23.99 153 GLY C O 1
ATOM 5738 N N . SER C 1 133 ? 117.209 -25.288 -5.918 1.00 19.66 154 SER C N 1
ATOM 5739 C CA . SER C 1 133 ? 118.495 -24.810 -6.381 1.00 20.13 154 SER C CA 1
ATOM 5740 C C . SER C 1 133 ? 119.640 -25.482 -5.636 1.00 20.33 154 SER C C 1
ATOM 5741 O O . SER C 1 133 ? 119.550 -25.786 -4.443 1.00 17.59 154 SER C O 1
ATOM 5744 N N . ALA C 1 134 ? 120.739 -25.669 -6.359 1.00 19.43 155 ALA C N 1
ATOM 5745 C CA . ALA C 1 134 ? 121.933 -26.270 -5.800 1.00 18.87 155 ALA C CA 1
ATOM 5746 C C . ALA C 1 134 ? 123.083 -25.875 -6.711 1.00 20.13 155 ALA C C 1
ATOM 5747 O O . ALA C 1 134 ? 122.877 -25.585 -7.890 1.00 23.59 155 ALA C O 1
ATOM 5749 N N . GLU C 1 135 ? 124.286 -25.832 -6.154 1.00 18.21 156 GLU C N 1
ATOM 5750 C CA . GLU C 1 135 ? 125.472 -25.656 -6.978 1.00 20.39 156 GLU C CA 1
ATOM 5751 C C . GLU C 1 135 ? 126.447 -26.787 -6.696 1.00 18.27 156 GLU C C 1
ATOM 5752 O O . GLU C 1 135 ? 126.528 -27.293 -5.570 1.00 16.70 156 GLU C O 1
ATOM 5758 N N . MET C 1 136 ? 127.149 -27.205 -7.744 1.00 19.09 157 MET C N 1
ATOM 5759 C CA . MET C 1 136 ? 128.062 -28.338 -7.722 1.00 21.38 157 MET C CA 1
ATOM 5760 C C . MET C 1 136 ? 129.419 -27.946 -8.300 1.00 19.32 157 MET C C 1
ATOM 5761 O O . MET C 1 136 ? 129.489 -27.253 -9.320 1.00 22.59 157 MET C O 1
ATOM 5766 N N . ILE C 1 137 ? 130.486 -28.449 -7.687 1.00 17.82 158 ILE C N 1
ATOM 5767 C CA . ILE C 1 137 ? 131.849 -28.233 -8.151 1.00 19.30 158 ILE C CA 1
ATOM 5768 C C . ILE C 1 137 ? 132.484 -29.591 -8.383 1.00 19.70 158 ILE C C 1
ATOM 5769 O O . ILE C 1 137 ? 132.339 -30.504 -7.556 1.00 19.32 158 ILE C O 1
ATOM 5774 N N . THR C 1 138 ? 133.201 -29.723 -9.495 1.00 20.10 159 THR C N 1
ATOM 5775 C CA . THR C 1 138 ? 133.887 -30.971 -9.776 1.00 22.27 159 THR C CA 1
ATOM 5776 C C . THR C 1 138 ? 135.337 -30.892 -9.280 1.00 25.18 159 THR C C 1
ATOM 5777 O O . THR C 1 138 ? 135.817 -29.839 -8.857 1.00 23.29 159 THR C O 1
ATOM 5781 N N . ASN C 1 139 ? 136.038 -32.035 -9.325 1.00 25.04 160 ASN C N 1
ATOM 5782 C CA . ASN C 1 139 ? 137.388 -32.079 -8.765 1.00 28.85 160 ASN C CA 1
ATOM 5783 C C . ASN C 1 139 ? 138.400 -31.252 -9.565 1.00 32.20 160 ASN C C 1
ATOM 5784 O O . ASN C 1 139 ? 139.474 -30.940 -9.037 1.00 33.49 160 ASN C O 1
ATOM 5789 N N . VAL C 1 140 ? 138.104 -30.895 -10.819 1.00 32.33 161 VAL C N 1
ATOM 5790 C CA . VAL C 1 140 ? 138.985 -30.010 -11.575 1.00 33.56 161 VAL C CA 1
ATOM 5791 C C . VAL C 1 140 ? 138.455 -28.573 -11.613 1.00 32.23 161 VAL C C 1
ATOM 5792 O O . VAL C 1 140 ? 138.958 -27.747 -12.384 1.00 33.53 161 VAL C O 1
ATOM 5796 N N . GLY C 1 141 ? 137.460 -28.250 -10.789 1.00 28.16 162 GLY C N 1
ATOM 5797 C CA . GLY C 1 141 ? 137.008 -26.877 -10.662 1.00 26.33 162 GLY C CA 1
ATOM 5798 C C . GLY C 1 141 ? 135.897 -26.426 -11.596 1.00 28.34 162 GLY C C 1
ATOM 5799 O O . GLY C 1 141 ? 135.632 -25.219 -11.683 1.00 27.73 162 GLY C O 1
ATOM 5800 N N . ALA C 1 142 ? 135.251 -27.332 -12.322 1.00 28.82 163 ALA C N 1
ATOM 5801 C CA . ALA C 1 142 ? 134.052 -26.927 -13.034 1.00 28.65 163 ALA C CA 1
ATOM 5802 C C . ALA C 1 142 ? 132.940 -26.688 -12.018 1.00 26.45 163 ALA C C 1
ATOM 5803 O O . ALA C 1 142 ? 132.837 -27.397 -11.009 1.00 22.54 163 ALA C O 1
ATOM 5805 N N . ILE C 1 143 ? 132.157 -25.640 -12.253 1.00 27.06 164 ILE C N 1
ATOM 5806 C CA . ILE C 1 143 ? 131.088 -25.203 -11.360 1.00 25.81 164 ILE C CA 1
ATOM 5807 C C . ILE C 1 143 ? 129.787 -25.103 -12.144 1.00 25.15 164 ILE C C 1
ATOM 5808 O O . ILE C 1 143 ? 129.746 -24.481 -13.208 1.00 23.02 164 ILE C O 1
ATOM 5813 N N . TYR C 1 144 ? 128.736 -25.733 -11.626 1.00 24.61 165 TYR C N 1
ATOM 5814 C CA . TYR C 1 144 ? 127.439 -25.775 -12.275 1.00 26.63 165 TYR C CA 1
ATOM 5815 C C . TYR C 1 144 ? 126.367 -25.437 -11.254 1.00 26.92 165 TYR C C 1
ATOM 5816 O O . TYR C 1 144 ? 126.501 -25.760 -10.069 1.00 26.21 165 TYR C O 1
ATOM 5825 N N . ARG C 1 145 ? 125.288 -24.806 -11.711 1.00 26.27 166 ARG C N 1
ATOM 5826 C CA . ARG C 1 145 ? 124.153 -24.586 -10.827 1.00 27.33 166 ARG C CA 1
ATOM 5827 C C . ARG C 1 145 ? 122.843 -24.992 -11.498 1.00 26.92 166 ARG C C 1
ATOM 5828 O O . ARG C 1 145 ? 122.696 -24.950 -12.725 1.00 26.56 166 ARG C O 1
ATOM 5836 N N . THR C 1 146 ? 121.895 -25.410 -10.668 1.00 24.97 167 THR C N 1
ATOM 5837 C CA . THR C 1 146 ? 120.560 -25.756 -11.107 1.00 23.07 167 THR C CA 1
ATOM 5838 C C . THR C 1 146 ? 119.572 -24.907 -10.326 1.00 23.61 167 THR C C 1
ATOM 5839 O O . THR C 1 146 ? 119.809 -24.544 -9.165 1.00 18.58 167 THR C O 1
ATOM 5843 N N . LYS C 1 147 ? 118.466 -24.582 -10.975 1.00 23.77 168 LYS C N 1
ATOM 5844 C CA . LYS C 1 147 ? 117.366 -23.907 -10.304 1.00 23.93 168 LYS C CA 1
ATOM 5845 C C . LYS C 1 147 ? 116.083 -24.714 -10.381 1.00 23.69 168 LYS C C 1
ATOM 5846 O O . LYS C 1 147 ? 115.034 -24.236 -9.920 1.00 23.72 168 LYS C O 1
ATOM 5852 N N . ASP C 1 148 ? 116.119 -25.882 -11.017 1.00 24.52 169 ASP C N 1
ATOM 5853 C CA . ASP C 1 148 ? 114.929 -26.702 -11.231 1.00 25.99 169 ASP C CA 1
ATOM 5854 C C . ASP C 1 148 ? 115.181 -28.140 -10.788 1.00 24.40 169 ASP C C 1
ATOM 5855 O O . ASP C 1 148 ? 114.889 -29.096 -11.504 1.00 23.30 169 ASP C O 1
ATOM 5860 N N . SER C 1 149 ? 115.724 -28.304 -9.583 1.00 23.06 170 SER C N 1
ATOM 5861 C CA . SER C 1 149 ? 115.877 -29.616 -8.949 1.00 24.68 170 SER C CA 1
ATOM 5862 C C . SER C 1 149 ? 116.727 -30.565 -9.781 1.00 26.11 170 SER C C 1
ATOM 5863 O O . SER C 1 149 ? 116.541 -31.790 -9.738 1.00 28.05 170 SER C O 1
ATOM 5866 N N . GLY C 1 150 ? 117.661 -30.012 -10.542 1.00 25.79 171 GLY C N 1
ATOM 5867 C CA . GLY C 1 150 ? 118.643 -30.826 -11.233 1.00 29.79 171 GLY C CA 1
ATOM 5868 C C . GLY C 1 150 ? 118.252 -31.277 -12.618 1.00 30.02 171 GLY C C 1
ATOM 5869 O O . GLY C 1 150 ? 118.983 -32.072 -13.221 1.00 31.57 171 GLY C O 1
ATOM 5870 N N . LYS C 1 151 ? 117.133 -30.792 -13.147 1.00 31.25 172 LYS C N 1
ATOM 5871 C CA . LYS C 1 151 ? 116.782 -31.105 -14.522 1.00 34.15 172 LYS C CA 1
ATOM 5872 C C . LYS C 1 151 ? 117.633 -30.325 -15.513 1.00 32.93 172 LYS C C 1
ATOM 5873 O O . LYS C 1 151 ? 117.913 -30.828 -16.606 1.00 33.02 172 LYS C O 1
ATOM 5879 N N . ASN C 1 152 ? 118.066 -29.114 -15.164 1.00 31.27 173 ASN C N 1
ATOM 5880 C CA . ASN C 1 152 ? 118.949 -28.360 -16.039 1.00 31.10 173 ASN C CA 1
ATOM 5881 C C . ASN C 1 152 ? 120.045 -27.699 -15.243 1.00 30.28 173 ASN C C 1
ATOM 5882 O O . ASN C 1 152 ? 119.812 -27.260 -14.120 1.00 30.23 173 ASN C O 1
ATOM 5887 N N . TRP C 1 153 ? 121.237 -27.628 -15.836 1.00 32.56 174 TRP C N 1
ATOM 5888 C CA . TRP C 1 153 ? 122.392 -27.010 -15.206 1.00 32.00 174 TRP C CA 1
ATOM 5889 C C . TRP C 1 153 ? 123.037 -25.962 -16.104 1.00 33.95 174 TRP C C 1
ATOM 5890 O O . TRP C 1 153 ? 123.167 -26.154 -17.310 1.00 37.98 174 TRP C O 1
ATOM 5901 N N . GLN C 1 154 ? 123.473 -24.868 -15.488 1.00 35.20 175 GLN C N 1
ATOM 5902 C CA . GLN C 1 154 ? 124.331 -23.838 -16.081 1.00 39.29 175 GLN C CA 1
ATOM 5903 C C . GLN C 1 154 ? 125.779 -23.983 -15.672 1.00 36.82 175 GLN C C 1
ATOM 5904 O O . GLN C 1 154 ? 126.074 -24.042 -14.474 1.00 33.90 175 GLN C O 1
ATOM 5910 N N . ALA C 1 155 ? 126.674 -23.910 -16.662 1.00 37.92 176 ALA C N 1
ATOM 5911 C CA . ALA C 1 155 ? 128.084 -23.810 -16.345 1.00 39.40 176 ALA C CA 1
ATOM 5912 C C . ALA C 1 155 ? 128.368 -22.376 -15.910 1.00 39.66 176 ALA C C 1
ATOM 5913 O O . ALA C 1 155 ? 128.019 -21.429 -16.618 1.00 42.12 176 ALA C O 1
ATOM 5915 N N . LEU C 1 156 ? 128.972 -22.212 -14.739 1.00 38.22 177 LEU C N 1
ATOM 5916 C CA . LEU C 1 156 ? 129.418 -20.907 -14.280 1.00 39.08 177 LEU C CA 1
ATOM 5917 C C . LEU C 1 156 ? 130.902 -20.710 -14.516 1.00 41.97 177 LEU C C 1
ATOM 5918 O O . LEU C 1 156 ? 131.373 -19.572 -14.599 1.00 43.33 177 LEU C O 1
ATOM 5923 N N . VAL C 1 157 ? 131.638 -21.810 -14.588 1.00 44.34 178 VAL C N 1
ATOM 5924 C CA . VAL C 1 157 ? 133.057 -21.839 -14.914 1.00 48.99 178 VAL C CA 1
ATOM 5925 C C . VAL C 1 157 ? 133.271 -23.102 -15.725 1.00 56.13 178 VAL C C 1
ATOM 5926 O O . VAL C 1 157 ? 132.869 -24.185 -15.286 1.00 55.54 178 VAL C O 1
ATOM 5930 N N . GLN C 1 158 ? 133.884 -22.986 -16.901 1.00 63.91 179 GLN C N 1
ATOM 5931 C CA . GLN C 1 158 ? 134.172 -24.205 -17.650 1.00 69.88 179 GLN C CA 1
ATOM 5932 C C . GLN C 1 158 ? 135.648 -24.566 -17.676 1.00 72.22 179 GLN C C 1
ATOM 5933 O O . GLN C 1 158 ? 135.980 -25.734 -17.465 1.00 73.07 179 GLN C O 1
ATOM 5939 N N . GLU C 1 159 ? 136.563 -23.621 -17.902 1.00 72.98 180 GLU C N 1
ATOM 5940 C CA . GLU C 1 159 ? 137.960 -24.043 -17.867 1.00 72.18 180 GLU C CA 1
ATOM 5941 C C . GLU C 1 159 ? 138.392 -24.467 -16.465 1.00 63.73 180 GLU C C 1
ATOM 5942 O O . GLU C 1 159 ? 138.156 -23.773 -15.470 1.00 60.03 180 GLU C O 1
ATOM 5948 N N . ALA C 1 160 ? 139.019 -25.640 -16.435 1.00 59.67 181 ALA C N 1
ATOM 5949 C CA . ALA C 1 160 ? 139.450 -26.338 -15.244 1.00 54.56 181 ALA C CA 1
ATOM 5950 C C . ALA C 1 160 ? 140.714 -25.732 -14.659 1.00 51.23 181 ALA C C 1
ATOM 5951 O O . ALA C 1 160 ? 141.537 -25.131 -15.360 1.00 52.46 181 ALA C O 1
ATOM 5953 N N . ILE C 1 161 ? 140.841 -25.874 -13.349 1.00 45.35 182 ILE C N 1
ATOM 5954 C CA . ILE C 1 161 ? 142.125 -25.760 -12.680 1.00 44.04 182 ILE C CA 1
ATOM 5955 C C . ILE C 1 161 ? 142.588 -27.194 -12.448 1.00 41.67 182 ILE C C 1
ATOM 5956 O O . ILE C 1 161 ? 141.888 -28.150 -12.809 1.00 41.14 182 ILE C O 1
ATOM 5961 N N . GLY C 1 162 ? 143.762 -27.370 -11.865 1.00 40.13 183 GLY C N 1
ATOM 5962 C CA . GLY C 1 162 ? 144.195 -28.718 -11.555 1.00 40.84 183 GLY C CA 1
ATOM 5963 C C . GLY C 1 162 ? 143.282 -29.404 -10.557 1.00 39.25 183 GLY C C 1
ATOM 5964 O O . GLY C 1 162 ? 142.290 -28.816 -10.102 1.00 37.96 183 GLY C O 1
ATOM 5965 N N . VAL C 1 163 ? 143.608 -30.639 -10.177 1.00 38.81 184 VAL C N 1
ATOM 5966 C CA . VAL C 1 163 ? 142.782 -31.307 -9.185 1.00 35.96 184 VAL C CA 1
ATOM 5967 C C . VAL C 1 163 ? 143.092 -30.648 -7.847 1.00 33.55 184 VAL C C 1
ATOM 5968 O O . VAL C 1 163 ? 144.199 -30.137 -7.632 1.00 35.00 184 VAL C O 1
ATOM 5972 N N . MET C 1 164 ? 142.098 -30.594 -6.969 1.00 30.87 185 MET C N 1
ATOM 5973 C CA . MET C 1 164 ? 142.204 -29.871 -5.712 1.00 31.57 185 MET C CA 1
ATOM 5974 C C . MET C 1 164 ? 142.470 -30.831 -4.563 1.00 32.47 185 MET C C 1
ATOM 5975 O O . MET C 1 164 ? 141.828 -31.879 -4.455 1.00 36.46 185 MET C O 1
ATOM 5980 N N . ARG C 1 165 ? 143.389 -30.437 -3.688 1.00 27.89 186 ARG C N 1
ATOM 5981 C CA . ARG C 1 165 ? 143.636 -31.153 -2.438 1.00 29.95 186 ARG C CA 1
ATOM 5982 C C . ARG C 1 165 ? 142.541 -30.878 -1.407 1.00 30.02 186 ARG C C 1
ATOM 5983 O O . ARG C 1 165 ? 142.199 -31.759 -0.609 1.00 31.64 186 ARG C O 1
ATOM 5991 N N . ASN C 1 166 ? 141.973 -29.671 -1.419 1.00 24.71 187 ASN C N 1
ATOM 5992 C CA . ASN C 1 166 ? 140.964 -29.279 -0.449 1.00 21.50 187 ASN C CA 1
ATOM 5993 C C . ASN C 1 166 ? 140.115 -28.166 -1.041 1.00 20.43 187 ASN C C 1
ATOM 5994 O O . ASN C 1 166 ? 140.583 -27.404 -1.896 1.00 20.50 187 ASN C O 1
ATOM 5999 N N . LEU C 1 167 ? 138.868 -28.089 -0.570 1.00 17.25 188 LEU C N 1
ATOM 6000 C CA . LEU C 1 167 ? 137.893 -27.112 -1.028 1.00 19.75 188 LEU C CA 1
ATOM 6001 C C . LEU C 1 167 ? 137.018 -26.688 0.152 1.00 20.59 188 LEU C C 1
ATOM 6002 O O . LEU C 1 167 ? 136.558 -27.539 0.918 1.00 19.11 188 LEU C O 1
ATOM 6007 N N . ASN C 1 168 ? 136.812 -25.380 0.317 1.00 19.30 189 ASN C N 1
ATOM 6008 C CA . ASN C 1 168 ? 135.951 -24.865 1.370 1.00 21.02 189 ASN C CA 1
ATOM 6009 C C . ASN C 1 168 ? 135.157 -23.673 0.846 1.00 20.96 189 ASN C C 1
ATOM 6010 O O . ASN C 1 168 ? 135.631 -22.921 -0.014 1.00 21.16 189 ASN C O 1
ATOM 6015 N N . ARG C 1 169 ? 133.964 -23.491 1.411 1.00 20.06 190 ARG C N 1
ATOM 6016 C CA . ARG C 1 169 ? 133.010 -22.477 0.993 1.00 21.57 190 ARG C CA 1
ATOM 6017 C C . ARG C 1 169 ? 132.830 -21.420 2.079 1.00 24.82 190 ARG C C 1
ATOM 6018 O O . ARG C 1 169 ? 132.804 -21.752 3.261 1.00 29.87 190 ARG C O 1
ATOM 6026 N N . SER C 1 170 ? 132.700 -20.150 1.682 1.00 22.18 191 SER C N 1
ATOM 6027 C CA . SER C 1 170 ? 132.456 -19.046 2.613 1.00 24.60 191 SER C CA 1
ATOM 6028 C C . SER C 1 170 ? 130.960 -18.850 2.846 1.00 27.66 191 SER C C 1
ATOM 6029 O O . SER C 1 170 ? 130.122 -19.394 2.112 1.00 27.91 191 SER C O 1
ATOM 6032 N N . PRO C 1 171 ? 130.576 -18.049 3.856 1.00 30.06 192 PRO C N 1
ATOM 6033 C CA . PRO C 1 171 ? 129.141 -17.762 4.051 1.00 32.69 192 PRO C CA 1
ATOM 6034 C C . PRO C 1 171 ? 128.472 -17.101 2.857 1.00 33.18 192 PRO C C 1
ATOM 6035 O O . PRO C 1 171 ? 127.303 -17.387 2.573 1.00 34.98 192 PRO C O 1
ATOM 6039 N N . SER C 1 172 ? 129.174 -16.254 2.116 1.00 33.31 193 SER C N 1
ATOM 6040 C CA . SER C 1 172 ? 128.574 -15.624 0.951 1.00 33.58 193 SER C CA 1
ATOM 6041 C C . SER C 1 172 ? 128.802 -16.424 -0.321 1.00 33.41 193 SER C C 1
ATOM 6042 O O . SER C 1 172 ? 128.532 -15.922 -1.412 1.00 36.29 193 SER C O 1
ATOM 6045 N N . GLY C 1 173 ? 129.271 -17.659 -0.212 1.00 30.47 194 GLY C N 1
ATOM 6046 C CA . GLY C 1 173 ? 129.397 -18.490 -1.389 1.00 29.36 194 GLY C CA 1
ATOM 6047 C C . GLY C 1 173 ? 130.696 -18.360 -2.153 1.00 26.32 194 GLY C C 1
ATOM 6048 O O . GLY C 1 173 ? 130.752 -18.778 -3.313 1.00 26.03 194 GLY C O 1
ATOM 6049 N N . GLU C 1 174 ? 131.734 -17.774 -1.564 1.00 24.18 195 GLU C N 1
ATOM 6050 C CA . GLU C 1 174 ? 133.029 -17.847 -2.215 1.00 25.47 195 GLU C CA 1
ATOM 6051 C C . GLU C 1 174 ? 133.659 -19.213 -1.923 1.00 24.01 195 GLU C C 1
ATOM 6052 O O . GLU C 1 174 ? 133.341 -19.871 -0.935 1.00 23.82 195 GLU C O 1
ATOM 6058 N N . TYR C 1 175 ? 134.560 -19.642 -2.793 1.00 21.84 196 TYR C N 1
ATOM 6059 C CA . TYR C 1 175 ? 135.228 -20.914 -2.578 1.00 20.50 196 TYR C CA 1
ATOM 6060 C C . TYR C 1 175 ? 136.722 -20.679 -2.592 1.00 20.84 196 TYR C C 1
ATOM 6061 O O . TYR C 1 175 ? 137.224 -19.808 -3.303 1.00 21.80 196 TYR C O 1
ATOM 6070 N N . VAL C 1 176 ? 137.430 -21.492 -1.827 1.00 19.19 197 VAL C N 1
ATOM 6071 C CA . VAL C 1 176 ? 138.882 -21.506 -1.881 1.00 20.01 197 VAL C CA 1
ATOM 6072 C C . VAL C 1 176 ? 139.311 -22.954 -2.049 1.00 18.97 197 VAL C C 1
ATOM 6073 O O . VAL C 1 176 ? 138.822 -23.853 -1.357 1.00 18.86 197 VAL C O 1
ATOM 6077 N N . ALA C 1 177 ? 140.257 -23.175 -2.940 1.00 19.69 198 ALA C N 1
ATOM 6078 C CA . ALA C 1 177 ? 140.681 -24.526 -3.256 1.00 19.47 198 ALA C CA 1
ATOM 6079 C C . ALA C 1 177 ? 142.201 -24.566 -3.220 1.00 21.15 198 ALA C C 1
ATOM 6080 O O . ALA C 1 177 ? 142.868 -23.711 -3.817 1.00 21.81 198 ALA C O 1
ATOM 6082 N N . VAL C 1 178 ? 142.745 -25.567 -2.522 1.00 20.49 199 VAL C N 1
ATOM 6083 C CA . VAL C 1 178 ? 144.184 -25.780 -2.460 1.00 21.68 199 VAL C CA 1
ATOM 6084 C C . VAL C 1 178 ? 144.567 -26.642 -3.653 1.00 22.43 199 VAL C C 1
ATOM 6085 O O . VAL C 1 178 ? 143.901 -27.639 -3.939 1.00 21.87 199 VAL C O 1
ATOM 6089 N N . SER C 1 179 ? 145.632 -26.262 -4.347 1.00 23.98 200 SER C N 1
ATOM 6090 C CA . SER C 1 179 ? 146.106 -27.050 -5.465 1.00 27.74 200 SER C CA 1
ATOM 6091 C C . SER C 1 179 ? 146.570 -28.431 -4.987 1.00 29.27 200 SER C C 1
ATOM 6092 O O . SER C 1 179 ? 146.830 -28.663 -3.799 1.00 28.05 200 SER C O 1
ATOM 6095 N N . SER C 1 180 ? 146.750 -29.323 -5.963 1.00 29.66 201 SER C N 1
ATOM 6096 C CA . SER C 1 180 ? 146.919 -30.754 -5.705 1.00 31.03 201 SER C CA 1
ATOM 6097 C C . SER C 1 180 ? 148.044 -31.052 -4.722 1.00 31.50 201 SER C C 1
ATOM 6098 O O . SER C 1 180 ? 147.864 -31.833 -3.780 1.00 31.91 201 SER C O 1
ATOM 6101 N N . ARG C 1 181 ? 149.219 -30.461 -4.935 1.00 30.02 202 ARG C N 1
ATOM 6102 C CA . ARG C 1 181 ? 150.348 -30.688 -4.044 1.00 30.53 202 ARG C CA 1
ATOM 6103 C C . ARG C 1 181 ? 150.618 -29.486 -3.147 1.00 30.60 202 ARG C C 1
ATOM 6104 O O . ARG C 1 181 ? 151.696 -2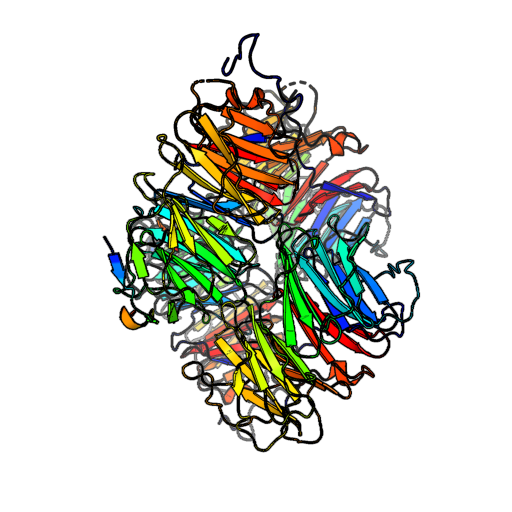9.371 -2.566 1.00 29.90 202 ARG C O 1
ATOM 6112 N N . GLY C 1 182 ? 149.657 -28.578 -3.031 1.00 30.05 203 GLY C N 1
ATOM 6113 C CA . GLY C 1 182 ? 149.800 -27.495 -2.089 1.00 29.37 203 GLY C CA 1
ATOM 6114 C C . GLY C 1 182 ? 150.732 -26.379 -2.487 1.00 29.89 203 GLY C C 1
ATOM 6115 O O . GLY C 1 182 ? 151.132 -25.594 -1.617 1.00 29.97 203 GLY C O 1
ATOM 6116 N N . SER C 1 183 ? 151.078 -26.244 -3.767 1.00 30.70 204 SER C N 1
ATOM 6117 C CA . SER C 1 183 ? 151.955 -25.134 -4.101 1.00 32.61 204 SER C CA 1
ATOM 6118 C C . SER C 1 183 ? 151.205 -23.805 -4.190 1.00 32.47 204 SER C C 1
ATOM 6119 O O . SER C 1 183 ? 151.827 -22.749 -4.016 1.00 28.69 204 SER C O 1
ATOM 6122 N N . PHE C 1 184 ? 149.885 -23.817 -4.396 1.00 26.39 205 PHE C N 1
ATOM 6123 C CA . PHE C 1 184 ? 149.134 -22.564 -4.475 1.00 27.33 205 PHE C CA 1
ATOM 6124 C C . PHE C 1 184 ? 147.669 -22.847 -4.144 1.00 26.66 205 PHE C C 1
ATOM 6125 O O . PHE C 1 184 ? 147.276 -23.989 -3.880 1.00 27.75 205 PHE C O 1
ATOM 6133 N N . TYR C 1 185 ? 146.866 -21.784 -4.132 1.00 26.03 206 TYR C N 1
ATOM 6134 C CA . TYR C 1 185 ? 145.422 -21.887 -3.947 1.00 24.74 206 TYR C CA 1
ATOM 6135 C C . TYR C 1 185 ? 144.723 -20.962 -4.944 1.00 25.33 206 TYR C C 1
ATOM 6136 O O . TYR C 1 185 ? 145.341 -20.080 -5.551 1.00 23.73 206 TYR C O 1
ATOM 6145 N N . SER C 1 186 ? 143.432 -21.212 -5.140 1.00 21.84 207 SER C N 1
ATOM 6146 C CA . SER C 1 186 ? 142.597 -20.422 -6.033 1.00 22.23 207 SER C CA 1
ATOM 6147 C C . SER C 1 186 ? 141.283 -20.098 -5.337 1.00 21.38 207 SER C C 1
ATOM 6148 O O . SER C 1 186 ? 140.813 -20.844 -4.463 1.00 21.39 207 SER C O 1
ATOM 6151 N N . THR C 1 187 ? 140.701 -18.972 -5.723 1.00 21.92 208 THR C N 1
ATOM 6152 C CA . THR C 1 187 ? 139.406 -18.554 -5.206 1.00 21.53 208 THR C CA 1
ATOM 6153 C C . THR C 1 187 ? 138.464 -18.252 -6.355 1.00 22.56 208 THR C C 1
ATOM 6154 O O . THR C 1 187 ? 138.882 -17.913 -7.467 1.00 26.26 208 THR C O 1
ATOM 6158 N N . TRP C 1 188 ? 137.179 -18.382 -6.061 1.00 25.35 209 TRP C N 1
ATOM 6159 C CA . TRP C 1 188 ? 136.102 -18.087 -6.990 1.00 26.60 209 TRP C CA 1
ATOM 6160 C C . TRP C 1 188 ? 134.905 -17.626 -6.176 1.00 28.65 209 TRP C C 1
ATOM 6161 O O . TRP C 1 188 ? 134.669 -18.130 -5.070 1.00 26.28 209 TRP C O 1
ATOM 6172 N N . GLU C 1 189 ? 134.161 -16.670 -6.716 1.00 32.05 210 GLU C N 1
ATOM 6173 C CA . GLU C 1 189 ? 132.925 -16.209 -6.102 1.00 36.67 210 GLU C CA 1
ATOM 6174 C C . GLU C 1 189 ? 131.906 -15.908 -7.191 1.00 37.84 210 GLU C C 1
ATOM 6175 O O . GLU C 1 189 ? 132.276 -15.656 -8.342 1.00 36.35 210 GLU C O 1
ATOM 6181 N N . PRO C 1 190 ? 130.614 -15.938 -6.858 1.00 38.87 211 PRO C N 1
ATOM 6182 C CA . PRO C 1 190 ? 129.591 -15.784 -7.893 1.00 38.73 211 PRO C CA 1
ATOM 6183 C C . PRO C 1 190 ? 129.831 -14.535 -8.724 1.00 36.17 211 PRO C C 1
ATOM 6184 O O . PRO C 1 190 ? 130.212 -13.482 -8.209 1.00 34.70 211 PRO C O 1
ATOM 6188 N N . GLY C 1 191 ? 129.641 -14.690 -10.025 1.00 36.81 212 GLY C N 1
ATOM 6189 C CA . GLY C 1 191 ? 129.877 -13.656 -11.004 1.00 39.36 212 GLY C CA 1
ATOM 6190 C C . GLY C 1 191 ? 131.216 -13.738 -11.696 1.00 38.52 212 GLY C C 1
ATOM 6191 O O . GLY C 1 191 ? 131.401 -13.077 -12.725 1.00 39.67 212 GLY C O 1
ATOM 6192 N N . GLN C 1 192 ? 132.137 -14.551 -11.188 1.00 37.22 213 GLN C N 1
ATOM 6193 C CA . GLN C 1 192 ? 133.439 -14.748 -11.815 1.00 38.92 213 GLN C CA 1
ATOM 6194 C C . GLN C 1 192 ? 133.373 -15.867 -12.843 1.00 38.42 213 GLN C C 1
ATOM 6195 O O . GLN C 1 192 ? 132.753 -16.907 -12.608 1.00 36.75 213 GLN C O 1
ATOM 6201 N N . THR C 1 193 ? 133.982 -15.627 -14.003 1.00 41.69 214 THR C N 1
ATOM 6202 C CA . THR C 1 193 ? 134.048 -16.603 -15.085 1.00 42.95 214 THR C CA 1
ATOM 6203 C C . THR C 1 193 ? 135.213 -17.582 -14.945 1.00 41.97 214 THR C C 1
ATOM 6204 O O . THR C 1 193 ? 135.231 -18.603 -15.646 1.00 42.41 214 THR C O 1
ATOM 6208 N N . ALA C 1 194 ? 136.180 -17.300 -14.068 1.00 40.41 215 ALA C N 1
ATOM 6209 C CA . ALA C 1 194 ? 137.331 -18.173 -13.860 1.00 37.83 215 ALA C CA 1
ATOM 6210 C C . ALA C 1 194 ? 137.763 -18.144 -12.396 1.00 35.22 215 ALA C C 1
ATOM 6211 O O . ALA C 1 194 ? 137.548 -17.160 -11.686 1.00 36.85 215 ALA C O 1
ATOM 6213 N N . TRP C 1 195 ? 138.377 -19.234 -11.948 1.00 31.27 216 TRP C N 1
ATOM 6214 C CA . TRP C 1 195 ? 139.105 -19.199 -10.688 1.00 29.07 216 TRP C CA 1
ATOM 6215 C C . TRP C 1 195 ? 140.269 -18.219 -10.766 1.00 29.70 216 TRP C C 1
ATOM 6216 O O . TRP C 1 195 ? 140.898 -18.055 -11.806 1.00 29.56 216 TRP C O 1
ATOM 6227 N N . GLU C 1 196 ? 140.599 -17.605 -9.638 1.00 30.54 217 GLU C N 1
ATOM 6228 C CA . GLU C 1 196 ? 141.760 -16.736 -9.603 1.00 33.68 217 GLU C CA 1
ATOM 6229 C C . GLU C 1 196 ? 142.848 -17.392 -8.764 1.00 30.24 217 GLU C C 1
ATOM 6230 O O . GLU C 1 196 ? 142.621 -17.720 -7.590 1.00 28.83 217 GLU C O 1
ATOM 6236 N N . PRO C 1 197 ? 144.025 -17.647 -9.327 1.00 30.17 218 PRO C N 1
ATOM 6237 C CA . PRO C 1 197 ? 145.084 -18.297 -8.556 1.00 30.60 218 PRO C CA 1
ATOM 6238 C C . PRO C 1 197 ? 145.847 -17.287 -7.713 1.00 34.07 218 PRO C C 1
ATOM 6239 O O . PRO C 1 197 ? 146.039 -16.129 -8.092 1.00 35.17 218 PRO C O 1
ATOM 6243 N N . HIS C 1 198 ? 146.294 -17.745 -6.562 1.00 35.30 219 HIS C N 1
ATOM 6244 C CA . HIS C 1 198 ? 147.030 -16.889 -5.650 1.00 38.45 219 HIS C CA 1
ATOM 6245 C C . HIS C 1 198 ? 148.340 -17.546 -5.266 1.00 42.43 219 HIS C C 1
ATOM 6246 O O . HIS C 1 198 ? 148.412 -18.765 -5.072 1.00 41.13 219 HIS C O 1
ATOM 6253 N N . ASN C 1 199 ? 149.375 -16.723 -5.171 1.00 47.65 220 ASN C N 1
ATOM 6254 C CA . ASN C 1 199 ? 150.628 -17.188 -4.610 1.00 52.96 220 ASN C CA 1
ATOM 6255 C C . ASN C 1 199 ? 150.441 -17.441 -3.121 1.00 52.52 220 ASN C C 1
ATOM 6256 O O . ASN C 1 199 ? 149.783 -16.660 -2.419 1.00 50.29 220 ASN C O 1
ATOM 6261 N N . ARG C 1 200 ? 150.964 -18.566 -2.642 1.00 53.22 221 ARG C N 1
ATOM 6262 C CA . ARG C 1 200 ? 151.126 -18.678 -1.205 1.00 53.64 221 ARG C CA 1
ATOM 6263 C C . ARG C 1 200 ? 152.303 -17.789 -0.799 1.00 60.02 221 ARG C C 1
ATOM 6264 O O . ARG C 1 200 ? 153.240 -17.567 -1.572 1.00 62.66 221 ARG C O 1
ATOM 6272 N N . THR C 1 201 ? 152.249 -17.269 0.418 1.00 61.74 222 THR C N 1
ATOM 6273 C CA . THR C 1 201 ? 153.274 -16.357 0.900 1.00 65.16 222 THR C CA 1
ATOM 6274 C C . THR C 1 201 ? 154.253 -17.070 1.799 1.00 65.08 222 THR C C 1
ATOM 6275 O O . THR C 1 201 ? 155.254 -16.476 2.219 1.00 67.82 222 THR C O 1
ATOM 6279 N N . THR C 1 202 ? 154.003 -18.345 2.055 1.00 63.34 223 THR C N 1
ATOM 6280 C CA . THR C 1 202 ? 154.861 -19.180 2.871 1.00 61.79 223 THR C CA 1
ATOM 6281 C C . THR C 1 202 ? 155.702 -20.085 1.987 1.00 56.80 223 THR C C 1
ATOM 6282 O O . THR C 1 202 ? 155.284 -20.469 0.892 1.00 55.86 223 THR C O 1
ATOM 6286 N N . SER C 1 203 ? 156.917 -20.378 2.451 1.00 53.05 224 SER C N 1
ATOM 6287 C CA . SER C 1 203 ? 157.700 -21.435 1.825 1.00 53.23 224 SER C CA 1
ATOM 6288 C C . SER C 1 203 ? 157.062 -22.810 1.999 1.00 51.23 224 SER C C 1
ATOM 6289 O O . SER C 1 203 ? 157.309 -23.709 1.191 1.00 53.97 224 SER C O 1
ATOM 6292 N N . ARG C 1 204 ? 156.292 -23.009 3.067 1.00 47.61 225 ARG C N 1
ATOM 6293 C CA . ARG C 1 204 ? 155.660 -24.296 3.358 1.00 42.92 225 ARG C CA 1
ATOM 6294 C C . ARG C 1 204 ? 154.445 -24.567 2.477 1.00 41.20 225 ARG C C 1
ATOM 6295 O O . ARG C 1 204 ? 153.695 -23.647 2.128 1.00 41.42 225 ARG C O 1
ATOM 6303 N N . ARG C 1 205 ? 154.264 -25.847 2.131 1.00 38.38 226 ARG C N 1
ATOM 6304 C CA . ARG C 1 205 ? 153.164 -26.289 1.283 1.00 36.34 226 ARG C CA 1
ATOM 6305 C C . ARG C 1 205 ? 151.823 -26.250 2.003 1.00 31.68 226 ARG C C 1
ATOM 6306 O O . ARG C 1 205 ? 151.714 -26.606 3.181 1.00 29.84 226 ARG C O 1
ATOM 6314 N N . LEU C 1 206 ? 150.784 -25.895 1.252 1.00 28.87 227 LEU C N 1
ATOM 6315 C CA . LEU C 1 206 ? 149.447 -25.743 1.804 1.00 25.72 227 LEU C CA 1
ATOM 6316 C C . LEU C 1 206 ? 148.800 -27.103 2.022 1.00 25.83 227 LEU C C 1
ATOM 6317 O O . LEU C 1 206 ? 148.803 -27.954 1.125 1.00 26.77 227 LEU C O 1
ATOM 6322 N N . HIS C 1 207 ? 148.214 -27.296 3.202 1.00 24.14 228 HIS C N 1
ATOM 6323 C CA . HIS C 1 207 ? 147.457 -28.513 3.462 1.00 24.97 228 HIS C CA 1
ATOM 6324 C C . HIS C 1 207 ? 145.965 -28.282 3.402 1.00 24.54 228 HIS C C 1
ATOM 6325 O O . HIS C 1 207 ? 145.263 -29.057 2.755 1.00 26.38 228 HIS C O 1
ATOM 6332 N N . ASN C 1 208 ? 145.474 -27.193 3.985 1.00 19.59 229 ASN C N 1
ATOM 6333 C CA . ASN C 1 208 ? 144.044 -26.926 3.959 1.00 22.05 229 ASN C CA 1
ATOM 6334 C C . ASN C 1 208 ? 143.847 -25.428 4.137 1.00 22.04 229 ASN C C 1
ATOM 6335 O O . ASN C 1 208 ? 144.713 -24.745 4.685 1.00 21.36 229 ASN C O 1
ATOM 6340 N N . MET C 1 209 ? 142.728 -24.915 3.635 1.00 17.98 230 MET C N 1
ATOM 6341 C CA . MET C 1 209 ? 142.396 -23.503 3.802 1.00 17.89 230 MET C CA 1
ATOM 6342 C C . MET C 1 209 ? 140.886 -23.358 3.883 1.00 18.24 230 MET C C 1
ATOM 6343 O O . MET C 1 209 ? 140.157 -24.152 3.295 1.00 17.75 230 MET C O 1
ATOM 6348 N N . GLY C 1 210 ? 140.429 -22.335 4.598 1.00 18.74 231 GLY C N 1
ATOM 6349 C CA . GLY C 1 210 ? 139.017 -22.004 4.683 1.00 20.15 231 GLY C CA 1
ATOM 6350 C C . GLY C 1 210 ? 138.871 -20.565 5.129 1.00 22.09 231 GLY C C 1
ATOM 6351 O O . GLY C 1 210 ? 139.846 -19.806 5.142 1.00 22.53 231 GLY C O 1
ATOM 6352 N N . PHE C 1 211 ? 137.641 -20.201 5.490 1.00 18.26 232 PHE C N 1
ATOM 6353 C CA . PHE C 1 211 ? 137.264 -18.843 5.868 1.00 20.71 232 PHE C CA 1
ATOM 6354 C C . PHE C 1 211 ? 136.982 -18.721 7.357 1.00 23.40 232 PHE C C 1
ATOM 6355 O O . PHE C 1 211 ? 136.464 -19.651 7.987 1.00 20.21 232 PHE C O 1
ATOM 6363 N N . THR C 1 212 ? 137.339 -17.554 7.909 1.00 20.01 233 THR C N 1
ATOM 6364 C CA . THR C 1 212 ? 137.045 -17.197 9.286 1.00 20.69 233 THR C CA 1
ATOM 6365 C C . THR C 1 212 ? 135.644 -16.598 9.347 1.00 22.89 233 THR C C 1
ATOM 6366 O O . THR C 1 212 ? 135.023 -16.347 8.311 1.00 21.87 233 THR C O 1
ATOM 6370 N N . PRO C 1 213 ? 135.083 -16.414 10.545 1.00 24.37 234 PRO C N 1
ATOM 6371 C CA . PRO C 1 213 ? 133.800 -15.711 10.674 1.00 26.07 234 PRO C CA 1
ATOM 6372 C C . PRO C 1 213 ? 133.887 -14.197 10.540 1.00 24.87 234 PRO C C 1
ATOM 6373 O O . PRO C 1 213 ? 132.945 -13.510 10.940 1.00 26.30 234 PRO C O 1
ATOM 6377 N N . ASP C 1 214 ? 135.014 -13.645 10.066 1.00 26.27 235 ASP C N 1
ATOM 6378 C CA . ASP C 1 214 ? 135.157 -12.194 10.004 1.00 28.22 235 ASP C CA 1
ATOM 6379 C C . ASP C 1 214 ? 135.773 -11.714 8.697 1.00 25.87 235 ASP C C 1
ATOM 6380 O O . ASP C 1 214 ? 136.317 -10.608 8.646 1.00 27.01 235 ASP C O 1
ATOM 6385 N N . GLY C 1 215 ? 135.698 -12.499 7.640 1.00 24.73 236 GLY C N 1
ATOM 6386 C CA . GLY C 1 215 ? 136.139 -12.019 6.357 1.00 27.97 236 GLY C CA 1
ATOM 6387 C C . GLY C 1 215 ? 137.579 -12.293 6.030 1.00 27.42 236 GLY C C 1
ATOM 6388 O O . GLY C 1 215 ? 138.103 -11.675 5.104 1.00 29.85 236 GLY C O 1
ATOM 6389 N N . ARG C 1 216 ? 138.238 -13.183 6.765 1.00 25.81 237 ARG C N 1
ATOM 6390 C CA . ARG C 1 216 ? 139.586 -13.627 6.478 1.00 28.40 237 ARG C CA 1
ATOM 6391 C C . ARG C 1 216 ? 139.597 -15.070 5.988 1.00 30.59 237 ARG C C 1
ATOM 6392 O O . ARG C 1 216 ? 138.626 -15.831 6.133 1.00 20.73 237 ARG C O 1
ATOM 6400 N N . LEU C 1 217 ? 140.759 -15.438 5.455 1.00 29.97 238 LEU C N 1
ATOM 6401 C CA . LEU C 1 217 ? 141.111 -16.811 5.139 1.00 26.22 238 LEU C CA 1
ATOM 6402 C C . LEU C 1 217 ? 142.086 -17.314 6.191 1.00 23.32 238 LEU C C 1
ATOM 6403 O O . LEU C 1 217 ? 142.881 -16.544 6.745 1.00 24.29 238 LEU C O 1
ATOM 6408 N N . TRP C 1 218 ? 142.040 -18.621 6.442 1.00 20.22 239 TRP C N 1
ATOM 6409 C CA . TRP C 1 218 ? 143.058 -19.310 7.230 1.00 20.09 239 TRP C CA 1
ATOM 6410 C C . TRP C 1 218 ? 143.732 -20.382 6.378 1.00 20.99 239 TRP C C 1
ATOM 6411 O O . TRP C 1 218 ? 143.173 -20.865 5.386 1.00 20.84 239 TRP C O 1
ATOM 6422 N N . MET C 1 219 ? 144.941 -20.772 6.788 1.00 20.32 240 MET C N 1
ATOM 6423 C CA . MET C 1 219 ? 145.662 -21.839 6.111 1.00 19.54 240 MET C CA 1
ATOM 6424 C C . MET C 1 219 ? 146.435 -22.679 7.118 1.00 21.80 240 MET C C 1
ATOM 6425 O O . MET C 1 219 ? 146.961 -22.158 8.107 1.00 21.84 240 MET C O 1
ATOM 6430 N N . ILE C 1 220 ? 146.467 -23.990 6.867 1.00 21.15 241 ILE C N 1
ATOM 6431 C CA . ILE C 1 220 ? 147.326 -24.953 7.552 1.00 20.40 241 ILE C CA 1
ATOM 6432 C C . ILE C 1 220 ? 148.404 -25.357 6.565 1.00 22.84 241 ILE C C 1
ATOM 6433 O O . ILE C 1 220 ? 148.083 -25.729 5.433 1.00 21.05 241 ILE C O 1
ATOM 6438 N N . VAL C 1 221 ? 149.675 -25.299 6.986 1.00 23.85 242 VAL C N 1
ATOM 6439 C CA . VAL C 1 221 ? 150.777 -25.624 6.092 1.00 24.95 242 VAL C CA 1
ATOM 6440 C C . VAL C 1 221 ? 151.619 -26.738 6.708 1.00 26.09 242 VAL C C 1
ATOM 6441 O O . VAL C 1 221 ? 151.552 -27.031 7.910 1.00 24.63 242 VAL C O 1
ATOM 6445 N N . ASN C 1 222 ? 152.418 -27.365 5.856 1.00 20.69 243 ASN C N 1
ATOM 6446 C CA . ASN C 1 222 ? 153.245 -28.473 6.308 1.00 21.78 243 ASN C CA 1
ATOM 6447 C C . ASN C 1 222 ? 154.144 -28.047 7.469 1.00 23.13 243 ASN C C 1
ATOM 6448 O O . ASN C 1 222 ? 154.678 -26.932 7.494 1.00 23.77 243 ASN C O 1
ATOM 6453 N N . GLY C 1 223 ? 154.285 -28.940 8.441 1.00 23.32 244 GLY C N 1
ATOM 6454 C CA . GLY C 1 223 ? 155.126 -28.712 9.603 1.00 24.87 244 GLY C CA 1
ATOM 6455 C C . GLY C 1 223 ? 154.382 -28.158 10.787 1.00 26.40 244 GLY C C 1
ATOM 6456 O O . GLY C 1 223 ? 155.009 -27.578 11.673 1.00 27.66 244 GLY C O 1
ATOM 6457 N N . GLY C 1 224 ? 153.056 -28.281 10.813 1.00 26.49 245 GLY C N 1
ATOM 6458 C CA . GLY C 1 224 ? 152.303 -27.906 12.004 1.00 28.93 245 GLY C CA 1
ATOM 6459 C C . GLY C 1 224 ? 152.145 -26.416 12.236 1.00 29.70 245 GLY C C 1
ATOM 6460 O O . GLY C 1 224 ? 152.248 -25.955 13.384 1.00 32.15 245 GLY C O 1
ATOM 6461 N N . LYS C 1 225 ? 151.953 -25.639 11.175 1.00 28.64 246 LYS C N 1
ATOM 6462 C CA . LYS C 1 225 ? 151.799 -24.194 11.305 1.00 29.32 246 LYS C CA 1
ATOM 6463 C C . LYS C 1 225 ? 150.527 -23.690 10.636 1.00 26.06 246 LYS C C 1
ATOM 6464 O O . LYS C 1 225 ? 149.987 -24.317 9.720 1.00 21.13 246 LYS C O 1
ATOM 6470 N N . ILE C 1 226 ? 150.040 -22.547 11.116 1.00 26.71 247 ILE C N 1
ATOM 6471 C CA . ILE C 1 226 ? 148.848 -21.918 10.560 1.00 24.90 247 ILE C CA 1
ATOM 6472 C C . ILE C 1 226 ? 149.130 -20.434 10.381 1.00 25.68 247 ILE C C 1
ATOM 6473 O O . ILE C 1 226 ? 150.099 -19.894 10.911 1.00 24.69 247 ILE C O 1
ATOM 6478 N N . ALA C 1 227 ? 148.254 -19.770 9.632 1.00 26.18 248 ALA C N 1
ATOM 6479 C CA . ALA C 1 227 ? 148.343 -18.327 9.464 1.00 27.45 248 ALA C CA 1
ATOM 6480 C C . ALA C 1 227 ? 146.959 -17.827 9.074 1.00 28.03 248 ALA C C 1
ATOM 6481 O O . ALA C 1 227 ? 146.095 -18.603 8.655 1.00 26.32 248 ALA C O 1
ATOM 6483 N N . PHE C 1 228 ? 146.748 -16.523 9.243 1.00 25.69 249 PHE C N 1
ATOM 6484 C CA . PHE C 1 228 ? 145.480 -15.909 8.888 1.00 26.12 249 PHE C CA 1
ATOM 6485 C C . PHE C 1 228 ? 145.742 -14.741 7.940 1.00 32.29 249 PHE C C 1
ATOM 6486 O O . PHE C 1 228 ? 146.772 -14.060 8.031 1.00 28.19 249 PHE C O 1
ATOM 6494 N N . SER C 1 229 ? 144.806 -14.516 7.018 1.00 32.20 250 SER C N 1
ATOM 6495 C CA . SER C 1 229 ? 145.009 -13.463 6.036 1.00 32.74 250 SER C CA 1
ATOM 6496 C C . SER C 1 229 ? 144.700 -12.101 6.640 1.00 34.59 250 SER C C 1
ATOM 6497 O O . SER C 1 229 ? 144.121 -11.986 7.724 1.00 30.60 250 SER C O 1
ATOM 6500 N N . ASP C 1 230 ? 145.157 -11.072 5.945 1.00 36.54 251 ASP C N 1
ATOM 6501 C CA . ASP C 1 230 ? 144.895 -9.682 6.304 1.00 37.64 251 ASP C CA 1
ATOM 6502 C C . ASP C 1 230 ? 143.441 -9.374 5.963 1.00 38.67 251 ASP C C 1
ATOM 6503 O O . ASP C 1 230 ? 143.046 -9.497 4.794 1.00 36.17 251 ASP C O 1
ATOM 6508 N N . PRO C 1 231 ? 142.623 -8.947 6.926 1.00 41.06 252 PRO C N 1
ATOM 6509 C CA . PRO C 1 231 ? 141.197 -8.726 6.621 1.00 43.44 252 PRO C CA 1
ATOM 6510 C C . PRO C 1 231 ? 140.965 -7.644 5.591 1.00 44.49 252 PRO C C 1
ATOM 6511 O O . PRO C 1 231 ? 140.002 -7.727 4.822 1.00 43.93 252 PRO C O 1
ATOM 6515 N N . ASP C 1 232 ? 141.824 -6.619 5.569 1.00 44.47 253 ASP C N 1
ATOM 6516 C CA . ASP C 1 232 ? 141.726 -5.511 4.628 1.00 45.43 253 ASP C CA 1
ATOM 6517 C C . ASP C 1 232 ? 142.371 -5.797 3.277 1.00 45.90 253 ASP C C 1
ATOM 6518 O O . ASP C 1 232 ? 142.110 -5.071 2.313 1.00 44.30 253 ASP C O 1
ATOM 6523 N N . ASN C 1 233 ? 143.229 -6.817 3.188 1.00 46.44 254 ASN C N 1
ATOM 6524 C CA . ASN C 1 233 ? 143.984 -7.121 1.969 1.00 52.01 254 ASN C CA 1
ATOM 6525 C C . ASN C 1 233 ? 144.153 -8.646 1.965 1.00 54.95 254 ASN C C 1
ATOM 6526 O O . ASN C 1 233 ? 145.191 -9.185 2.359 1.00 51.76 254 ASN C O 1
ATOM 6531 N N . SER C 1 234 ? 143.106 -9.339 1.510 1.00 61.12 255 SER C N 1
ATOM 6532 C CA . SER C 1 234 ? 142.988 -10.796 1.601 1.00 65.42 255 SER C CA 1
ATOM 6533 C C . SER C 1 234 ? 144.113 -11.549 0.893 1.00 67.38 255 SER C C 1
ATOM 6534 O O . SER C 1 234 ? 144.140 -12.784 0.897 1.00 67.74 255 SER C O 1
ATOM 6537 N N . GLU C 1 235 ? 145.036 -10.824 0.268 1.00 66.52 256 GLU C N 1
ATOM 6538 C CA . GLU C 1 235 ? 146.174 -11.440 -0.393 1.00 64.60 256 GLU C CA 1
ATOM 6539 C C . GLU C 1 235 ? 147.474 -11.261 0.386 1.00 59.20 256 GLU C C 1
ATOM 6540 O O . GLU C 1 235 ? 148.503 -11.825 -0.005 1.00 58.04 256 GLU C O 1
ATOM 6546 N N . ASN C 1 236 ? 147.434 -10.536 1.499 1.00 55.54 257 ASN C N 1
ATOM 6547 C CA . ASN C 1 236 ? 148.532 -10.430 2.448 1.00 52.19 257 ASN C CA 1
ATOM 6548 C C . ASN C 1 236 ? 148.257 -11.335 3.644 1.00 45.63 257 ASN C C 1
ATOM 6549 O O . ASN C 1 236 ? 147.122 -11.434 4.120 1.00 43.40 257 ASN C O 1
ATOM 6554 N N . TRP C 1 237 ? 149.291 -12.010 4.117 1.00 42.41 258 TRP C N 1
ATOM 6555 C CA . TRP C 1 237 ? 149.158 -13.033 5.146 1.00 39.46 258 TRP C CA 1
ATOM 6556 C C . TRP C 1 237 ? 149.961 -12.655 6.382 1.00 38.11 258 TRP C C 1
ATOM 6557 O O . TRP C 1 237 ? 151.032 -12.060 6.273 1.00 38.00 258 TRP C O 1
ATOM 6568 N N . GLY C 1 238 ? 149.420 -12.965 7.554 1.00 37.13 259 GLY C N 1
ATOM 6569 C CA . GLY C 1 238 ? 150.156 -12.795 8.784 1.00 38.21 259 GLY C CA 1
ATOM 6570 C C . GLY C 1 238 ? 151.287 -13.807 8.838 1.00 39.68 259 GLY C C 1
ATOM 6571 O O . GLY C 1 238 ? 151.433 -14.673 7.977 1.00 41.90 259 GLY C O 1
ATOM 6572 N N . GLU C 1 239 ? 152.110 -13.700 9.866 1.00 44.12 260 GLU C N 1
ATOM 6573 C CA . GLU C 1 239 ? 153.217 -14.638 9.902 1.00 45.28 260 GLU C CA 1
ATOM 6574 C C . GLU C 1 239 ? 152.734 -15.986 10.431 1.00 39.66 260 GLU C C 1
ATOM 6575 O O . GLU C 1 239 ? 151.625 -16.121 10.952 1.00 31.55 260 GLU C O 1
ATOM 6581 N N . LEU C 1 240 ? 153.570 -17.003 10.254 1.00 37.62 261 LEU C N 1
ATOM 6582 C CA . LEU C 1 240 ? 153.194 -18.343 10.666 1.00 33.27 261 LEU C CA 1
ATOM 6583 C C . LEU C 1 240 ? 153.181 -18.462 12.177 1.00 31.61 261 LEU C C 1
ATOM 6584 O O . LEU C 1 240 ? 154.062 -17.944 12.869 1.00 35.58 261 LEU C O 1
ATOM 6589 N N . LEU C 1 241 ? 152.134 -19.101 12.679 1.00 29.18 262 LEU C N 1
ATOM 6590 C CA . LEU C 1 241 ? 151.978 -19.416 14.088 1.00 29.21 262 LEU C CA 1
ATOM 6591 C C . LEU C 1 241 ? 152.240 -20.903 14.277 1.00 29.76 262 LEU C C 1
ATOM 6592 O O . LEU C 1 241 ? 152.022 -21.700 13.362 1.00 27.39 262 LEU C O 1
ATOM 6597 N N . SER C 1 242 ? 152.669 -21.281 15.478 1.00 31.06 263 SER C N 1
ATOM 6598 C CA . SER C 1 242 ? 153.036 -22.662 15.791 1.00 34.24 263 SER C CA 1
ATOM 6599 C C . SER C 1 242 ? 152.190 -23.109 16.975 1.00 35.03 263 SER C C 1
ATOM 6600 O O . SER C 1 242 ? 152.576 -22.906 18.133 1.00 37.38 263 SER C O 1
ATOM 6603 N N . PRO C 1 243 ? 151.001 -23.666 16.736 1.00 34.42 264 PRO C N 1
ATOM 6604 C CA . PRO C 1 243 ? 150.115 -23.979 17.870 1.00 36.22 264 PRO C CA 1
ATOM 6605 C C . PRO C 1 243 ? 150.730 -24.931 18.882 1.00 43.18 264 PRO C C 1
ATOM 6606 O O . PRO C 1 243 ? 150.601 -24.697 20.091 1.00 44.91 264 PRO C O 1
ATOM 6610 N N . LEU C 1 244 ? 151.427 -25.978 18.441 1.00 45.64 265 LEU C N 1
ATOM 6611 C CA . LEU C 1 244 ? 152.062 -26.895 19.377 1.00 49.77 265 LEU C CA 1
ATOM 6612 C C . LEU C 1 244 ? 153.546 -26.618 19.548 1.00 54.69 265 LEU C C 1
ATOM 6613 O O . LEU C 1 244 ? 154.220 -27.358 20.274 1.00 59.14 265 LEU C O 1
ATOM 6618 N N . ARG C 1 245 ? 154.064 -25.572 18.911 1.00 54.66 266 ARG C N 1
ATOM 6619 C CA . ARG C 1 245 ? 155.467 -25.197 19.020 1.00 59.74 266 ARG C CA 1
ATOM 6620 C C . ARG C 1 245 ? 156.379 -26.330 18.574 1.00 61.00 266 ARG C C 1
ATOM 6621 O O . ARG C 1 245 ? 157.590 -26.220 18.690 1.00 63.94 266 ARG C O 1
ATOM 6623 N N . SER C 1 248 ? 156.211 -30.867 14.872 1.00 70.82 269 SER C N 1
ATOM 6624 C CA . SER C 1 248 ? 156.220 -32.281 15.247 1.00 73.68 269 SER C CA 1
ATOM 6625 C C . SER C 1 248 ? 154.871 -32.967 14.990 1.00 67.34 269 SER C C 1
ATOM 6626 O O . SER C 1 248 ? 154.748 -34.180 15.085 1.00 70.01 269 SER C O 1
ATOM 6629 N N . VAL C 1 249 ? 153.859 -32.188 14.650 1.00 58.71 270 VAL C N 1
ATOM 6630 C CA . VAL C 1 249 ? 152.516 -32.698 14.415 1.00 51.83 270 VAL C CA 1
ATOM 6631 C C . VAL C 1 249 ? 151.988 -32.041 13.146 1.00 44.99 270 VAL C C 1
ATOM 6632 O O . VAL C 1 249 ? 152.330 -30.887 12.861 1.00 45.16 270 VAL C O 1
ATOM 6636 N N . GLY C 1 250 ? 151.270 -32.801 12.331 1.00 39.67 271 GLY C N 1
ATOM 6637 C CA . GLY C 1 250 ? 150.559 -32.249 11.185 1.00 34.99 271 GLY C CA 1
ATOM 6638 C C . GLY C 1 250 ? 149.100 -31.991 11.504 1.00 29.95 271 GLY C C 1
ATOM 6639 O O . GLY C 1 250 ? 148.414 -32.839 12.068 1.00 29.85 271 GLY C O 1
ATOM 6640 N N . PHE C 1 251 ? 148.623 -30.819 11.122 1.00 25.95 272 PHE C N 1
ATOM 6641 C CA . PHE C 1 251 ? 147.214 -30.473 11.270 1.00 20.53 272 PHE C CA 1
ATOM 6642 C C . PHE C 1 251 ? 146.461 -30.662 9.958 1.00 21.59 272 PHE C C 1
ATOM 6643 O O . PHE C 1 251 ? 147.041 -30.630 8.871 1.00 22.67 272 PHE C O 1
ATOM 6651 N N . LEU C 1 252 ? 145.164 -30.903 10.076 1.00 20.75 273 LEU C N 1
ATOM 6652 C CA . LEU C 1 252 ? 144.351 -31.282 8.934 1.00 21.29 273 LEU C CA 1
ATOM 6653 C C . LEU C 1 252 ? 143.165 -30.364 8.714 1.00 21.23 273 LEU C C 1
ATOM 6654 O O . LEU C 1 252 ? 142.786 -30.152 7.560 1.00 20.68 273 LEU C O 1
ATOM 6659 N N . ASP C 1 253 ? 142.568 -29.827 9.782 1.00 21.33 274 ASP C N 1
ATOM 6660 C CA . ASP C 1 253 ? 141.430 -28.929 9.605 1.00 21.66 274 ASP C CA 1
ATOM 6661 C C . ASP C 1 253 ? 141.309 -27.992 10.799 1.00 20.64 274 ASP C C 1
ATOM 6662 O O . ASP C 1 253 ? 141.827 -28.262 11.890 1.00 21.93 274 ASP C O 1
ATOM 6667 N N . LEU C 1 254 ? 140.599 -26.884 10.565 1.00 20.85 275 LEU C N 1
ATOM 6668 C CA . LEU C 1 254 ? 140.378 -25.828 11.538 1.00 20.98 275 LEU C CA 1
ATOM 6669 C C . LEU C 1 254 ? 138.930 -25.387 11.424 1.00 23.72 275 LEU C C 1
ATOM 6670 O O . LEU C 1 254 ? 138.415 -25.234 10.308 1.00 25.14 275 LEU C O 1
ATOM 6675 N N . ALA C 1 255 ? 138.261 -25.184 12.563 1.00 23.46 276 ALA C N 1
ATOM 6676 C CA . ALA C 1 255 ? 136.877 -24.717 12.507 1.00 22.90 276 ALA C CA 1
ATOM 6677 C C . ALA C 1 255 ? 136.529 -23.943 13.767 1.00 23.26 276 ALA C C 1
ATOM 6678 O O . ALA C 1 255 ? 136.910 -24.336 14.876 1.00 22.08 276 ALA C O 1
ATOM 6680 N N . TYR C 1 256 ? 135.759 -22.875 13.578 1.00 24.20 277 TYR C N 1
ATOM 6681 C CA . TYR C 1 256 ? 135.299 -22.016 14.659 1.00 26.31 277 TYR C CA 1
ATOM 6682 C C . TYR C 1 256 ? 133.970 -22.526 15.203 1.00 24.50 277 TYR C C 1
ATOM 6683 O O . TYR C 1 256 ? 133.050 -22.831 14.438 1.00 25.57 277 TYR C O 1
ATOM 6692 N N . ARG C 1 257 ? 133.862 -22.575 16.534 1.00 27.30 278 ARG C N 1
ATOM 6693 C CA . ARG C 1 257 ? 132.576 -22.811 17.180 1.00 29.51 278 ARG C CA 1
ATOM 6694 C C . ARG C 1 257 ? 131.854 -21.506 17.495 1.00 33.02 278 ARG C C 1
ATOM 6695 O O . ARG C 1 257 ? 130.626 -21.440 17.387 1.00 33.02 278 ARG C O 1
ATOM 6703 N N . THR C 1 258 ? 132.606 -20.463 17.865 1.00 30.59 279 THR C N 1
ATOM 6704 C CA . THR C 1 258 ? 132.114 -19.122 18.156 1.00 35.05 279 THR C CA 1
ATOM 6705 C C . THR C 1 258 ? 133.073 -18.159 17.468 1.00 35.72 279 THR C C 1
ATOM 6706 O O . THR C 1 258 ? 134.061 -18.614 16.883 1.00 33.98 279 THR C O 1
ATOM 6710 N N . PRO C 1 259 ? 132.833 -16.842 17.494 1.00 39.76 280 PRO C N 1
ATOM 6711 C CA . PRO C 1 259 ? 133.834 -15.923 16.927 1.00 40.24 280 PRO C CA 1
ATOM 6712 C C . PRO C 1 259 ? 135.219 -16.076 17.521 1.00 39.03 280 PRO C C 1
ATOM 6713 O O . PRO C 1 259 ? 136.204 -15.824 16.811 1.00 40.76 280 PRO C O 1
ATOM 6717 N N . ASN C 1 260 ? 135.340 -16.511 18.785 1.00 38.35 281 ASN C N 1
ATOM 6718 C CA . ASN C 1 260 ? 136.631 -16.531 19.465 1.00 37.93 281 ASN C CA 1
ATOM 6719 C C . ASN C 1 260 ? 137.197 -17.917 19.737 1.00 34.85 281 ASN C C 1
ATOM 6720 O O . ASN C 1 260 ? 138.413 -18.031 19.940 1.00 33.37 281 ASN C O 1
ATOM 6725 N N . GLU C 1 261 ? 136.374 -18.968 19.726 1.00 33.32 282 GLU C N 1
ATOM 6726 C CA . GLU C 1 261 ? 136.826 -20.317 20.066 1.00 31.97 282 GLU C CA 1
ATOM 6727 C C . GLU C 1 261 ? 137.058 -21.100 18.785 1.00 28.39 282 GLU C C 1
ATOM 6728 O O . GLU C 1 261 ? 136.128 -21.289 17.998 1.00 27.42 282 GLU C O 1
ATOM 6734 N N . VAL C 1 262 ? 138.294 -21.548 18.591 1.00 27.78 283 VAL C N 1
ATOM 6735 C CA . VAL C 1 262 ? 138.739 -22.245 17.388 1.00 27.41 283 VAL C CA 1
ATOM 6736 C C . VAL C 1 262 ? 139.257 -23.613 17.787 1.00 25.60 283 VAL C C 1
ATOM 6737 O O . VAL C 1 262 ? 140.046 -23.716 18.727 1.00 26.66 283 VAL C O 1
ATOM 6741 N N . TRP C 1 263 ? 138.891 -24.639 17.017 1.00 22.25 284 TRP C N 1
ATOM 6742 C CA . TRP C 1 263 ? 139.370 -26.000 17.198 1.00 18.20 284 TRP C CA 1
ATOM 6743 C C . TRP C 1 263 ? 140.256 -26.375 16.016 1.00 18.53 284 TRP C C 1
ATOM 6744 O O . TRP C 1 263 ? 140.030 -25.934 14.882 1.00 18.70 284 TRP C O 1
ATOM 6755 N N . LEU C 1 264 ? 141.304 -27.135 16.298 1.00 18.75 285 LEU C N 1
ATOM 6756 C CA . LEU C 1 264 ? 142.314 -27.468 15.299 1.00 20.97 285 LEU C CA 1
ATOM 6757 C C . LEU C 1 264 ? 142.609 -28.950 15.420 1.00 21.43 285 LEU C C 1
ATOM 6758 O O . LEU C 1 264 ? 143.104 -29.394 16.456 1.00 23.37 285 LEU C O 1
ATOM 6763 N N . ALA C 1 265 ? 142.312 -29.709 14.368 1.00 22.65 286 ALA C N 1
ATOM 6764 C CA . ALA C 1 265 ? 142.394 -31.167 14.396 1.00 23.69 286 ALA C CA 1
ATOM 6765 C C . ALA C 1 265 ? 143.533 -31.668 13.516 1.00 22.05 286 ALA C C 1
ATOM 6766 O O . ALA C 1 265 ? 143.792 -31.115 12.444 1.00 22.06 286 ALA C O 1
ATOM 6768 N N . GLY C 1 266 ? 144.204 -32.732 13.955 1.00 22.96 287 GLY C N 1
ATOM 6769 C CA . GLY C 1 266 ? 145.305 -33.259 13.163 1.00 23.44 287 GLY C CA 1
ATOM 6770 C C . GLY C 1 266 ? 145.564 -34.753 13.266 1.00 23.99 287 GLY C C 1
ATOM 6771 O O . GLY C 1 266 ? 144.687 -35.524 13.669 1.00 25.00 287 GLY C O 1
ATOM 6772 N N . GLY C 1 267 ? 146.767 -35.184 12.877 1.00 26.47 288 GLY C N 1
ATOM 6773 C CA . GLY C 1 267 ? 147.073 -36.596 12.882 1.00 31.14 288 GLY C CA 1
ATOM 6774 C C . GLY C 1 267 ? 147.302 -37.107 14.290 1.00 33.25 288 GLY C C 1
ATOM 6775 O O . GLY C 1 267 ? 147.593 -36.344 15.211 1.00 31.54 288 GLY C O 1
ATOM 6776 N N . ALA C 1 268 ? 147.090 -38.414 14.467 1.00 35.47 289 ALA C N 1
ATOM 6777 C CA . ALA C 1 268 ? 147.456 -39.115 15.705 1.00 37.11 289 ALA C CA 1
ATOM 6778 C C . ALA C 1 268 ? 146.832 -38.458 16.942 1.00 33.70 289 ALA C C 1
ATOM 6779 O O . ALA C 1 268 ? 147.512 -38.132 17.916 1.00 31.61 289 ALA C O 1
ATOM 6781 N N . GLY C 1 269 ? 145.522 -38.248 16.892 1.00 32.04 290 GLY C N 1
ATOM 6782 C CA . GLY C 1 269 ? 144.822 -37.777 18.068 1.00 33.78 290 GLY C CA 1
ATOM 6783 C C . GLY C 1 269 ? 145.058 -36.331 18.448 1.00 33.73 290 GLY C C 1
ATOM 6784 O O . GLY C 1 269 ? 144.684 -35.935 19.555 1.00 34.10 290 GLY C O 1
ATOM 6785 N N . ALA C 1 270 ? 145.679 -35.533 17.582 1.00 32.33 291 ALA C N 1
ATOM 6786 C CA . ALA C 1 270 ? 145.908 -34.127 17.886 1.00 30.05 291 ALA C CA 1
ATOM 6787 C C . ALA C 1 270 ? 144.606 -33.334 17.777 1.00 26.48 291 ALA C C 1
ATOM 6788 O O . ALA C 1 270 ? 143.965 -33.324 16.722 1.00 27.63 291 ALA C O 1
ATOM 6790 N N . LEU C 1 271 ? 144.223 -32.648 18.855 1.00 24.27 292 LEU C N 1
ATOM 6791 C CA . LEU C 1 271 ? 143.076 -31.745 18.812 1.00 23.21 292 LEU C CA 1
ATOM 6792 C C . LEU C 1 271 ? 143.325 -30.599 19.779 1.00 25.52 292 LEU C C 1
ATOM 6793 O O . LEU C 1 271 ? 143.524 -30.824 20.977 1.00 26.54 292 LEU C O 1
ATOM 6798 N N . LEU C 1 272 ? 143.373 -29.376 19.256 1.00 23.03 293 LEU C N 1
ATOM 6799 C CA . LEU C 1 272 ? 143.668 -28.217 20.084 1.00 24.64 293 LEU C CA 1
ATOM 6800 C C . LEU C 1 272 ? 142.494 -27.245 20.049 1.00 23.82 293 LEU C C 1
ATOM 6801 O O . LEU C 1 272 ? 141.687 -27.226 19.105 1.00 22.57 293 LEU C O 1
ATOM 6806 N N . CYS C 1 273 ? 142.424 -26.414 21.088 1.00 21.86 294 CYS C N 1
ATOM 6807 C CA . CYS C 1 273 ? 141.376 -25.418 21.214 1.00 24.57 294 CYS C CA 1
ATOM 6808 C C . CYS C 1 273 ? 142.016 -24.093 21.585 1.00 25.76 294 CYS C C 1
ATOM 6809 O O . CYS C 1 273 ? 142.927 -24.041 22.422 1.00 26.54 294 CYS C O 1
ATOM 6812 N N . SER C 1 274 ? 141.557 -23.035 20.935 1.00 25.27 295 SER C N 1
ATOM 6813 C CA . SER C 1 274 ? 141.976 -21.673 21.241 1.00 26.41 295 SER C CA 1
ATOM 6814 C C . SER C 1 274 ? 140.754 -20.852 21.598 1.00 27.84 295 SER C C 1
ATOM 6815 O O . SER C 1 274 ? 139.727 -20.936 20.921 1.00 26.46 295 SER C O 1
ATOM 6818 N N . GLN C 1 275 ? 140.872 -20.054 22.655 1.00 30.99 296 GLN C N 1
ATOM 6819 C CA . GLN C 1 275 ? 139.797 -19.194 23.117 1.00 34.37 296 GLN C CA 1
ATOM 6820 C C . GLN C 1 275 ? 140.025 -17.728 22.783 1.00 35.68 296 GLN C C 1
ATOM 6821 O O . GLN C 1 275 ? 139.221 -16.889 23.198 1.00 37.48 296 GLN C O 1
ATOM 6827 N N . ASP C 1 276 ? 141.081 -17.392 22.040 1.00 34.74 297 ASP C N 1
ATOM 6828 C CA . ASP C 1 276 ? 141.375 -16.010 21.660 1.00 37.08 297 ASP C CA 1
ATOM 6829 C C . ASP C 1 276 ? 141.554 -15.879 20.158 1.00 35.41 297 ASP C C 1
ATOM 6830 O O . ASP C 1 276 ? 142.440 -15.160 19.682 1.00 35.78 297 ASP C O 1
ATOM 6835 N N . GLY C 1 277 ? 140.762 -16.611 19.391 1.00 31.94 298 GLY C N 1
ATOM 6836 C CA . GLY C 1 277 ? 140.794 -16.446 17.957 1.00 34.54 298 GLY C CA 1
ATOM 6837 C C . GLY C 1 277 ? 141.986 -17.046 17.250 1.00 35.90 298 GLY C C 1
ATOM 6838 O O . GLY C 1 277 ? 142.301 -16.623 16.128 1.00 36.00 298 GLY C O 1
ATOM 6839 N N . GLY C 1 278 ? 142.681 -17.995 17.878 1.00 36.27 299 GLY C N 1
ATOM 6840 C CA . GLY C 1 278 ? 143.782 -18.698 17.251 1.00 37.51 299 GLY C CA 1
ATOM 6841 C C . GLY C 1 278 ? 145.178 -18.295 17.673 1.00 42.07 299 GLY C C 1
ATOM 6842 O O . GLY C 1 278 ? 146.145 -18.832 17.120 1.00 44.54 299 GLY C O 1
ATOM 6843 N N . GLN C 1 279 ? 145.327 -17.374 18.629 1.00 45.09 300 GLN C N 1
ATOM 6844 C CA . GLN C 1 279 ? 146.661 -16.980 19.072 1.00 48.06 300 GLN C CA 1
ATOM 6845 C C . GLN C 1 279 ? 147.264 -17.972 20.063 1.00 44.56 300 GLN C C 1
ATOM 6846 O O . GLN C 1 279 ? 148.392 -18.433 19.866 1.00 45.15 300 GLN C O 1
ATOM 6852 N N . THR C 1 280 ? 146.558 -18.302 21.142 1.00 41.56 301 THR C N 1
ATOM 6853 C CA . THR C 1 280 ? 147.092 -19.220 22.146 1.00 39.61 301 THR C CA 1
ATOM 6854 C C . THR C 1 280 ? 146.248 -20.493 22.175 1.00 34.78 301 THR C C 1
ATOM 6855 O O . THR C 1 280 ? 145.049 -20.458 21.900 1.00 32.68 301 THR C O 1
ATOM 6859 N N . TRP C 1 281 ? 146.877 -21.624 22.493 1.00 32.04 302 TRP C N 1
ATOM 6860 C CA . TRP C 1 281 ? 146.213 -22.910 22.336 1.00 32.10 302 TRP C CA 1
ATOM 6861 C C . TRP C 1 281 ? 146.353 -23.765 23.590 1.00 32.91 302 TRP C C 1
ATOM 6862 O O . TRP C 1 281 ? 147.314 -23.621 24.351 1.00 35.54 302 TRP C O 1
ATOM 6873 N N . GLN C 1 282 ? 145.348 -24.614 23.833 1.00 29.15 303 GLN C N 1
ATOM 6874 C CA . GLN C 1 282 ? 145.453 -25.681 24.820 1.00 31.46 303 GLN C CA 1
ATOM 6875 C C . GLN C 1 282 ? 145.108 -27.011 24.149 1.00 29.28 303 GLN C C 1
ATOM 6876 O O . GLN C 1 282 ? 144.342 -27.062 23.174 1.00 28.67 303 GLN C O 1
ATOM 6882 N N . GLN C 1 283 ? 145.680 -28.095 24.661 1.00 29.01 304 GLN C N 1
ATOM 6883 C CA . GLN C 1 283 ? 145.510 -29.406 24.045 1.00 29.71 304 GLN C CA 1
ATOM 6884 C C . GLN C 1 283 ? 144.425 -30.199 24.759 1.00 30.68 304 GLN C C 1
ATOM 6885 O O . GLN C 1 283 ? 144.398 -30.260 25.991 1.00 33.12 304 GLN C O 1
ATOM 6891 N N . ASP C 1 284 ? 143.529 -30.806 23.980 1.00 28.74 305 ASP C N 1
ATOM 6892 C CA . ASP C 1 284 ? 142.577 -31.777 24.510 1.00 28.71 305 ASP C CA 1
ATOM 6893 C C . ASP C 1 284 ? 143.307 -33.118 24.586 1.00 28.49 305 ASP C C 1
ATOM 6894 O O . ASP C 1 284 ? 143.465 -33.815 23.578 1.00 27.15 305 ASP C O 1
ATOM 6899 N N . VAL C 1 285 ? 143.774 -33.479 25.784 1.00 29.25 306 VAL C N 1
ATOM 6900 C CA . VAL C 1 285 ? 144.623 -34.662 25.912 1.00 29.14 306 VAL C CA 1
ATOM 6901 C C . VAL C 1 285 ? 143.814 -35.948 25.871 1.00 30.06 306 VAL C C 1
ATOM 6902 O O . VAL C 1 285 ? 144.375 -37.006 25.569 1.00 33.36 306 VAL C O 1
ATOM 6906 N N . ASP C 1 286 ? 142.521 -35.903 26.200 1.00 30.91 307 ASP C N 1
ATOM 6907 C CA . ASP C 1 286 ? 141.749 -37.140 26.281 1.00 32.44 307 ASP C CA 1
ATOM 6908 C C . ASP C 1 286 ? 141.655 -37.839 24.931 1.00 31.71 307 ASP C C 1
ATOM 6909 O O . ASP C 1 286 ? 141.687 -39.071 24.871 1.00 32.84 307 ASP C O 1
ATOM 6914 N N . VAL C 1 287 ? 141.566 -37.073 23.832 1.00 28.81 308 VAL C N 1
ATOM 6915 C CA . VAL C 1 287 ? 141.386 -37.698 22.518 1.00 30.87 308 VAL C CA 1
ATOM 6916 C C . VAL C 1 287 ? 142.688 -38.179 21.888 1.00 34.39 308 VAL C C 1
ATOM 6917 O O . VAL C 1 287 ? 142.638 -38.899 20.880 1.00 33.38 308 VAL C O 1
ATOM 6921 N N . LYS C 1 288 ? 143.851 -37.838 22.468 1.00 38.23 309 LYS C N 1
ATOM 6922 C CA . LYS C 1 288 ? 145.105 -38.476 22.060 1.00 42.06 309 LYS C CA 1
ATOM 6923 C C . LYS C 1 288 ? 144.992 -39.990 22.084 1.00 45.71 309 LYS C C 1
ATOM 6924 O O . LYS C 1 288 ? 145.631 -40.674 21.278 1.00 47.36 309 LYS C O 1
ATOM 6930 N N . LYS C 1 289 ? 144.177 -40.527 23.000 1.00 46.94 310 LYS C N 1
ATOM 6931 C CA . LYS C 1 289 ? 144.000 -41.972 23.104 1.00 51.05 310 LYS C CA 1
ATOM 6932 C C . LYS C 1 289 ? 143.398 -42.546 21.826 1.00 48.95 310 LYS C C 1
ATOM 6933 O O . LYS C 1 289 ? 143.781 -43.637 21.388 1.00 50.55 310 LYS C O 1
ATOM 6939 N N . VAL C 1 290 ? 142.462 -41.822 21.214 1.00 43.75 311 VAL C N 1
ATOM 6940 C CA . VAL C 1 290 ? 141.659 -42.316 20.095 1.00 40.56 311 VAL C CA 1
ATOM 6941 C C . VAL C 1 290 ? 142.558 -42.628 18.904 1.00 40.74 311 VAL C C 1
ATOM 6942 O O . VAL C 1 290 ? 143.272 -41.743 18.407 1.00 40.35 311 VAL C O 1
ATOM 6946 N N . PRO C 1 291 ? 142.571 -43.866 18.430 1.00 41.33 312 PRO C N 1
ATOM 6947 C CA . PRO C 1 291 ? 143.487 -44.271 17.339 1.00 43.33 312 PRO C CA 1
ATOM 6948 C C . PRO C 1 291 ? 142.956 -43.895 15.957 1.00 42.25 312 PRO C C 1
ATOM 6949 O O . PRO C 1 291 ? 142.452 -44.720 15.192 1.00 44.02 312 PRO C O 1
ATOM 6953 N N . SER C 1 292 ? 143.069 -42.607 15.628 1.00 39.35 313 SER C N 1
ATOM 6954 C CA . SER C 1 292 ? 142.508 -42.074 14.393 1.00 38.07 313 SER C CA 1
ATOM 6955 C C . SER C 1 292 ? 143.149 -40.730 14.067 1.00 35.97 313 SER C C 1
ATOM 6956 O O . SER C 1 292 ? 143.448 -39.949 14.974 1.00 37.30 313 SER C O 1
ATOM 6959 N N . ASN C 1 293 ? 143.372 -40.474 12.780 1.00 33.64 314 ASN C N 1
ATOM 6960 C CA . ASN C 1 293 ? 143.551 -39.099 12.328 1.00 32.83 314 ASN C CA 1
ATOM 6961 C C . ASN C 1 293 ? 142.213 -38.351 12.385 1.00 33.46 314 ASN C C 1
ATOM 6962 O O . ASN C 1 293 ? 141.135 -38.932 12.199 1.00 35.00 314 ASN C O 1
ATOM 6967 N N . PHE C 1 294 ? 142.287 -37.046 12.645 1.00 30.70 315 PHE C N 1
ATOM 6968 C CA . PHE C 1 294 ? 141.105 -36.188 12.713 1.00 30.49 315 PHE C CA 1
ATOM 6969 C C . PHE C 1 294 ? 141.137 -35.254 11.503 1.00 29.12 315 PHE C C 1
ATOM 6970 O O . PHE C 1 294 ? 141.812 -34.219 11.520 1.00 30.29 315 PHE C O 1
ATOM 6978 N N . TYR C 1 295 ? 140.389 -35.629 10.470 1.00 26.97 316 TYR C N 1
ATOM 6979 C CA . TYR C 1 295 ? 140.488 -35.056 9.128 1.00 29.38 316 TYR C CA 1
ATOM 6980 C C . TYR C 1 295 ? 139.669 -33.787 8.943 1.00 25.54 316 TYR C C 1
ATOM 6981 O O . TYR C 1 295 ? 140.057 -32.913 8.158 1.00 24.85 316 TYR C O 1
ATOM 6990 N N . LYS C 1 296 ? 138.529 -33.679 9.614 1.00 23.26 317 LYS C N 1
ATOM 6991 C CA . LYS C 1 296 ? 137.535 -32.676 9.254 1.00 23.12 317 LYS C CA 1
ATOM 6992 C C . LYS C 1 296 ? 136.701 -32.334 10.477 1.00 20.22 317 LYS C C 1
ATOM 6993 O O . LYS C 1 296 ? 136.238 -33.232 11.178 1.00 19.75 317 LYS C O 1
ATOM 6999 N N . ILE C 1 297 ? 136.534 -31.041 10.737 1.00 22.20 318 ILE C N 1
ATOM 7000 C CA . ILE C 1 297 ? 135.705 -30.535 11.829 1.00 23.39 318 ILE C CA 1
ATOM 7001 C C . ILE C 1 297 ? 134.513 -29.816 11.219 1.00 21.92 318 ILE C C 1
ATOM 7002 O O . ILE C 1 297 ? 134.685 -28.963 10.346 1.00 21.99 318 ILE C O 1
ATOM 7007 N N . LEU C 1 298 ? 133.315 -30.133 11.698 1.00 22.71 319 LEU C N 1
ATOM 7008 C CA . LEU C 1 298 ? 132.090 -29.475 11.256 1.00 23.90 319 LEU C CA 1
ATOM 7009 C C . LEU C 1 298 ? 131.299 -29.032 12.476 1.00 22.74 319 LEU C C 1
ATOM 7010 O O . LEU C 1 298 ? 130.939 -29.860 13.322 1.00 21.39 319 LEU C O 1
ATOM 7015 N N . PHE C 1 299 ? 131.053 -27.731 12.579 1.00 23.83 320 PHE C N 1
ATOM 7016 C CA . PHE C 1 299 ? 130.142 -27.185 13.573 1.00 22.80 320 PHE C CA 1
ATOM 7017 C C . PHE C 1 299 ? 128.870 -26.735 12.879 1.00 24.43 320 PHE C C 1
ATOM 7018 O O . PHE C 1 299 ? 128.918 -25.929 11.948 1.00 25.88 320 PHE C O 1
ATOM 7026 N N . PHE C 1 300 ? 127.736 -27.231 13.355 1.00 24.83 321 PHE C N 1
ATOM 7027 C CA . PHE C 1 300 ? 126.454 -26.844 12.809 1.00 25.09 321 PHE C CA 1
ATOM 7028 C C . PHE C 1 300 ? 125.781 -25.761 13.634 1.00 28.53 321 PHE C C 1
ATOM 7029 O O . PHE C 1 300 ? 124.869 -25.092 13.136 1.00 31.66 321 PHE C O 1
ATOM 7037 N N . SER C 1 301 ? 126.231 -25.557 14.857 1.00 28.48 322 SER C N 1
ATOM 7038 C CA . SER C 1 301 ? 125.770 -24.475 15.708 1.00 30.64 322 SER C CA 1
ATOM 7039 C C . SER C 1 301 ? 126.796 -24.381 16.829 1.00 30.98 322 SER C C 1
ATOM 7040 O O . SER C 1 301 ? 127.682 -25.243 16.905 1.00 29.16 322 SER C O 1
ATOM 7043 N N . PRO C 1 302 ? 126.725 -23.387 17.719 1.00 34.59 323 PRO C N 1
ATOM 7044 C CA . PRO C 1 302 ? 127.658 -23.377 18.859 1.00 36.15 323 PRO C CA 1
ATOM 7045 C C . PRO C 1 302 ? 127.527 -24.591 19.763 1.00 35.92 323 PRO C C 1
ATOM 7046 O O . PRO C 1 302 ? 128.444 -24.858 20.546 1.00 37.03 323 PRO C O 1
ATOM 7050 N N . ASP C 1 303 ? 126.422 -25.333 19.681 1.00 38.91 324 ASP C N 1
ATOM 7051 C CA . ASP C 1 303 ? 126.160 -26.484 20.540 1.00 44.70 324 ASP C CA 1
ATOM 7052 C C . ASP C 1 303 ? 126.436 -27.825 19.875 1.00 41.60 324 ASP C C 1
ATOM 7053 O O . ASP C 1 303 ? 126.456 -28.845 20.571 1.00 43.94 324 ASP C O 1
ATOM 7058 N N . GLN C 1 304 ? 126.604 -27.860 18.555 1.00 35.48 325 GLN C N 1
ATOM 7059 C CA . GLN C 1 304 ? 126.506 -29.101 17.795 1.00 30.87 325 GLN C CA 1
ATOM 7060 C C . GLN C 1 304 ? 127.624 -29.164 16.769 1.00 24.24 325 GLN C C 1
ATOM 7061 O O . GLN C 1 304 ? 127.691 -28.313 15.877 1.00 24.66 325 GLN C O 1
ATOM 7067 N N . GLY C 1 305 ? 128.478 -30.180 16.879 1.00 20.81 326 GLY C N 1
ATOM 7068 C CA . GLY C 1 305 ? 129.661 -30.285 16.040 1.00 19.43 326 GLY C CA 1
ATOM 7069 C C . GLY C 1 305 ? 130.179 -31.709 16.013 1.00 20.64 326 GLY C C 1
ATOM 7070 O O . GLY C 1 305 ? 129.930 -32.495 16.930 1.00 20.37 326 GLY C O 1
ATOM 7071 N N . PHE C 1 306 ? 130.899 -32.036 14.938 1.00 20.74 327 PHE C N 1
ATOM 7072 C CA . PHE C 1 306 ? 131.450 -33.371 14.754 1.00 22.95 327 PHE C CA 1
ATOM 7073 C C . PHE C 1 306 ? 132.853 -33.283 14.158 1.00 21.05 327 PHE C C 1
ATOM 7074 O O . PHE C 1 306 ? 133.188 -32.322 13.453 1.00 19.28 327 PHE C O 1
ATOM 7082 N N . ILE C 1 307 ? 133.669 -34.297 14.466 1.00 20.67 328 ILE C N 1
ATOM 7083 C CA . ILE C 1 307 ? 134.988 -34.482 13.863 1.00 19.30 328 ILE C CA 1
ATOM 7084 C C . ILE C 1 307 ? 135.017 -35.854 13.205 1.00 22.23 328 ILE C C 1
ATOM 7085 O O . ILE C 1 307 ? 134.649 -36.860 13.831 1.00 23.22 328 ILE C O 1
ATOM 7090 N N . LEU C 1 308 ? 135.436 -35.887 11.944 1.00 21.20 329 LEU C N 1
ATOM 7091 C CA . LEU C 1 308 ? 135.438 -37.107 11.148 1.00 25.61 329 LEU C CA 1
ATOM 7092 C C . LEU C 1 308 ? 136.791 -37.789 11.276 1.00 31.17 329 LEU C C 1
ATOM 7093 O O . LEU C 1 308 ? 137.832 -37.176 11.000 1.00 30.66 329 LEU C O 1
ATOM 7098 N N . GLY C 1 309 ? 136.780 -39.049 11.719 1.00 33.39 330 GLY C N 1
ATOM 7099 C CA . GLY C 1 309 ? 137.972 -39.842 11.819 1.00 35.98 330 GLY C CA 1
ATOM 7100 C C . GLY C 1 309 ? 137.994 -40.961 10.802 1.00 39.32 330 GLY C C 1
ATOM 7101 O O . GLY C 1 309 ? 137.272 -40.944 9.796 1.00 41.27 330 GLY C O 1
ATOM 7102 N N . GLN C 1 310 ? 138.833 -41.950 11.065 1.00 40.82 331 GLN C N 1
ATOM 7103 C CA . GLN C 1 310 ? 138.923 -43.119 10.207 1.00 44.15 331 GLN C CA 1
ATOM 7104 C C . GLN C 1 310 ? 138.313 -44.320 10.917 1.00 41.11 331 GLN C C 1
ATOM 7105 O O . GLN C 1 310 ? 138.095 -44.309 12.130 1.00 36.95 331 GLN C O 1
ATOM 7111 N N . LYS C 1 311 ? 138.032 -45.360 10.138 1.00 44.40 332 LYS C N 1
ATOM 7112 C CA . LYS C 1 311 ? 137.575 -46.632 10.685 1.00 49.08 332 LYS C CA 1
ATOM 7113 C C . LYS C 1 311 ? 136.224 -46.473 11.385 1.00 45.35 332 LYS C C 1
ATOM 7114 O O . LYS C 1 311 ? 135.946 -47.111 12.402 1.00 43.79 332 LYS C O 1
ATOM 7120 N N . GLY C 1 312 ? 135.402 -45.570 10.856 1.00 43.49 333 GLY C N 1
ATOM 7121 C CA . GLY C 1 312 ? 134.067 -45.337 11.357 1.00 41.09 333 GLY C CA 1
ATOM 7122 C C . GLY C 1 312 ? 133.982 -44.532 12.623 1.00 36.86 333 GLY C C 1
ATOM 7123 O O . GLY C 1 312 ? 132.913 -44.492 13.241 1.00 36.77 333 GLY C O 1
ATOM 7124 N N . ILE C 1 313 ? 135.055 -43.855 13.013 1.00 34.57 334 ILE C N 1
ATOM 7125 C CA . ILE C 1 313 ? 135.086 -43.117 14.271 1.00 32.87 334 ILE C CA 1
ATOM 7126 C C . ILE C 1 313 ? 134.687 -41.662 14.049 1.00 31.01 334 ILE C C 1
ATOM 7127 O O . ILE C 1 313 ? 135.160 -41.005 13.111 1.00 30.09 334 ILE C O 1
ATOM 7132 N N . LEU C 1 314 ? 133.807 -41.163 14.913 1.00 30.35 335 LEU C N 1
ATOM 7133 C CA . LEU C 1 314 ? 133.460 -39.749 14.981 1.00 28.65 335 LEU C CA 1
ATOM 7134 C C . LEU C 1 314 ? 133.689 -39.248 16.396 1.00 25.54 335 LEU C C 1
ATOM 7135 O O . LEU C 1 314 ? 133.587 -40.016 17.351 1.00 27.01 335 LEU C O 1
ATOM 7140 N N . LEU C 1 315 ? 134.010 -37.964 16.532 1.00 22.32 336 LEU C N 1
ATOM 7141 C CA . LEU C 1 315 ? 133.838 -37.277 17.805 1.00 22.27 336 LEU C CA 1
ATOM 7142 C C . LEU C 1 315 ? 132.615 -36.370 17.719 1.00 24.31 336 LEU C C 1
ATOM 7143 O O . LEU C 1 315 ? 132.403 -35.693 16.708 1.00 24.74 336 LEU C O 1
ATOM 7148 N N . ARG C 1 316 ? 131.805 -36.373 18.777 1.00 24.14 337 ARG C N 1
ATOM 7149 C CA . ARG C 1 316 ? 130.628 -35.528 18.870 1.00 23.28 337 ARG C CA 1
ATOM 7150 C C . ARG C 1 316 ? 130.809 -34.536 20.009 1.00 24.13 337 ARG C C 1
ATOM 7151 O O . ARG C 1 316 ? 131.108 -34.931 21.140 1.00 27.15 337 ARG C O 1
ATOM 7159 N N . TYR C 1 317 ? 130.601 -33.261 19.711 1.00 24.71 338 TYR C N 1
ATOM 7160 C CA . TYR C 1 317 ? 130.619 -32.212 20.722 1.00 27.81 338 TYR C CA 1
ATOM 7161 C C . TYR C 1 317 ? 129.396 -32.330 21.631 1.00 33.74 338 TYR C C 1
ATOM 7162 O O . TYR C 1 317 ? 128.266 -32.418 21.140 1.00 34.87 338 TYR C O 1
ATOM 7171 N N . VAL C 1 318 ? 129.618 -32.425 22.944 1.00 38.51 339 VAL C N 1
ATOM 7172 C CA . VAL C 1 318 ? 128.534 -32.437 23.924 1.00 45.85 339 VAL C CA 1
ATOM 7173 C C . VAL C 1 318 ? 128.578 -31.156 24.742 1.00 52.33 339 VAL C C 1
ATOM 7174 O O . VAL C 1 318 ? 129.652 -30.632 25.049 1.00 54.68 339 VAL C O 1
ATOM 7178 N N . THR C 1 319 ? 127.402 -30.660 25.113 1.00 58.95 340 THR C N 1
ATOM 7179 C CA . THR C 1 319 ? 127.312 -29.448 25.923 1.00 64.22 340 THR C CA 1
ATOM 7180 C C . THR C 1 319 ? 127.589 -29.760 27.386 1.00 66.96 340 THR C C 1
ATOM 7181 O O . THR C 1 319 ? 126.734 -30.315 28.085 1.00 70.06 340 THR C O 1
ATOM 7185 N N . SER D 1 17 ? 81.074 -29.543 24.824 1.00 76.00 38 SER D N 1
ATOM 7186 C CA . SER D 1 17 ? 82.384 -29.707 25.451 1.00 71.35 38 SER D CA 1
ATOM 7187 C C . SER D 1 17 ? 83.373 -28.602 25.136 1.00 67.27 38 SER D C 1
ATOM 7188 O O . SER D 1 17 ? 83.240 -27.847 24.156 1.00 71.02 38 SER D O 1
ATOM 7191 N N . ILE D 1 18 ? 84.404 -28.560 25.972 1.00 58.59 39 ILE D N 1
ATOM 7192 C CA . ILE D 1 18 ? 85.572 -27.683 25.873 1.00 51.15 39 ILE D CA 1
ATOM 7193 C C . ILE D 1 18 ? 86.612 -28.140 24.852 1.00 45.26 39 ILE D C 1
ATOM 7194 O O . ILE D 1 18 ? 86.798 -29.338 24.616 1.00 44.03 39 ILE D O 1
ATOM 7199 N N . PRO D 1 19 ? 87.275 -27.184 24.207 1.00 42.65 40 PRO D N 1
ATOM 7200 C CA . PRO D 1 19 ? 88.255 -27.473 23.151 1.00 41.75 40 PRO D CA 1
ATOM 7201 C C . PRO D 1 19 ? 89.372 -28.398 23.594 1.00 39.80 40 PRO D C 1
ATOM 7202 O O . PRO D 1 19 ? 89.775 -28.406 24.757 1.00 37.99 40 PRO D O 1
ATOM 7206 N N . ALA D 1 20 ? 89.888 -29.162 22.636 1.00 40.03 41 ALA D N 1
ATOM 7207 C CA . ALA D 1 20 ? 91.023 -30.035 22.875 1.00 39.08 41 ALA D CA 1
ATOM 7208 C C . ALA D 1 20 ? 92.323 -29.259 22.659 1.00 38.44 41 ALA D C 1
ATOM 7209 O O . ALA D 1 20 ? 92.420 -28.405 21.774 1.00 41.05 41 ALA D O 1
ATOM 7211 N N . LEU D 1 21 ? 93.320 -29.557 23.482 1.00 35.34 42 LEU D N 1
ATOM 7212 C CA . LEU D 1 21 ? 94.644 -28.973 23.299 1.00 36.22 42 LEU D CA 1
ATOM 7213 C C . LEU D 1 21 ? 95.272 -29.475 21.998 1.00 38.46 42 LEU D C 1
ATOM 7214 O O . LEU D 1 21 ? 95.160 -30.656 21.662 1.00 38.98 42 LEU D O 1
ATOM 7219 N N . ASP D 1 22 ? 95.917 -28.569 21.248 1.00 40.81 43 ASP D N 1
ATOM 7220 C CA . ASP D 1 22 ? 96.501 -28.969 19.964 1.00 46.24 43 ASP D CA 1
ATOM 7221 C C . ASP D 1 22 ? 97.706 -29.909 20.101 1.00 46.59 43 ASP D C 1
ATOM 7222 O O . ASP D 1 22 ? 98.082 -30.547 19.112 1.00 47.48 43 ASP D O 1
ATOM 7227 N N . TYR D 1 23 ? 98.328 -29.996 21.278 1.00 45.00 44 TYR D N 1
ATOM 7228 C CA . TYR D 1 23 ? 99.526 -30.803 21.499 1.00 44.52 44 TYR D CA 1
ATOM 7229 C C . TYR D 1 23 ? 99.425 -31.464 22.866 1.00 39.76 44 TYR D C 1
ATOM 7230 O O . TYR D 1 23 ? 98.879 -30.885 23.806 1.00 39.61 44 TYR D O 1
ATOM 7239 N N . ASN D 1 24 ? 99.988 -32.654 22.996 1.00 37.02 45 ASN D N 1
ATOM 7240 C CA . ASN D 1 24 ? 100.068 -33.273 24.314 1.00 34.98 45 ASN D CA 1
ATOM 7241 C C . ASN D 1 24 ? 101.523 -33.368 24.729 1.00 32.50 45 ASN D C 1
ATOM 7242 O O . ASN D 1 24 ? 102.268 -34.168 24.146 1.00 33.22 45 ASN D O 1
ATOM 7247 N N . PRO D 1 25 ? 101.972 -32.598 25.720 1.00 29.08 46 PRO D N 1
ATOM 7248 C CA . PRO D 1 25 ? 103.359 -32.703 26.188 1.00 28.57 46 PRO D CA 1
ATOM 7249 C C . PRO D 1 25 ? 103.595 -33.744 27.276 1.00 29.18 46 PRO D C 1
ATOM 7250 O O . PRO D 1 25 ? 104.713 -33.815 27.794 1.00 32.70 46 PRO D O 1
ATOM 7254 N N . TRP D 1 26 ? 102.607 -34.554 27.647 1.00 25.53 47 TRP D N 1
ATOM 7255 C CA . TRP D 1 26 ? 102.745 -35.464 28.776 1.00 23.36 47 TRP D CA 1
ATOM 7256 C C . TRP D 1 26 ? 102.875 -36.895 28.277 1.00 25.59 47 TRP D C 1
ATOM 7257 O O . TRP D 1 26 ? 102.034 -37.372 27.502 1.00 26.84 47 TRP D O 1
ATOM 7268 N N . GLU D 1 27 ? 103.917 -37.583 28.713 1.00 23.52 48 GLU D N 1
ATOM 7269 C CA . GLU D 1 27 ? 104.094 -38.980 28.340 1.00 27.15 48 GLU D CA 1
ATOM 7270 C C . GLU D 1 27 ? 103.919 -39.825 29.593 1.00 23.22 48 GLU D C 1
ATOM 7271 O O . GLU D 1 27 ? 104.457 -39.495 30.645 1.00 21.52 48 GLU D O 1
ATOM 7277 N N . ALA D 1 28 ? 103.125 -40.879 29.488 1.00 23.56 49 ALA D N 1
ATOM 7278 C CA . ALA D 1 28 ? 102.898 -41.745 30.629 1.00 26.53 49 ALA D CA 1
ATOM 7279 C C . ALA D 1 28 ? 104.082 -42.690 30.825 1.00 26.53 49 ALA D C 1
ATOM 7280 O O . ALA D 1 28 ? 104.601 -43.269 29.874 1.00 31.06 49 ALA D O 1
ATOM 7282 N N . ILE D 1 29 ? 104.499 -42.854 32.070 1.00 25.61 50 ILE D N 1
ATOM 7283 C CA . ILE D 1 29 ? 105.584 -43.760 32.429 1.00 26.11 50 ILE D CA 1
ATOM 7284 C C . ILE D 1 29 ? 105.068 -44.758 33.453 1.00 24.73 50 ILE D C 1
ATOM 7285 O O . ILE D 1 29 ? 104.325 -44.387 34.367 1.00 24.13 50 ILE D O 1
ATOM 7290 N N . GLN D 1 30 ? 105.470 -46.025 33.318 1.00 23.89 51 GLN D N 1
ATOM 7291 C CA . GLN D 1 30 ? 105.198 -47.030 34.339 1.00 22.99 51 GLN D CA 1
ATOM 7292 C C . GLN D 1 30 ? 106.447 -47.172 35.211 1.00 22.82 51 GLN D C 1
ATOM 7293 O O . GLN D 1 30 ? 107.515 -47.552 34.724 1.00 25.84 51 GLN D O 1
ATOM 7299 N N . LEU D 1 31 ? 106.334 -46.798 36.478 1.00 19.52 52 LEU D N 1
ATOM 7300 C CA . LEU D 1 31 ? 107.407 -47.065 37.400 1.00 18.52 52 LEU D CA 1
ATOM 7301 C C . LEU D 1 31 ? 107.442 -48.560 37.698 1.00 23.24 52 LEU D C 1
ATOM 7302 O O . LEU D 1 31 ? 106.416 -49.253 37.574 1.00 24.78 52 LEU D O 1
ATOM 7307 N N . PRO D 1 32 ? 108.630 -49.110 38.100 1.00 24.04 53 PRO D N 1
ATOM 7308 C CA . PRO D 1 32 ? 108.695 -50.538 38.458 1.00 25.23 53 PRO D CA 1
ATOM 7309 C C . PRO D 1 32 ? 108.124 -50.829 39.853 1.00 26.13 53 PRO D C 1
ATOM 7310 O O . PRO D 1 32 ? 108.791 -51.412 40.708 1.00 27.01 53 PRO D O 1
ATOM 7314 N N . THR D 1 33 ? 106.899 -50.353 40.102 1.00 24.46 54 THR D N 1
ATOM 7315 C CA . THR D 1 33 ? 106.157 -50.548 41.351 1.00 23.78 54 THR D CA 1
ATOM 7316 C C . THR D 1 33 ? 104.674 -50.277 41.111 1.00 22.40 54 THR D C 1
ATOM 7317 O O . THR D 1 33 ? 104.290 -49.583 40.163 1.00 21.92 54 THR D O 1
ATOM 7321 N N . THR D 1 34 ? 103.847 -50.859 41.973 1.00 20.57 55 THR D N 1
ATOM 7322 C CA . THR D 1 34 ? 102.438 -50.498 42.000 1.00 23.91 55 THR D CA 1
ATOM 7323 C C . THR D 1 34 ? 102.084 -49.559 43.149 1.00 24.23 55 THR D C 1
ATOM 7324 O O . THR D 1 34 ? 100.906 -49.223 43.323 1.00 21.04 55 THR D O 1
ATOM 7328 N N . ALA D 1 35 ? 103.076 -49.133 43.936 1.00 23.49 56 ALA D N 1
ATOM 7329 C CA . ALA D 1 35 ? 102.836 -48.288 45.096 1.00 24.17 56 ALA D CA 1
ATOM 7330 C C . ALA D 1 35 ? 102.480 -46.862 44.683 1.00 22.10 56 ALA D C 1
ATOM 7331 O O . ALA D 1 35 ? 103.000 -46.327 43.706 1.00 21.52 56 ALA D O 1
ATOM 7333 N N . THR D 1 36 ? 101.603 -46.242 45.469 1.00 20.83 57 THR D N 1
ATOM 7334 C CA . THR D 1 36 ? 101.238 -44.844 45.273 1.00 20.93 57 THR D CA 1
ATOM 7335 C C . THR D 1 36 ? 102.433 -43.938 45.571 1.00 18.62 57 THR D C 1
ATOM 7336 O O . THR D 1 36 ? 102.998 -44.007 46.667 1.00 19.19 57 THR D O 1
ATOM 7340 N N . ILE D 1 37 ? 102.779 -43.041 44.624 1.00 15.46 58 ILE D N 1
ATOM 7341 C CA . ILE D 1 37 ? 103.881 -42.087 44.787 1.00 16.39 58 ILE D CA 1
ATOM 7342 C C . ILE D 1 37 ? 103.326 -40.814 45.417 1.00 18.52 58 ILE D C 1
ATOM 7343 O O . ILE D 1 37 ? 102.251 -40.349 45.025 1.00 18.52 58 ILE D O 1
ATOM 7348 N N . LEU D 1 38 ? 104.029 -40.257 46.417 1.00 17.93 59 LEU D N 1
ATOM 7349 C CA . LEU D 1 38 ? 103.489 -39.122 47.155 1.00 16.08 59 LEU D CA 1
ATOM 7350 C C . LEU D 1 38 ? 104.265 -37.826 46.962 1.00 15.39 59 LEU D C 1
ATOM 7351 O O . LEU D 1 38 ? 103.663 -36.747 47.098 1.00 12.74 59 LEU D O 1
ATOM 7356 N N . ASP D 1 39 ? 105.552 -37.895 46.610 1.00 12.75 60 ASP D N 1
ATOM 7357 C CA . ASP D 1 39 ? 106.351 -36.670 46.470 1.00 15.76 60 ASP D CA 1
ATOM 7358 C C . ASP D 1 39 ? 107.596 -36.949 45.632 1.00 15.75 60 ASP D C 1
ATOM 7359 O O . ASP D 1 39 ? 107.987 -38.101 45.412 1.00 17.31 60 ASP D O 1
ATOM 7364 N N . MET D 1 40 ? 108.210 -35.870 45.159 1.00 15.40 61 MET D N 1
ATOM 7365 C CA . MET D 1 40 ? 109.363 -35.957 44.275 1.00 15.37 61 MET D CA 1
ATOM 7366 C C . MET D 1 40 ? 110.201 -34.701 44.471 1.00 15.37 61 MET D C 1
ATOM 7367 O O . MET D 1 40 ? 109.653 -33.627 44.714 1.00 14.49 61 MET D O 1
ATOM 7372 N N . SER D 1 41 ? 111.523 -34.823 44.328 1.00 12.97 62 SER D N 1
ATOM 7373 C CA . SER D 1 41 ? 112.387 -33.654 44.408 1.00 12.33 62 SER D CA 1
ATOM 7374 C C . SER D 1 41 ? 113.631 -33.912 43.580 1.00 17.81 62 SER D C 1
ATOM 7375 O O . SER D 1 41 ? 114.134 -35.044 43.524 1.00 17.82 62 SER D O 1
ATOM 7378 N N . PHE D 1 42 ? 114.154 -32.846 42.978 1.00 20.20 63 PHE D N 1
ATOM 7379 C CA . PHE D 1 42 ? 115.325 -32.952 42.129 1.00 21.77 63 PHE D CA 1
ATOM 7380 C C . PHE D 1 42 ? 116.523 -32.253 42.753 1.00 22.65 63 PHE D C 1
ATOM 7381 O O . PHE D 1 42 ? 116.409 -31.152 43.310 1.00 23.73 63 PHE D O 1
ATOM 7389 N N . ILE D 1 43 ? 117.675 -32.912 42.626 1.00 20.18 64 ILE D N 1
ATOM 7390 C CA . ILE D 1 43 ? 118.945 -32.302 42.988 1.00 21.64 64 ILE D CA 1
ATOM 7391 C C . ILE D 1 43 ? 119.386 -31.334 41.899 1.00 24.13 64 ILE D C 1
ATOM 7392 O O . ILE D 1 43 ? 119.817 -30.206 42.176 1.00 26.24 64 ILE D O 1
ATOM 7397 N N . ASP D 1 44 ? 119.327 -31.787 40.653 1.00 22.75 65 ASP D N 1
ATOM 7398 C CA . ASP D 1 44 ? 119.622 -30.959 39.491 1.00 24.53 65 ASP D CA 1
ATOM 7399 C C . ASP D 1 44 ? 118.651 -31.407 38.412 1.00 20.73 65 ASP D C 1
ATOM 7400 O O . ASP D 1 44 ? 117.676 -32.102 38.689 1.00 21.35 65 ASP D O 1
ATOM 7405 N N . ARG D 1 45 ? 118.925 -31.039 37.166 1.00 23.09 66 ARG D N 1
ATOM 7406 C CA . ARG D 1 45 ? 118.004 -31.318 36.074 1.00 24.99 66 ARG D CA 1
ATOM 7407 C C . ARG D 1 45 ? 117.924 -32.807 35.749 1.00 26.34 66 ARG D C 1
ATOM 7408 O O . ARG D 1 45 ? 116.889 -33.261 35.253 1.00 28.00 66 ARG D O 1
ATOM 7416 N N . HIS D 1 46 ? 118.961 -33.582 36.064 1.00 25.11 67 HIS D N 1
ATOM 7417 C CA . HIS D 1 46 ? 119.001 -34.997 35.711 1.00 26.99 67 HIS D CA 1
ATOM 7418 C C . HIS D 1 46 ? 118.746 -35.916 36.895 1.00 25.57 67 HIS D C 1
ATOM 7419 O O . HIS D 1 46 ? 118.204 -37.017 36.712 1.00 23.97 67 HIS D O 1
ATOM 7426 N N . HIS D 1 47 ? 119.155 -35.496 38.091 1.00 23.03 68 HIS D N 1
ATOM 7427 C CA . HIS D 1 47 ? 119.240 -36.368 39.255 1.00 21.57 68 HIS D CA 1
ATOM 7428 C C . HIS D 1 47 ? 118.112 -36.034 40.227 1.00 20.74 68 HIS D C 1
ATOM 7429 O O . HIS D 1 47 ? 118.043 -34.917 40.748 1.00 20.03 68 HIS D O 1
ATOM 7436 N N . GLY D 1 48 ? 117.214 -36.988 40.449 1.00 19.68 69 GLY D N 1
ATOM 7437 C CA . GLY D 1 48 ? 116.070 -36.727 41.299 1.00 19.34 69 GLY D CA 1
ATOM 7438 C C . GLY D 1 48 ? 115.633 -37.979 42.023 1.00 21.66 69 GLY D C 1
ATOM 7439 O O . GLY D 1 48 ? 116.152 -39.078 41.792 1.00 19.25 69 GLY D O 1
ATOM 7440 N N . TRP D 1 49 ? 114.679 -37.776 42.937 1.00 19.53 70 TRP D N 1
ATOM 7441 C CA . TRP D 1 49 ? 114.197 -38.791 43.854 1.00 19.30 70 TRP D CA 1
ATOM 7442 C C . TRP D 1 49 ? 112.687 -38.668 43.991 1.00 19.21 70 TRP D C 1
ATOM 7443 O O . TRP D 1 49 ? 112.126 -37.571 43.902 1.00 20.58 70 TRP D O 1
ATOM 7454 N N . LEU D 1 50 ? 112.035 -39.808 44.205 1.00 17.44 71 LEU D N 1
ATOM 7455 C CA . LEU D 1 50 ? 110.616 -39.832 44.518 1.00 15.09 71 LEU D CA 1
ATOM 7456 C C . LEU D 1 50 ? 110.386 -40.798 45.671 1.00 13.78 71 LEU D C 1
ATOM 7457 O O . LEU D 1 50 ? 111.189 -41.692 45.916 1.00 16.29 71 LEU D O 1
ATOM 7462 N N . VAL D 1 51 ? 109.288 -40.590 46.402 1.00 13.08 72 VAL D N 1
ATOM 7463 C CA . VAL D 1 51 ? 108.964 -41.400 47.571 1.00 15.12 72 VAL D CA 1
ATOM 7464 C C . VAL D 1 51 ? 107.470 -41.689 47.594 1.00 16.79 72 VAL D C 1
ATOM 7465 O O . VAL D 1 51 ? 106.661 -40.936 47.035 1.00 20.21 72 VAL D O 1
ATOM 7469 N N . GLY D 1 52 ? 107.089 -42.759 48.291 1.00 19.11 73 GLY D N 1
ATOM 7470 C CA . GLY D 1 52 ? 105.669 -43.039 48.419 1.00 19.23 73 GLY D CA 1
ATOM 7471 C C . GLY D 1 52 ? 105.296 -44.018 49.507 1.00 17.78 73 GLY D C 1
ATOM 7472 O O . GLY D 1 52 ? 106.019 -44.197 50.481 1.00 14.01 73 GLY D O 1
ATOM 7473 N N . VAL D 1 53 ? 104.122 -44.638 49.357 1.00 18.63 74 VAL D N 1
ATOM 7474 C CA . VAL D 1 53 ? 103.674 -45.596 50.362 1.00 19.90 74 VAL D CA 1
ATOM 7475 C C . VAL D 1 53 ? 104.516 -46.859 50.224 1.00 18.33 74 VAL D C 1
ATOM 7476 O O . VAL D 1 53 ? 105.234 -47.032 49.237 1.00 17.31 74 VAL D O 1
ATOM 7480 N N . ASN D 1 54 ? 104.454 -47.722 51.230 1.00 21.49 75 ASN D N 1
ATOM 7481 C CA . ASN D 1 54 ? 105.250 -48.952 51.303 1.00 28.95 75 ASN D CA 1
ATOM 7482 C C . ASN D 1 54 ? 106.738 -48.649 51.236 1.00 26.00 75 ASN D C 1
ATOM 7483 O O . ASN D 1 54 ? 107.507 -49.407 50.635 1.00 23.33 75 ASN D O 1
ATOM 7488 N N . ALA D 1 55 ? 107.148 -47.553 51.884 1.00 20.77 76 ALA D N 1
ATOM 7489 C CA . ALA D 1 55 ? 108.554 -47.199 51.982 1.00 20.34 76 ALA D CA 1
ATOM 7490 C C . ALA D 1 55 ? 109.192 -47.130 50.599 1.00 19.62 76 ALA D C 1
ATOM 7491 O O . ALA D 1 55 ? 110.326 -47.567 50.408 1.00 21.50 76 ALA D O 1
ATOM 7493 N N . THR D 1 56 ? 108.433 -46.612 49.626 1.00 14.44 77 THR D N 1
ATOM 7494 C CA . THR D 1 56 ? 108.911 -46.480 48.262 1.00 15.72 77 THR D CA 1
ATOM 7495 C C . THR D 1 56 ? 109.936 -45.361 48.174 1.00 17.99 77 THR D C 1
ATOM 7496 O O . THR D 1 56 ? 109.682 -44.224 48.602 1.00 15.26 77 THR D O 1
ATOM 7500 N N . LEU D 1 57 ? 111.086 -45.688 47.590 1.00 16.35 78 LEU D N 1
ATOM 7501 C CA . LEU D 1 57 ? 112.164 -44.740 47.389 1.00 19.62 78 LEU D CA 1
ATOM 7502 C C . LEU D 1 57 ? 112.811 -45.073 46.050 1.00 18.76 78 LEU D C 1
ATOM 7503 O O . LEU D 1 57 ? 113.277 -46.198 45.865 1.00 21.24 78 LEU D O 1
ATOM 7508 N N . MET D 1 58 ? 112.805 -44.126 45.103 1.00 17.41 79 MET D N 1
ATOM 7509 C CA . MET D 1 58 ? 113.360 -44.360 43.768 1.00 17.35 79 MET D CA 1
ATOM 7510 C C . MET D 1 58 ? 114.144 -43.148 43.301 1.00 16.23 79 MET D C 1
ATOM 7511 O O . MET D 1 58 ? 113.871 -42.016 43.711 1.00 16.68 79 MET D O 1
ATOM 7516 N N . GLU D 1 59 ? 115.128 -43.414 42.438 1.00 16.10 80 GLU D N 1
ATOM 7517 C CA . GLU D 1 59 ? 116.085 -42.431 41.948 1.00 17.80 80 GLU D CA 1
ATOM 7518 C C . GLU D 1 59 ? 116.088 -42.396 40.420 1.00 17.88 80 GLU D C 1
ATOM 7519 O O . GLU D 1 59 ? 116.023 -43.443 39.764 1.00 16.21 80 GLU D O 1
ATOM 7525 N N . THR D 1 60 ? 116.187 -41.201 39.851 1.00 15.75 81 THR D N 1
ATOM 7526 C CA . THR D 1 60 ? 116.465 -41.072 38.429 1.00 16.40 81 THR D CA 1
ATOM 7527 C C . THR D 1 60 ? 117.779 -40.327 38.236 1.00 18.80 81 THR D C 1
ATOM 7528 O O . THR D 1 60 ? 118.151 -39.465 39.044 1.00 19.68 81 THR D O 1
ATOM 7532 N N . ARG D 1 61 ? 118.483 -40.693 37.166 1.00 18.43 82 ARG D N 1
ATOM 7533 C CA . ARG D 1 61 ? 119.682 -40.008 36.716 1.00 22.69 82 ARG D CA 1
ATOM 7534 C C . ARG D 1 61 ? 119.507 -39.444 35.316 1.00 21.74 82 ARG D C 1
ATOM 7535 O O . ARG D 1 61 ? 120.433 -38.817 34.806 1.00 22.03 82 ARG D O 1
ATOM 7543 N N . ASP D 1 62 ? 118.352 -39.654 34.675 1.00 20.05 83 ASP D N 1
ATOM 7544 C CA . ASP D 1 62 ? 118.141 -39.172 33.316 1.00 21.45 83 ASP D CA 1
ATOM 7545 C C . ASP D 1 62 ? 116.974 -38.184 33.246 1.00 23.40 83 ASP D C 1
ATOM 7546 O O . ASP D 1 62 ? 116.225 -38.161 32.271 1.00 21.48 83 ASP D O 1
ATOM 7551 N N . GLY D 1 63 ? 116.773 -37.393 34.298 1.00 24.52 84 GLY D N 1
ATOM 7552 C CA . GLY D 1 63 ? 115.711 -36.407 34.261 1.00 24.28 84 GLY D CA 1
ATOM 7553 C C . GLY D 1 63 ? 114.315 -36.961 34.430 1.00 24.37 84 GLY D C 1
ATOM 7554 O O . GLY D 1 63 ? 113.344 -36.254 34.164 1.00 27.47 84 GLY D O 1
ATOM 7555 N N . GLY D 1 64 ? 114.176 -38.188 34.909 1.00 21.34 85 GLY D N 1
ATOM 7556 C CA . GLY D 1 64 ? 112.866 -38.757 35.162 1.00 21.92 85 GLY D CA 1
ATOM 7557 C C . GLY D 1 64 ? 112.301 -39.628 34.066 1.00 20.39 85 GLY D C 1
ATOM 7558 O O . GLY D 1 64 ? 111.141 -40.033 34.166 1.00 20.69 85 GLY D O 1
ATOM 7559 N N . GLN D 1 65 ? 113.080 -39.928 33.028 1.00 22.19 86 GLN D N 1
ATOM 7560 C CA . GLN D 1 65 ? 112.641 -40.893 32.029 1.00 26.66 86 GLN D CA 1
ATOM 7561 C C . GLN D 1 65 ? 112.651 -42.311 32.593 1.00 26.09 86 GLN D C 1
ATOM 7562 O O . GLN D 1 65 ? 111.761 -43.108 32.284 1.00 24.91 86 GLN D O 1
ATOM 7568 N N . THR D 1 66 ? 113.669 -42.667 33.386 1.00 24.03 87 THR D N 1
ATOM 7569 C CA . THR D 1 66 ? 113.697 -43.988 33.998 1.00 24.93 87 THR D CA 1
ATOM 7570 C C . THR D 1 66 ? 113.997 -43.832 35.479 1.00 22.54 87 THR D C 1
ATOM 7571 O O . THR D 1 66 ? 114.755 -42.939 35.867 1.00 22.13 87 THR D O 1
ATOM 7575 N N . TRP D 1 67 ? 113.376 -44.691 36.303 1.00 20.67 88 TRP D N 1
ATOM 7576 C CA . TRP D 1 67 ? 113.481 -44.643 37.759 1.00 20.51 88 TRP D CA 1
ATOM 7577 C C . TRP D 1 67 ? 113.833 -46.032 38.284 1.00 22.84 88 TRP D C 1
ATOM 7578 O O . TRP D 1 67 ? 113.380 -47.044 37.741 1.00 21.49 88 TRP D O 1
ATOM 7589 N N . GLU D 1 68 ? 114.659 -46.082 39.326 1.00 23.35 89 GLU D N 1
ATOM 7590 C CA . GLU D 1 68 ? 115.150 -47.354 39.853 1.00 25.33 89 GLU D CA 1
ATOM 7591 C C . GLU D 1 68 ? 114.845 -47.472 41.336 1.00 21.24 89 GLU D C 1
ATOM 7592 O O . GLU D 1 68 ? 114.952 -46.483 42.060 1.00 22.29 89 GLU D O 1
ATOM 7598 N N . PRO D 1 69 ? 114.429 -48.641 41.812 1.00 20.29 90 PRO D N 1
ATOM 7599 C CA . PRO D 1 69 ? 114.149 -48.789 43.250 1.00 16.62 90 PRO D CA 1
ATOM 7600 C C . PRO D 1 69 ? 115.418 -48.608 44.063 1.00 17.67 90 PRO D C 1
ATOM 7601 O O . PRO D 1 69 ? 116.457 -49.189 43.740 1.00 18.92 90 PRO D O 1
ATOM 7605 N N . ARG D 1 70 ? 115.323 -47.830 45.140 1.00 15.27 91 ARG D N 1
ATOM 7606 C CA . ARG D 1 70 ? 116.451 -47.570 46.015 1.00 18.49 91 ARG D CA 1
ATOM 7607 C C . ARG D 1 70 ? 116.055 -47.867 47.456 1.00 19.59 91 ARG D C 1
ATOM 7608 O O . ARG D 1 70 ? 116.346 -47.110 48.387 1.00 20.70 91 ARG D O 1
ATOM 7616 N N . THR D 1 71 ? 115.351 -48.972 47.634 1.00 22.56 92 THR D N 1
ATOM 7617 C CA . THR D 1 71 ? 114.861 -49.388 48.938 1.00 21.73 92 THR D CA 1
ATOM 7618 C C . THR D 1 71 ? 115.982 -49.410 49.974 1.00 21.10 92 THR D C 1
ATOM 7619 O O . THR D 1 71 ? 117.096 -49.830 49.683 1.00 20.01 92 THR D O 1
ATOM 7623 N N . LEU D 1 72 ? 115.652 -49.007 51.197 1.00 19.45 93 LEU D N 1
ATOM 7624 C CA . LEU D 1 72 ? 116.552 -49.007 52.338 1.00 19.96 93 LEU D CA 1
ATOM 7625 C C . LEU D 1 72 ? 116.164 -50.132 53.290 1.00 22.55 93 LEU D C 1
ATOM 7626 O O . LEU D 1 72 ? 114.997 -50.516 53.373 1.00 20.22 93 LEU D O 1
ATOM 7631 N N . VAL D 1 73 ? 117.132 -50.632 54.054 1.00 21.33 94 VAL D N 1
ATOM 7632 C CA . VAL D 1 73 ? 116.844 -51.651 55.051 1.00 21.10 94 VAL D CA 1
ATOM 7633 C C . VAL D 1 73 ? 116.632 -50.907 56.365 1.00 22.00 94 VAL D C 1
ATOM 7634 O O . VAL D 1 73 ? 117.578 -50.433 56.991 1.00 21.75 94 VAL D O 1
ATOM 7638 N N . LEU D 1 74 ? 115.374 -50.766 56.759 1.00 22.60 95 LEU D N 1
ATOM 7639 C CA . LEU D 1 74 ? 114.980 -50.051 57.969 1.00 21.26 95 LEU D CA 1
ATOM 7640 C C . LEU D 1 74 ? 114.523 -51.067 58.989 1.00 22.51 95 LEU D C 1
ATOM 7641 O O . LEU D 1 74 ? 114.634 -52.277 58.769 1.00 25.53 95 LEU D O 1
ATOM 7646 N N . ASP D 1 75 ? 114.055 -50.579 60.140 1.00 21.77 96 ASP D N 1
ATOM 7647 C CA . ASP D 1 75 ? 113.645 -51.531 61.173 1.00 29.57 96 ASP D CA 1
ATOM 7648 C C . ASP D 1 75 ? 112.341 -52.258 60.845 1.00 29.99 96 ASP D C 1
ATOM 7649 O O . ASP D 1 75 ? 112.100 -53.351 61.385 1.00 31.03 96 ASP D O 1
ATOM 7654 N N . HIS D 1 76 ? 111.510 -51.699 59.969 1.00 28.35 97 HIS D N 1
ATOM 7655 C CA . HIS D 1 76 ? 110.391 -52.429 59.380 1.00 28.88 97 HIS D CA 1
ATOM 7656 C C . HIS D 1 76 ? 110.064 -51.753 58.058 1.00 27.15 97 HIS D C 1
ATOM 7657 O O . HIS D 1 76 ? 110.619 -50.706 57.730 1.00 22.87 97 HIS D O 1
ATOM 7664 N N . SER D 1 77 ? 109.158 -52.358 57.289 1.00 31.75 98 SER D N 1
ATOM 7665 C CA . SER D 1 77 ? 108.844 -51.832 55.963 1.00 34.20 98 SER D CA 1
ATOM 7666 C C . SER D 1 77 ? 107.432 -51.255 55.863 1.00 34.57 98 SER D C 1
ATOM 7667 O O . SER D 1 77 ? 106.948 -50.982 54.755 1.00 35.07 98 SER D O 1
ATOM 7670 N N . ASP D 1 78 ? 106.801 -50.978 57.001 1.00 33.31 99 ASP D N 1
ATOM 7671 C CA . ASP D 1 78 ? 105.443 -50.440 57.077 1.00 31.53 99 ASP D CA 1
ATOM 7672 C C . ASP D 1 78 ? 105.402 -48.900 56.953 1.00 31.04 99 ASP D C 1
ATOM 7673 O O . ASP D 1 78 ? 104.388 -48.304 57.317 1.00 33.59 99 ASP D O 1
ATOM 7678 N N . TYR D 1 79 ? 106.503 -48.236 56.597 1.00 26.51 100 TYR D N 1
ATOM 7679 C CA . TYR D 1 79 ? 106.512 -46.775 56.490 1.00 24.60 100 TYR D CA 1
ATOM 7680 C C . TYR D 1 79 ? 105.866 -46.261 55.198 1.00 24.74 100 TYR D C 1
ATOM 7681 O O . TYR D 1 79 ? 106.034 -46.847 54.120 1.00 26.20 100 TYR D O 1
ATOM 7690 N N . ARG D 1 80 ? 105.140 -45.147 55.319 1.00 23.63 101 ARG D N 1
ATOM 7691 C CA . ARG D 1 80 ? 104.665 -44.338 54.195 1.00 23.00 101 ARG D CA 1
ATOM 7692 C C . ARG D 1 80 ? 105.496 -43.052 54.170 1.00 21.67 101 ARG D C 1
ATOM 7693 O O . ARG D 1 80 ? 105.426 -42.255 55.105 1.00 23.19 101 ARG D O 1
ATOM 7701 N N . PHE D 1 81 ? 106.297 -42.867 53.123 1.00 19.67 102 PHE D N 1
ATOM 7702 C CA . PHE D 1 81 ? 107.125 -41.665 52.959 1.00 16.87 102 PHE D CA 1
ATOM 7703 C C . PHE D 1 81 ? 106.263 -40.580 52.314 1.00 16.98 102 PHE D C 1
ATOM 7704 O O . PHE D 1 81 ? 105.845 -40.725 51.162 1.00 16.82 102 PHE D O 1
ATOM 7712 N N . ASN D 1 82 ? 105.974 -39.527 53.075 1.00 14.87 103 ASN D N 1
ATOM 7713 C CA . ASN D 1 82 ? 105.065 -38.444 52.717 1.00 18.13 103 ASN D CA 1
ATOM 7714 C C . ASN D 1 82 ? 105.731 -37.317 51.930 1.00 15.44 103 ASN D C 1
ATOM 7715 O O . ASN D 1 82 ? 105.043 -36.598 51.194 1.00 18.62 103 ASN D O 1
ATOM 7720 N N . SER D 1 83 ? 107.028 -37.103 52.111 1.00 17.05 104 SER D N 1
ATOM 7721 C CA . SER D 1 83 ? 107.668 -35.898 51.590 1.00 18.37 104 SER D CA 1
ATOM 7722 C C . SER D 1 83 ? 109.160 -36.144 51.409 1.00 16.22 104 SER D C 1
ATOM 7723 O O . SER D 1 83 ? 109.794 -36.804 52.243 1.00 15.89 104 SER D O 1
ATOM 7726 N N . VAL D 1 84 ? 109.713 -35.638 50.303 1.00 12.84 105 VAL D N 1
ATOM 7727 C CA . VAL D 1 84 ? 111.152 -35.681 50.052 1.00 12.31 105 VAL D CA 1
ATOM 7728 C C . VAL D 1 84 ? 111.578 -34.289 49.561 1.00 14.20 105 VAL D C 1
ATOM 7729 O O . VAL D 1 84 ? 110.839 -33.613 48.835 1.00 13.60 105 VAL D O 1
ATOM 7733 N N . SER D 1 85 ? 112.737 -33.823 50.012 1.00 13.13 106 SER D N 1
ATOM 7734 C CA . SER D 1 85 ? 113.177 -32.486 49.616 1.00 15.60 106 SER D CA 1
ATOM 7735 C C . SER D 1 85 ? 114.696 -32.463 49.573 1.00 17.10 106 SER D C 1
ATOM 7736 O O . SER D 1 85 ? 115.346 -32.822 50.561 1.00 17.66 106 SER D O 1
ATOM 7739 N N . PHE D 1 86 ? 115.251 -32.049 48.433 1.00 16.79 107 PHE D N 1
ATOM 7740 C CA . PHE D 1 86 ? 116.690 -31.875 48.275 1.00 18.00 107 PHE D CA 1
ATOM 7741 C C . PHE D 1 86 ? 116.997 -30.412 48.023 1.00 19.60 107 PHE D C 1
ATOM 7742 O O . PHE D 1 86 ? 116.214 -29.701 47.375 1.00 20.24 107 PHE D O 1
ATOM 7750 N N . GLN D 1 87 ? 118.116 -29.965 48.577 1.00 17.12 108 GLN D N 1
ATOM 7751 C CA . GLN D 1 87 ? 118.717 -28.674 48.240 1.00 20.02 108 GLN D CA 1
ATOM 7752 C C . GLN D 1 87 ? 120.157 -29.007 47.860 1.00 22.44 108 GLN D C 1
ATOM 7753 O O . GLN D 1 87 ? 120.977 -29.322 48.732 1.00 22.78 108 GLN D O 1
ATOM 7759 N N . GLY D 1 88 ? 120.455 -29.008 46.564 1.00 24.06 109 GLY D N 1
ATOM 7760 C CA . GLY D 1 88 ? 121.743 -29.595 46.202 1.00 26.03 109 GLY D CA 1
ATOM 7761 C C . GLY D 1 88 ? 121.794 -31.057 46.619 1.00 24.21 109 GLY D C 1
ATOM 7762 O O . GLY D 1 88 ? 120.814 -31.788 46.503 1.00 22.91 109 GLY D O 1
ATOM 7763 N N . ASN D 1 89 ? 122.949 -31.495 47.123 1.00 25.42 110 ASN D N 1
ATOM 7764 C CA . ASN D 1 89 ? 123.122 -32.890 47.506 1.00 25.44 110 ASN D CA 1
ATOM 7765 C C . ASN D 1 89 ? 122.546 -33.223 48.873 1.00 23.44 110 ASN D C 1
ATOM 7766 O O . ASN D 1 89 ? 122.574 -34.397 49.271 1.00 22.61 110 ASN D O 1
ATOM 7771 N N . GLU D 1 90 ? 122.013 -32.251 49.605 1.00 20.68 111 GLU D N 1
ATOM 7772 C CA . GLU D 1 90 ? 121.432 -32.538 50.914 1.00 19.72 111 GLU D CA 1
ATOM 7773 C C . GLU D 1 90 ? 119.952 -32.868 50.763 1.00 20.37 111 GLU D C 1
ATOM 7774 O O . GLU D 1 90 ? 119.198 -32.090 50.177 1.00 22.41 111 GLU D O 1
ATOM 7780 N N . GLY D 1 91 ? 119.541 -34.030 51.277 1.00 19.18 112 GLY D N 1
ATOM 7781 C CA . GLY D 1 91 ? 118.175 -34.478 51.119 1.00 17.28 112 GLY D CA 1
ATOM 7782 C C . GLY D 1 91 ? 117.555 -34.944 52.423 1.00 17.24 112 GLY D C 1
ATOM 7783 O O . GLY D 1 91 ? 118.242 -35.347 53.374 1.00 15.28 112 GLY D O 1
ATOM 7784 N N . TRP D 1 92 ? 116.222 -34.870 52.455 1.00 15.41 113 TRP D N 1
ATOM 7785 C CA . TRP D 1 92 ? 115.448 -35.228 53.628 1.00 15.93 113 TRP D CA 1
ATOM 7786 C C . TRP D 1 92 ? 114.205 -35.986 53.164 1.00 16.10 113 TRP D C 1
ATOM 7787 O O . TRP D 1 92 ? 113.644 -35.676 52.115 1.00 15.66 113 TRP D O 1
ATOM 7798 N N . ILE D 1 93 ? 113.805 -36.989 53.937 1.00 15.16 114 ILE D N 1
ATOM 7799 C CA . ILE D 1 93 ? 112.544 -37.711 53.771 1.00 14.86 114 ILE D CA 1
ATOM 7800 C C . ILE D 1 93 ? 111.870 -37.785 55.128 1.00 16.74 114 ILE D C 1
ATOM 7801 O O . ILE D 1 93 ? 112.535 -38.033 56.143 1.00 15.77 114 ILE D O 1
ATOM 7806 N N . VAL D 1 94 ? 110.556 -37.568 55.163 1.00 15.94 115 VAL D N 1
ATOM 7807 C CA . VAL D 1 94 ? 109.804 -37.861 56.375 1.00 17.34 115 VAL D CA 1
ATOM 7808 C C . VAL D 1 94 ? 108.604 -38.736 56.027 1.00 16.76 115 VAL D C 1
ATOM 7809 O O . VAL D 1 94 ? 108.127 -38.759 54.891 1.00 15.17 115 VAL D O 1
ATOM 7813 N N . GLY D 1 95 ? 108.124 -39.456 57.036 1.00 14.36 116 GLY D N 1
ATOM 7814 C CA . GLY D 1 95 ? 107.041 -40.393 56.823 1.00 18.02 116 GLY D CA 1
ATOM 7815 C C . GLY D 1 95 ? 106.322 -40.738 58.112 1.00 20.44 116 GLY D C 1
ATOM 7816 O O . GLY D 1 95 ? 106.598 -40.196 59.191 1.00 18.22 116 GLY D O 1
ATOM 7817 N N . GLU D 1 96 ? 105.356 -41.637 57.963 1.00 21.86 117 GLU D N 1
ATOM 7818 C CA . GLU D 1 96 ? 104.569 -42.120 59.071 1.00 23.89 117 GLU D CA 1
ATOM 7819 C C . GLU D 1 96 ? 104.503 -43.644 59.015 1.00 23.88 117 GLU D C 1
ATOM 7820 O O . GLU D 1 96 ? 104.485 -44.224 57.919 1.00 20.25 117 GLU D O 1
ATOM 7826 N N . PRO D 1 97 ? 104.566 -44.330 60.171 1.00 23.10 118 PRO D N 1
ATOM 7827 C CA . PRO D 1 97 ? 104.771 -43.812 61.538 1.00 25.33 118 PRO D CA 1
ATOM 7828 C C . PRO D 1 97 ? 106.077 -43.010 61.612 1.00 24.45 118 PRO D C 1
ATOM 7829 O O . PRO D 1 97 ? 106.888 -43.167 60.698 1.00 17.13 118 PRO D O 1
ATOM 7833 N N . PRO D 1 98 ? 106.239 -42.125 62.618 1.00 22.31 119 PRO D N 1
ATOM 7834 C CA . PRO D 1 98 ? 107.267 -41.075 62.510 1.00 21.59 119 PRO D CA 1
ATOM 7835 C C . PRO D 1 98 ? 108.630 -41.581 62.057 1.00 19.93 119 PRO D C 1
ATOM 7836 O O . PRO D 1 98 ? 109.208 -42.464 62.692 1.00 20.31 119 PRO D O 1
ATOM 7840 N N . ILE D 1 99 ? 109.134 -41.066 60.942 1.00 15.34 120 ILE D N 1
ATOM 7841 C CA . ILE D 1 99 ? 110.490 -41.371 60.494 1.00 14.70 120 ILE D CA 1
ATOM 7842 C C . ILE D 1 99 ? 111.073 -40.141 59.800 1.00 20.16 120 ILE D C 1
ATOM 7843 O O . ILE D 1 99 ? 110.360 -39.407 59.113 1.00 20.13 120 ILE D O 1
ATOM 7848 N N . MET D 1 100 ? 112.377 -39.935 59.970 1.00 17.0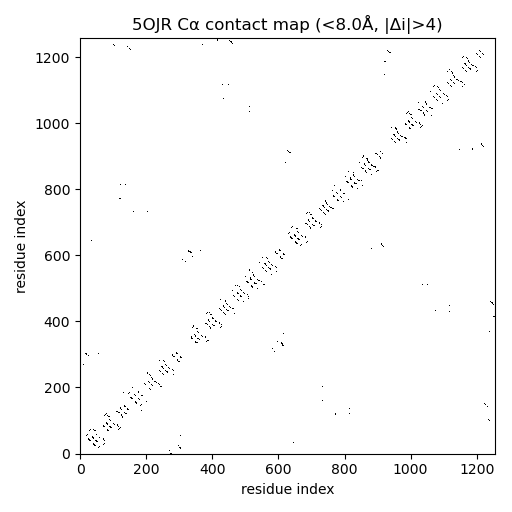0 121 MET D N 1
ATOM 7849 C CA . MET D 1 100 ? 113.105 -38.910 59.234 1.00 17.49 121 MET D CA 1
ATOM 7850 C C . MET D 1 100 ? 114.431 -39.487 58.762 1.00 16.23 121 MET D C 1
ATOM 7851 O O . MET D 1 100 ? 115.196 -40.025 59.566 1.00 18.89 121 MET D O 1
ATOM 7856 N N . LEU D 1 101 ? 114.706 -39.346 57.464 1.00 15.43 122 LEU D N 1
ATOM 7857 C CA . LEU D 1 101 ? 115.957 -39.763 56.842 1.00 18.11 122 LEU D CA 1
ATOM 7858 C C . LEU D 1 101 ? 116.653 -38.541 56.252 1.00 18.34 122 LEU D C 1
ATOM 7859 O O . LEU D 1 101 ? 116.000 -37.574 55.855 1.00 15.94 122 LEU D O 1
ATOM 7864 N N . HIS D 1 102 ? 117.985 -38.589 56.208 1.00 18.14 123 HIS D N 1
ATOM 7865 C CA . HIS D 1 102 ? 118.800 -37.446 55.818 1.00 17.66 123 HIS D CA 1
ATOM 7866 C C . HIS D 1 102 ? 119.999 -37.919 55.013 1.00 20.73 123 HIS D C 1
ATOM 7867 O O . HIS D 1 102 ? 120.647 -38.908 55.375 1.00 22.44 123 HIS D O 1
ATOM 7874 N N . THR D 1 103 ? 120.330 -37.192 53.948 1.00 19.02 124 THR D N 1
ATOM 7875 C CA . THR D 1 103 ? 121.506 -37.519 53.152 1.00 19.07 124 THR D CA 1
ATOM 7876 C C . THR D 1 103 ? 122.286 -36.248 52.848 1.00 19.04 124 THR D C 1
ATOM 7877 O O . THR D 1 103 ? 121.715 -35.160 52.704 1.00 18.44 124 THR D O 1
ATOM 7881 N N . THR D 1 104 ? 123.597 -36.394 52.735 1.00 20.35 125 THR D N 1
ATOM 7882 C CA . THR D 1 104 ? 124.418 -35.281 52.292 1.00 23.33 125 THR D CA 1
ATOM 7883 C C . THR D 1 104 ? 125.208 -35.611 51.036 1.00 25.95 125 THR D C 1
ATOM 7884 O O . THR D 1 104 ? 125.992 -34.775 50.575 1.00 22.23 125 THR D O 1
ATOM 7888 N N . ASP D 1 105 ? 125.003 -36.789 50.446 1.00 25.45 126 ASP D N 1
ATOM 7889 C CA . ASP D 1 105 ? 125.773 -37.222 49.288 1.00 26.29 126 ASP D CA 1
ATOM 7890 C C . ASP D 1 105 ? 124.850 -37.584 48.123 1.00 24.27 126 ASP D C 1
ATOM 7891 O O . ASP D 1 105 ? 125.109 -38.512 47.355 1.00 23.64 126 ASP D O 1
ATOM 7896 N N . GLY D 1 106 ? 123.747 -36.859 47.999 1.00 24.72 127 GLY D N 1
ATOM 7897 C CA . GLY D 1 106 ? 122.851 -37.075 46.886 1.00 24.36 127 GLY D CA 1
ATOM 7898 C C . GLY D 1 106 ? 122.008 -38.318 46.992 1.00 22.58 127 GLY D C 1
ATOM 7899 O O . GLY D 1 106 ? 121.502 -38.778 45.976 1.00 23.64 127 GLY D O 1
ATOM 7900 N N . GLY D 1 107 ? 121.861 -38.891 48.187 1.00 19.97 128 GLY D N 1
ATOM 7901 C CA . GLY D 1 107 ? 121.103 -40.116 48.341 1.00 19.28 128 GLY D CA 1
ATOM 7902 C C . GLY D 1 107 ? 121.900 -41.400 48.149 1.00 20.81 128 GLY D C 1
ATOM 7903 O O . GLY D 1 107 ? 121.306 -42.488 48.192 1.00 20.36 128 GLY D O 1
ATOM 7904 N N . GLN D 1 108 ? 123.214 -41.305 47.940 1.00 21.86 129 GLN D N 1
ATOM 7905 C CA . GLN D 1 108 ? 124.061 -42.495 47.906 1.00 25.99 129 GLN D CA 1
ATOM 7906 C C . GLN D 1 108 ? 124.080 -43.219 49.253 1.00 24.75 129 GLN D C 1
ATOM 7907 O O . GLN D 1 108 ? 124.297 -44.437 49.297 1.00 21.42 129 GLN D O 1
ATOM 7913 N N . SER D 1 109 ? 123.846 -42.502 50.354 1.00 23.32 130 SER D N 1
ATOM 7914 C CA . SER D 1 109 ? 123.744 -43.112 51.678 1.00 22.56 130 SER D CA 1
ATOM 7915 C C . SER D 1 109 ? 122.872 -42.220 52.546 1.00 21.42 130 SER D C 1
ATOM 7916 O O . SER D 1 109 ? 122.905 -40.998 52.417 1.00 22.69 130 SER D O 1
ATOM 7919 N N . TRP D 1 110 ? 122.107 -42.838 53.450 1.00 22.31 131 TRP D N 1
ATOM 7920 C CA . TRP D 1 110 ? 121.137 -42.141 54.284 1.00 20.56 131 TRP D CA 1
ATOM 7921 C C . TRP D 1 110 ? 121.390 -42.421 55.761 1.00 24.31 131 TRP D C 1
ATOM 7922 O O . TRP D 1 110 ? 121.948 -43.460 56.128 1.00 27.80 131 TRP D O 1
ATOM 7933 N N . SER D 1 111 ? 120.986 -41.472 56.604 1.00 23.01 132 SER D N 1
ATOM 7934 C CA . SER D 1 111 ? 120.973 -41.624 58.052 1.00 23.51 132 SER D CA 1
ATOM 7935 C C . SER D 1 111 ? 119.554 -41.453 58.560 1.00 22.72 132 SER D C 1
ATOM 7936 O O . SER D 1 111 ? 118.801 -40.621 58.041 1.00 23.62 132 SER D O 1
ATOM 7939 N N . GLN D 1 112 ? 119.195 -42.205 59.600 1.00 22.73 133 GLN D N 1
ATOM 7940 C CA . GLN D 1 112 ? 117.924 -41.992 60.274 1.00 24.32 133 GLN D CA 1
ATOM 7941 C C . GLN D 1 112 ? 118.116 -41.046 61.456 1.00 27.20 133 GLN D C 1
ATOM 7942 O O . GLN D 1 112 ? 119.060 -41.201 62.240 1.00 29.86 133 GLN D O 1
ATOM 7948 N N . ILE D 1 113 ? 117.243 -40.042 61.554 1.00 25.98 134 ILE D N 1
ATOM 7949 C CA . ILE D 1 113 ? 117.251 -39.056 62.627 1.00 27.73 134 ILE D CA 1
ATOM 7950 C C . ILE D 1 113 ? 116.139 -39.417 63.626 1.00 29.12 134 ILE D C 1
ATOM 7951 O O . ILE D 1 113 ? 114.959 -39.395 63.246 1.00 28.74 134 ILE D O 1
ATOM 7956 N N . PRO D 1 114 ? 116.471 -39.791 64.855 1.00 33.14 135 PRO D N 1
ATOM 7957 C CA . PRO D 1 114 ? 115.425 -40.127 65.837 1.00 34.09 135 PRO D CA 1
ATOM 7958 C C . PRO D 1 114 ? 114.530 -38.935 66.143 1.00 33.10 135 PRO D C 1
ATOM 7959 O O . PRO D 1 114 ? 115.001 -37.812 66.320 1.00 31.13 135 PRO D O 1
ATOM 7963 N N . LEU D 1 115 ? 113.225 -39.179 66.152 1.00 33.31 136 LEU D N 1
ATOM 7964 C CA . LEU D 1 115 ? 112.243 -38.151 66.450 1.00 34.96 136 LEU D CA 1
ATOM 7965 C C . LEU D 1 115 ? 111.697 -38.354 67.856 1.00 38.39 136 LEU D C 1
ATOM 7966 O O . LEU D 1 115 ? 111.435 -39.487 68.275 1.00 38.36 136 LEU D O 1
ATOM 7971 N N . ASP D 1 116 ? 111.557 -37.259 68.583 1.00 40.55 137 ASP D N 1
ATOM 7972 C CA . ASP D 1 116 ? 110.997 -37.307 69.921 1.00 42.69 137 ASP D CA 1
ATOM 7973 C C . ASP D 1 116 ? 109.648 -38.024 69.890 1.00 43.14 137 ASP D C 1
ATOM 7974 O O . ASP D 1 116 ? 108.785 -37.668 69.078 1.00 41.34 137 ASP D O 1
ATOM 7979 N N . PRO D 1 117 ? 109.423 -39.019 70.755 1.00 47.00 138 PRO D N 1
ATOM 7980 C CA . PRO D 1 117 ? 108.134 -39.736 70.732 1.00 47.99 138 PRO D CA 1
ATOM 7981 C C . PRO D 1 117 ? 106.931 -38.861 71.070 1.00 48.40 138 PRO D C 1
ATOM 7982 O O . PRO D 1 117 ? 105.804 -39.241 70.734 1.00 48.83 138 PRO D O 1
ATOM 7986 N N . LYS D 1 118 ? 107.125 -37.713 71.719 1.00 47.04 139 LYS D N 1
ATOM 7987 C CA . LYS D 1 118 ? 106.028 -36.805 72.029 1.00 45.89 139 LYS D CA 1
ATOM 7988 C C . LYS D 1 118 ? 105.787 -35.776 70.932 1.00 40.72 139 LYS D C 1
ATOM 7989 O O . LYS D 1 118 ? 105.075 -34.795 71.162 1.00 40.20 139 LYS D O 1
ATOM 7995 N N . LEU D 1 119 ? 106.377 -35.970 69.761 1.00 37.44 140 LEU D N 1
ATOM 7996 C CA . LEU D 1 119 ? 106.023 -35.184 68.593 1.00 34.90 140 LEU D CA 1
ATOM 7997 C C . LEU D 1 119 ? 104.502 -35.170 68.415 1.00 35.10 140 LEU D C 1
ATOM 7998 O O . LEU D 1 119 ? 103.875 -36.240 68.420 1.00 36.42 140 LEU D O 1
ATOM 8003 N N . PRO D 1 120 ? 103.874 -33.994 68.255 1.00 34.38 141 PRO D N 1
ATOM 8004 C CA . PRO D 1 120 ? 102.423 -33.961 68.021 1.00 34.49 141 PRO D CA 1
ATOM 8005 C C . PRO D 1 120 ? 102.127 -34.351 66.580 1.00 34.12 141 PRO D C 1
ATOM 8006 O O . PRO D 1 120 ? 102.517 -33.657 65.635 1.00 31.76 141 PRO D O 1
ATOM 8010 N N . GLY D 1 121 ? 101.457 -35.501 66.410 1.00 34.90 142 GLY D N 1
ATOM 8011 C CA . GLY D 1 121 ? 101.132 -36.026 65.102 1.00 32.86 142 GLY D CA 1
ATOM 8012 C C . GLY D 1 121 ? 102.325 -36.718 64.479 1.00 33.35 142 GLY D C 1
ATOM 8013 O O . GLY D 1 121 ? 103.321 -37.024 65.137 1.00 36.99 142 GLY D O 1
ATOM 8014 N N . SER D 1 122 ? 102.204 -36.990 63.184 1.00 30.89 143 SER D N 1
ATOM 8015 C CA . SER D 1 122 ? 103.260 -37.622 62.411 1.00 32.18 143 SER D CA 1
ATOM 8016 C C . SER D 1 122 ? 103.793 -36.645 61.362 1.00 26.97 143 SER D C 1
ATOM 8017 O O . SER D 1 122 ? 103.068 -35.751 60.920 1.00 26.39 143 SER D O 1
ATOM 8020 N N . PRO D 1 123 ? 105.044 -36.784 60.941 1.00 24.67 144 PRO D N 1
ATOM 8021 C CA . PRO D 1 123 ? 105.602 -35.837 59.961 1.00 22.94 144 PRO D CA 1
ATOM 8022 C C . PRO D 1 123 ? 104.852 -35.874 58.631 1.00 24.04 144 PRO D C 1
ATOM 8023 O O . PRO D 1 123 ? 104.617 -36.937 58.060 1.00 25.55 144 PRO D O 1
ATOM 8027 N N . ARG D 1 124 ? 104.499 -34.699 58.118 1.00 21.97 145 ARG D N 1
ATOM 8028 C CA . ARG D 1 124 ? 103.818 -34.624 56.834 1.00 19.29 145 ARG D CA 1
ATOM 8029 C C . ARG D 1 124 ? 104.630 -33.979 55.723 1.00 17.86 145 ARG D C 1
ATOM 8030 O O . ARG D 1 124 ? 104.437 -34.318 54.555 1.00 18.36 145 ARG D O 1
ATOM 8038 N N . LEU D 1 125 ? 105.489 -33.020 56.041 1.00 16.19 146 LEU D N 1
ATOM 8039 C CA . LEU D 1 125 ? 106.216 -32.292 55.014 1.00 16.08 146 LEU D CA 1
ATOM 8040 C C . LEU D 1 125 ? 107.594 -31.924 55.562 1.00 17.70 146 LEU D C 1
ATOM 8041 O O . LEU D 1 125 ? 107.715 -31.513 56.714 1.00 15.98 146 LEU D O 1
ATOM 8046 N N . ILE D 1 126 ? 108.629 -32.063 54.741 1.00 18.58 147 ILE D N 1
ATOM 8047 C CA . ILE D 1 126 ? 109.935 -31.529 55.084 1.00 16.99 147 ILE D CA 1
ATOM 8048 C C . ILE D 1 126 ? 110.402 -30.675 53.918 1.00 17.03 147 ILE D C 1
ATOM 8049 O O . ILE D 1 126 ? 110.190 -31.023 52.750 1.00 15.51 147 ILE D O 1
ATOM 8054 N N . LYS D 1 127 ? 111.030 -29.553 54.246 1.00 17.65 148 LYS D N 1
ATOM 8055 C CA . LYS D 1 127 ? 111.577 -28.633 53.259 1.00 18.85 148 LYS D CA 1
ATOM 8056 C C . LYS D 1 127 ? 113.060 -28.454 53.556 1.00 18.45 148 LYS D C 1
ATOM 8057 O O . LYS D 1 127 ? 113.421 -28.047 54.663 1.00 16.66 148 LYS D O 1
ATOM 8063 N N . ALA D 1 128 ? 113.910 -28.823 52.592 1.00 17.69 149 ALA D N 1
ATOM 8064 C CA . ALA D 1 128 ? 115.354 -28.638 52.683 1.00 15.60 149 ALA D CA 1
ATOM 8065 C C . ALA D 1 128 ? 115.709 -27.180 52.407 1.00 21.02 149 ALA D C 1
ATOM 8066 O O . ALA D 1 128 ? 115.383 -26.654 51.339 1.00 20.44 149 ALA D O 1
ATOM 8068 N N . LEU D 1 129 ? 116.402 -26.529 53.347 1.00 20.08 150 LEU D N 1
ATOM 8069 C CA . LEU D 1 129 ? 116.832 -25.143 53.155 1.00 21.10 150 LEU D CA 1
ATOM 8070 C C . LEU D 1 129 ? 118.312 -25.032 52.824 1.00 24.87 150 LEU D C 1
ATOM 8071 O O . LEU D 1 129 ? 118.788 -23.922 52.540 1.00 27.03 150 LEU D O 1
ATOM 8076 N N . GLY D 1 130 ? 119.035 -26.155 52.819 1.00 24.26 151 GLY D N 1
ATOM 8077 C CA . GLY D 1 130 ? 120.443 -26.184 52.498 1.00 26.28 151 GLY D CA 1
ATOM 8078 C C . GLY D 1 130 ? 121.335 -25.969 53.711 1.00 25.24 151 GLY D C 1
ATOM 8079 O O . GLY D 1 130 ? 120.916 -25.466 54.754 1.00 22.98 151 GLY D O 1
ATOM 8080 N N . ASN D 1 131 ? 122.595 -26.380 53.554 1.00 25.95 152 ASN D N 1
ATOM 8081 C CA . ASN D 1 131 ? 123.639 -26.144 54.552 1.00 29.10 152 ASN D CA 1
ATOM 8082 C C . ASN D 1 131 ? 123.196 -26.556 55.950 1.00 29.08 152 ASN D C 1
ATOM 8083 O O . ASN D 1 131 ? 123.459 -25.851 56.928 1.00 31.45 152 ASN D O 1
ATOM 8088 N N . GLY D 1 132 ? 122.530 -27.709 56.054 1.00 23.99 153 GLY D N 1
ATOM 8089 C CA . GLY D 1 132 ? 122.164 -28.219 57.364 1.00 24.28 153 GLY D CA 1
ATOM 8090 C C . GLY D 1 132 ? 120.841 -27.724 57.931 1.00 23.55 153 GLY D C 1
ATOM 8091 O O . GLY D 1 132 ? 120.487 -28.120 59.048 1.00 24.46 153 GLY D O 1
ATOM 8092 N N . SER D 1 133 ? 120.100 -26.871 57.214 1.00 20.81 154 SER D N 1
ATOM 8093 C CA . SER D 1 133 ? 118.813 -26.373 57.692 1.00 17.77 154 SER D CA 1
ATOM 8094 C C . SER D 1 133 ? 117.645 -27.040 56.954 1.00 16.44 154 SER D C 1
ATOM 8095 O O . SER D 1 133 ? 117.729 -27.399 55.777 1.00 14.81 154 SER D O 1
ATOM 8098 N N . ALA D 1 134 ? 116.547 -27.209 57.677 1.00 16.92 155 ALA D N 1
ATOM 8099 C CA . ALA D 1 134 ? 115.343 -27.830 57.157 1.00 14.89 155 ALA D CA 1
ATOM 8100 C C . ALA D 1 134 ? 114.208 -27.433 58.080 1.00 16.86 155 ALA D C 1
ATOM 8101 O O . ALA D 1 134 ? 114.437 -27.158 59.259 1.00 17.15 155 ALA D O 1
ATOM 8103 N N . GLU D 1 135 ? 112.976 -27.423 57.548 1.00 13.70 156 GLU D N 1
ATOM 8104 C CA . GLU D 1 135 ? 111.801 -27.251 58.385 1.00 15.95 156 GLU D CA 1
ATOM 8105 C C . GLU D 1 135 ? 110.818 -28.389 58.130 1.00 14.88 156 GLU D C 1
ATOM 8106 O O . GLU D 1 135 ? 110.745 -28.937 57.028 1.00 14.50 156 GLU D O 1
ATOM 8112 N N . MET D 1 136 ? 110.109 -28.787 59.180 1.00 16.13 157 MET D N 1
ATOM 8113 C CA . MET D 1 136 ? 109.207 -29.933 59.113 1.00 17.40 157 MET D CA 1
ATOM 8114 C C . MET D 1 136 ? 107.845 -29.564 59.699 1.00 16.73 157 MET D C 1
ATOM 8115 O O . MET D 1 136 ? 107.778 -28.875 60.718 1.00 15.95 157 MET D O 1
ATOM 8120 N N . ILE D 1 137 ? 106.772 -30.076 59.090 1.00 13.92 158 ILE D N 1
ATOM 8121 C CA . ILE D 1 137 ? 105.406 -29.865 59.572 1.00 16.45 158 ILE D CA 1
ATOM 8122 C C . ILE D 1 137 ? 104.765 -31.219 59.798 1.00 17.84 158 ILE D C 1
ATOM 8123 O O . ILE D 1 137 ? 104.900 -32.128 58.965 1.00 19.39 158 ILE D O 1
ATOM 8128 N N . THR D 1 138 ? 104.047 -31.350 60.906 1.00 18.01 159 THR D N 1
ATOM 8129 C CA . THR D 1 138 ? 103.366 -32.598 61.177 1.00 20.19 159 THR D CA 1
ATOM 8130 C C . THR D 1 138 ? 101.936 -32.515 60.652 1.00 19.94 159 THR D C 1
ATOM 8131 O O . THR D 1 138 ? 101.471 -31.467 60.202 1.00 20.69 159 THR D O 1
ATOM 8135 N N . ASN D 1 139 ? 101.248 -33.647 60.688 1.00 20.65 160 ASN D N 1
ATOM 8136 C CA . ASN D 1 139 ? 99.904 -33.666 60.115 1.00 26.55 160 ASN D CA 1
ATOM 8137 C C . ASN D 1 139 ? 98.903 -32.846 60.933 1.00 28.75 160 ASN D C 1
ATOM 8138 O O . ASN D 1 139 ? 97.827 -32.524 60.417 1.00 29.63 160 ASN D O 1
ATOM 8143 N N . VAL D 1 140 ? 99.216 -32.506 62.188 1.00 26.08 161 VAL D N 1
ATOM 8144 C CA . VAL D 1 140 ? 98.364 -31.609 62.966 1.00 27.27 161 VAL D CA 1
ATOM 8145 C C . VAL D 1 140 ? 98.930 -30.191 63.024 1.00 29.27 161 VAL D C 1
ATOM 8146 O O . VAL D 1 140 ? 98.482 -29.377 63.838 1.00 32.80 161 VAL D O 1
ATOM 8150 N N . GLY D 1 141 ? 99.914 -29.881 62.195 1.00 25.27 162 GLY D N 1
ATOM 8151 C CA . GLY D 1 141 ? 100.354 -28.518 62.060 1.00 23.00 162 GLY D CA 1
ATOM 8152 C C . GLY D 1 141 ? 101.441 -28.076 63.006 1.00 22.02 162 GLY D C 1
ATOM 8153 O O . GLY D 1 141 ? 101.712 -26.866 63.087 1.00 20.83 162 GLY D O 1
ATOM 8154 N N . ALA D 1 142 ? 102.064 -28.997 63.744 1.00 19.48 163 ALA D N 1
ATOM 8155 C CA . ALA D 1 142 ? 103.256 -28.603 64.484 1.00 21.19 163 ALA D CA 1
ATOM 8156 C C . ALA D 1 142 ? 104.365 -28.345 63.473 1.00 19.03 163 ALA D C 1
ATOM 8157 O O . ALA D 1 142 ? 104.441 -29.018 62.439 1.00 20.23 163 ALA D O 1
ATOM 8159 N N . ILE D 1 143 ? 105.168 -27.310 63.730 1.00 17.82 164 ILE D N 1
ATOM 8160 C CA . ILE D 1 143 ? 106.223 -26.859 62.830 1.00 18.41 164 ILE D CA 1
ATOM 8161 C C . ILE D 1 143 ? 107.538 -26.795 63.603 1.00 21.55 164 ILE D C 1
ATOM 8162 O O . ILE D 1 143 ? 107.613 -26.160 64.661 1.00 22.10 164 ILE D O 1
ATOM 8167 N N . TYR D 1 144 ? 108.575 -27.444 63.075 1.00 20.20 165 TYR D N 1
ATOM 8168 C CA . TYR D 1 144 ? 109.871 -27.496 63.724 1.00 19.88 165 TYR D CA 1
ATOM 8169 C C . TYR D 1 144 ? 110.931 -27.122 62.698 1.00 21.37 165 TYR D C 1
ATOM 8170 O O . TYR D 1 144 ? 110.726 -27.276 61.489 1.00 22.08 165 TYR D O 1
ATOM 8179 N N . ARG D 1 145 ? 112.078 -26.655 63.188 1.00 20.35 166 ARG D N 1
ATOM 8180 C CA . ARG D 1 145 ? 113.163 -26.214 62.327 1.00 21.83 166 ARG D CA 1
ATOM 8181 C C . ARG D 1 145 ? 114.488 -26.702 62.893 1.00 20.50 166 ARG D C 1
ATOM 8182 O O . ARG D 1 145 ? 114.688 -26.710 64.110 1.00 19.76 166 ARG D O 1
ATOM 8190 N N . THR D 1 146 ? 115.392 -27.123 62.017 1.00 18.22 167 THR D N 1
ATOM 8191 C CA . THR D 1 146 ? 116.746 -27.428 62.445 1.00 18.53 167 THR D CA 1
ATOM 8192 C C . THR D 1 146 ? 117.715 -26.547 61.682 1.00 20.30 167 THR D C 1
ATOM 8193 O O . THR D 1 146 ? 117.470 -26.174 60.525 1.00 18.96 167 THR D O 1
ATOM 8197 N N . LYS D 1 147 ? 118.814 -26.196 62.358 1.00 20.68 168 LYS D N 1
ATOM 8198 C CA . LYS D 1 147 ? 119.937 -25.516 61.734 1.00 19.74 168 LYS D CA 1
ATOM 8199 C C . LYS D 1 147 ? 121.230 -26.320 61.827 1.00 20.41 168 LYS D C 1
ATOM 8200 O O . LYS D 1 147 ? 122.273 -25.836 61.372 1.00 20.09 168 LYS D O 1
ATOM 8206 N N . ASP D 1 148 ? 121.209 -27.511 62.427 1.00 21.67 169 ASP D N 1
ATOM 8207 C CA . ASP D 1 148 ? 122.432 -28.298 62.627 1.00 21.79 169 ASP D CA 1
ATOM 8208 C C . ASP D 1 148 ? 122.246 -29.741 62.159 1.00 21.96 169 ASP D C 1
ATOM 8209 O O . ASP D 1 148 ? 122.538 -30.699 62.879 1.00 24.70 169 ASP D O 1
ATOM 8214 N N . SER D 1 149 ? 121.741 -29.902 60.931 1.00 19.86 170 SER D N 1
ATOM 8215 C CA . SER D 1 149 ? 121.600 -31.199 60.270 1.00 21.88 170 SER D CA 1
ATOM 8216 C C . SER D 1 149 ? 120.730 -32.165 61.063 1.00 22.71 170 SER D C 1
ATOM 8217 O O . SER D 1 149 ? 120.931 -33.377 61.015 1.00 24.36 170 SER D O 1
ATOM 8220 N N . GLY D 1 150 ? 119.759 -31.644 61.801 1.00 22.46 171 GLY D N 1
ATOM 8221 C CA . GLY D 1 150 ? 118.809 -32.495 62.486 1.00 23.76 171 GLY D CA 1
ATOM 8222 C C . GLY D 1 150 ? 119.191 -32.922 63.887 1.00 23.72 171 GLY D C 1
ATOM 8223 O O . GLY D 1 150 ? 118.481 -33.742 64.474 1.00 23.86 171 GLY D O 1
ATOM 8224 N N . LYS D 1 151 ? 120.296 -32.414 64.443 1.00 25.05 172 LYS D N 1
ATOM 8225 C CA . LYS D 1 151 ? 120.625 -32.788 65.815 1.00 28.46 172 LYS D CA 1
ATOM 8226 C C . LYS D 1 151 ? 119.743 -32.058 66.827 1.00 28.92 172 LYS D C 1
ATOM 8227 O O . LYS D 1 151 ? 119.387 -32.632 67.863 1.00 30.70 172 LYS D O 1
ATOM 8233 N N . ASN D 1 152 ? 119.345 -30.819 66.540 1.00 26.27 173 ASN D N 1
ATOM 8234 C CA . ASN D 1 152 ? 118.430 -30.093 67.405 1.00 25.09 173 ASN D CA 1
ATOM 8235 C C . ASN D 1 152 ? 117.313 -29.453 66.603 1.00 24.00 173 ASN D C 1
ATOM 8236 O O . ASN D 1 152 ? 117.531 -28.956 65.497 1.00 23.65 173 ASN D O 1
ATOM 8241 N N . TRP D 1 153 ? 116.127 -29.436 67.189 1.00 25.03 174 TRP D N 1
ATOM 8242 C CA . TRP D 1 153 ? 114.961 -28.845 66.560 1.00 26.51 174 TRP D CA 1
ATOM 8243 C C . TRP D 1 153 ? 114.340 -27.797 67.465 1.00 28.97 174 TRP D C 1
ATOM 8244 O O . TRP D 1 153 ? 114.355 -27.911 68.692 1.00 31.59 174 TRP D O 1
ATOM 8255 N N . GLN D 1 154 ? 113.807 -26.764 66.838 1.00 27.06 175 GLN D N 1
ATOM 8256 C CA . GLN D 1 154 ? 113.112 -25.701 67.533 1.00 28.30 175 GLN D CA 1
ATOM 8257 C C . GLN D 1 154 ? 111.664 -25.717 67.082 1.00 25.72 175 GLN D C 1
ATOM 8258 O O . GLN D 1 154 ? 111.391 -25.771 65.871 1.00 21.37 175 GLN D O 1
ATOM 8264 N N . ALA D 1 155 ? 110.747 -25.651 68.054 1.00 24.54 176 ALA D N 1
ATOM 8265 C CA . ALA D 1 155 ? 109.329 -25.573 67.759 1.00 27.02 176 ALA D CA 1
ATOM 8266 C C . ALA D 1 155 ? 108.987 -24.145 67.332 1.00 29.05 176 ALA D C 1
ATOM 8267 O O . ALA D 1 155 ? 109.331 -23.184 68.035 1.00 31.11 176 ALA D O 1
ATOM 8269 N N . LEU D 1 156 ? 108.314 -23.994 66.184 1.00 26.07 177 LEU D N 1
ATOM 8270 C CA . LEU D 1 156 ? 107.927 -22.659 65.740 1.00 28.43 177 LEU D CA 1
ATOM 8271 C C . LEU D 1 156 ? 106.483 -22.304 66.047 1.00 36.31 177 LEU D C 1
ATOM 8272 O O . LEU D 1 156 ? 106.159 -21.113 66.105 1.00 37.81 177 LEU D O 1
ATOM 8277 N N . VAL D 1 157 ? 105.608 -23.289 66.259 1.00 41.50 178 VAL D N 1
ATOM 8278 C CA . VAL D 1 157 ? 104.225 -23.018 66.658 1.00 48.20 178 VAL D CA 1
ATOM 8279 C C . VAL D 1 157 ? 103.850 -24.011 67.749 1.00 56.32 178 VAL D C 1
ATOM 8280 O O . VAL D 1 157 ? 104.195 -25.197 67.656 1.00 57.93 178 VAL D O 1
ATOM 8284 N N . GLN D 1 158 ? 103.193 -23.530 68.810 1.00 64.33 179 GLN D N 1
ATOM 8285 C CA . GLN D 1 158 ? 103.066 -24.357 70.003 1.00 69.08 179 GLN D CA 1
ATOM 8286 C C . GLN D 1 158 ? 101.629 -24.715 70.307 1.00 71.08 179 GLN D C 1
ATOM 8287 O O . GLN D 1 158 ? 101.264 -24.885 71.473 1.00 71.66 179 GLN D O 1
ATOM 8293 N N . GLU D 1 159 ? 100.815 -24.882 69.278 1.00 66.46 180 GLU D N 1
ATOM 8294 C CA . GLU D 1 159 ? 99.634 -25.703 69.480 1.00 66.35 180 GLU D CA 1
ATOM 8295 C C . GLU D 1 159 ? 99.006 -25.899 68.102 1.00 56.25 180 GLU D C 1
ATOM 8296 O O . GLU D 1 159 ? 98.907 -24.946 67.309 1.00 52.75 180 GLU D O 1
ATOM 8302 N N . ALA D 1 160 ? 98.619 -27.161 67.826 1.00 49.97 181 ALA D N 1
ATOM 8303 C CA . ALA D 1 160 ? 98.094 -27.814 66.614 1.00 46.12 181 ALA D CA 1
ATOM 8304 C C . ALA D 1 160 ? 96.776 -27.230 66.070 1.00 45.44 181 ALA D C 1
ATOM 8305 O O . ALA D 1 160 ? 96.044 -26.514 66.746 1.00 48.13 181 ALA D O 1
ATOM 8307 N N . ILE D 1 161 ? 96.447 -27.616 64.830 1.00 43.35 182 ILE D N 1
ATOM 8308 C CA . ILE D 1 161 ? 95.251 -27.153 64.118 1.00 41.54 182 ILE D CA 1
ATOM 8309 C C . ILE D 1 161 ? 94.351 -28.294 63.651 1.00 45.20 182 ILE D C 1
ATOM 8310 O O . ILE D 1 161 ? 93.314 -28.045 63.005 1.00 46.97 182 ILE D O 1
ATOM 8315 N N . GLY D 1 162 ? 94.699 -29.526 63.970 1.00 44.42 183 GLY D N 1
ATOM 8316 C CA . GLY D 1 162 ? 93.946 -30.669 63.516 1.00 44.86 183 GLY D CA 1
ATOM 8317 C C . GLY D 1 162 ? 94.499 -31.200 62.216 1.00 41.56 183 GLY D C 1
ATOM 8318 O O . GLY D 1 162 ? 95.338 -30.584 61.552 1.00 43.54 183 GLY D O 1
ATOM 8319 N N . VAL D 1 163 ? 93.912 -32.304 61.776 1.00 36.98 184 VAL D N 1
ATOM 8320 C CA . VAL D 1 163 ? 94.451 -32.997 60.620 1.00 34.69 184 VAL D CA 1
ATOM 8321 C C . VAL D 1 163 ? 94.107 -32.205 59.368 1.00 30.89 184 VAL D C 1
ATOM 8322 O O . VAL D 1 163 ? 93.037 -31.593 59.274 1.00 29.72 184 VAL D O 1
ATOM 8326 N N . MET D 1 164 ? 95.039 -32.173 58.420 1.00 28.19 185 MET D N 1
ATOM 8327 C CA . MET D 1 164 ? 94.924 -31.353 57.221 1.00 25.66 185 MET D CA 1
ATOM 8328 C C . MET D 1 164 ? 94.622 -32.232 56.021 1.00 27.33 185 MET D C 1
ATOM 8329 O O . MET D 1 164 ? 95.291 -33.244 55.809 1.00 29.27 185 MET D O 1
ATOM 8334 N N . ARG D 1 165 ? 93.635 -31.825 55.227 1.00 26.58 186 ARG D N 1
ATOM 8335 C CA . ARG D 1 165 ? 93.343 -32.504 53.965 1.00 26.51 186 ARG D CA 1
ATOM 8336 C C . ARG D 1 165 ? 94.458 -32.282 52.945 1.00 24.73 186 ARG D C 1
ATOM 8337 O O . ARG D 1 165 ? 94.736 -33.155 52.110 1.00 26.06 186 ARG D O 1
ATOM 8345 N N . ASN D 1 166 ? 95.102 -31.121 52.988 1.00 20.53 187 ASN D N 1
ATOM 8346 C CA . ASN D 1 166 ? 96.129 -30.800 52.010 1.00 19.50 187 ASN D CA 1
ATOM 8347 C C . ASN D 1 166 ? 96.999 -29.705 52.605 1.00 16.88 187 ASN D C 1
ATOM 8348 O O . ASN D 1 166 ? 96.564 -28.982 53.508 1.00 16.79 187 ASN D O 1
ATOM 8353 N N . LEU D 1 167 ? 98.233 -29.626 52.129 1.00 14.32 188 LEU D N 1
ATOM 8354 C CA . LEU D 1 167 ? 99.199 -28.640 52.607 1.00 17.82 188 LEU D CA 1
ATOM 8355 C C . LEU D 1 167 ? 100.074 -28.200 51.444 1.00 17.83 188 LEU D C 1
ATOM 8356 O O . LEU D 1 167 ? 100.598 -29.048 50.723 1.00 18.01 188 LEU D O 1
ATOM 8361 N N . ASN D 1 168 ? 100.266 -26.885 51.278 1.00 18.31 189 ASN D N 1
ATOM 8362 C CA . ASN D 1 168 ? 101.119 -26.377 50.210 1.00 18.68 189 ASN D CA 1
ATOM 8363 C C . ASN D 1 168 ? 101.936 -25.190 50.730 1.00 18.77 189 ASN D C 1
ATOM 8364 O O . ASN D 1 168 ? 101.506 -24.478 51.645 1.00 16.02 189 ASN D O 1
ATOM 8369 N N . ARG D 1 169 ? 103.127 -25.014 50.146 1.00 19.06 190 ARG D N 1
ATOM 8370 C CA . ARG D 1 169 ? 104.134 -24.030 50.546 1.00 20.67 190 ARG D CA 1
ATOM 8371 C C . ARG D 1 169 ? 104.335 -22.976 49.456 1.00 21.81 190 ARG D C 1
ATOM 8372 O O . ARG D 1 169 ? 104.324 -23.294 48.263 1.00 24.74 190 ARG D O 1
ATOM 8380 N N . SER D 1 170 ? 104.501 -21.723 49.851 1.00 18.14 191 SER D N 1
ATOM 8381 C CA . SER D 1 170 ? 104.767 -20.657 48.891 1.00 18.94 191 SER D CA 1
ATOM 8382 C C . SER D 1 170 ? 106.267 -20.494 48.666 1.00 19.41 191 SER D C 1
ATOM 8383 O O . SER D 1 170 ? 107.086 -20.986 49.440 1.00 19.35 191 SER D O 1
ATOM 8386 N N . PRO D 1 171 ? 106.673 -19.760 47.624 1.00 21.97 192 PRO D N 1
ATOM 8387 C CA . PRO D 1 171 ? 108.107 -19.475 47.449 1.00 25.07 192 PRO D CA 1
ATOM 8388 C C . PRO D 1 171 ? 108.733 -18.749 48.614 1.00 26.13 192 PRO D C 1
ATOM 8389 O O . PRO D 1 171 ? 109.919 -18.933 48.868 1.00 25.79 192 PRO D O 1
ATOM 8393 N N . SER D 1 172 ? 107.992 -17.914 49.332 1.00 28.99 193 SER D N 1
ATOM 8394 C CA . SER D 1 172 ? 108.574 -17.219 50.472 1.00 27.17 193 SER D CA 1
ATOM 8395 C C . SER D 1 172 ? 108.379 -17.983 51.774 1.00 26.60 193 SER D C 1
ATOM 8396 O O . SER D 1 172 ? 108.634 -17.438 52.851 1.00 29.20 193 SER D O 1
ATOM 8399 N N . GLY D 1 173 ? 107.954 -19.233 51.696 1.00 24.92 194 GLY D N 1
ATOM 8400 C CA . GLY D 1 173 ? 107.873 -20.087 52.863 1.00 22.87 194 GLY D CA 1
ATOM 8401 C C . GLY D 1 173 ? 106.593 -19.968 53.652 1.00 21.13 194 GLY D C 1
ATOM 8402 O O . GLY D 1 173 ? 106.536 -20.465 54.783 1.00 20.76 194 GLY D O 1
ATOM 8403 N N . GLU D 1 174 ? 105.556 -19.346 53.100 1.00 20.24 195 GLU D N 1
ATOM 8404 C CA . GLU D 1 174 ? 104.272 -19.396 53.781 1.00 22.61 195 GLU D CA 1
ATOM 8405 C C . GLU D 1 174 ? 103.627 -20.760 53.486 1.00 19.33 195 GLU D C 1
ATOM 8406 O O . GLU D 1 174 ? 103.970 -21.417 52.506 1.00 18.19 195 GLU D O 1
ATOM 8412 N N . TYR D 1 175 ? 102.711 -21.207 54.357 1.00 18.60 196 TYR D N 1
ATOM 8413 C CA . TYR D 1 175 ? 102.010 -22.473 54.124 1.00 17.74 196 TYR D CA 1
ATOM 8414 C C . TYR D 1 175 ? 100.514 -22.235 54.155 1.00 18.45 196 TYR D C 1
ATOM 8415 O O . TYR D 1 175 ? 100.024 -21.393 54.910 1.00 18.00 196 TYR D O 1
ATOM 8424 N N . VAL D 1 176 ? 99.783 -23.048 53.401 1.00 17.17 197 VAL D N 1
ATOM 8425 C CA . VAL D 1 176 ? 98.332 -23.047 53.468 1.00 18.20 197 VAL D CA 1
ATOM 8426 C C . VAL D 1 176 ? 97.885 -24.493 53.653 1.00 17.26 197 VAL D C 1
ATOM 8427 O O . VAL D 1 176 ? 98.401 -25.413 53.002 1.00 15.01 197 VAL D O 1
ATOM 8431 N N . ALA D 1 177 ? 96.931 -24.694 54.558 1.00 15.42 198 ALA D N 1
ATOM 8432 C CA . ALA D 1 177 ? 96.480 -26.034 54.888 1.00 18.08 198 ALA D CA 1
ATOM 8433 C C . ALA D 1 177 ? 94.962 -26.059 54.871 1.00 18.10 198 ALA D C 1
ATOM 8434 O O . ALA D 1 177 ? 94.314 -25.244 55.538 1.00 15.81 198 ALA D O 1
ATOM 8436 N N . VAL D 1 178 ? 94.403 -27.049 54.175 1.00 13.94 199 VAL D N 1
ATOM 8437 C CA . VAL D 1 178 ? 92.963 -27.239 54.115 1.00 14.64 199 VAL D CA 1
ATOM 8438 C C . VAL D 1 178 ? 92.579 -28.097 55.309 1.00 15.72 199 VAL D C 1
ATOM 8439 O O . VAL D 1 178 ? 93.258 -29.086 55.607 1.00 15.90 199 VAL D O 1
ATOM 8443 N N . SER D 1 179 ? 91.527 -27.711 56.009 1.00 16.81 200 SER D N 1
ATOM 8444 C CA . SER D 1 179 ? 91.077 -28.520 57.127 1.00 24.75 200 SER D CA 1
ATOM 8445 C C . SER D 1 179 ? 90.566 -29.886 56.648 1.00 22.62 200 SER D C 1
ATOM 8446 O O . SER D 1 179 ? 90.308 -30.126 55.456 1.00 21.66 200 SER D O 1
ATOM 8449 N N . SER D 1 180 ? 90.380 -30.774 57.620 1.00 23.53 201 SER D N 1
ATOM 8450 C CA . SER D 1 180 ? 90.133 -32.190 57.344 1.00 24.99 201 SER D CA 1
ATOM 8451 C C . SER D 1 180 ? 88.989 -32.421 56.354 1.00 28.13 201 SER D C 1
ATOM 8452 O O . SER D 1 180 ? 89.116 -33.212 55.404 1.00 28.47 201 SER D O 1
ATOM 8455 N N . ARG D 1 181 ? 87.854 -31.756 56.565 1.00 26.67 202 ARG D N 1
ATOM 8456 C CA . ARG D 1 181 ? 86.716 -31.952 55.682 1.00 27.52 202 ARG D CA 1
ATOM 8457 C C . ARG D 1 181 ? 86.454 -30.725 54.818 1.00 27.91 202 ARG D C 1
ATOM 8458 O O . ARG D 1 181 ? 85.354 -30.567 54.271 1.00 23.04 202 ARG D O 1
ATOM 8466 N N . GLY D 1 182 ? 87.460 -29.862 54.668 1.00 21.07 203 GLY D N 1
ATOM 8467 C CA . GLY D 1 182 ? 87.342 -28.763 53.751 1.00 20.19 203 GLY D CA 1
ATOM 8468 C C . GLY D 1 182 ? 86.431 -27.637 54.186 1.00 25.71 203 GLY D C 1
ATOM 8469 O O . GLY D 1 182 ? 86.078 -26.801 53.354 1.00 23.32 203 GLY D O 1
ATOM 8470 N N . SER D 1 183 ? 86.084 -27.534 55.473 1.00 21.50 204 SER D N 1
ATOM 8471 C CA . SER D 1 183 ? 85.217 -26.421 55.843 1.00 26.85 204 SER D CA 1
ATOM 8472 C C . SER D 1 183 ? 85.980 -25.107 55.983 1.00 21.23 204 SER D C 1
ATOM 8473 O O . SER D 1 183 ? 85.356 -24.047 55.891 1.00 23.89 204 SER D O 1
ATOM 8476 N N . PHE D 1 184 ? 87.304 -25.133 56.192 1.00 20.29 205 PHE D N 1
ATOM 8477 C CA . PHE D 1 184 ? 88.069 -23.889 56.299 1.00 20.06 205 PHE D CA 1
ATOM 8478 C C . PHE D 1 184 ? 89.536 -24.169 55.947 1.00 20.29 205 PHE D C 1
ATOM 8479 O O . PHE D 1 184 ? 89.938 -25.310 55.703 1.00 20.90 205 PHE D O 1
ATOM 8487 N N . TYR D 1 185 ? 90.347 -23.117 55.930 1.00 19.62 206 TYR D N 1
ATOM 8488 C CA . TYR D 1 185 ? 91.777 -23.287 55.683 1.00 18.13 206 TYR D CA 1
ATOM 8489 C C . TYR D 1 185 ? 92.536 -22.410 56.664 1.00 20.43 206 TYR D C 1
ATOM 8490 O O . TYR D 1 185 ? 91.969 -21.488 57.266 1.00 21.34 206 TYR D O 1
ATOM 8499 N N . SER D 1 186 ? 93.826 -22.714 56.818 1.00 19.38 207 SER D N 1
ATOM 8500 C CA . SER D 1 186 ? 94.702 -21.967 57.703 1.00 20.70 207 SER D CA 1
ATOM 8501 C C . SER D 1 186 ? 96.012 -21.645 56.996 1.00 17.16 207 SER D C 1
ATOM 8502 O O . SER D 1 186 ? 96.497 -22.409 56.147 1.00 21.83 207 SER D O 1
ATOM 8505 N N . THR D 1 187 ? 96.602 -20.518 57.385 1.00 17.58 208 THR D N 1
ATOM 8506 C CA . THR D 1 187 ? 97.883 -20.090 56.844 1.00 19.70 208 THR D CA 1
ATOM 8507 C C . THR D 1 187 ? 98.850 -19.791 57.982 1.00 18.23 208 THR D C 1
ATOM 8508 O O . THR D 1 187 ? 98.468 -19.504 59.122 1.00 18.86 208 THR D O 1
ATOM 8512 N N . TRP D 1 188 ? 100.127 -19.886 57.639 1.00 19.34 209 TRP D N 1
ATOM 8513 C CA . TRP D 1 188 ? 101.221 -19.604 58.548 1.00 22.48 209 TRP D CA 1
ATOM 8514 C C . TRP D 1 188 ? 102.392 -19.117 57.714 1.00 23.60 209 TRP D C 1
ATOM 8515 O O . TRP D 1 188 ? 102.617 -19.618 56.606 1.00 23.94 209 TRP D O 1
ATOM 8526 N N . GLU D 1 189 ? 103.153 -18.178 58.252 1.00 26.13 210 GLU D N 1
ATOM 8527 C CA . GLU D 1 189 ? 104.381 -17.740 57.609 1.00 31.23 210 GLU D CA 1
ATOM 8528 C C . GLU D 1 189 ? 105.436 -17.484 58.675 1.00 32.15 210 GLU D C 1
ATOM 8529 O O . GLU D 1 189 ? 105.101 -17.265 59.844 1.00 28.95 210 GLU D O 1
ATOM 8535 N N . PRO D 1 190 ? 106.718 -17.542 58.302 1.00 32.40 211 PRO D N 1
ATOM 8536 C CA . PRO D 1 190 ? 107.779 -17.437 59.304 1.00 34.46 211 PRO D CA 1
ATOM 8537 C C . PRO D 1 190 ? 107.588 -16.211 60.174 1.00 28.20 211 PRO D C 1
ATOM 8538 O O . PRO D 1 190 ? 107.163 -15.148 59.714 1.00 26.95 211 PRO D O 1
ATOM 8542 N N . GLY D 1 191 ? 107.835 -16.395 61.453 1.00 28.42 212 GLY D N 1
ATOM 8543 C CA . GLY D 1 191 ? 107.657 -15.333 62.407 1.00 28.91 212 GLY D CA 1
ATOM 8544 C C . GLY D 1 191 ? 106.309 -15.336 63.082 1.00 28.49 212 GLY D C 1
ATOM 8545 O O . GLY D 1 191 ? 106.138 -14.618 64.065 1.00 32.64 212 GLY D O 1
ATOM 8546 N N . GLN D 1 192 ? 105.350 -16.121 62.596 1.00 25.55 213 GLN D N 1
ATOM 8547 C CA . GLN D 1 192 ? 104.049 -16.221 63.247 1.00 28.93 213 GLN D CA 1
ATOM 8548 C C . GLN D 1 192 ? 104.082 -17.278 64.340 1.00 30.76 213 GLN D C 1
ATOM 8549 O O . GLN D 1 192 ? 104.665 -18.352 64.176 1.00 31.69 213 GLN D O 1
ATOM 8555 N N . THR D 1 193 ? 103.444 -16.961 65.452 1.00 32.35 214 THR D N 1
ATOM 8556 C CA . THR D 1 193 ? 103.384 -17.849 66.598 1.00 35.25 214 THR D CA 1
ATOM 8557 C C . THR D 1 193 ? 102.274 -18.900 66.499 1.00 32.28 214 THR D C 1
ATOM 8558 O O . THR D 1 193 ? 102.297 -19.878 67.258 1.00 29.75 214 THR D O 1
ATOM 8562 N N . ALA D 1 194 ? 101.301 -18.709 65.605 1.00 29.65 215 ALA D N 1
ATOM 8563 C CA . ALA D 1 194 ? 100.171 -19.617 65.456 1.00 28.42 215 ALA D CA 1
ATOM 8564 C C . ALA D 1 194 ? 99.692 -19.629 64.002 1.00 25.66 215 ALA D C 1
ATOM 8565 O O . ALA D 1 194 ? 99.908 -18.674 63.255 1.00 27.10 215 ALA D O 1
ATOM 8567 N N . TRP D 1 195 ? 99.069 -20.725 63.586 1.00 22.15 216 TRP D N 1
ATOM 8568 C CA . TRP D 1 195 ? 98.304 -20.685 62.341 1.00 21.67 216 TRP D CA 1
ATOM 8569 C C . TRP D 1 195 ? 97.143 -19.683 62.434 1.00 23.03 216 TRP D C 1
ATOM 8570 O O . TRP D 1 195 ? 96.543 -19.504 63.491 1.00 24.65 216 TRP D O 1
ATOM 8581 N N . GLU D 1 196 ? 96.812 -19.027 61.321 1.00 20.28 217 GLU D N 1
ATOM 8582 C CA . GLU D 1 196 ? 95.622 -18.179 61.311 1.00 27.93 217 GLU D CA 1
ATOM 8583 C C . GLU D 1 196 ? 94.525 -18.847 60.502 1.00 22.70 217 GLU D C 1
ATOM 8584 O O . GLU D 1 196 ? 94.723 -19.148 59.317 1.00 19.73 217 GLU D O 1
ATOM 8590 N N . PRO D 1 197 ? 93.392 -19.141 61.110 1.00 24.95 218 PRO D N 1
ATOM 8591 C CA . PRO D 1 197 ? 92.279 -19.747 60.379 1.00 24.10 218 PRO D CA 1
ATOM 8592 C C . PRO D 1 197 ? 91.545 -18.733 59.513 1.00 28.09 218 PRO D C 1
ATOM 8593 O O . PRO D 1 197 ? 91.426 -17.546 59.853 1.00 26.90 218 PRO D O 1
ATOM 8597 N N . HIS D 1 198 ? 91.035 -19.225 58.383 1.00 26.96 219 HIS D N 1
ATOM 8598 C CA . HIS D 1 198 ? 90.301 -18.401 57.435 1.00 28.40 219 HIS D CA 1
ATOM 8599 C C . HIS D 1 198 ? 88.976 -19.051 57.071 1.00 29.43 219 HIS D C 1
ATOM 8600 O O . HIS D 1 198 ? 88.893 -20.272 56.911 1.00 27.31 219 HIS D O 1
ATOM 8607 N N . ASN D 1 199 ? 87.950 -18.218 56.930 1.00 31.24 220 ASN D N 1
ATOM 8608 C CA . ASN D 1 199 ? 86.659 -18.680 56.445 1.00 34.89 220 ASN D CA 1
ATOM 8609 C C . ASN D 1 199 ? 86.793 -19.042 54.973 1.00 33.85 220 ASN D C 1
ATOM 8610 O O . ASN D 1 199 ? 87.408 -18.301 54.194 1.00 32.66 220 ASN D O 1
ATOM 8615 N N . ARG D 1 200 ? 86.251 -20.185 54.568 1.00 32.29 221 ARG D N 1
ATOM 8616 C CA . ARG D 1 200 ? 86.154 -20.344 53.132 1.00 34.05 221 ARG D CA 1
ATOM 8617 C C . ARG D 1 200 ? 85.064 -19.381 52.681 1.00 40.50 221 ARG D C 1
ATOM 8618 O O . ARG D 1 200 ? 84.138 -19.079 53.427 1.00 45.09 221 ARG D O 1
ATOM 8626 N N . THR D 1 201 ? 85.171 -18.876 51.470 1.00 41.24 222 THR D N 1
ATOM 8627 C CA . THR D 1 201 ? 84.193 -17.886 51.041 1.00 39.85 222 THR D CA 1
ATOM 8628 C C . THR D 1 201 ? 83.134 -18.513 50.159 1.00 38.07 222 THR D C 1
ATOM 8629 O O . THR D 1 201 ? 82.100 -17.887 49.890 1.00 40.00 222 THR D O 1
ATOM 8633 N N . THR D 1 202 ? 83.310 -19.776 49.822 1.00 34.62 223 THR D N 1
ATOM 8634 C CA . THR D 1 202 ? 82.360 -20.509 49.008 1.00 34.43 223 THR D CA 1
ATOM 8635 C C . THR D 1 202 ? 81.502 -21.408 49.894 1.00 29.50 223 THR D C 1
ATOM 8636 O O . THR D 1 202 ? 81.909 -21.806 50.990 1.00 27.78 223 THR D O 1
ATOM 8640 N N . SER D 1 203 ? 80.271 -21.653 49.465 1.00 29.12 224 SER D N 1
ATOM 8641 C CA . SER D 1 203 ? 79.505 -22.701 50.126 1.00 31.73 224 SER D CA 1
ATOM 8642 C C . SER D 1 203 ? 80.133 -24.081 49.922 1.00 31.24 224 SER D C 1
ATOM 8643 O O . SER D 1 203 ? 79.964 -24.967 50.768 1.00 31.88 224 SER D O 1
ATOM 8646 N N . ARG D 1 204 ? 80.842 -24.285 48.809 1.00 29.98 225 ARG D N 1
ATOM 8647 C CA . ARG D 1 204 ? 81.443 -25.580 48.483 1.00 28.31 225 ARG D CA 1
ATOM 8648 C C . ARG D 1 204 ? 82.663 -25.893 49.345 1.00 29.42 225 ARG D C 1
ATOM 8649 O O . ARG D 1 204 ? 83.414 -25.001 49.767 1.00 30.23 225 ARG D O 1
ATOM 8657 N N . ARG D 1 205 ? 82.823 -27.189 49.636 1.00 28.01 226 ARG D N 1
ATOM 8658 C CA . ARG D 1 205 ? 83.924 -27.657 50.462 1.00 29.37 226 ARG D CA 1
ATOM 8659 C C . ARG D 1 205 ? 85.247 -27.602 49.720 1.00 26.48 226 ARG D C 1
ATOM 8660 O O . ARG D 1 205 ? 85.337 -27.951 48.535 1.00 23.13 226 ARG D O 1
ATOM 8668 N N . LEU D 1 206 ? 86.291 -27.242 50.466 1.00 22.47 227 LEU D N 1
ATOM 8669 C CA . LEU D 1 206 ? 87.628 -27.104 49.911 1.00 20.54 227 LEU D CA 1
ATOM 8670 C C . LEU D 1 206 ? 88.246 -28.472 49.685 1.00 21.08 227 LEU D C 1
ATOM 8671 O O . LEU D 1 206 ? 88.217 -29.328 50.575 1.00 23.40 227 LEU D O 1
ATOM 8676 N N . HIS D 1 207 ? 88.832 -28.674 48.511 1.00 18.89 228 HIS D N 1
ATOM 8677 C CA . HIS D 1 207 ? 89.589 -29.895 48.295 1.00 20.65 228 HIS D CA 1
ATOM 8678 C C . HIS D 1 207 ? 91.094 -29.665 48.311 1.00 18.96 228 HIS D C 1
ATOM 8679 O O . HIS D 1 207 ? 91.830 -30.465 48.904 1.00 18.80 228 HIS D O 1
ATOM 8686 N N . ASN D 1 208 ? 91.583 -28.579 47.710 1.00 16.15 229 ASN D N 1
ATOM 8687 C CA . ASN D 1 208 ? 93.018 -28.334 47.686 1.00 15.66 229 ASN D CA 1
ATOM 8688 C C . ASN D 1 208 ? 93.222 -26.838 47.525 1.00 22.83 229 ASN D C 1
ATOM 8689 O O . ASN D 1 208 ? 92.357 -26.155 46.977 1.00 14.98 229 ASN D O 1
ATOM 8694 N N . MET D 1 209 ? 94.351 -26.335 48.033 1.00 17.15 230 MET D N 1
ATOM 8695 C CA . MET D 1 209 ? 94.689 -24.919 47.922 1.00 16.26 230 MET D CA 1
ATOM 8696 C C . MET D 1 209 ? 96.201 -24.780 47.801 1.00 15.87 230 MET D C 1
ATOM 8697 O O . MET D 1 209 ? 96.934 -25.610 48.331 1.00 15.61 230 MET D O 1
ATOM 8702 N N . GLY D 1 210 ? 96.657 -23.735 47.104 1.00 14.37 231 GLY D N 1
ATOM 8703 C CA . GLY D 1 210 ? 98.073 -23.424 46.968 1.00 20.28 231 GLY D CA 1
ATOM 8704 C C . GLY D 1 210 ? 98.243 -21.984 46.515 1.00 19.21 231 GLY D C 1
ATOM 8705 O O . GLY D 1 210 ? 97.282 -21.211 46.478 1.00 18.72 231 GLY D O 1
ATOM 8706 N N . PHE D 1 211 ? 99.468 -21.657 46.120 1.00 15.11 232 PHE D N 1
ATOM 8707 C CA . PHE D 1 211 ? 99.888 -20.308 45.759 1.00 15.54 232 PHE D CA 1
ATOM 8708 C C . PHE D 1 211 ? 100.131 -20.183 44.261 1.00 19.50 232 PHE D C 1
ATOM 8709 O O . PHE D 1 211 ? 100.613 -21.120 43.626 1.00 18.85 232 PHE D O 1
ATOM 8717 N N . THR D 1 212 ? 99.810 -19.019 43.707 1.00 16.00 233 THR D N 1
ATOM 8718 C CA . THR D 1 212 ? 100.100 -18.683 42.325 1.00 16.40 233 THR D CA 1
ATOM 8719 C C . THR D 1 212 ? 101.501 -18.087 42.256 1.00 20.88 233 THR D C 1
ATOM 8720 O O . THR D 1 212 ? 102.087 -17.793 43.283 1.00 21.29 233 THR D O 1
ATOM 8724 N N . PRO D 1 213 ? 102.084 -17.909 41.065 1.00 21.32 234 PRO D N 1
ATOM 8725 C CA . PRO D 1 213 ? 103.378 -17.225 40.972 1.00 20.87 234 PRO D CA 1
ATOM 8726 C C . PRO D 1 213 ? 103.297 -15.714 41.102 1.00 22.06 234 PRO D C 1
ATOM 8727 O O . PRO D 1 213 ? 104.250 -15.038 40.711 1.00 21.37 234 PRO D O 1
ATOM 8731 N N . ASP D 1 214 ? 102.162 -15.153 41.546 1.00 20.57 235 ASP D N 1
ATOM 8732 C CA . ASP D 1 214 ? 102.022 -13.705 41.616 1.00 22.76 235 ASP D CA 1
ATOM 8733 C C . ASP D 1 214 ? 101.387 -13.232 42.917 1.00 21.42 235 ASP D C 1
ATOM 8734 O O . ASP D 1 214 ? 100.816 -12.150 42.942 1.00 24.65 235 ASP D O 1
ATOM 8739 N N . GLY D 1 215 ? 101.452 -13.999 43.994 1.00 19.62 236 GLY D N 1
ATOM 8740 C CA . GLY D 1 215 ? 101.015 -13.482 45.277 1.00 20.30 236 GLY D CA 1
ATOM 8741 C C . GLY D 1 215 ? 99.556 -13.727 45.589 1.00 22.61 236 GLY D C 1
ATOM 8742 O O . GLY D 1 215 ? 98.989 -13.034 46.441 1.00 25.48 236 GLY D O 1
ATOM 8743 N N . ARG D 1 216 ? 98.907 -14.624 44.868 1.00 19.41 237 ARG D N 1
ATOM 8744 C CA . ARG D 1 216 ? 97.527 -14.985 45.139 1.00 22.18 237 ARG D CA 1
ATOM 8745 C C . ARG D 1 216 ? 97.495 -16.411 45.648 1.00 23.55 237 ARG D C 1
ATOM 8746 O O . ARG D 1 216 ? 98.471 -17.166 45.507 1.00 16.23 237 ARG D O 1
ATOM 8754 N N . LEU D 1 217 ? 96.346 -16.780 46.196 1.00 21.09 238 LEU D N 1
ATOM 8755 C CA . LEU D 1 217 ? 96.058 -18.172 46.512 1.00 19.11 238 LEU D CA 1
ATOM 8756 C C . LEU D 1 217 ? 95.087 -18.695 45.471 1.00 18.30 238 LEU D C 1
ATOM 8757 O O . LEU D 1 217 ? 94.274 -17.939 44.932 1.00 16.75 238 LEU D O 1
ATOM 8762 N N . TRP D 1 218 ? 95.138 -19.994 45.230 1.00 14.56 239 TRP D N 1
ATOM 8763 C CA . TRP D 1 218 ? 94.094 -20.659 44.459 1.00 14.39 239 TRP D CA 1
ATOM 8764 C C . TRP D 1 218 ? 93.414 -21.730 45.314 1.00 19.23 239 TRP D C 1
ATOM 8765 O O . TRP D 1 218 ? 93.959 -22.192 46.329 1.00 18.14 239 TRP D O 1
ATOM 8776 N N . MET D 1 219 ? 92.194 -22.111 44.906 1.00 17.88 240 MET D N 1
ATOM 8777 C CA . MET D 1 219 ? 91.470 -23.199 45.555 1.00 18.37 240 MET D CA 1
ATOM 8778 C C . MET D 1 219 ? 90.690 -24.028 44.544 1.00 18.95 240 MET D C 1
ATOM 8779 O O . MET D 1 219 ? 90.119 -23.503 43.573 1.00 16.50 240 MET D O 1
ATOM 8784 N N . ILE D 1 220 ? 90.674 -25.339 44.799 1.00 20.97 241 ILE D N 1
ATOM 8785 C CA . ILE D 1 220 ? 89.806 -26.301 44.134 1.00 15.59 241 ILE D CA 1
ATOM 8786 C C . ILE D 1 220 ? 88.754 -26.715 45.153 1.00 20.23 241 ILE D C 1
ATOM 8787 O O . ILE D 1 220 ? 89.093 -27.067 46.288 1.00 16.33 241 ILE D O 1
ATOM 8792 N N . VAL D 1 221 ? 87.477 -26.654 44.760 1.00 19.71 242 VAL D N 1
ATOM 8793 C CA . VAL D 1 221 ? 86.366 -27.001 45.639 1.00 17.80 242 VAL D CA 1
ATOM 8794 C C . VAL D 1 221 ? 85.530 -28.122 45.016 1.00 18.78 242 VAL D C 1
ATOM 8795 O O . VAL D 1 221 ? 85.627 -28.433 43.818 1.00 21.54 242 VAL D O 1
ATOM 8799 N N . ASN D 1 222 ? 84.706 -28.745 45.863 1.00 19.32 243 ASN D N 1
ATOM 8800 C CA . ASN D 1 222 ? 83.865 -29.862 45.421 1.00 23.74 243 ASN D CA 1
ATOM 8801 C C . ASN D 1 222 ? 82.983 -29.448 44.247 1.00 24.56 243 ASN D C 1
ATOM 8802 O O . ASN D 1 222 ? 82.526 -28.308 44.168 1.00 22.72 243 ASN D O 1
ATOM 8807 N N . GLY D 1 223 ? 82.807 -30.366 43.296 1.00 25.32 244 GLY D N 1
ATOM 8808 C CA . GLY D 1 223 ? 81.957 -30.151 42.144 1.00 20.09 244 GLY D CA 1
ATOM 8809 C C . GLY D 1 223 ? 82.680 -29.593 40.948 1.00 24.25 244 GLY D C 1
ATOM 8810 O O . GLY D 1 223 ? 82.039 -29.011 40.073 1.00 25.85 244 GLY D O 1
ATOM 8811 N N . GLY D 1 224 ? 84.002 -29.690 40.912 1.00 22.91 245 GLY D N 1
ATOM 8812 C CA . GLY D 1 224 ? 84.762 -29.283 39.744 1.00 24.39 245 GLY D CA 1
ATOM 8813 C C . GLY D 1 224 ? 84.920 -27.793 39.509 1.00 25.65 245 GLY D C 1
ATOM 8814 O O . GLY D 1 224 ? 85.015 -27.368 38.349 1.00 26.95 245 GLY D O 1
ATOM 8815 N N . LYS D 1 225 ? 85.026 -26.994 40.569 1.00 23.03 246 LYS D N 1
ATOM 8816 C CA . LYS D 1 225 ? 85.178 -25.550 40.437 1.00 21.90 246 LYS D CA 1
ATOM 8817 C C . LYS D 1 225 ? 86.442 -25.052 41.119 1.00 20.85 246 LYS D C 1
ATOM 8818 O O . LYS D 1 225 ? 86.976 -25.688 42.035 1.00 20.50 246 LYS D O 1
ATOM 8824 N N . ILE D 1 226 ? 86.937 -23.907 40.639 1.00 22.35 247 ILE D N 1
ATOM 8825 C CA . ILE D 1 226 ? 88.143 -23.297 41.187 1.00 18.23 247 ILE D CA 1
ATOM 8826 C C . ILE D 1 226 ? 87.911 -21.803 41.394 1.00 16.22 247 ILE D C 1
ATOM 8827 O O . ILE D 1 226 ? 86.963 -21.207 40.870 1.00 17.13 247 ILE D O 1
ATOM 8832 N N . ALA D 1 227 ? 88.825 -21.186 42.146 1.00 16.12 248 ALA D N 1
ATOM 8833 C CA . ALA D 1 227 ? 88.768 -19.749 42.365 1.00 18.44 248 ALA D CA 1
ATOM 8834 C C . ALA D 1 227 ? 90.161 -19.268 42.751 1.00 18.18 248 ALA D C 1
ATOM 8835 O O . ALA D 1 227 ? 90.992 -20.036 43.247 1.00 17.12 248 ALA D O 1
ATOM 8837 N N . PHE D 1 228 ? 90.376 -17.971 42.572 1.00 17.60 249 PHE D N 1
ATOM 8838 C CA . PHE D 1 228 ? 91.634 -17.315 42.873 1.00 22.10 249 PHE D CA 1
ATOM 8839 C C . PHE D 1 228 ? 91.368 -16.125 43.784 1.00 26.30 249 PHE D C 1
ATOM 8840 O O . PHE D 1 228 ? 90.385 -15.404 43.602 1.00 24.79 249 PHE D O 1
ATOM 8848 N N . SER D 1 229 ? 92.290 -15.870 44.709 1.00 25.17 250 SER D N 1
ATOM 8849 C CA . SER D 1 229 ? 92.093 -14.786 45.656 1.00 23.41 250 SER D CA 1
ATOM 8850 C C . SER D 1 229 ? 92.423 -13.439 45.011 1.00 22.60 250 SER D C 1
ATOM 8851 O O . SER D 1 229 ? 92.993 -13.370 43.918 1.00 21.91 250 SER D O 1
ATOM 8854 N N . ASP D 1 230 ? 91.982 -12.367 45.671 1.00 29.64 251 ASP D N 1
ATOM 8855 C CA . ASP D 1 230 ? 92.296 -10.993 45.265 1.00 33.89 251 ASP D CA 1
ATOM 8856 C C . ASP D 1 230 ? 93.750 -10.711 45.625 1.00 36.40 251 ASP D C 1
ATOM 8857 O O . ASP D 1 230 ? 94.120 -10.842 46.798 1.00 26.86 251 ASP D O 1
ATOM 8862 N N . PRO D 1 231 ? 94.599 -10.314 44.672 1.00 37.55 252 PRO D N 1
ATOM 8863 C CA . PRO D 1 231 ? 96.017 -10.074 45.006 1.00 37.25 252 PRO D CA 1
ATOM 8864 C C . PRO D 1 231 ? 96.218 -8.964 46.015 1.00 39.15 252 PRO D C 1
ATOM 8865 O O . PRO D 1 231 ? 97.191 -8.992 46.778 1.00 39.01 252 PRO D O 1
ATOM 8869 N N . ASP D 1 232 ? 95.331 -7.969 46.019 1.00 38.88 253 ASP D N 1
ATOM 8870 C CA . ASP D 1 232 ? 95.400 -6.853 46.948 1.00 40.53 253 ASP D CA 1
ATOM 8871 C C . ASP D 1 232 ? 94.771 -7.155 48.308 1.00 40.40 253 ASP D C 1
ATOM 8872 O O . ASP D 1 232 ? 95.047 -6.430 49.266 1.00 38.75 253 ASP D O 1
ATOM 8877 N N . ASN D 1 233 ? 93.935 -8.197 48.413 1.00 42.56 254 ASN D N 1
ATOM 8878 C CA . ASN D 1 233 ? 93.302 -8.586 49.681 1.00 49.15 254 ASN D CA 1
ATOM 8879 C C . ASN D 1 233 ? 93.199 -10.108 49.728 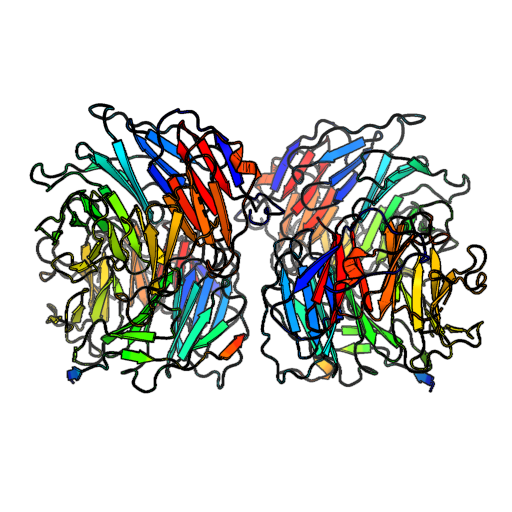1.00 53.12 254 ASN D C 1
ATOM 8880 O O . ASN D 1 233 ? 92.311 -10.697 49.101 1.00 48.96 254 ASN D O 1
ATOM 8885 N N . SER D 1 234 ? 94.054 -10.730 50.542 1.00 62.05 255 SER D N 1
ATOM 8886 C CA . SER D 1 234 ? 94.214 -12.178 50.535 1.00 64.74 255 SER D CA 1
ATOM 8887 C C . SER D 1 234 ? 93.015 -12.932 51.086 1.00 65.77 255 SER D C 1
ATOM 8888 O O . SER D 1 234 ? 92.974 -14.160 50.960 1.00 66.02 255 SER D O 1
ATOM 8891 N N . GLU D 1 235 ? 92.028 -12.253 51.654 1.00 62.30 256 GLU D N 1
ATOM 8892 C CA . GLU D 1 235 ? 90.858 -12.940 52.180 1.00 58.14 256 GLU D CA 1
ATOM 8893 C C . GLU D 1 235 ? 89.620 -12.723 51.325 1.00 51.57 256 GLU D C 1
ATOM 8894 O O . GLU D 1 235 ? 88.573 -13.321 51.607 1.00 49.19 256 GLU D O 1
ATOM 8900 N N . ASN D 1 236 ? 89.738 -11.953 50.249 1.00 47.00 257 ASN D N 1
ATOM 8901 C CA . ASN D 1 236 ? 88.690 -11.787 49.259 1.00 43.69 257 ASN D CA 1
ATOM 8902 C C . ASN D 1 236 ? 88.958 -12.701 48.069 1.00 37.60 257 ASN D C 1
ATOM 8903 O O . ASN D 1 236 ? 90.095 -12.822 47.598 1.00 35.32 257 ASN D O 1
ATOM 8908 N N . TRP D 1 237 ? 87.905 -13.349 47.594 1.00 34.68 258 TRP D N 1
ATOM 8909 C CA . TRP D 1 237 ? 87.996 -14.368 46.564 1.00 31.98 258 TRP D CA 1
ATOM 8910 C C . TRP D 1 237 ? 87.168 -13.951 45.362 1.00 33.63 258 TRP D C 1
ATOM 8911 O O . TRP D 1 237 ? 86.104 -13.350 45.517 1.00 36.53 258 TRP D O 1
ATOM 8922 N N . GLY D 1 238 ? 87.677 -14.249 44.171 1.00 32.52 259 GLY D N 1
ATOM 8923 C CA . GLY D 1 238 ? 86.915 -14.054 42.958 1.00 32.60 259 GLY D CA 1
ATOM 8924 C C . GLY D 1 238 ? 85.789 -15.075 42.860 1.00 34.07 259 GLY D C 1
ATOM 8925 O O . GLY D 1 238 ? 85.557 -15.896 43.750 1.00 34.77 259 GLY D O 1
ATOM 8926 N N . GLU D 1 239 ? 85.081 -15.022 41.742 1.00 36.61 260 GLU D N 1
ATOM 8927 C CA . GLU D 1 239 ? 83.930 -15.894 41.578 1.00 35.74 260 GLU D CA 1
ATOM 8928 C C . GLU D 1 239 ? 84.394 -17.293 41.194 1.00 29.58 260 GLU D C 1
ATOM 8929 O O . GLU D 1 239 ? 85.453 -17.478 40.591 1.00 29.28 260 GLU D O 1
ATOM 8935 N N . LEU D 1 240 ? 83.601 -18.289 41.563 1.00 28.61 261 LEU D N 1
ATOM 8936 C CA . LEU D 1 240 ? 83.948 -19.646 41.166 1.00 27.97 261 LEU D CA 1
ATOM 8937 C C . LEU D 1 240 ? 83.941 -19.764 39.648 1.00 28.67 261 LEU D C 1
ATOM 8938 O O . LEU D 1 240 ? 83.028 -19.263 38.980 1.00 30.65 261 LEU D O 1
ATOM 8943 N N . LEU D 1 241 ? 84.987 -20.389 39.113 1.00 27.43 262 LEU D N 1
ATOM 8944 C CA . LEU D 1 241 ? 85.094 -20.716 37.703 1.00 28.48 262 LEU D CA 1
ATOM 8945 C C . LEU D 1 241 ? 84.847 -22.204 37.520 1.00 27.41 262 LEU D C 1
ATOM 8946 O O . LEU D 1 241 ? 85.105 -23.014 38.407 1.00 23.84 262 LEU D O 1
ATOM 8951 N N . SER D 1 242 ? 84.394 -22.561 36.323 1.00 28.28 263 SER D N 1
ATOM 8952 C CA . SER D 1 242 ? 83.999 -23.923 35.998 1.00 28.76 263 SER D CA 1
ATOM 8953 C C . SER D 1 242 ? 84.803 -24.378 34.790 1.00 28.82 263 SER D C 1
ATOM 8954 O O . SER D 1 242 ? 84.339 -24.258 33.643 1.00 33.01 263 SER D O 1
ATOM 8957 N N . PRO D 1 243 ? 86.002 -24.921 34.993 1.00 26.50 264 PRO D N 1
ATOM 8958 C CA . PRO D 1 243 ? 86.861 -25.230 33.839 1.00 28.64 264 PRO D CA 1
ATOM 8959 C C . PRO D 1 243 ? 86.243 -26.180 32.823 1.00 34.25 264 PRO D C 1
ATOM 8960 O O . PRO D 1 243 ? 86.441 -25.977 31.622 1.00 36.87 264 PRO D O 1
ATOM 8964 N N . LEU D 1 244 ? 85.525 -27.215 33.254 1.00 36.87 265 LEU D N 1
ATOM 8965 C CA . LEU D 1 244 ? 84.906 -28.163 32.333 1.00 42.04 265 LEU D CA 1
ATOM 8966 C C . LEU D 1 244 ? 83.428 -27.898 32.113 1.00 49.63 265 LEU D C 1
ATOM 8967 O O . LEU D 1 244 ? 82.782 -28.648 31.376 1.00 53.35 265 LEU D O 1
ATOM 8972 N N . ARG D 1 245 ? 82.887 -26.837 32.698 1.00 52.91 266 ARG D N 1
ATOM 8973 C CA . ARG D 1 245 ? 81.483 -26.467 32.572 1.00 58.82 266 ARG D CA 1
ATOM 8974 C C . ARG D 1 245 ? 80.536 -27.554 33.075 1.00 66.96 266 ARG D C 1
ATOM 8975 O O . ARG D 1 245 ? 79.328 -27.486 32.814 1.00 69.92 266 ARG D O 1
ATOM 8977 N N . ARG D 1 246 ? 81.054 -28.559 33.786 1.00 71.64 267 ARG D N 1
ATOM 8978 C CA . ARG D 1 246 ? 80.259 -29.638 34.362 1.00 79.78 267 ARG D CA 1
ATOM 8979 C C . ARG D 1 246 ? 80.780 -29.932 35.762 1.00 83.09 267 ARG D C 1
ATOM 8980 O O . ARG D 1 246 ? 81.987 -29.847 36.011 1.00 81.45 267 ARG D O 1
ATOM 8982 N N . ASN D 1 247 ? 79.866 -30.259 36.676 1.00 88.84 268 ASN D N 1
ATOM 8983 C CA . ASN D 1 247 ? 80.223 -30.571 38.056 1.00 90.60 268 ASN D CA 1
ATOM 8984 C C . ASN D 1 247 ? 80.539 -32.048 38.267 1.00 89.31 268 ASN D C 1
ATOM 8985 O O . ASN D 1 247 ? 80.755 -32.463 39.413 1.00 88.96 268 ASN D O 1
ATOM 8990 N N . SER D 1 248 ? 80.557 -32.843 37.194 1.00 87.44 269 SER D N 1
ATOM 8991 C CA . SER D 1 248 ? 80.784 -34.280 37.315 1.00 84.64 269 SER D CA 1
ATOM 8992 C C . SER D 1 248 ? 82.220 -34.586 37.716 1.00 75.68 269 SER D C 1
ATOM 8993 O O . SER D 1 248 ? 82.468 -35.429 38.588 1.00 76.17 269 SER D O 1
ATOM 8996 N N . VAL D 1 249 ? 83.175 -33.911 37.096 1.00 65.80 270 VAL D N 1
ATOM 8997 C CA . VAL D 1 249 ? 84.582 -34.219 37.287 1.00 56.68 270 VAL D CA 1
ATOM 8998 C C . VAL D 1 249 ? 85.092 -33.452 38.504 1.00 47.00 270 VAL D C 1
ATOM 8999 O O . VAL D 1 249 ? 84.800 -32.260 38.669 1.00 45.79 270 VAL D O 1
ATOM 9003 N N . GLY D 1 250 ? 85.833 -34.143 39.365 1.00 38.55 271 GLY D N 1
ATOM 9004 C CA . GLY D 1 250 ? 86.516 -33.523 40.489 1.00 33.79 271 GLY D CA 1
ATOM 9005 C C . GLY D 1 250 ? 87.977 -33.263 40.165 1.00 26.95 271 GLY D C 1
ATOM 9006 O O . GLY D 1 250 ? 88.650 -34.105 39.568 1.00 27.88 271 GLY D O 1
ATOM 9007 N N . PHE D 1 251 ? 88.461 -32.084 40.547 1.00 22.92 272 PHE D N 1
ATOM 9008 C CA . PHE D 1 251 ? 89.865 -31.755 40.380 1.00 21.07 272 PHE D CA 1
ATOM 9009 C C . PHE D 1 251 ? 90.625 -31.971 41.683 1.00 21.36 272 PHE D C 1
ATOM 9010 O O . PHE D 1 251 ? 90.053 -31.967 42.776 1.00 22.30 272 PHE D O 1
ATOM 9018 N N . LEU D 1 252 ? 91.930 -32.200 41.539 1.00 15.71 273 LEU D N 1
ATOM 9019 C CA . LEU D 1 252 ? 92.769 -32.656 42.636 1.00 19.73 273 LEU D CA 1
ATOM 9020 C C . LEU D 1 252 ? 93.973 -31.754 42.857 1.00 19.87 273 LEU D C 1
ATOM 9021 O O . LEU D 1 252 ? 94.401 -31.571 43.996 1.00 19.13 273 LEU D O 1
ATOM 9026 N N . ASP D 1 253 ? 94.533 -31.201 41.785 1.00 17.31 274 ASP D N 1
ATOM 9027 C CA . ASP D 1 253 ? 95.676 -30.314 41.959 1.00 18.65 274 ASP D CA 1
ATOM 9028 C C . ASP D 1 253 ? 95.739 -29.327 40.809 1.00 18.92 274 ASP D C 1
ATOM 9029 O O . ASP D 1 253 ? 95.181 -29.560 39.733 1.00 20.79 274 ASP D O 1
ATOM 9034 N N . LEU D 1 254 ? 96.450 -28.222 41.053 1.00 17.75 275 LEU D N 1
ATOM 9035 C CA . LEU D 1 254 ? 96.638 -27.137 40.097 1.00 18.02 275 LEU D CA 1
ATOM 9036 C C . LEU D 1 254 ? 98.073 -26.640 40.198 1.00 19.24 275 LEU D C 1
ATOM 9037 O O . LEU D 1 254 ? 98.560 -26.439 41.307 1.00 18.27 275 LEU D O 1
ATOM 9042 N N . ALA D 1 255 ? 98.739 -26.410 39.058 1.00 21.24 276 ALA D N 1
ATOM 9043 C CA . ALA D 1 255 ? 100.110 -25.905 39.091 1.00 19.21 276 ALA D CA 1
ATOM 9044 C C . ALA D 1 255 ? 100.453 -25.153 37.809 1.00 19.31 276 ALA D C 1
ATOM 9045 O O . ALA D 1 255 ? 100.056 -25.556 36.703 1.00 16.96 276 ALA D O 1
ATOM 9047 N N . TYR D 1 256 ? 101.249 -24.097 37.981 1.00 17.20 277 TYR D N 1
ATOM 9048 C CA . TYR D 1 256 ? 101.730 -23.246 36.901 1.00 15.92 277 TYR D CA 1
ATOM 9049 C C . TYR D 1 256 ? 103.054 -23.782 36.352 1.00 18.46 277 TYR D C 1
ATOM 9050 O O . TYR D 1 256 ? 103.980 -24.110 37.108 1.00 18.41 277 TYR D O 1
ATOM 9059 N N . ARG D 1 257 ? 103.157 -23.814 35.035 1.00 20.85 278 ARG D N 1
ATOM 9060 C CA . ARG D 1 257 ? 104.435 -24.037 34.369 1.00 20.78 278 ARG D CA 1
ATOM 9061 C C . ARG D 1 257 ? 105.140 -22.713 34.039 1.00 23.08 278 ARG D C 1
ATOM 9062 O O . ARG D 1 257 ? 106.370 -22.649 34.072 1.00 20.34 278 ARG D O 1
ATOM 9070 N N . THR D 1 258 ? 104.369 -21.641 33.686 1.00 25.33 279 THR D N 1
ATOM 9071 C CA . THR D 1 258 ? 104.864 -20.296 33.371 1.00 25.68 279 THR D CA 1
ATOM 9072 C C . THR D 1 258 ? 103.948 -19.279 34.066 1.00 25.59 279 THR D C 1
ATOM 9073 O O . THR D 1 258 ? 102.977 -19.684 34.713 1.00 24.96 279 THR D O 1
ATOM 9077 N N . PRO D 1 259 ? 104.204 -17.968 34.009 1.00 28.50 280 PRO D N 1
ATOM 9078 C CA . PRO D 1 259 ? 103.236 -17.050 34.641 1.00 29.11 280 PRO D CA 1
ATOM 9079 C C . PRO D 1 259 ? 101.813 -17.219 34.117 1.00 27.34 280 PRO D C 1
ATOM 9080 O O . PRO D 1 259 ? 100.861 -16.994 34.878 1.00 30.18 280 PRO D O 1
ATOM 9084 N N . ASN D 1 260 ? 101.638 -17.649 32.862 1.00 26.00 281 ASN D N 1
ATOM 9085 C CA . ASN D 1 260 ? 100.326 -17.705 32.231 1.00 29.38 281 ASN D CA 1
ATOM 9086 C C . ASN D 1 260 ? 99.793 -19.110 31.975 1.00 27.41 281 ASN D C 1
ATOM 9087 O O . ASN D 1 260 ? 98.581 -19.259 31.778 1.00 27.05 281 ASN D O 1
ATOM 9092 N N . GLU D 1 261 ? 100.641 -20.136 31.966 1.00 22.72 282 GLU D N 1
ATOM 9093 C CA . GLU D 1 261 ? 100.197 -21.482 31.605 1.00 22.98 282 GLU D CA 1
ATOM 9094 C C . GLU D 1 261 ? 99.967 -22.288 32.879 1.00 22.16 282 GLU D C 1
ATOM 9095 O O . GLU D 1 261 ? 100.892 -22.467 33.679 1.00 18.83 282 GLU D O 1
ATOM 9101 N N . VAL D 1 262 ? 98.728 -22.758 33.054 1.00 22.24 283 VAL D N 1
ATOM 9102 C CA . VAL D 1 262 ? 98.251 -23.441 34.254 1.00 21.82 283 VAL D CA 1
ATOM 9103 C C . VAL D 1 262 ? 97.749 -24.818 33.870 1.00 20.10 283 VAL D C 1
ATOM 9104 O O . VAL D 1 262 ? 97.053 -24.973 32.862 1.00 22.48 283 VAL D O 1
ATOM 9108 N N . TRP D 1 263 ? 98.089 -25.813 34.678 1.00 19.60 284 TRP D N 1
ATOM 9109 C CA . TRP D 1 263 ? 97.597 -27.167 34.501 1.00 19.00 284 TRP D CA 1
ATOM 9110 C C . TRP D 1 263 ? 96.724 -27.535 35.695 1.00 19.02 284 TRP D C 1
ATOM 9111 O O . TRP D 1 263 ? 96.988 -27.122 36.828 1.00 19.51 284 TRP D O 1
ATOM 9122 N N . LEU D 1 264 ? 95.677 -28.293 35.414 1.00 20.08 285 LEU D N 1
ATOM 9123 C CA . LEU D 1 264 ? 94.674 -28.668 36.391 1.00 19.72 285 LEU D CA 1
ATOM 9124 C C . LEU D 1 264 ? 94.439 -30.160 36.214 1.00 18.93 285 LEU D C 1
ATOM 9125 O O . LEU D 1 264 ? 94.020 -30.600 35.133 1.00 19.35 285 LEU D O 1
ATOM 9130 N N . ALA D 1 265 ? 94.747 -30.943 37.254 1.00 16.38 286 ALA D N 1
ATOM 9131 C CA . ALA D 1 265 ? 94.679 -32.398 37.199 1.00 19.74 286 ALA D CA 1
ATOM 9132 C C . ALA D 1 265 ? 93.553 -32.918 38.089 1.00 21.01 286 ALA D C 1
ATOM 9133 O O . ALA D 1 265 ? 93.338 -32.403 39.183 1.00 23.66 286 ALA D O 1
ATOM 9135 N N . GLY D 1 266 ? 92.862 -33.966 37.636 1.00 20.26 287 GLY D N 1
ATOM 9136 C CA . GLY D 1 266 ? 91.783 -34.517 38.417 1.00 22.19 287 GLY D CA 1
ATOM 9137 C C . GLY D 1 266 ? 91.568 -35.996 38.191 1.00 26.48 287 GLY D C 1
ATOM 9138 O O . GLY D 1 266 ? 92.423 -36.690 37.634 1.00 26.38 287 GLY D O 1
ATOM 9139 N N . GLY D 1 267 ? 90.402 -36.482 38.592 1.00 31.35 288 GLY D N 1
ATOM 9140 C CA . GLY D 1 267 ? 90.128 -37.899 38.538 1.00 33.36 288 GLY D CA 1
ATOM 9141 C C . GLY D 1 267 ? 89.846 -38.386 37.138 1.00 33.85 288 GLY D C 1
ATOM 9142 O O . GLY D 1 267 ? 89.486 -37.611 36.253 1.00 32.98 288 GLY D O 1
ATOM 9143 N N . ALA D 1 268 ? 90.061 -39.691 36.950 1.00 35.27 289 ALA D N 1
ATOM 9144 C CA . ALA D 1 268 ? 89.651 -40.398 35.730 1.00 36.14 289 ALA D CA 1
ATOM 9145 C C . ALA D 1 268 ? 90.252 -39.756 34.480 1.00 33.13 289 ALA D C 1
ATOM 9146 O O . ALA D 1 268 ? 89.552 -39.428 33.520 1.00 32.68 289 ALA D O 1
ATOM 9148 N N . GLY D 1 269 ? 91.565 -39.556 34.511 1.00 32.68 290 GLY D N 1
ATOM 9149 C CA . GLY D 1 269 ? 92.272 -39.044 33.351 1.00 32.21 290 GLY D CA 1
ATOM 9150 C C . GLY D 1 269 ? 92.020 -37.580 33.018 1.00 30.11 290 GLY D C 1
ATOM 9151 O O . GLY D 1 269 ? 92.422 -37.128 31.939 1.00 27.78 290 GLY D O 1
ATOM 9152 N N . ALA D 1 270 ? 91.364 -36.824 33.900 1.00 29.67 291 ALA D N 1
ATOM 9153 C CA . ALA D 1 270 ? 91.097 -35.416 33.630 1.00 28.99 291 ALA D CA 1
ATOM 9154 C C . ALA D 1 270 ? 92.378 -34.598 33.752 1.00 28.35 291 ALA D C 1
ATOM 9155 O O . ALA D 1 270 ? 93.038 -34.613 34.797 1.00 28.96 291 ALA D O 1
ATOM 9157 N N . LEU D 1 271 ? 92.737 -33.877 32.694 1.00 26.57 292 LEU D N 1
ATOM 9158 C CA . LEU D 1 271 ? 93.864 -32.950 32.789 1.00 23.84 292 LEU D CA 1
ATOM 9159 C C . LEU D 1 271 ? 93.626 -31.795 31.833 1.00 22.81 292 LEU D C 1
ATOM 9160 O O . LEU D 1 271 ? 93.536 -32.007 30.620 1.00 23.28 292 LEU D O 1
ATOM 9165 N N . LEU D 1 272 ? 93.542 -30.580 32.363 1.00 17.74 293 LEU D N 1
ATOM 9166 C CA . LEU D 1 272 ? 93.233 -29.429 31.525 1.00 21.24 293 LEU D CA 1
ATOM 9167 C C . LEU D 1 272 ? 94.390 -28.440 31.570 1.00 21.38 293 LEU D C 1
ATOM 9168 O O . LEU D 1 272 ? 95.209 -28.446 32.497 1.00 20.53 293 LEU D O 1
ATOM 9173 N N . CYS D 1 273 ? 94.465 -27.604 30.548 1.00 23.54 294 CYS D N 1
ATOM 9174 C CA . CYS D 1 273 ? 95.511 -26.595 30.463 1.00 24.42 294 CYS D CA 1
ATOM 9175 C C . CYS D 1 273 ? 94.883 -25.258 30.128 1.00 23.73 294 CYS D C 1
ATOM 9176 O O . CYS D 1 273 ? 93.979 -25.189 29.292 1.00 26.78 294 CYS D O 1
ATOM 9179 N N . SER D 1 274 ? 95.337 -24.209 30.804 1.00 23.16 295 SER D N 1
ATOM 9180 C CA . SER D 1 274 ? 94.917 -22.838 30.518 1.00 23.78 295 SER D CA 1
ATOM 9181 C C . SER D 1 274 ? 96.144 -22.026 30.164 1.00 25.84 295 SER D C 1
ATOM 9182 O O . SER D 1 274 ? 97.160 -22.097 30.865 1.00 24.34 295 SER D O 1
ATOM 9185 N N . GLN D 1 275 ? 96.049 -21.251 29.091 1.00 28.20 296 GLN D N 1
ATOM 9186 C CA . GLN D 1 275 ? 97.148 -20.413 28.627 1.00 29.73 296 GLN D CA 1
ATOM 9187 C C . GLN D 1 275 ? 96.922 -18.934 28.902 1.00 29.52 296 GLN D C 1
ATOM 9188 O O . GLN D 1 275 ? 97.685 -18.095 28.409 1.00 30.53 296 GLN D O 1
ATOM 9194 N N . ASP D 1 276 ? 95.884 -18.587 29.653 1.00 29.12 297 ASP D N 1
ATOM 9195 C CA . ASP D 1 276 ? 95.649 -17.196 30.025 1.00 31.84 297 ASP D CA 1
ATOM 9196 C C . ASP D 1 276 ? 95.525 -17.072 31.532 1.00 32.33 297 ASP D C 1
ATOM 9197 O O . ASP D 1 276 ? 94.829 -16.199 32.040 1.00 35.13 297 ASP D O 1
ATOM 9202 N N . GLY D 1 277 ? 96.259 -17.879 32.281 1.00 29.85 298 GLY D N 1
ATOM 9203 C CA . GLY D 1 277 ? 96.218 -17.732 33.719 1.00 31.91 298 GLY D CA 1
ATOM 9204 C C . GLY D 1 277 ? 94.995 -18.297 34.410 1.00 33.30 298 GLY D C 1
ATOM 9205 O O . GLY D 1 277 ? 94.693 -17.891 35.532 1.00 36.32 298 GLY D O 1
ATOM 9206 N N . GLY D 1 278 ? 94.263 -19.205 33.784 1.00 33.08 299 GLY D N 1
ATOM 9207 C CA . GLY D 1 278 ? 93.164 -19.856 34.472 1.00 36.47 299 GLY D CA 1
ATOM 9208 C C . GLY D 1 278 ? 91.810 -19.323 34.114 1.00 43.74 299 GLY D C 1
ATOM 9209 O O . GLY D 1 278 ? 90.813 -19.742 34.708 1.00 48.04 299 GLY D O 1
ATOM 9210 N N . GLN D 1 279 ? 91.759 -18.423 33.143 1.00 45.84 300 GLN D N 1
ATOM 9211 C CA . GLN D 1 279 ? 90.566 -17.768 32.637 1.00 52.43 300 GLN D CA 1
ATOM 9212 C C . GLN D 1 279 ? 89.787 -18.762 31.759 1.00 49.07 300 GLN D C 1
ATOM 9213 O O . GLN D 1 279 ? 88.608 -19.054 32.010 1.00 51.08 300 GLN D O 1
ATOM 9219 N N . THR D 1 280 ? 90.449 -19.280 30.698 1.00 41.43 301 THR D N 1
ATOM 9220 C CA . THR D 1 280 ? 89.910 -20.238 29.734 1.00 37.74 301 THR D CA 1
ATOM 9221 C C . THR D 1 280 ? 90.749 -21.520 29.737 1.00 33.90 301 THR D C 1
ATOM 9222 O O . THR D 1 280 ? 91.969 -21.478 29.943 1.00 31.71 301 THR D O 1
ATOM 9226 N N . TRP D 1 281 ? 90.108 -22.659 29.447 1.00 30.03 302 TRP D N 1
ATOM 9227 C CA . TRP D 1 281 ? 90.747 -23.960 29.583 1.00 28.90 302 TRP D CA 1
ATOM 9228 C C . TRP D 1 281 ? 90.521 -24.809 28.335 1.00 29.20 302 TRP D C 1
ATOM 9229 O O . TRP D 1 281 ? 89.481 -24.695 27.674 1.00 27.36 302 TRP D O 1
ATOM 9240 N N . GLN D 1 282 ? 91.517 -25.646 28.010 1.00 26.54 303 GLN D N 1
ATOM 9241 C CA . GLN D 1 282 ? 91.382 -26.698 27.006 1.00 28.50 303 GLN D CA 1
ATOM 9242 C C . GLN D 1 282 ? 91.783 -28.028 27.624 1.00 27.37 303 GLN D C 1
ATOM 9243 O O . GLN D 1 282 ? 92.610 -28.063 28.542 1.00 28.52 303 GLN D O 1
ATOM 9249 N N . GLN D 1 283 ? 91.186 -29.120 27.131 1.00 25.63 304 GLN D N 1
ATOM 9250 C CA . GLN D 1 283 ? 91.406 -30.452 27.695 1.00 26.87 304 GLN D CA 1
ATOM 9251 C C . GLN D 1 283 ? 92.466 -31.205 26.899 1.00 27.48 304 GLN D C 1
ATOM 9252 O O . GLN D 1 283 ? 92.426 -31.229 25.663 1.00 29.94 304 GLN D O 1
ATOM 9258 N N . ASP D 1 284 ? 93.410 -31.818 27.617 1.00 24.08 305 ASP D N 1
ATOM 9259 C CA . ASP D 1 284 ? 94.360 -32.749 27.027 1.00 26.85 305 ASP D CA 1
ATOM 9260 C C . ASP D 1 284 ? 93.657 -34.107 26.929 1.00 27.69 305 ASP D C 1
ATOM 9261 O O . ASP D 1 284 ? 93.607 -34.878 27.900 1.00 25.23 305 ASP D O 1
ATOM 9266 N N . VAL D 1 285 ? 93.121 -34.411 25.745 1.00 27.93 306 VAL D N 1
ATOM 9267 C CA . VAL D 1 285 ? 92.302 -35.609 25.598 1.00 29.24 306 VAL D CA 1
ATOM 9268 C C . VAL D 1 285 ? 93.160 -36.862 25.546 1.00 30.15 306 VAL D C 1
ATOM 9269 O O . VAL D 1 285 ? 92.658 -37.958 25.817 1.00 28.90 306 VAL D O 1
ATOM 9273 N N . ASP D 1 286 ? 94.437 -36.740 25.177 1.00 32.01 307 ASP D N 1
ATOM 9274 C CA . ASP D 1 286 ? 95.271 -37.932 25.046 1.00 34.68 307 ASP D CA 1
ATOM 9275 C C . ASP D 1 286 ? 95.433 -38.659 26.372 1.00 32.52 307 ASP D C 1
ATOM 9276 O O . ASP D 1 286 ? 95.523 -39.891 26.395 1.00 34.53 307 ASP D O 1
ATOM 9281 N N . VAL D 1 287 ? 95.464 -37.929 27.486 1.00 30.88 308 VAL D N 1
ATOM 9282 C CA . VAL D 1 287 ? 95.674 -38.595 28.770 1.00 28.91 308 VAL D CA 1
ATOM 9283 C C . VAL D 1 287 ? 94.388 -39.173 29.339 1.00 30.84 308 VAL D C 1
ATOM 9284 O O . VAL D 1 287 ? 94.451 -39.942 30.302 1.00 28.84 308 VAL D O 1
ATOM 9288 N N . LYS D 1 288 ? 93.220 -38.870 28.746 1.00 34.80 309 LYS D N 1
ATOM 9289 C CA . LYS D 1 288 ? 91.988 -39.538 29.170 1.00 38.61 309 LYS D CA 1
ATOM 9290 C C . LYS D 1 288 ? 92.127 -41.047 29.131 1.00 40.77 309 LYS D C 1
ATOM 9291 O O . LYS D 1 288 ? 91.456 -41.745 29.899 1.00 42.07 309 LYS D O 1
ATOM 9297 N N . LYS D 1 289 ? 92.969 -41.567 28.226 1.00 42.24 310 LYS D N 1
ATOM 9298 C CA . LYS D 1 289 ? 93.154 -43.009 28.107 1.00 45.13 310 LYS D CA 1
ATOM 9299 C C . LYS D 1 289 ? 93.815 -43.581 29.353 1.00 42.68 310 LYS D C 1
ATOM 9300 O O . LYS D 1 289 ? 93.539 -44.722 29.740 1.00 43.48 310 LYS D O 1
ATOM 9306 N N . VAL D 1 290 ? 94.713 -42.819 29.972 1.00 38.12 311 VAL D N 1
ATOM 9307 C CA . VAL D 1 290 ? 95.544 -43.325 31.066 1.00 37.17 311 VAL D CA 1
ATOM 9308 C C . VAL D 1 290 ? 94.634 -43.690 32.233 1.00 37.66 311 VAL D C 1
ATOM 9309 O O . VAL D 1 290 ? 93.920 -42.818 32.758 1.00 38.07 311 VAL D O 1
ATOM 9313 N N . PRO D 1 291 ? 94.628 -44.951 32.682 1.00 38.12 312 PRO D N 1
ATOM 9314 C CA . PRO D 1 291 ? 93.663 -45.349 33.735 1.00 39.16 312 PRO D CA 1
ATOM 9315 C C . PRO D 1 291 ? 94.130 -44.955 35.131 1.00 36.54 312 PRO D C 1
ATOM 9316 O O . PRO D 1 291 ? 94.484 -45.782 35.967 1.00 37.72 312 PRO D O 1
ATOM 9320 N N . SER D 1 292 ? 94.058 -43.661 35.439 1.00 34.79 313 SER D N 1
ATOM 9321 C CA . SER D 1 292 ? 94.598 -43.175 36.701 1.00 30.20 313 SER D CA 1
ATOM 9322 C C . SER D 1 292 ? 93.952 -41.835 37.025 1.00 28.72 313 SER D C 1
ATOM 9323 O O . SER D 1 292 ? 93.614 -41.067 36.118 1.00 27.77 313 SER D O 1
ATOM 9326 N N . ASN D 1 293 ? 93.708 -41.608 38.314 1.00 25.60 314 ASN D N 1
ATOM 9327 C CA . ASN D 1 293 ? 93.547 -40.264 38.834 1.00 23.36 314 ASN D CA 1
ATOM 9328 C C . ASN D 1 293 ? 94.897 -39.564 38.809 1.00 24.39 314 ASN D C 1
ATOM 9329 O O . ASN D 1 293 ? 95.946 -40.189 38.974 1.00 27.30 314 ASN D O 1
ATOM 9334 N N . PHE D 1 294 ? 94.865 -38.262 38.593 1.00 22.79 315 PHE D N 1
ATOM 9335 C CA . PHE D 1 294 ? 96.066 -37.430 38.551 1.00 21.29 315 PHE D CA 1
ATOM 9336 C C . PHE D 1 294 ? 96.035 -36.528 39.780 1.00 21.35 315 PHE D C 1
ATOM 9337 O O . PHE D 1 294 ? 95.330 -35.513 39.798 1.00 22.33 315 PHE D O 1
ATOM 9345 N N . TYR D 1 295 ? 96.803 -36.918 40.807 1.00 21.52 316 TYR D N 1
ATOM 9346 C CA . TYR D 1 295 ? 96.680 -36.396 42.170 1.00 22.36 316 TYR D CA 1
ATOM 9347 C C . TYR D 1 295 ? 97.530 -35.162 42.431 1.00 19.64 316 TYR D C 1
ATOM 9348 O O . TYR D 1 295 ? 97.181 -34.364 43.306 1.00 18.24 316 TYR D O 1
ATOM 9357 N N . LYS D 1 296 ? 98.660 -35.013 41.736 1.00 17.74 317 LYS D N 1
ATOM 9358 C CA . LYS D 1 296 ? 99.638 -33.998 42.106 1.00 18.77 317 LYS D CA 1
ATOM 9359 C C . LYS D 1 296 ? 100.468 -33.632 40.890 1.00 15.76 317 LYS D C 1
ATOM 9360 O O . LYS D 1 296 ? 100.958 -34.515 40.181 1.00 14.05 317 LYS D O 1
ATOM 9366 N N . ILE D 1 297 ? 100.635 -32.336 40.669 1.00 14.59 318 ILE D N 1
ATOM 9367 C CA . ILE D 1 297 ? 101.444 -31.806 39.581 1.00 15.27 318 ILE D CA 1
ATOM 9368 C C . ILE D 1 297 ? 102.682 -31.143 40.176 1.00 14.65 318 ILE D C 1
ATOM 9369 O O . ILE D 1 297 ? 102.562 -30.246 41.011 1.00 15.97 318 ILE D O 1
ATOM 9374 N N . LEU D 1 298 ? 103.859 -31.498 39.672 1.00 17.06 319 LEU D N 1
ATOM 9375 C CA . LEU D 1 298 ? 105.097 -30.880 40.134 1.00 19.00 319 LEU D CA 1
ATOM 9376 C C . LEU D 1 298 ? 105.886 -30.386 38.934 1.00 17.86 319 LEU D C 1
ATOM 9377 O O . LEU D 1 298 ? 106.322 -31.190 38.108 1.00 20.30 319 LEU D O 1
ATOM 9382 N N . PHE D 1 299 ? 106.103 -29.080 38.858 1.00 16.92 320 PHE D N 1
ATOM 9383 C CA . PHE D 1 299 ? 106.993 -28.492 37.860 1.00 20.22 320 PHE D CA 1
ATOM 9384 C C . PHE D 1 299 ? 108.293 -28.053 38.530 1.00 21.76 320 PHE D C 1
ATOM 9385 O O . PHE D 1 299 ? 108.275 -27.291 39.497 1.00 22.98 320 PHE D O 1
ATOM 9393 N N . PHE D 1 300 ? 109.420 -28.516 38.012 1.00 22.40 321 PHE D N 1
ATOM 9394 C CA . PHE D 1 300 ? 110.713 -28.127 38.552 1.00 21.25 321 PHE D CA 1
ATOM 9395 C C . PHE D 1 300 ? 111.381 -27.050 37.724 1.00 22.20 321 PHE D C 1
ATOM 9396 O O . PHE D 1 300 ? 112.313 -26.392 38.197 1.00 22.41 321 PHE D O 1
ATOM 9404 N N . SER D 1 301 ? 110.907 -26.862 36.508 1.00 22.60 322 SER D N 1
ATOM 9405 C CA . SER D 1 301 ? 111.344 -25.797 35.617 1.00 24.25 322 SER D CA 1
ATOM 9406 C C . SER D 1 301 ? 110.291 -25.684 34.526 1.00 23.36 322 SER D C 1
ATOM 9407 O O . SER D 1 301 ? 109.378 -26.523 34.457 1.00 19.81 322 SER D O 1
ATOM 9410 N N . PRO D 1 302 ? 110.385 -24.678 33.649 1.00 27.50 323 PRO D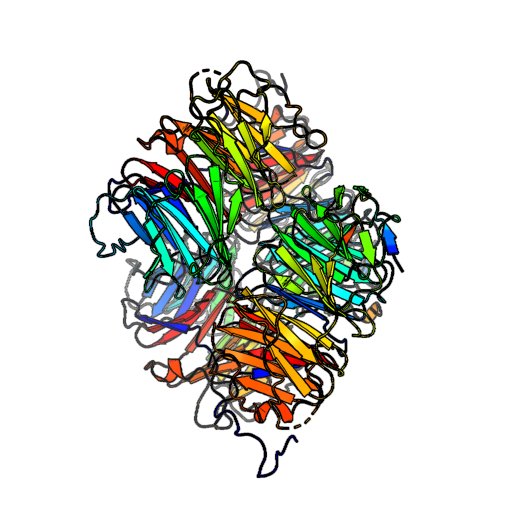 N 1
ATOM 9411 C CA . PRO D 1 302 ? 109.433 -24.614 32.529 1.00 29.87 323 PRO D CA 1
ATOM 9412 C C . PRO D 1 302 ? 109.520 -25.832 31.624 1.00 33.20 323 PRO D C 1
ATOM 9413 O O . PRO D 1 302 ? 108.588 -26.092 30.857 1.00 35.48 323 PRO D O 1
ATOM 9417 N N . ASP D 1 303 ? 110.618 -26.580 31.698 1.00 34.23 324 ASP D N 1
ATOM 9418 C CA . ASP D 1 303 ? 110.915 -27.711 30.831 1.00 37.36 324 ASP D CA 1
ATOM 9419 C C . ASP D 1 303 ? 110.685 -29.062 31.492 1.00 33.66 324 ASP D C 1
ATOM 9420 O O . ASP D 1 303 ? 110.751 -30.075 30.798 1.00 34.68 324 ASP D O 1
ATOM 9425 N N . GLN D 1 304 ? 110.470 -29.109 32.808 1.00 29.07 325 GLN D N 1
ATOM 9426 C CA . GLN D 1 304 ? 110.595 -30.351 33.570 1.00 25.44 325 GLN D CA 1
ATOM 9427 C C . GLN D 1 304 ? 109.475 -30.422 34.592 1.00 21.19 325 GLN D C 1
ATOM 9428 O O . GLN D 1 304 ? 109.376 -29.550 35.464 1.00 18.79 325 GLN D O 1
ATOM 9434 N N . GLY D 1 305 ? 108.631 -31.451 34.483 1.00 19.56 326 GLY D N 1
ATOM 9435 C CA . GLY D 1 305 ? 107.449 -31.548 35.321 1.00 18.97 326 GLY D CA 1
ATOM 9436 C C . GLY D 1 305 ? 106.926 -32.964 35.360 1.00 17.36 326 GLY D C 1
ATOM 9437 O O . GLY D 1 305 ? 107.182 -33.763 34.451 1.00 18.36 326 GLY D O 1
ATOM 9438 N N . PHE D 1 306 ? 106.207 -33.285 36.439 1.00 15.60 327 PHE D N 1
ATOM 9439 C CA . PHE D 1 306 ? 105.663 -34.634 36.587 1.00 17.69 327 PHE D CA 1
ATOM 9440 C C . PHE D 1 306 ? 104.264 -34.567 37.186 1.00 19.44 327 PHE D C 1
ATOM 9441 O O . PHE D 1 306 ? 103.939 -33.641 37.938 1.00 19.87 327 PHE D O 1
ATOM 9449 N N . ILE D 1 307 ? 103.439 -35.562 36.851 1.00 19.60 328 ILE D N 1
ATOM 9450 C CA . ILE D 1 307 ? 102.127 -35.736 37.472 1.00 19.06 328 ILE D CA 1
ATOM 9451 C C . ILE D 1 307 ? 102.073 -37.121 38.104 1.00 21.96 328 ILE D C 1
ATOM 9452 O O . ILE D 1 307 ? 102.357 -38.126 37.439 1.00 22.18 328 ILE D O 1
ATOM 9457 N N . LEU D 1 308 ? 101.691 -37.168 39.376 1.00 21.16 329 LEU D N 1
ATOM 9458 C CA . LEU D 1 308 ? 101.678 -38.400 40.150 1.00 21.26 329 LEU D CA 1
ATOM 9459 C C . LEU D 1 308 ? 100.304 -39.048 40.039 1.00 22.03 329 LEU D C 1
ATOM 9460 O O . LEU D 1 308 ? 99.296 -38.446 40.431 1.00 19.41 329 LEU D O 1
ATOM 9465 N N . GLY D 1 309 ? 100.274 -40.289 39.538 1.00 23.24 330 GLY D N 1
ATOM 9466 C CA . GLY D 1 309 ? 99.068 -41.063 39.406 1.00 25.13 330 GLY D CA 1
ATOM 9467 C C . GLY D 1 309 ? 99.029 -42.225 40.376 1.00 28.23 330 GLY D C 1
ATOM 9468 O O . GLY D 1 309 ? 99.681 -42.216 41.427 1.00 32.63 330 GLY D O 1
ATOM 9469 N N . GLN D 1 310 ? 98.236 -43.231 40.031 1.00 26.58 331 GLN D N 1
ATOM 9470 C CA . GLN D 1 310 ? 98.106 -44.439 40.834 1.00 28.78 331 GLN D CA 1
ATOM 9471 C C . GLN D 1 310 ? 98.835 -45.605 40.187 1.00 28.58 331 GLN D C 1
ATOM 9472 O O . GLN D 1 310 ? 99.159 -45.587 38.997 1.00 28.02 331 GLN D O 1
ATOM 9478 N N . LYS D 1 311 ? 99.084 -46.633 41.000 1.00 31.30 332 LYS D N 1
ATOM 9479 C CA . LYS D 1 311 ? 99.561 -47.909 40.486 1.00 33.77 332 LYS D CA 1
ATOM 9480 C C . LYS D 1 311 ? 100.917 -47.761 39.796 1.00 27.88 332 LYS D C 1
ATOM 9481 O O . LYS D 1 311 ? 101.235 -48.474 38.844 1.00 26.51 332 LYS D O 1
ATOM 9487 N N . GLY D 1 312 ? 101.723 -46.828 40.292 1.00 24.85 333 GLY D N 1
ATOM 9488 C CA . GLY D 1 312 ? 103.043 -46.583 39.750 1.00 23.41 333 GLY D CA 1
ATOM 9489 C C . GLY D 1 312 ? 103.062 -45.772 38.476 1.00 24.36 333 GLY D C 1
ATOM 9490 O O . GLY D 1 312 ? 104.078 -45.770 37.778 1.00 23.95 333 GLY D O 1
ATOM 9491 N N . ILE D 1 313 ? 101.974 -45.094 38.134 1.00 22.84 334 ILE D N 1
ATOM 9492 C CA . ILE D 1 313 ? 101.913 -44.347 36.881 1.00 23.60 334 ILE D CA 1
ATOM 9493 C C . ILE D 1 313 ? 102.339 -42.908 37.142 1.00 18.67 334 ILE D C 1
ATOM 9494 O O . ILE D 1 313 ? 101.843 -42.258 38.070 1.00 17.64 334 ILE D O 1
ATOM 9499 N N . LEU D 1 314 ? 103.253 -42.409 36.322 1.00 20.76 335 LEU D N 1
ATOM 9500 C CA . LEU D 1 314 ? 103.607 -40.997 36.304 1.00 18.98 335 LEU D CA 1
ATOM 9501 C C . LEU D 1 314 ? 103.366 -40.459 34.911 1.00 17.87 335 LEU D C 1
ATOM 9502 O O . LEU D 1 314 ? 103.575 -41.168 33.931 1.00 21.67 335 LEU D O 1
ATOM 9507 N N . LEU D 1 315 ? 103.033 -39.174 34.819 1.00 17.61 336 LEU D N 1
ATOM 9508 C CA . LEU D 1 315 ? 103.174 -38.462 33.559 1.00 17.96 336 LEU D CA 1
ATOM 9509 C C . LEU D 1 315 ? 104.414 -37.582 33.648 1.00 17.78 336 LEU D C 1
ATOM 9510 O O . LEU D 1 315 ? 104.674 -36.983 34.687 1.00 17.97 336 LEU D O 1
ATOM 9515 N N . ARG D 1 316 ? 105.180 -37.531 32.562 1.00 18.18 337 ARG D N 1
ATOM 9516 C CA . ARG D 1 316 ? 106.383 -36.712 32.474 1.00 19.66 337 ARG D CA 1
ATOM 9517 C C . ARG D 1 316 ? 106.211 -35.637 31.405 1.00 22.17 337 ARG D C 1
ATOM 9518 O O . ARG D 1 316 ? 105.876 -35.948 30.252 1.00 23.10 337 ARG D O 1
ATOM 9526 N N . TYR D 1 317 ? 106.491 -34.385 31.767 1.00 19.33 338 TYR D N 1
ATOM 9527 C CA . TYR D 1 317 ? 106.453 -33.317 30.776 1.00 18.89 338 TYR D CA 1
ATOM 9528 C C . TYR D 1 317 ? 107.610 -33.457 29.793 1.00 21.29 338 TYR D C 1
ATOM 9529 O O . TYR D 1 317 ? 108.769 -33.625 30.198 1.00 21.89 338 TYR D O 1
ATOM 9538 N N . VAL D 1 318 ? 107.292 -33.450 28.491 1.00 21.92 339 VAL D N 1
ATOM 9539 C CA . VAL D 1 318 ? 108.294 -33.524 27.432 1.00 29.21 339 VAL D CA 1
ATOM 9540 C C . VAL D 1 318 ? 108.174 -32.308 26.521 1.00 35.64 339 VAL D C 1
ATOM 9541 O O . VAL D 1 318 ? 107.070 -31.922 26.118 1.00 35.77 339 VAL D O 1
ATOM 9545 N N . THR D 1 319 ? 109.314 -31.729 26.165 1.00 41.94 340 THR D N 1
ATOM 9546 C CA . THR D 1 319 ? 109.318 -30.629 25.208 1.00 48.40 340 THR D CA 1
ATOM 9547 C C . THR D 1 319 ? 109.416 -31.170 23.791 1.00 53.49 340 THR D C 1
ATOM 9548 O O . THR D 1 319 ? 110.509 -31.442 23.295 1.00 57.48 340 THR D O 1
ATOM 9552 N N . ASN E 2 1 ? 115.520 7.771 -13.384 1.00 41.53 335 ASN E N 1
ATOM 9553 C CA . ASN E 2 1 ? 116.738 8.375 -12.845 1.00 43.07 335 ASN E CA 1
ATOM 9554 C C . ASN E 2 1 ? 117.873 7.355 -12.647 1.00 38.16 335 ASN E C 1
ATOM 9555 O O . ASN E 2 1 ? 117.770 6.466 -11.797 1.00 36.14 335 ASN E O 1
ATOM 9560 N N . ALA E 2 2 ? 118.943 7.492 -13.436 1.00 36.52 336 ALA E N 1
ATOM 9561 C CA . ALA E 2 2 ? 120.103 6.610 -13.333 1.00 35.76 336 ALA E CA 1
ATOM 9562 C C . ALA E 2 2 ? 120.956 6.960 -12.117 1.00 36.38 336 ALA E C 1
ATOM 9563 O O . ALA E 2 2 ? 121.176 8.137 -11.813 1.00 37.93 336 ALA E O 1
ATOM 9565 N N . HIS E 2 3 ? 121.436 5.934 -11.417 1.00 28.61 337 HIS E N 1
ATOM 9566 C CA . HIS E 2 3 ? 122.213 6.132 -10.205 1.00 27.67 337 HIS E CA 1
ATOM 9567 C C . HIS E 2 3 ? 123.480 5.286 -10.244 1.00 26.79 337 HIS E C 1
ATOM 9568 O O . HIS E 2 3 ? 123.449 4.136 -10.681 1.00 26.17 337 HIS E O 1
ATOM 9575 N N . ASN E 2 4 ? 124.592 5.876 -9.804 1.00 27.60 338 ASN E N 1
ATOM 9576 C CA . ASN E 2 4 ? 125.882 5.216 -9.678 1.00 29.32 338 ASN E CA 1
ATOM 9577 C C . ASN E 2 4 ? 126.273 5.186 -8.200 1.00 27.84 338 ASN E C 1
ATOM 9578 O O . ASN E 2 4 ? 126.372 6.235 -7.560 1.00 29.61 338 ASN E O 1
ATOM 9583 N N . PHE E 2 5 ? 126.516 3.996 -7.668 1.00 24.68 339 PHE E N 1
ATOM 9584 C CA . PHE E 2 5 ? 126.575 3.761 -6.229 1.00 23.96 339 PHE E CA 1
ATOM 9585 C C . PHE E 2 5 ? 128.009 3.755 -5.703 1.00 25.14 339 PHE E C 1
ATOM 9586 O O . PHE E 2 5 ? 128.919 3.275 -6.387 1.00 26.53 339 PHE E O 1
ATOM 9594 N N . PRO E 2 6 ? 128.220 4.267 -4.489 1.00 26.80 340 PRO E N 1
ATOM 9595 C CA . PRO E 2 6 ? 129.536 4.124 -3.839 1.00 26.50 340 PRO E CA 1
ATOM 9596 C C . PRO E 2 6 ? 129.966 2.669 -3.802 1.00 24.62 340 PRO E C 1
ATOM 9597 O O . PRO E 2 6 ? 129.176 1.777 -3.484 1.00 22.59 340 PRO E O 1
ATOM 9601 N N . LEU E 2 7 ? 131.244 2.438 -4.106 1.00 24.63 341 LEU E N 1
ATOM 9602 C CA . LEU E 2 7 ? 131.734 1.075 -4.200 1.00 26.13 341 LEU E CA 1
ATOM 9603 C C . LEU E 2 7 ? 132.012 0.469 -2.839 1.00 26.75 341 LEU E C 1
ATOM 9604 O O . LEU E 2 7 ? 131.996 -0.761 -2.710 1.00 24.58 341 LEU E O 1
ATOM 9609 N N . ASP E 2 8 ? 132.327 1.296 -1.840 1.00 25.03 342 ASP E N 1
ATOM 9610 C CA . ASP E 2 8 ? 132.626 0.817 -0.496 1.00 28.55 342 ASP E CA 1
ATOM 9611 C C . ASP E 2 8 ? 131.894 1.676 0.526 1.00 27.62 342 ASP E C 1
ATOM 9612 O O . ASP E 2 8 ? 131.828 2.896 0.377 1.00 26.45 342 ASP E O 1
ATOM 9617 N N . LEU E 2 9 ? 131.393 1.043 1.585 1.00 25.85 343 LEU E N 1
ATOM 9618 C CA . LEU E 2 9 ? 130.846 1.751 2.734 1.00 25.62 343 LEU E CA 1
ATOM 9619 C C . LEU E 2 9 ? 131.574 1.302 3.997 1.00 27.80 343 LEU E C 1
ATOM 9620 O O . LEU E 2 9 ? 132.101 0.194 4.068 1.00 31.10 343 LEU E O 1
ATOM 9625 N N . ALA E 2 10 ? 131.591 2.168 5.003 1.00 27.11 344 ALA E N 1
ATOM 9626 C CA . ALA E 2 10 ? 132.168 1.834 6.299 1.00 29.84 344 ALA E CA 1
ATOM 9627 C C . ALA E 2 10 ? 131.223 2.283 7.395 1.00 29.72 344 ALA E C 1
ATOM 9628 O O . ALA E 2 10 ? 130.633 3.354 7.298 1.00 28.86 344 ALA E O 1
ATOM 9630 N N . SER E 2 11 ? 131.098 1.479 8.444 1.00 36.53 345 SER E N 1
ATOM 9631 C CA . SER E 2 11 ? 130.248 1.830 9.567 1.00 37.88 345 SER E CA 1
ATOM 9632 C C . SER E 2 11 ? 131.108 2.224 10.753 1.00 40.03 345 SER E C 1
ATOM 9633 O O . SER E 2 11 ? 132.098 1.556 11.061 1.00 43.21 345 SER E O 1
ATOM 9636 N N . ALA E 2 12 ? 130.718 3.313 11.411 1.00 40.23 346 ALA E N 1
ATOM 9637 C CA . ALA E 2 12 ? 131.283 3.650 12.707 1.00 40.55 346 ALA E CA 1
ATOM 9638 C C . ALA E 2 12 ? 130.996 2.522 13.697 1.00 39.63 346 ALA E C 1
ATOM 9639 O O . ALA E 2 12 ? 130.220 1.596 13.424 1.00 39.58 346 ALA E O 1
ATOM 9641 N N . GLU E 2 13 ? 131.619 2.606 14.865 1.00 40.29 347 GLU E N 1
ATOM 9642 C CA . GLU E 2 13 ? 131.407 1.558 15.849 1.00 41.83 347 GLU E CA 1
ATOM 9643 C C . GLU E 2 13 ? 129.942 1.530 16.263 1.00 35.64 347 GLU E C 1
ATOM 9644 O O . GLU E 2 13 ? 129.260 2.556 16.296 1.00 32.61 347 GLU E O 1
ATOM 9650 N N . SER E 2 14 ? 129.459 0.336 16.572 1.00 32.67 348 SER E N 1
ATOM 9651 C CA . SER E 2 14 ? 128.052 0.138 16.877 1.00 32.94 348 SER E CA 1
ATOM 9652 C C . SER E 2 14 ? 127.744 0.584 18.302 1.00 33.82 348 SER E C 1
ATOM 9653 O O . SER E 2 14 ? 128.618 0.616 19.174 1.00 33.64 348 SER E O 1
ATOM 9656 N N . ALA E 2 15 ? 126.478 0.935 18.537 1.00 31.30 349 ALA E N 1
ATOM 9657 C CA . ALA E 2 15 ? 126.093 1.277 19.893 1.00 32.65 349 ALA E CA 1
ATOM 9658 C C . ALA E 2 15 ? 125.027 0.315 20.398 1.00 31.65 349 ALA E C 1
ATOM 9659 O O . ALA E 2 15 ? 124.117 -0.040 19.645 1.00 30.41 349 ALA E O 1
ATOM 9661 N N . PRO E 2 16 ? 125.109 -0.129 21.653 1.00 32.36 350 PRO E N 1
ATOM 9662 C CA . PRO E 2 16 ? 124.068 -1.023 22.186 1.00 30.77 350 PRO E CA 1
ATOM 9663 C C . PRO E 2 16 ? 122.706 -0.344 22.203 1.00 30.24 350 PRO E C 1
ATOM 9664 O O . PRO E 2 16 ? 122.591 0.830 22.552 1.00 28.13 350 PRO E O 1
ATOM 9668 N N . VAL E 2 17 ? 121.659 -1.094 21.825 1.00 26.85 351 VAL E N 1
ATOM 9669 C CA . VAL E 2 17 ? 120.302 -0.563 21.929 1.00 25.78 351 VAL E CA 1
ATOM 9670 C C . VAL E 2 17 ? 119.394 -1.503 22.721 1.00 27.28 351 VAL E C 1
ATOM 9671 O O . VAL E 2 17 ? 118.269 -1.139 23.074 1.00 27.48 351 VAL E O 1
ATOM 9675 N N . ALA E 2 18 ? 119.872 -2.701 23.027 1.00 28.60 352 ALA E N 1
ATOM 9676 C CA . ALA E 2 18 ? 119.152 -3.599 23.935 1.00 32.01 352 ALA E CA 1
ATOM 9677 C C . ALA E 2 18 ? 120.142 -4.594 24.522 1.00 34.08 352 ALA E C 1
ATOM 9678 O O . ALA E 2 18 ? 121.104 -4.995 23.852 1.00 34.07 352 ALA E O 1
ATOM 9681 N N . ASN F 2 1 ? 121.661 6.596 64.437 1.00 38.20 335 ASN F N 1
ATOM 9682 C CA . ASN F 2 1 ? 120.470 7.125 63.768 1.00 39.63 335 ASN F CA 1
ATOM 9683 C C . ASN F 2 1 ? 119.375 6.065 63.617 1.00 35.55 335 ASN F C 1
ATOM 9684 O O . ASN F 2 1 ? 119.533 5.117 62.846 1.00 32.00 335 ASN F O 1
ATOM 9689 N N . ALA F 2 2 ? 118.261 6.234 64.325 1.00 32.26 336 ALA F N 1
ATOM 9690 C CA . ALA F 2 2 ? 117.194 5.250 64.274 1.00 30.85 336 ALA F CA 1
ATOM 9691 C C . ALA F 2 2 ? 116.260 5.563 63.112 1.00 29.97 336 ALA F C 1
ATOM 9692 O O . ALA F 2 2 ? 115.942 6.731 62.854 1.00 29.71 336 ALA F O 1
ATOM 9694 N N . HIS F 2 3 ? 115.818 4.513 62.414 1.00 26.44 337 HIS F N 1
ATOM 9695 C CA . HIS F 2 3 ? 114.980 4.660 61.235 1.00 25.33 337 HIS F CA 1
ATOM 9696 C C . HIS F 2 3 ? 113.740 3.781 61.329 1.00 24.98 337 HIS F C 1
ATOM 9697 O O . HIS F 2 3 ? 113.783 2.670 61.855 1.00 26.24 337 HIS F O 1
ATOM 9704 N N . ASN F 2 4 ? 112.648 4.287 60.765 1.00 23.06 338 ASN F N 1
ATOM 9705 C CA . ASN F 2 4 ? 111.358 3.617 60.716 1.00 25.00 338 ASN F CA 1
ATOM 9706 C C . ASN F 2 4 ? 110.923 3.597 59.258 1.00 25.50 338 ASN F C 1
ATOM 9707 O O . ASN F 2 4 ? 110.839 4.654 58.627 1.00 26.54 338 ASN F O 1
ATOM 9712 N N . PHE F 2 5 ? 110.673 2.410 58.721 1.00 17.66 339 PHE F N 1
ATOM 9713 C CA . PHE F 2 5 ? 110.654 2.259 57.258 1.00 16.20 339 PHE F CA 1
ATOM 9714 C C . PHE F 2 5 ? 109.227 2.238 56.716 1.00 16.88 339 PHE F C 1
ATOM 9715 O O . PHE F 2 5 ? 108.304 1.825 57.421 1.00 18.32 339 PHE F O 1
ATOM 9723 N N . PRO F 2 6 ? 109.010 2.651 55.461 1.00 17.61 340 PRO F N 1
ATOM 9724 C CA . PRO F 2 6 ? 107.673 2.498 54.855 1.00 18.00 340 PRO F CA 1
ATOM 9725 C C . PRO F 2 6 ? 107.237 1.046 54.836 1.00 19.72 340 PRO F C 1
ATOM 9726 O O . PRO F 2 6 ? 108.014 0.147 54.508 1.00 22.01 340 PRO F O 1
ATOM 9730 N N . LEU F 2 7 ? 105.972 0.816 55.177 1.00 20.74 341 LEU F N 1
ATOM 9731 C CA . LEU F 2 7 ? 105.471 -0.554 55.216 1.00 20.76 341 LEU F CA 1
ATOM 9732 C C . LEU F 2 7 ? 105.223 -1.144 53.824 1.00 20.18 341 LEU F C 1
ATOM 9733 O O . LEU F 2 7 ? 105.274 -2.371 53.674 1.00 20.18 341 LEU F O 1
ATOM 9738 N N . ASP F 2 8 ? 104.981 -0.313 52.808 1.00 19.68 342 ASP F N 1
ATOM 9739 C CA . ASP F 2 8 ? 104.637 -0.786 51.463 1.00 19.69 342 ASP F CA 1
ATOM 9740 C C . ASP F 2 8 ? 105.367 0.042 50.418 1.00 18.81 342 ASP F C 1
ATOM 9741 O O . ASP F 2 8 ? 105.493 1.257 50.567 1.00 21.51 342 ASP F O 1
ATOM 9746 N N . LEU F 2 9 ? 105.827 -0.620 49.357 1.00 15.67 343 LEU F N 1
ATOM 9747 C CA . LEU F 2 9 ? 106.419 0.041 48.205 1.00 16.99 343 LEU F CA 1
ATOM 9748 C C . LEU F 2 9 ? 105.748 -0.506 46.954 1.00 18.48 343 LEU F C 1
ATOM 9749 O O . LEU F 2 9 ? 105.246 -1.637 46.960 1.00 17.19 343 LEU F O 1
ATOM 9754 N N . ALA F 2 10 ? 105.735 0.297 45.881 1.00 18.18 344 ALA F N 1
ATOM 9755 C CA . ALA F 2 10 ? 105.179 -0.173 44.617 1.00 20.61 344 ALA F CA 1
ATOM 9756 C C . ALA F 2 10 ? 105.900 0.482 43.449 1.00 21.30 344 ALA F C 1
ATOM 9757 O O . ALA F 2 10 ? 106.212 1.681 43.496 1.00 20.89 344 ALA F O 1
ATOM 9759 N N . SER F 2 11 ? 106.148 -0.307 42.392 1.00 20.62 345 SER F N 1
ATOM 9760 C CA . SER F 2 11 ? 106.689 0.283 41.166 1.00 23.31 345 SER F CA 1
ATOM 9761 C C . SER F 2 11 ? 105.773 1.375 40.629 1.00 24.83 345 SER F C 1
ATOM 9762 O O . SER F 2 11 ? 106.250 2.394 40.114 1.00 27.20 345 SER F O 1
ATOM 9765 N N . ALA F 2 12 ? 104.454 1.203 40.765 1.00 22.76 346 ALA F N 1
ATOM 9766 C CA . ALA F 2 12 ? 103.531 2.208 40.244 1.00 22.68 346 ALA F CA 1
ATOM 9767 C C . ALA F 2 12 ? 103.690 3.569 40.917 1.00 23.78 346 ALA F C 1
ATOM 9768 O O . ALA F 2 12 ? 103.314 4.584 40.318 1.00 24.79 346 ALA F O 1
ATOM 9770 N N . GLU F 2 13 ? 104.218 3.627 42.141 1.00 21.22 347 GLU F N 1
ATOM 9771 C CA . GLU F 2 13 ? 104.422 4.923 42.798 1.00 25.59 347 GLU F CA 1
ATOM 9772 C C . GLU F 2 13 ? 105.534 5.749 42.165 1.00 28.90 347 GLU F C 1
ATOM 9773 O O . GLU F 2 13 ? 105.698 6.923 42.531 1.00 31.54 347 GLU F O 1
ATOM 9779 N N . SER F 2 14 ? 106.310 5.187 41.238 1.00 26.65 348 SER F N 1
ATOM 9780 C CA . SER F 2 14 ? 107.237 6.021 40.489 1.00 29.17 348 SER F CA 1
ATOM 9781 C C . SER F 2 14 ? 106.667 6.446 39.123 1.00 28.62 348 SER F C 1
ATOM 9782 O O . SER F 2 14 ? 107.419 6.875 38.248 1.00 28.02 348 SER F O 1
ATOM 9785 N N . ALA F 2 15 ? 105.338 6.375 38.950 1.00 27.87 349 ALA F N 1
ATOM 9786 C CA . ALA F 2 15 ? 104.615 6.732 37.732 1.00 31.18 349 ALA F CA 1
ATOM 9787 C C . ALA F 2 15 ? 105.335 6.291 36.461 1.00 39.47 349 ALA F C 1
ATOM 9788 O O . ALA F 2 15 ? 105.568 7.121 35.570 1.00 42.71 349 ALA F O 1
ATOM 9790 N N . PRO F 2 16 ? 105.720 5.015 36.331 1.00 43.37 350 PRO F N 1
ATOM 9791 C CA . PRO F 2 16 ? 106.447 4.605 35.123 1.00 46.74 350 PRO F CA 1
ATOM 9792 C C . PRO F 2 16 ? 105.577 4.784 33.886 1.00 49.70 350 PRO F C 1
ATOM 9793 O O . PRO F 2 16 ? 104.358 4.612 33.933 1.00 46.51 350 PRO F O 1
ATOM 9797 N N . VAL F 2 17 ? 106.220 5.154 32.784 1.00 57.26 351 VAL F N 1
ATOM 9798 C CA . VAL F 2 17 ? 105.537 5.380 31.516 1.00 64.35 351 VAL F CA 1
ATOM 9799 C C . VAL F 2 17 ? 105.718 4.181 30.598 1.00 67.79 351 VAL F C 1
ATOM 9800 O O . VAL F 2 17 ? 106.844 3.830 30.240 1.00 70.87 351 VAL F O 1
#

B-factor: mean 29.48, std 12.49, range [9.73, 104.67]

InterPro domains:
  IPR015943 WD40/YVTN repeat-like-containing domain superfamily [G3DSA:2.130.10.10] (44-211)
  IPR015943 WD40/YVTN repeat-like-containing domain superfamily [G3DSA:2.130.10.10] (212-319)
  IPR016705 Photosynthesis system II assembly factor Ycf48/Hcf136 [MF_01348] (10-340)
  IPR016705 Photosynthesis system II assembly factor Ycf48/Hcf136 [PIRSF017875] (11-340)
  IPR028203 Photosynthesis system II assembly factor Ycf48/Hcf136-like domain [PF14870] (40-339)

Sequence (1257 aa):
HGLVPRGSIPALDYNPWEAIQLPTTATILDMSFIDRHHGWLVGVNATLMETRDGGQTWEPRTLVLDHSDYRFNSVSFQGNEGWIVGEPPIMLHTTDGGQSWSQIPLDPKLPGSPRLIKALGNGSAEMITNVGAIYRTKDSGKNWQALVQEAIGVMRNLNRSPSGEYVAVSSRGSFYSTWEPGQTAWEPHNRTTSRRLHNMGFTPDGRLWMIVNGGKIAFSDPDNSENWGELLSPLRVGFLDLAYRTPNEVWLAGGAGALLCSQDGGQTWQQDVDVKKVPSNFYKILFFSPDQGFILGQKGILLRYVTDHHGLVPRGSIPALDYNPWEAIQLPTTATILDMSFIDRHHGWLVGVNATLMETRDGGQTWEPRTLVLDHSDYRFNSVSFQGNEGWIVGEPPIMLHTTDGGQSWSQIPLDPKLPGSPRLIKALGNGSAEMITNVGAIYRTKDSGKNWQALVQEAIGVMRNLNRSPSGEYVAVSSRGSFYSTWEPGQTAWEPHNRTTSRRLHNMGFTPDGRLWMIVNGGKIAFSDPDNSENWGELLSPLRRSVGFLDLAYRTPNEVWLAGGAGALLCSQDGGQTWQQDVDVKKVPSNFYKILFFSPDQGFILGQKGILLRYVTSIPALDYNPWEAIQLPTTATILDMSFIDRHHGWLVGVNATLMETRDGGQTWEPRTLVLDHSDYRFNSVSFQGNEGWIVGEPPIMLHTTDGGQSWSQIPLDPKLPGSPRLIKALGNGSAEMITNVGAIYRTKDSGKNWQALVQEAIGVMRNLNRSPSGEYVAVSSRGSFYSTWEPGQTAWEPHNRTTSRRLHNMGFTPDGRLWMIVNGGKIAFSDPDNSENWGELLSPLRSVGFLDLAYRTPNEVWLAGGAGALLCSQDGGQTWQQDVDVKKVPSNFYKILFFSPDQGFILGQKGILLRYVTSIPALDYNPWEAIQLPTTATILDMSFIDRHHGWLVGVNATLMETRDGGQTWEPRTLVLDHSDYRFNSVSFQGNEGWIVGEPPIMLHTTDGGQSWSQIPLDPKLPGSPRLIKALGNGSAEMITNVGAIYRTKDSGKNWQALVQEAIGVMRNLNRSPSGEYVAVSSRGSFYSTWEPGQTAWEPHNRTTSRRLHNMGFTPDGRLWMIVNGGKIAFSDPDNSENWGELLSPLRRNSVGFLDLAYRTPNEVWLAGGAGALLCSQDGGQTWQQDVDVKKVPSNFYKILFFSPDQGFILGQKGILLRYVTNAHNFPLDLASAESAPVANAHNFPLDLASAESAPV